Protein 5OC9 (pdb70)

Nearest PDB structures (foldseek):
  5oc9-assembly1_A  TM=1.002E+00  e=2.160E-90  Homo sapiens
  6r65-assembly2_B  TM=9.971E-01  e=6.115E-87  Homo sapiens
  5oc9-assembly1_B  TM=9.913E-01  e=8.018E-87  Homo sapiens
  6r65-assembly1_A  TM=9.848E-01  e=4.075E-86  Homo sapiens
  6r7x-assembly1_A  TM=9.225E-01  e=7.736E-73  Homo sapiens

Sequence (1223 aa):
SFTPLVVIELAQDVKEETKEWLKNRIIAKKKDGGAQLLFRPLLQNLYLVGASKIRMLLGAEAVGLVKECNDNTMRAFTYRTRQNFKGFDDNNDDFLTMAECQFIIKHELENLRAKDEKMIPGYPQAKLYPGKSLLRRLLTSGIVIQVFPLHDSEALKKLEDTWYLKYQPIDSIRGYFGETIALYFGFLEYFTFALIPMAVIGLPYYLFVWEDYDKYVIFASFNLIWSTVILELWKRGCANMTYRWGTLLMKRKFEEPRPGFHGVLGINSITGKEEPLYPSYKRQLRIYLVSLPFVCLCLYFSLYVMMIYFDMEVWALGLHENSEWTSVLLYVPSIIYAIVIEIMNRLYRYAAEFLTSWENHRLESAYQNHLILKVLVFNFLNCFASLFYIAFVLKDMKLLRQSLATLLITSQILNQIMESFLPYWLQRKHGVRVKRKVQALKDATLYEQVILEKEMGTYLGTFDDYLELFLQFGYVSLFSCVYPLAAAFAVLNNFTEVNSDALKMCRVFKRPFSEPSANIGVWQLAFETMSVISVVTNCALIGMSPQVNAVFPESKADLILIVVAVEHALLALKFILAFAIPDKPRHIQMKLARLEFESLEALKQQQSFTPLVVIELAQDVKEETKEWLKNRIIAKKKDGGAQLLFRPLLNKYEQETLENQNLYLVGASKIRMLLGAEAVGLVKECNDNTMRAFTYRTRQNFKGFDDNNDDFLTMAECQFIIKHELENLRAKDEKMIPGYPQAKLYPGKSLLRRLLTSGIVIQVFPLHDSEALKKLEDTWYLKYQPIDSIRGYFGETIALYFGFLEYFTFALIPMAVIGLPYYLFVWEDYDKYVIFASFNLIWSTVILELWKRGCANMTYRWGTLLMKRKFEEPRPGFHGVLGINSITGKEEPLYPSYKRQLRIYLVSLPFVCLCLYFSLYVMMIYFDMEVWALGLHWTSVLLYVPSIIYAIVIEIMNRLYRYAAEFLTSWENHRLESAYQNHLILKVLVFNFLNCFASLFYIAFVLKDMKLLRQSLATLLITSQILNQIMESFLPYWLQRKHGVRVKRKVQALKADIDATLYEQVILEKEMGTYLGTFDDYLELFLQFGYVSLFSCVYPLAAAFAVLNNFTEVNSDALKMCRVFKRPFSEPSANIGVWQLAFETMSVISVVTNCALIGMSPQVNAVFPESKADLILIVVAVEHALLALKFILAFAIPDKPRHIQMKLARLEFESLEALKQQQ

Secondary structure (DSSP, 8-state):
-----EEEEE-TT--HHHHHHHHHHHHS-GGGSS---EEEE----EEEEE--HHHHHHHHHHHT-EEEBTTS-EEE--STTGGGBTT--TT-S-SS-HHHHHHHHHHHHHT-B-SS-SEETTEEEEE--TT-BHHHHHHHHTSEEEEEEPP-HHHHHHHHHHH------HHHHHHHH-HHHHHHHHHHHHHHHHHHHHHHHHHHHHHTT---HHHHHHHHHHHHHHHHHHHHHHHHHHHHHHHHHTTTS--GGGSPPPTT---EEEE-SSS--EEEE--HHHHHHIIIIIIHHHHHHHHHHHHHHHHHHHHHHHHHHHHHH--TTHHHHTTHHHHHHHHHHHHHHHHHHHHHHHHHHHTT-SSHHHHHHHHHHHHHHHHHHHHHHHHHIIIIIS--HHHHHHHHHIIIIIHHHHHHIIIIIHHHHHHHHHHHHHHHHHHTT---HHHHHHHHHHHSBP---SHHHHHHHHHHHHHHHHHTTT-TTHHHHHHHHHHHHHHHHHHIIIIIBPPPPP---SS-TTHHHHHHHHHHHHHHHHHHHHHHSHHHHTT-SS-HHHHHHHHHHHHHHHHHHHHHHHHHS-SS-HHHHHHHHHHHHHHHHHHHHH-/-----EEEEE-TT--HHHHHHHHHHHHS-GGGSS---EEEESS-TTGGGTS--TTEEEEE--HHHHHHHHHHHT-EEEBTTS-EEE--STTGGGBTT--TT---SS-HHHHHHHHHHHHHT-B-SS-SEETTEEEEE--TT-BHHHHHHHHTSEEEEEEPP-HHHHHHHHHHH------HHHHHHHH-HHHHHHHHHHHHHHHHHHHHHHHHHHHHHTT---HHHHHHHHHHHHHHHHHHHHHHHHHHHHHHHHHSTTS--GGGSPPPTT---EEEE-SSS--EEEE--HHHHHHIIIIIIHHHHHHHHHHHHHHHHHHHHHHHHHHHH--HHHHTTHHHHHHHHHHHHHHHHHHHHHHHHHHHTT-SSHHHHHHHHHHHHHHHHHHHHHHHHHIIIIIS--HHHHHHHHHHHHTHHHHHHHIIIIIHHHHHHHHHHHHHHHHHHHH--SS--HHHHHHHHHHHSBP---SHHHHHHHHHHHHHHHHHTTT-TTHHHHHHHHHHHHHHHHHHHHHHTBPPPPP---SS-TTHHHHHHHHHHHHHHHHHHHHHHSHHHHTT-SS-HHHHHHHHHHHHHHHHHHHHHHHHHS-SS-HHHHHHHHHHHHHHHHHHHHH-

Solvent-accessible surface area: 57458 Å² total; per-residue (Å²): 145,42,105,32,18,0,0,1,16,2,29,167,122,9,105,114,107,0,24,102,33,6,66,82,12,1,75,22,51,107,101,87,22,13,3,82,3,62,16,54,60,21,139,115,22,7,26,0,0,0,19,54,73,87,18,11,10,84,0,0,57,53,10,21,11,10,30,63,8,98,92,114,25,16,40,30,1,12,51,114,15,56,111,90,3,68,63,32,37,87,112,77,80,94,28,16,56,68,7,25,17,4,10,1,0,24,20,5,2,34,33,7,28,3,108,134,38,164,78,0,29,14,41,92,139,1,57,13,87,76,1,26,1,0,16,92,46,1,73,83,49,35,10,1,96,33,28,6,3,6,11,50,66,152,39,6,40,64,11,23,123,93,16,98,222,89,183,26,30,16,78,57,0,55,28,16,1,3,20,32,8,0,1,2,2,7,2,1,30,54,2,9,84,9,0,65,55,1,13,94,71,0,77,32,13,121,105,137,108,82,91,54,106,78,68,27,49,111,0,5,43,68,1,12,99,12,0,8,43,13,4,3,89,12,46,58,37,6,5,57,21,0,20,115,6,1,5,35,24,21,90,48,120,27,32,51,3,36,23,14,5,63,10,123,55,18,108,17,71,38,17,43,100,118,6,2,73,38,52,57,135,84,38,81,90,58,23,97,119,71,3,94,54,67,18,71,121,23,37,154,99,2,76,128,16,6,81,74,31,15,92,67,52,107,70,9,56,33,38,77,89,164,118,89,81,32,49,101,83,62,154,58,3,48,94,78,24,62,96,47,28,116,79,16,29,146,97,9,76,76,29,1,56,135,15,0,39,81,2,1,7,48,36,58,52,32,19,72,50,64,30,22,75,17,7,7,50,4,12,43,30,11,25,1,15,15,6,56,40,8,0,42,93,85,124,59,49,74,66,0,84,56,24,0,26,79,43,4,64,71,48,25,102,101,55,9,72,126,27,0,96,60,36,55,148,75,17,158,103,55,22,106,130,1,116,169,98,12,114,89,78,130,178,31,98,50,29,40,44,0,4,47,5,35,66,20,34,92,31,159,26,22,23,52,2,8,21,30,0,9,29,2,0,0,12,0,0,0,0,1,9,8,23,15,22,0,0,13,50,0,8,102,17,2,94,68,0,27,66,2,0,0,26,11,2,2,100,8,36,7,5,22,46,11,42,6,25,25,90,10,34,25,2,26,65,9,0,51,67,1,6,70,43,0,0,62,3,2,14,32,15,26,10,61,28,114,80,16,35,74,110,46,108,96,45,72,21,72,9,26,92,99,32,23,60,74,7,49,53,50,45,52,110,19,125,99,58,31,153,39,36,64,63,74,11,69,85,4,74,72,64,51,19,79,20,55,30,56,13,42,74,6,24,48,153,92,66,140,42,98,30,16,0,0,2,16,2,28,167,123,11,104,114,107,0,26,102,35,5,67,54,24,0,72,36,75,109,126,97,22,12,2,82,3,64,17,61,32,11,3,76,169,146,38,55,158,50,24,139,17,82,16,0,19,0,0,0,16,47,76,94,16,13,14,84,0,0,44,54,10,19,11,8,30,55,8,98,91,109,26,16,41,31,0,13,59,91,14,62,114,87,3,131,67,33,46,86,115,37,79,98,29,16,56,67,6,20,17,3,11,1,0,22,20,6,2,34,34,6,28,3,77,138,37,88,78,0,30,14,57,77,160,3,147,10,88,76,0,28,1,1,17,93,47,1,72,84,50,36,9,2,95,32,28,6,4,6,12,50,66,74,40,5,39,114,12,22,122,75,1,97,219,109,180,17,27,17,80,55,0,52,27,12,0,2,16,32,8,0,1,3,2,7,1,1,29,55,2,10,86,10,0,65,55,1,13,96,71,0,78,32,13,122,106,138,106,82,92,55,106,77,66,28,50,112,1,5,43,68,0,11,99,12,0,8,45,14,5,2,87,13,47,58,37,6,5,57,19,0,20,115,9,1,4,35,21,21,91,47,120,26,32,52,3,36,24,14,5,62,9,124,56,17,108,17,74,40,17,43,100,115,6,2,74,37,52,55,138,83,33,81,91,58,21,96,122,70,4,94,53,69,18,71,121,24,36,152,102,2,76,124,18,9,78,76,32,15,93,68,54,107,70,13,71,68,72,120,123,61,59,108,42,64,151,65,5,48,95,78,23,62,99,47,31,116,80,16,30,120,93,9,74,137,28,2,100,134,14,0,40,82,2,1,7,48,38,56,55,30,19,72,49,65,27,21,76,18,7,6,51,5,16,44,30,8,25,0,14,16,8,55,38,10,0,40,89,86,123,58,49,73,72,0,86,56,24,0,27,79,44,4,65,71,49,25,102,101,55,10,73,126,27,0,94,75,34,54,166,106,24,147,110,56,18,65,119,13,40,176,128,25,95,75,101,176,35,109,19,114,14,98,51,25,51,44,0,27,42,6,21,112,24,32,94,30,158,27,19,26,51,2,7,22,30,0,8,30,2,0,0,13,0,0,0,0,0,9,8,22,18,22,0,0,13,50,0,9,103,16,1,99,70,0,26,63,2,1,0,27,11,3,4,95,9,33,7,7,22,44,9,41,5,25,26,88,10,33,25,3,27,70,9,0,50,68,1,6,71,43,0,0,61,3,1,14,31,15,27,8,62,28,114,80,20,34,73,109,46,107,159,45,70,18,72,11,27,91,100,33,25,60,75,7,47,53,50,46,50,110,19,124,99,57,30,151,38,35,62,63,74,10,66,92,5,73,85,74,51,19,75,22,54,32,58,12,38,63,4,24,62,139,64,67

Organism: Homo sapiens (NCBI:txid9606)

Radius of gyration: 35.74 Å; Cα contacts (8 Å, |Δi|>4): 1551; chains: 2; bounding box: 67×87×114 Å

Structure (mmCIF, N/CA/C/O backbone):
data_5OC9
#
_entry.id   5OC9
#
_cell.length_a   59.150
_cell.length_b   153.590
_cell.length_c   218.780
_cell.angle_alpha   90.00
_cell.angle_beta   90.00
_cell.angle_gamma   90.00
#
_symmetry.space_group_name_H-M   'P 21 21 21'
#
loop_
_entity.id
_entity.type
_entity.pdbx_description
1 polymer Anoctamin-10
2 non-polymer 'CALCIUM ION'
3 non-polymer '(2R)-2,3-dihydroxypropyl (7Z)-hexadec-7-enoate'
4 water water
#
loop_
_atom_site.group_PDB
_atom_site.id
_atom_site.type_symbol
_atom_site.label_atom_id
_atom_site.label_alt_id
_atom_site.label_comp_id
_atom_site.label_asym_id
_atom_site.label_entity_id
_atom_site.label_seq_id
_atom_site.pdbx_PDB_ins_code
_atom_site.Cartn_x
_atom_site.Cartn_y
_atom_site.Cartn_z
_atom_site.occupancy
_atom_site.B_iso_or_equiv
_atom_site.auth_seq_id
_atom_site.auth_comp_id
_atom_site.auth_asym_id
_atom_site.auth_atom_id
_atom_site.pdbx_PDB_model_num
ATOM 1 N N . SER A 1 14 ? 35.968 49.611 42.203 1.00 73.85 14 SER A N 1
ATOM 2 C CA . SER A 1 14 ? 35.993 51.068 42.294 1.00 72.10 14 SER A CA 1
ATOM 3 C C . SER A 1 14 ? 35.535 51.552 43.678 1.00 74.03 14 SER A C 1
ATOM 4 O O . SER A 1 14 ? 34.874 50.811 44.411 1.00 74.72 14 SER A O 1
ATOM 7 N N . PHE A 1 15 ? 35.895 52.803 44.021 1.00 67.85 15 PHE A N 1
ATOM 8 C CA . PHE A 1 15 ? 35.585 53.473 45.291 1.00 65.95 15 PHE A CA 1
ATOM 9 C C . PHE A 1 15 ? 34.713 54.724 45.071 1.00 67.83 15 PHE A C 1
ATOM 10 O O . PHE A 1 15 ? 34.297 55.003 43.940 1.00 67.54 15 PHE A O 1
ATOM 18 N N . THR A 1 16 ? 34.450 55.476 46.157 1.00 62.69 16 THR A N 1
ATOM 19 C CA . THR A 1 16 ? 33.708 56.732 46.103 1.00 61.49 16 THR A CA 1
ATOM 20 C C . THR A 1 16 ? 34.738 57.850 45.857 1.00 62.79 16 THR A C 1
ATOM 21 O O . THR A 1 16 ? 35.629 58.043 46.696 1.00 61.96 16 THR A O 1
ATOM 25 N N . PRO A 1 17 ? 34.678 58.551 44.693 1.00 57.63 17 PRO A N 1
ATOM 26 C CA . PRO A 1 17 ? 35.684 59.591 44.405 1.00 56.12 17 PRO A CA 1
ATOM 27 C C . PRO A 1 17 ? 35.463 60.844 45.239 1.00 58.51 17 PRO A C 1
ATOM 28 O O . PRO A 1 17 ? 34.347 61.368 45.261 1.00 58.38 17 PRO A O 1
ATOM 32 N N . LEU A 1 18 ? 36.517 61.315 45.936 1.00 53.76 18 LEU A N 1
ATOM 33 C CA . LEU A 1 18 ? 36.410 62.487 46.801 1.00 52.72 18 LEU A CA 1
ATOM 34 C C . LEU A 1 18 ? 37.289 63.645 46.329 1.00 55.58 18 LEU A C 1
ATOM 35 O O . LEU A 1 18 ? 36.809 64.780 46.294 1.00 55.75 18 LEU A O 1
ATOM 40 N N . VAL A 1 19 ? 38.569 63.374 45.989 1.00 50.10 19 VAL A N 1
ATOM 41 C CA . VAL A 1 19 ? 39.545 64.388 45.554 1.00 48.01 19 VAL A CA 1
ATOM 42 C C . VAL A 1 19 ? 40.052 64.046 44.135 1.00 50.16 19 VAL A C 1
ATOM 43 O O . VAL A 1 19 ? 40.298 62.878 43.831 1.00 49.81 19 VAL A O 1
ATOM 47 N N . VAL A 1 20 ? 40.200 65.074 43.279 1.00 45.56 20 VAL A N 1
ATOM 48 C CA . VAL A 1 20 ? 40.680 64.933 41.903 1.00 45.54 20 VAL A CA 1
ATOM 49 C C . VAL A 1 20 ? 42.069 65.578 41.774 1.00 49.28 20 VAL A C 1
ATOM 50 O O . VAL A 1 20 ? 42.306 66.647 42.340 1.00 47.94 20 VAL A O 1
ATOM 54 N N . ILE A 1 21 ? 42.981 64.908 41.037 1.00 46.78 21 ILE A N 1
ATOM 55 C CA . ILE A 1 21 ? 44.330 65.385 40.713 1.00 46.50 21 ILE A CA 1
ATOM 56 C C . ILE A 1 21 ? 44.423 65.491 39.196 1.00 51.96 21 ILE A C 1
ATOM 57 O O . ILE A 1 21 ? 44.174 64.505 38.498 1.00 52.66 21 ILE A O 1
ATOM 62 N N . GLU A 1 22 ? 44.763 66.677 38.687 1.00 49.14 22 GLU A N 1
ATOM 63 C CA . GLU A 1 22 ? 44.925 66.899 37.255 1.00 50.23 22 GLU A CA 1
ATOM 64 C C . GLU A 1 22 ? 46.402 67.071 36.934 1.00 56.43 22 GLU A C 1
ATOM 65 O O . GLU A 1 22 ? 47.068 67.927 37.515 1.00 55.81 22 GLU A O 1
ATOM 71 N N . LEU A 1 23 ? 46.910 66.251 36.015 1.00 55.06 23 LEU A N 1
ATOM 72 C CA . LEU A 1 23 ? 48.302 66.302 35.584 1.00 55.90 23 LEU A CA 1
ATOM 73 C C . LEU A 1 23 ? 48.402 67.043 34.252 1.00 61.04 23 LEU A C 1
ATOM 74 O O . LEU A 1 23 ? 47.396 67.171 33.548 1.00 60.57 23 LEU A O 1
ATOM 79 N N . ALA A 1 24 ? 49.608 67.538 33.912 1.00 59.21 24 ALA A N 1
ATOM 80 C CA . ALA A 1 24 ? 49.882 68.263 32.667 1.00 60.73 24 ALA A CA 1
ATOM 81 C C . ALA A 1 24 ? 49.611 67.377 31.427 1.00 67.75 24 ALA A C 1
ATOM 82 O O . ALA A 1 24 ? 49.656 66.149 31.529 1.00 68.21 24 ALA A O 1
ATOM 84 N N . GLN A 1 25 ? 49.295 68.014 30.278 1.00 65.58 25 GLN A N 1
ATOM 85 C CA . GLN A 1 25 ? 48.885 67.399 29.006 1.00 66.81 25 GLN A CA 1
ATOM 86 C C . GLN A 1 25 ? 49.597 66.080 28.641 1.00 71.16 25 GLN A C 1
ATOM 87 O O . GLN A 1 25 ? 48.903 65.115 28.314 1.00 71.21 25 GLN A O 1
ATOM 93 N N . ASP A 1 26 ? 50.946 66.030 28.684 1.00 67.71 26 ASP A N 1
ATOM 94 C CA . ASP A 1 26 ? 51.677 64.815 28.299 1.00 68.04 26 ASP A CA 1
ATOM 95 C C . ASP A 1 26 ? 52.716 64.390 29.359 1.00 69.99 26 ASP A C 1
ATOM 96 O O . ASP A 1 26 ? 53.917 64.330 29.069 1.00 70.36 26 ASP A O 1
ATOM 101 N N . VAL A 1 27 ? 52.240 64.061 30.577 1.00 64.04 27 VAL A N 1
ATOM 102 C CA . VAL A 1 27 ? 53.102 63.601 31.673 1.00 62.76 27 VAL A CA 1
ATOM 103 C C . VAL A 1 27 ? 53.501 62.143 31.393 1.00 65.71 27 VAL A C 1
ATOM 104 O O . VAL A 1 27 ? 52.647 61.343 31.004 1.00 65.77 27 VAL A O 1
ATOM 108 N N . LYS A 1 28 ? 54.801 61.818 31.573 1.00 60.97 28 LYS A N 1
ATOM 109 C CA . LYS A 1 28 ? 55.378 60.484 31.364 1.00 60.92 28 LYS A CA 1
ATOM 110 C C . LYS A 1 28 ? 54.716 59.444 32.267 1.00 63.64 28 LYS A C 1
ATOM 111 O O . LYS A 1 28 ? 54.344 59.770 33.397 1.00 61.93 28 LYS A O 1
ATOM 117 N N . GLU A 1 29 ? 54.569 58.195 31.766 1.00 60.72 29 GLU A N 1
ATOM 118 C CA . GLU A 1 29 ? 53.962 57.075 32.503 1.00 60.25 29 GLU A CA 1
ATOM 119 C C . GLU A 1 29 ? 54.781 56.735 33.748 1.00 63.10 29 GLU A C 1
ATOM 120 O O . GLU A 1 29 ? 54.211 56.347 34.768 1.00 61.90 29 GLU A O 1
ATOM 126 N N . GLU A 1 30 ? 56.117 56.916 33.657 1.00 59.93 30 GLU A N 1
ATOM 127 C CA . GLU A 1 30 ? 57.115 56.723 34.713 1.00 59.38 30 GLU A CA 1
ATOM 128 C C . GLU A 1 30 ? 56.773 57.599 35.925 1.00 61.05 30 GLU A C 1
ATOM 129 O O . GLU A 1 30 ? 56.862 57.132 37.061 1.00 60.93 30 GLU A O 1
ATOM 135 N N . THR A 1 31 ? 56.360 58.857 35.667 1.00 55.53 31 THR A N 1
ATOM 136 C CA . THR A 1 31 ? 55.964 59.845 36.675 1.00 53.45 31 THR A CA 1
ATOM 137 C C . THR A 1 31 ? 54.602 59.461 37.286 1.00 55.09 31 THR A C 1
ATOM 138 O O . THR A 1 31 ? 54.474 59.441 38.511 1.00 53.77 31 THR A O 1
ATOM 142 N N . LYS A 1 32 ? 53.593 59.175 36.423 1.00 50.86 32 LYS A N 1
ATOM 143 C CA . LYS A 1 32 ? 52.215 58.812 36.783 1.00 49.53 32 LYS A CA 1
ATOM 144 C C . LYS A 1 32 ? 52.155 57.591 37.689 1.00 53.11 32 LYS A C 1
ATOM 145 O O . LYS A 1 32 ? 51.384 57.596 38.649 1.00 52.42 32 LYS A O 1
ATOM 151 N N . GLU A 1 33 ? 52.953 56.547 37.386 1.00 49.97 33 GLU A N 1
ATOM 152 C CA . GLU A 1 33 ? 52.983 55.317 38.179 1.00 49.81 33 GLU A CA 1
ATOM 153 C C . GLU A 1 33 ? 53.652 55.557 39.531 1.00 53.15 33 GLU A C 1
ATOM 154 O O . GLU A 1 33 ? 53.195 55.011 40.538 1.00 52.91 33 GLU A O 1
ATOM 160 N N . TRP A 1 34 ? 54.726 56.375 39.550 1.00 48.71 34 TRP A N 1
ATOM 161 C CA . TRP A 1 34 ? 55.471 56.734 40.758 1.00 47.55 34 TRP A CA 1
ATOM 162 C C . TRP A 1 34 ? 54.568 57.509 41.725 1.00 49.55 34 TRP A C 1
ATOM 163 O O . TRP A 1 34 ? 54.600 57.242 42.928 1.00 49.19 34 TRP A O 1
ATOM 174 N N . LEU A 1 35 ? 53.760 58.452 41.190 1.00 44.58 35 LEU A N 1
ATOM 175 C CA . LEU A 1 35 ? 52.802 59.253 41.953 1.00 42.81 35 LEU A CA 1
ATOM 176 C C . LEU A 1 35 ? 51.703 58.342 42.514 1.00 46.88 35 LEU A C 1
ATOM 177 O O . LEU A 1 35 ? 51.313 58.509 43.668 1.00 45.56 35 LEU A O 1
ATOM 182 N N . LYS A 1 36 ? 51.247 57.355 41.705 1.00 44.82 36 LYS A N 1
ATOM 183 C CA . LYS A 1 36 ? 50.231 56.357 42.067 1.00 45.01 36 LYS A CA 1
ATOM 184 C C . LYS A 1 36 ? 50.716 55.507 43.246 1.00 49.63 36 LYS A C 1
ATOM 185 O O . LYS A 1 36 ? 49.937 55.252 44.164 1.00 49.13 36 LYS A O 1
ATOM 191 N N . ASN A 1 37 ? 52.003 55.092 43.222 1.00 46.95 37 ASN A N 1
ATOM 192 C CA . ASN A 1 37 ? 52.625 54.268 44.257 1.00 47.25 37 ASN A CA 1
ATOM 193 C C . ASN A 1 37 ? 52.674 54.988 45.612 1.00 50.48 37 ASN A C 1
ATOM 194 O O . ASN A 1 37 ? 52.321 54.378 46.618 1.00 50.98 37 ASN A O 1
ATOM 199 N N . ARG A 1 38 ? 53.085 56.269 45.641 1.00 45.19 38 ARG A N 1
ATOM 200 C CA . ARG A 1 38 ? 53.181 57.036 46.885 1.00 44.11 38 ARG A CA 1
ATOM 201 C C . ARG A 1 38 ? 51.791 57.309 47.499 1.00 48.54 38 ARG A C 1
ATOM 202 O O . ARG A 1 38 ? 51.684 57.406 48.720 1.00 48.46 38 ARG A O 1
ATOM 210 N N . ILE A 1 39 ? 50.735 57.403 46.667 1.00 45.44 39 ILE A N 1
ATOM 211 C CA . ILE A 1 39 ? 49.353 57.634 47.110 1.00 44.85 39 ILE A CA 1
ATOM 212 C C . ILE A 1 39 ? 48.690 56.298 47.546 1.00 50.95 39 ILE A C 1
ATOM 213 O O . ILE A 1 39 ? 47.754 56.336 48.345 1.00 50.49 39 ILE A O 1
ATOM 218 N N . ILE A 1 40 ? 49.175 55.138 47.046 1.00 49.57 40 ILE A N 1
ATOM 219 C CA . ILE A 1 40 ? 48.594 53.825 47.361 1.00 50.91 40 ILE A CA 1
ATOM 220 C C . ILE A 1 40 ? 49.340 53.109 48.520 1.00 57.52 40 ILE A C 1
ATOM 221 O O . ILE A 1 40 ? 48.671 52.644 49.450 1.00 57.44 40 ILE A O 1
ATOM 226 N N . ALA A 1 41 ? 50.696 53.023 48.462 1.00 55.91 41 ALA A N 1
ATOM 227 C CA . ALA A 1 41 ? 51.565 52.334 49.435 1.00 57.14 41 ALA A CA 1
ATOM 228 C C . ALA A 1 41 ? 51.259 52.701 50.891 1.00 61.63 41 ALA A C 1
ATOM 229 O O . ALA A 1 41 ? 50.966 53.859 51.186 1.00 59.79 41 ALA A O 1
ATOM 231 N N . LYS A 1 42 ? 51.329 51.698 51.793 1.00 60.16 42 LYS A N 1
ATOM 232 C CA . LYS A 1 42 ? 51.053 51.845 53.228 1.00 60.28 42 LYS A CA 1
ATOM 233 C C . LYS A 1 42 ? 52.018 52.838 53.894 1.00 64.64 42 LYS A C 1
ATOM 234 O O . LYS A 1 42 ? 53.166 52.970 53.457 1.00 64.63 42 LYS A O 1
ATOM 237 N N . LYS A 1 43 ? 51.531 53.545 54.941 1.00 60.74 43 LYS A N 1
ATOM 238 C CA . LYS A 1 43 ? 52.284 54.565 55.679 1.00 60.32 43 LYS A CA 1
ATOM 239 C C . LYS A 1 43 ? 53.582 54.016 56.286 1.00 66.44 43 LYS A C 1
ATOM 240 O O . LYS A 1 43 ? 54.540 54.776 56.426 1.00 65.56 43 LYS A O 1
ATOM 246 N N . LYS A 1 44 ? 53.627 52.701 56.592 1.00 65.95 44 LYS A N 1
ATOM 247 C CA . LYS A 1 44 ? 54.805 52.003 57.124 1.00 67.87 44 LYS A CA 1
ATOM 248 C C . LYS A 1 44 ? 55.988 52.094 56.143 1.00 74.25 44 LYS A C 1
ATOM 249 O O . LYS A 1 44 ? 57.125 52.305 56.572 1.00 74.82 44 LYS A O 1
ATOM 251 N N . ASP A 1 45 ? 55.703 51.970 54.828 1.00 71.38 45 ASP A N 1
ATOM 252 C CA . ASP A 1 45 ? 56.686 52.035 53.742 1.00 71.79 45 ASP A CA 1
ATOM 253 C C . ASP A 1 45 ? 56.884 53.474 53.222 1.00 74.04 45 ASP A C 1
ATOM 254 O O . ASP A 1 45 ? 57.666 53.688 52.289 1.00 74.24 45 ASP A O 1
ATOM 259 N N . GLY A 1 46 ? 56.180 54.431 53.825 1.00 68.24 46 GLY A N 1
ATOM 260 C CA . GLY A 1 46 ? 56.242 55.833 53.432 1.00 66.39 46 GLY A CA 1
ATOM 261 C C . GLY A 1 46 ? 55.281 56.124 52.301 1.00 67.62 46 GLY A C 1
ATOM 262 O O . GLY A 1 46 ? 55.377 55.522 51.228 1.00 67.71 46 GLY A O 1
ATOM 263 N N . GLY A 1 47 ? 54.351 57.034 52.558 1.00 61.56 47 GLY A N 1
ATOM 264 C CA . GLY A 1 47 ? 53.317 57.423 51.611 1.00 60.14 47 GLY A CA 1
ATOM 265 C C . GLY A 1 47 ? 51.933 57.106 52.137 1.00 62.52 47 GLY A C 1
ATOM 266 O O . GLY A 1 47 ? 51.758 56.112 52.844 1.00 62.46 47 GLY A O 1
ATOM 267 N N . ALA A 1 48 ? 50.945 57.962 51.801 1.00 57.59 48 ALA A N 1
ATOM 268 C CA . ALA A 1 48 ? 49.540 57.860 52.212 1.00 56.75 48 ALA A CA 1
ATOM 269 C C . ALA A 1 48 ? 48.929 56.545 51.771 1.00 60.96 48 ALA A C 1
ATOM 270 O O . ALA A 1 48 ? 49.203 56.084 50.666 1.00 61.84 48 ALA A O 1
ATOM 272 N N . GLN A 1 49 ? 48.118 55.932 52.645 1.00 56.29 49 GLN A N 1
ATOM 273 C CA . GLN A 1 49 ? 47.470 54.638 52.404 1.00 55.98 49 GLN A CA 1
ATOM 274 C C . GLN A 1 49 ? 46.080 54.862 51.774 1.00 56.84 49 GLN A C 1
ATOM 275 O O . GLN A 1 49 ? 45.081 54.276 52.208 1.00 57.22 49 GLN A O 1
ATOM 281 N N . LEU A 1 50 ? 46.032 55.724 50.738 1.00 49.68 50 LEU A N 1
ATOM 282 C CA . LEU A 1 50 ? 44.809 56.083 50.019 1.00 47.74 50 LEU A CA 1
ATOM 283 C C . LEU A 1 50 ? 44.589 55.161 48.812 1.00 49.60 50 LEU A C 1
ATOM 284 O O . LEU A 1 50 ? 45.350 54.215 48.603 1.00 49.37 50 LEU A O 1
ATOM 289 N N . LEU A 1 51 ? 43.531 55.437 48.039 1.00 44.98 51 LEU A N 1
ATOM 290 C CA . LEU A 1 51 ? 43.162 54.705 46.835 1.00 45.14 51 LEU A CA 1
ATOM 291 C C . LEU A 1 51 ? 43.305 55.629 45.627 1.00 49.96 51 LEU A C 1
ATOM 292 O O . LEU A 1 51 ? 42.948 56.804 45.700 1.00 48.58 51 LEU A O 1
ATOM 297 N N . PHE A 1 52 ? 43.871 55.110 44.533 1.00 48.61 52 PHE A N 1
ATOM 298 C CA . PHE A 1 52 ? 44.118 55.870 43.310 1.00 48.87 52 PHE A CA 1
ATOM 299 C C . PHE A 1 52 ? 43.587 55.117 42.101 1.00 54.15 52 PHE A C 1
ATOM 300 O O . PHE A 1 52 ? 43.836 53.916 41.966 1.00 55.27 52 PHE A O 1
ATOM 308 N N . ARG A 1 53 ? 42.861 55.827 41.219 1.00 50.39 53 ARG A N 1
ATOM 309 C CA . ARG A 1 53 ? 42.266 55.274 39.997 1.00 50.89 53 ARG A CA 1
ATOM 310 C C . ARG A 1 53 ? 42.041 56.399 38.963 1.00 55.42 53 ARG A C 1
ATOM 311 O O . ARG A 1 53 ? 41.667 57.503 39.362 1.00 54.01 53 ARG A O 1
ATOM 319 N N . PRO A 1 54 ? 42.268 56.155 37.644 1.00 54.35 54 PRO A N 1
ATOM 320 C CA . PRO A 1 54 ? 42.020 57.215 36.647 1.00 54.76 54 PRO A CA 1
ATOM 321 C C . PRO A 1 54 ? 40.528 57.473 36.458 1.00 61.08 54 PRO A C 1
ATOM 322 O O . PRO A 1 54 ? 39.721 56.572 36.722 1.00 61.50 54 PRO A O 1
ATOM 326 N N . LEU A 1 55 ? 40.160 58.691 35.984 1.00 58.36 55 LEU A N 1
ATOM 327 C CA . LEU A 1 55 ? 38.762 59.087 35.753 1.00 58.87 55 LEU A CA 1
ATOM 328 C C . LEU A 1 55 ? 38.036 58.062 34.863 1.00 65.70 55 LEU A C 1
ATOM 329 O O . LEU A 1 55 ? 36.886 57.707 35.152 1.00 66.13 55 LEU A O 1
ATOM 334 N N . LEU A 1 56 ? 38.729 57.560 33.825 1.00 63.49 56 LEU A N 1
ATOM 335 C CA . LEU A 1 56 ? 38.214 56.531 32.920 1.00 99.77 56 LEU A CA 1
ATOM 336 C C . LEU A 1 56 ? 39.103 55.292 32.986 1.00 132.66 56 LEU A C 1
ATOM 337 O O . LEU A 1 56 ? 40.327 55.410 33.006 1.00 94.11 56 LEU A O 1
ATOM 342 N N . GLN A 1 67 ? 42.820 62.793 29.522 1.00 77.62 67 GLN A N 1
ATOM 343 C CA . GLN A 1 67 ? 42.983 64.175 29.983 1.00 76.43 67 GLN A CA 1
ATOM 344 C C . GLN A 1 67 ? 43.827 64.259 31.276 1.00 78.12 67 GLN A C 1
ATOM 345 O O . GLN A 1 67 ? 43.965 65.346 31.843 1.00 77.05 67 GLN A O 1
ATOM 348 N N . ASN A 1 68 ? 44.416 63.116 31.709 1.00 72.93 68 ASN A N 1
ATOM 349 C CA . ASN A 1 68 ? 45.273 62.961 32.892 1.00 70.63 68 ASN A CA 1
ATOM 350 C C . ASN A 1 68 ? 44.582 63.475 34.175 1.00 69.98 68 ASN A C 1
ATOM 351 O O . ASN A 1 68 ? 45.168 64.229 34.959 1.00 68.68 68 ASN A O 1
ATOM 356 N N . LEU A 1 69 ? 43.322 63.040 34.371 1.00 63.77 69 LEU A N 1
ATOM 357 C CA . LEU A 1 69 ? 42.494 63.331 35.543 1.00 61.10 69 LEU A CA 1
ATOM 358 C C . LEU A 1 69 ? 42.394 62.066 36.374 1.00 62.00 69 LEU A C 1
ATOM 359 O O . LEU A 1 69 ? 42.044 61.009 35.840 1.00 62.56 69 LEU A O 1
ATOM 364 N N . TYR A 1 70 ? 42.747 62.152 37.661 1.00 55.36 70 TYR A N 1
ATOM 365 C CA . TYR A 1 70 ? 42.761 60.979 38.531 1.00 54.34 70 TYR A CA 1
ATOM 366 C C . TYR A 1 70 ? 41.937 61.192 39.796 1.00 54.49 70 TYR A C 1
ATOM 367 O O . TYR A 1 70 ? 41.944 62.283 40.362 1.00 53.10 70 TYR A O 1
ATOM 376 N N . LEU A 1 71 ? 41.224 60.136 40.225 1.00 49.47 71 LEU A N 1
ATOM 377 C CA . LEU A 1 71 ? 40.336 60.135 41.392 1.00 48.13 71 LEU A CA 1
ATOM 378 C C . LEU A 1 71 ? 41.008 59.486 42.602 1.00 50.07 71 LEU A C 1
ATOM 379 O O . LEU A 1 71 ? 41.656 58.446 42.466 1.00 50.26 71 LEU A O 1
ATOM 384 N N . VAL A 1 72 ? 40.863 60.120 43.785 1.00 44.56 72 VAL A N 1
ATOM 385 C CA . VAL A 1 72 ? 41.459 59.666 45.045 1.00 43.60 72 VAL A CA 1
ATOM 386 C C . VAL A 1 72 ? 40.361 59.498 46.113 1.00 48.26 72 VAL A C 1
ATOM 387 O O . VAL A 1 72 ? 39.498 60.361 46.271 1.00 47.67 72 VAL A O 1
ATOM 391 N N . GLY A 1 73 ? 40.405 58.362 46.799 1.00 46.09 73 GLY A N 1
ATOM 392 C CA . GLY A 1 73 ? 39.509 57.987 47.886 1.00 46.57 73 GLY A CA 1
ATOM 393 C C . GLY A 1 73 ? 40.267 57.208 48.944 1.00 52.60 73 GLY A C 1
ATOM 394 O O . GLY A 1 73 ? 41.497 57.135 48.885 1.00 52.15 73 GLY A O 1
ATOM 395 N N . ALA A 1 74 ? 39.552 56.627 49.926 1.00 51.19 74 ALA A N 1
ATOM 396 C CA . ALA A 1 74 ? 40.148 55.830 51.007 1.00 52.31 74 ALA A CA 1
ATOM 397 C C . ALA A 1 74 ? 39.125 54.883 51.638 1.00 59.60 74 ALA A C 1
ATOM 398 O O . ALA A 1 74 ? 37.924 55.012 51.389 1.00 60.31 74 ALA A O 1
ATOM 400 N N . SER A 1 75 ? 39.608 53.935 52.463 1.00 57.20 75 SER A N 1
ATOM 401 C CA . SER A 1 75 ? 38.770 52.985 53.196 1.00 57.94 75 SER A CA 1
ATOM 402 C C . SER A 1 75 ? 38.086 53.702 54.362 1.00 61.85 75 SER A C 1
ATOM 403 O O . SER A 1 75 ? 38.588 54.738 54.813 1.00 60.49 75 SER A O 1
ATOM 406 N N . LYS A 1 76 ? 36.955 53.155 54.859 1.00 59.40 76 LYS A N 1
ATOM 407 C CA . LYS A 1 76 ? 36.218 53.716 55.999 1.00 58.96 76 LYS A CA 1
ATOM 408 C C . LYS A 1 76 ? 37.119 53.732 57.239 1.00 61.94 76 LYS A C 1
ATOM 409 O O . LYS A 1 76 ? 37.154 54.736 57.948 1.00 60.76 76 LYS A O 1
ATOM 413 N N . ILE A 1 77 ? 37.878 52.630 57.460 1.00 58.74 77 ILE A N 1
ATOM 414 C CA . ILE A 1 77 ? 38.820 52.459 58.571 1.00 58.54 77 ILE A CA 1
ATOM 415 C C . ILE A 1 77 ? 40.011 53.415 58.393 1.00 61.01 77 ILE A C 1
ATOM 416 O O . ILE A 1 77 ? 40.429 54.045 59.370 1.00 60.87 77 ILE A O 1
ATOM 421 N N . ARG A 1 78 ? 40.530 53.549 57.146 1.00 56.04 78 ARG A N 1
ATOM 422 C CA . ARG A 1 78 ? 41.640 54.450 56.803 1.00 54.45 78 ARG A CA 1
ATOM 423 C C . ARG A 1 78 ? 41.263 55.909 57.095 1.00 57.21 78 ARG A C 1
ATOM 424 O O . ARG A 1 78 ? 42.086 56.653 57.641 1.00 56.01 78 ARG A O 1
ATOM 432 N N . MET A 1 79 ? 40.020 56.300 56.747 1.00 53.84 79 MET A N 1
ATOM 433 C CA . MET A 1 79 ? 39.494 57.646 56.971 1.00 52.81 79 MET A CA 1
ATOM 434 C C . MET A 1 79 ? 39.435 57.987 58.460 1.00 56.63 79 MET A C 1
ATOM 435 O O . MET A 1 79 ? 39.778 59.110 58.838 1.00 55.49 79 MET A O 1
ATOM 440 N N . LEU A 1 80 ? 39.017 57.013 59.298 1.00 53.57 80 LEU A N 1
ATOM 441 C CA . LEU A 1 80 ? 38.922 57.179 60.747 1.00 53.57 80 LEU A CA 1
ATOM 442 C C . LEU A 1 80 ? 40.313 57.335 61.362 1.00 57.88 80 LEU A C 1
ATOM 443 O O . LEU A 1 80 ? 40.488 58.150 62.273 1.00 57.37 80 LEU A O 1
ATOM 448 N N . LEU A 1 81 ? 41.308 56.590 60.833 1.00 54.63 81 LEU A N 1
ATOM 449 C CA . LEU A 1 81 ? 42.702 56.667 61.282 1.00 54.53 81 LEU A CA 1
ATOM 450 C C . LEU A 1 81 ? 43.322 58.002 60.866 1.00 58.59 81 LEU A C 1
ATOM 451 O O . LEU A 1 81 ? 44.170 58.539 61.582 1.00 57.90 81 LEU A O 1
ATOM 456 N N . GLY A 1 82 ? 42.868 58.523 59.726 1.00 55.52 82 GLY A N 1
ATOM 457 C CA . GLY A 1 82 ? 43.281 59.815 59.198 1.00 54.84 82 GLY A CA 1
ATOM 458 C C . GLY A 1 82 ? 42.669 60.961 59.986 1.00 59.06 82 GLY A C 1
ATOM 459 O O . GLY A 1 82 ? 43.291 62.019 60.118 1.00 58.90 82 GLY A O 1
ATOM 460 N N . ALA A 1 83 ? 41.443 60.750 60.526 1.00 55.16 83 ALA A N 1
ATOM 461 C CA . ALA A 1 83 ? 40.706 61.719 61.354 1.00 54.23 83 ALA A CA 1
ATOM 462 C C . ALA A 1 83 ? 41.384 61.903 62.712 1.00 56.85 83 ALA A C 1
ATOM 463 O O . ALA A 1 83 ? 41.346 62.998 63.278 1.00 55.11 83 ALA A O 1
ATOM 465 N N . GLU A 1 84 ? 41.999 60.819 63.229 1.00 54.18 84 GLU A N 1
ATOM 466 C CA . GLU A 1 84 ? 42.757 60.782 64.478 1.00 54.18 84 GLU A CA 1
ATOM 467 C C . GLU A 1 84 ? 44.070 61.554 64.286 1.00 58.91 84 GLU A C 1
ATOM 468 O O . GLU A 1 84 ? 44.473 62.307 65.179 1.00 58.23 84 GLU A O 1
ATOM 474 N N . ALA A 1 85 ? 44.713 61.365 63.100 1.00 56.09 85 ALA A N 1
ATOM 475 C CA . ALA A 1 85 ? 45.980 61.977 62.678 1.00 55.81 85 ALA A CA 1
ATOM 476 C C . ALA A 1 85 ? 45.898 63.505 62.647 1.00 59.47 85 ALA A C 1
ATOM 477 O O . ALA A 1 85 ? 46.808 64.165 63.153 1.00 59.07 85 ALA A O 1
ATOM 479 N N . VAL A 1 86 ? 44.805 64.060 62.075 1.00 55.67 86 VAL A N 1
ATOM 480 C CA . VAL A 1 86 ? 44.571 65.509 61.986 1.00 54.60 86 VAL A CA 1
ATOM 481 C C . VAL A 1 86 ? 44.070 66.062 63.345 1.00 60.08 86 VAL A C 1
ATOM 482 O O . VAL A 1 86 ? 44.177 67.266 63.596 1.00 59.13 86 VAL A O 1
ATOM 486 N N . GLY A 1 87 ? 43.542 65.171 64.188 1.00 58.23 87 GLY A N 1
ATOM 487 C CA . GLY A 1 87 ? 43.038 65.494 65.517 1.00 58.59 87 GLY A CA 1
ATOM 488 C C . GLY A 1 87 ? 41.688 66.177 65.519 1.00 62.54 87 GLY A C 1
ATOM 489 O O . GLY A 1 87 ? 41.537 67.247 66.121 1.00 61.30 87 GLY A O 1
ATOM 490 N N . LEU A 1 88 ? 40.692 65.556 64.850 1.00 60.09 88 LEU A N 1
ATOM 491 C CA . LEU A 1 88 ? 39.326 66.085 64.781 1.00 59.73 88 LEU A CA 1
ATOM 492 C C . LEU A 1 88 ? 38.624 65.887 66.116 1.00 64.24 88 LEU A C 1
ATOM 493 O O . LEU A 1 88 ? 38.594 64.773 66.638 1.00 64.43 88 LEU A O 1
ATOM 498 N N . VAL A 1 89 ? 38.084 66.976 66.674 1.00 60.52 89 VAL A N 1
ATOM 499 C CA . VAL A 1 89 ? 37.396 66.967 67.960 1.00 60.63 89 VAL A CA 1
ATOM 500 C C . VAL A 1 89 ? 35.891 66.777 67.715 1.00 65.30 89 VAL A C 1
ATOM 501 O O . VAL A 1 89 ? 35.265 67.578 67.015 1.00 64.04 89 VAL A O 1
ATOM 505 N N . LYS A 1 90 ? 35.334 65.693 68.280 1.00 63.79 90 LYS A N 1
ATOM 506 C CA . LYS A 1 90 ? 33.917 65.326 68.180 1.00 64.69 90 LYS A CA 1
ATOM 507 C C . LYS A 1 90 ? 33.303 65.187 69.581 1.00 70.85 90 LYS A C 1
ATOM 508 O O . LYS A 1 90 ? 34.030 64.936 70.546 1.00 70.70 90 LYS A O 1
ATOM 514 N N . GLU A 1 91 ? 31.967 65.345 69.690 1.00 69.00 91 GLU A N 1
ATOM 515 C CA . GLU A 1 91 ? 31.253 65.228 70.965 1.00 70.32 91 GLU A CA 1
ATOM 516 C C . GLU A 1 91 ? 31.122 63.766 71.380 1.00 76.58 91 GLU A C 1
ATOM 517 O O . GLU A 1 91 ? 30.775 62.914 70.558 1.00 76.04 91 GLU A O 1
ATOM 523 N N . CYS A 1 92 ? 31.397 63.489 72.662 1.00 75.66 92 CYS A N 1
ATOM 524 C CA . CYS A 1 92 ? 31.295 62.154 73.251 1.00 77.53 92 CYS A CA 1
ATOM 525 C C . CYS A 1 92 ? 29.891 61.948 73.834 1.00 83.58 92 CYS A C 1
ATOM 526 O O . CYS A 1 92 ? 29.073 62.874 73.819 1.00 83.16 92 CYS A O 1
ATOM 529 N N . ASN A 1 93 ? 29.617 60.737 74.354 1.00 81.89 93 ASN A N 1
ATOM 530 C CA . ASN A 1 93 ? 28.329 60.383 74.954 1.00 83.09 93 ASN A CA 1
ATOM 531 C C . ASN A 1 93 ? 28.099 61.116 76.293 1.00 87.54 93 ASN A C 1
ATOM 532 O O . ASN A 1 93 ? 26.946 61.289 76.695 1.00 87.75 93 ASN A O 1
ATOM 537 N N . ASP A 1 94 ? 29.187 61.578 76.953 1.00 83.90 94 ASP A N 1
ATOM 538 C CA . ASP A 1 94 ? 29.118 62.324 78.214 1.00 84.19 94 ASP A CA 1
ATOM 539 C C . ASP A 1 94 ? 29.077 63.847 77.942 1.00 87.11 94 ASP A C 1
ATOM 540 O O . ASP A 1 94 ? 29.339 64.647 78.845 1.00 86.77 94 ASP A O 1
ATOM 545 N N . ASN A 1 95 ? 28.727 64.229 76.686 1.00 82.99 95 ASN A N 1
ATOM 546 C CA . ASN A 1 95 ? 28.567 65.594 76.153 1.00 81.62 95 ASN A CA 1
ATOM 547 C C . ASN A 1 95 ? 29.882 66.428 76.165 1.00 83.70 95 ASN A C 1
ATOM 548 O O . ASN A 1 95 ? 29.839 67.637 75.909 1.00 82.37 95 ASN A O 1
ATOM 553 N N . THR A 1 96 ? 31.044 65.774 76.399 1.00 79.45 96 THR A N 1
ATOM 554 C CA . THR A 1 96 ? 32.355 66.432 76.388 1.00 77.70 96 THR A CA 1
ATOM 555 C C . THR A 1 96 ? 32.954 66.331 74.991 1.00 79.16 96 THR A C 1
ATOM 556 O O . THR A 1 96 ? 32.768 65.318 74.314 1.00 79.23 96 THR A O 1
ATOM 560 N N . MET A 1 97 ? 33.666 67.382 74.562 1.00 73.14 97 MET A N 1
ATOM 561 C CA . MET A 1 97 ? 34.306 67.441 73.247 1.00 70.95 97 MET A CA 1
ATOM 562 C C . MET A 1 97 ? 35.749 66.945 73.359 1.00 72.83 97 MET A C 1
ATOM 563 O O . MET A 1 97 ? 36.564 67.572 74.036 1.00 72.53 97 MET A O 1
ATOM 568 N N . ARG A 1 98 ? 36.051 65.798 72.738 1.00 68.01 98 ARG A N 1
ATOM 569 C CA . ARG A 1 98 ? 37.388 65.200 72.786 1.00 67.55 98 ARG A CA 1
ATOM 570 C C . ARG A 1 98 ? 37.896 64.874 71.380 1.00 68.77 98 ARG A C 1
ATOM 571 O O . ARG A 1 98 ? 37.094 64.664 70.467 1.00 67.89 98 ARG A O 1
ATOM 579 N N . ALA A 1 99 ? 39.231 64.827 71.213 1.00 63.79 99 ALA A N 1
ATOM 580 C CA . ALA A 1 99 ? 39.873 64.490 69.944 1.00 62.59 99 ALA A CA 1
ATOM 581 C C . ALA A 1 99 ? 39.642 63.010 69.632 1.00 66.17 99 ALA A C 1
ATOM 582 O O . ALA A 1 99 ? 39.763 62.169 70.527 1.00 66.98 99 ALA A O 1
ATOM 584 N N . PHE A 1 100 ? 39.266 62.705 68.380 1.00 61.36 100 PHE A N 1
ATOM 585 C CA . PHE A 1 100 ? 38.943 61.353 67.929 1.00 61.62 100 PHE A CA 1
ATOM 586 C C . PHE A 1 100 ? 40.158 60.420 67.922 1.00 66.32 100 PHE A C 1
ATOM 587 O O . PHE A 1 100 ? 41.264 60.832 67.573 1.00 65.86 100 PHE A O 1
ATOM 595 N N . THR A 1 101 ? 39.921 59.161 68.331 1.00 63.77 101 THR A N 1
ATOM 596 C CA . THR A 1 101 ? 40.865 58.044 68.394 1.00 64.43 101 THR A CA 1
ATOM 597 C C . THR A 1 101 ? 40.099 56.795 67.943 1.00 69.95 101 THR A C 1
ATOM 598 O O . THR A 1 101 ? 38.962 56.598 68.381 1.00 70.41 101 THR A O 1
ATOM 602 N N . TYR A 1 102 ? 40.703 55.968 67.056 1.00 66.76 102 TYR A N 1
ATOM 603 C CA . TYR A 1 102 ? 40.072 54.748 66.540 1.00 67.30 102 TYR A CA 1
ATOM 604 C C . TYR A 1 102 ? 39.807 53.732 67.666 1.00 71.32 102 TYR A C 1
ATOM 605 O O . TYR A 1 102 ? 38.820 53.003 67.594 1.00 71.37 102 TYR A O 1
ATOM 614 N N . ARG A 1 103 ? 40.666 53.702 68.702 1.00 67.67 103 ARG A N 1
ATOM 615 C CA . ARG A 1 103 ? 40.505 52.805 69.850 1.00 68.90 103 ARG A CA 1
ATOM 616 C C . ARG A 1 103 ? 39.309 53.215 70.727 1.00 72.69 103 ARG A C 1
ATOM 617 O O . ARG A 1 103 ? 38.671 52.350 71.329 1.00 73.59 103 ARG A O 1
ATOM 620 N N . THR A 1 104 ? 39.015 54.529 70.796 1.00 67.68 104 THR A N 1
ATOM 621 C CA . THR A 1 104 ? 37.936 55.100 71.608 1.00 67.33 104 THR A CA 1
ATOM 622 C C . THR A 1 104 ? 36.756 55.576 70.725 1.00 69.89 104 THR A C 1
ATOM 623 O O . THR A 1 104 ? 36.019 56.477 71.128 1.00 68.80 104 THR A O 1
ATOM 627 N N . ARG A 1 105 ? 36.570 54.954 69.543 1.00 66.45 105 ARG A N 1
ATOM 628 C CA . ARG A 1 105 ? 35.535 55.311 68.560 1.00 65.64 105 ARG A CA 1
ATOM 629 C C . ARG A 1 105 ? 34.088 55.132 69.084 1.00 71.34 105 ARG A C 1
ATOM 630 O O . ARG A 1 105 ? 33.205 55.883 68.666 1.00 70.61 105 ARG A O 1
ATOM 638 N N . GLN A 1 106 ? 33.855 54.153 69.980 1.00 69.56 106 GLN A N 1
ATOM 639 C CA . GLN A 1 106 ? 32.533 53.823 70.518 1.00 70.43 106 GLN A CA 1
ATOM 640 C C . GLN A 1 106 ? 31.999 54.876 71.500 1.00 74.82 106 GLN A C 1
ATOM 641 O O . GLN A 1 106 ? 30.782 54.992 71.655 1.00 74.90 106 GLN A O 1
ATOM 647 N N . ASN A 1 107 ? 32.897 55.638 72.149 1.00 71.32 107 ASN A N 1
ATOM 648 C CA . ASN A 1 107 ? 32.543 56.669 73.130 1.00 71.15 107 ASN A CA 1
ATOM 649 C C . ASN A 1 107 ? 32.031 57.968 72.485 1.00 74.22 107 ASN A C 1
ATOM 650 O O . ASN A 1 107 ? 31.453 58.798 73.189 1.00 73.99 107 ASN A O 1
ATOM 655 N N . PHE A 1 108 ? 32.218 58.132 71.161 1.00 69.99 108 PHE A N 1
ATOM 656 C CA . PHE A 1 108 ? 31.789 59.324 70.430 1.00 68.50 108 PHE A CA 1
ATOM 657 C C . PHE A 1 108 ? 30.325 59.228 70.016 1.00 74.10 108 PHE A C 1
ATOM 658 O O . PHE A 1 108 ? 29.892 58.199 69.488 1.00 74.04 108 PHE A O 1
ATOM 666 N N . LYS A 1 109 ? 29.563 60.313 70.286 1.00 71.66 109 LYS A N 1
ATOM 667 C CA . LYS A 1 109 ? 28.137 60.434 69.980 1.00 72.42 109 LYS A CA 1
ATOM 668 C C . LYS A 1 109 ? 27.907 60.426 68.467 1.00 77.43 109 LYS A C 1
ATOM 669 O O . LYS A 1 109 ? 28.578 61.154 67.729 1.00 75.64 109 LYS A O 1
ATOM 672 N N . GLY A 1 110 ? 26.966 59.588 68.038 1.00 76.45 110 GLY A N 1
ATOM 673 C CA . GLY A 1 110 ? 26.590 59.434 66.637 1.00 76.64 110 GLY A CA 1
ATOM 674 C C . GLY A 1 110 ? 27.418 58.425 65.871 1.00 82.23 110 GLY A C 1
ATOM 675 O O . GLY A 1 110 ? 27.269 58.308 64.650 1.00 81.78 110 GLY A O 1
ATOM 676 N N . PHE A 1 111 ? 28.301 57.692 66.574 1.00 80.20 111 PHE A N 1
ATOM 677 C CA . PHE A 1 111 ? 29.137 56.687 65.930 1.00 80.81 111 PHE A CA 1
ATOM 678 C C . PHE A 1 111 ? 28.446 55.331 65.920 1.00 88.20 111 PHE A C 1
ATOM 679 O O . PHE A 1 111 ? 27.775 54.951 66.886 1.00 89.04 111 PHE A O 1
ATOM 687 N N . ASP A 1 112 ? 28.627 54.610 64.804 1.00 86.13 112 ASP A N 1
ATOM 688 C CA . ASP A 1 112 ? 28.136 53.259 64.555 1.00 87.91 112 ASP A CA 1
ATOM 689 C C . ASP A 1 112 ? 29.012 52.604 63.490 1.00 92.85 112 ASP A C 1
ATOM 690 O O . ASP A 1 112 ? 29.325 53.239 62.478 1.00 91.12 112 ASP A O 1
ATOM 692 N N . ASP A 1 113 ? 29.421 51.341 63.722 1.00 91.69 113 ASP A N 1
ATOM 693 C CA . ASP A 1 113 ? 30.249 50.582 62.780 1.00 91.93 113 ASP A CA 1
ATOM 694 C C . ASP A 1 113 ? 29.437 50.192 61.537 1.00 96.77 113 ASP A C 1
ATOM 695 O O . ASP A 1 113 ? 30.016 50.031 60.461 1.00 96.20 113 ASP A O 1
ATOM 700 N N . ASN A 1 114 ? 28.095 50.099 61.677 1.00 94.30 114 ASN A N 1
ATOM 701 C CA . ASN A 1 114 ? 27.154 49.815 60.590 1.00 94.66 114 ASN A CA 1
ATOM 702 C C . ASN A 1 114 ? 26.990 51.051 59.685 1.00 97.11 114 ASN A C 1
ATOM 703 O O . ASN A 1 114 ? 26.575 50.917 58.530 1.00 96.79 114 ASN A O 1
ATOM 705 N N . ASN A 1 115 ? 27.327 52.247 60.221 1.00 92.28 115 ASN A N 1
ATOM 706 C CA . ASN A 1 115 ? 27.262 53.540 59.537 1.00 90.50 115 ASN A CA 1
ATOM 707 C C . ASN A 1 115 ? 28.600 53.905 58.855 1.00 91.96 115 ASN A C 1
ATOM 708 O O . ASN A 1 115 ? 29.624 53.240 59.054 1.00 91.32 115 ASN A O 1
ATOM 713 N N . ASP A 1 116 ? 28.561 54.975 58.046 1.00 86.55 116 ASP A N 1
ATOM 714 C CA . ASP A 1 116 ? 29.683 55.558 57.314 1.00 84.61 116 ASP A CA 1
ATOM 715 C C . ASP A 1 116 ? 29.515 57.084 57.270 1.00 86.09 116 ASP A C 1
ATOM 716 O O . ASP A 1 116 ? 30.391 57.791 56.765 1.00 85.08 116 ASP A O 1
ATOM 718 N N . ASP A 1 117 ? 28.393 57.582 57.842 1.00 81.15 117 ASP A N 1
ATOM 719 C CA . ASP A 1 117 ? 28.016 58.996 57.904 1.00 79.22 117 ASP A CA 1
ATOM 720 C C . ASP A 1 117 ? 28.555 59.698 59.180 1.00 79.89 117 ASP A C 1
ATOM 721 O O . ASP A 1 117 ? 28.018 60.739 59.579 1.00 79.29 117 ASP A O 1
ATOM 723 N N . PHE A 1 118 ? 29.629 59.143 59.798 1.00 73.88 118 PHE A N 1
ATOM 724 C CA . PHE A 1 118 ? 30.250 59.715 61.001 1.00 71.90 118 PHE A CA 1
ATOM 725 C C . PHE A 1 118 ? 31.060 60.965 60.632 1.00 71.83 118 PHE A C 1
ATOM 726 O O . PHE A 1 118 ? 30.863 62.022 61.236 1.00 70.69 118 PHE A O 1
ATOM 734 N N . LEU A 1 119 ? 31.958 60.836 59.637 1.00 66.00 119 LEU A N 1
ATOM 735 C CA . LEU A 1 119 ? 32.767 61.935 59.113 1.00 63.56 119 LEU A CA 1
ATOM 736 C C . LEU A 1 119 ? 32.075 62.511 57.885 1.00 65.25 119 LEU A C 1
ATOM 737 O O . LEU A 1 119 ? 31.603 61.741 57.043 1.00 65.73 119 LEU A O 1
ATOM 742 N N . THR A 1 120 ? 32.000 63.852 57.775 1.00 58.88 120 THR A N 1
ATOM 743 C CA . THR A 1 120 ? 31.369 64.501 56.618 1.00 57.45 120 THR A CA 1
ATOM 744 C C . THR A 1 120 ? 32.288 64.390 55.398 1.00 58.73 120 THR A C 1
ATOM 745 O O . THR A 1 120 ? 33.467 64.055 55.552 1.00 57.85 120 THR A O 1
ATOM 749 N N . MET A 1 121 ? 31.752 64.666 54.191 1.00 54.12 121 MET A N 1
ATOM 750 C CA . MET A 1 121 ? 32.533 64.627 52.951 1.00 53.34 121 MET A CA 1
ATOM 751 C C . MET A 1 121 ? 33.645 65.688 52.992 1.00 54.67 121 MET A C 1
ATOM 752 O O . MET A 1 121 ? 34.761 65.410 52.550 1.00 53.93 121 MET A O 1
ATOM 757 N N . ALA A 1 122 ? 33.339 66.877 53.563 1.00 49.39 122 ALA A N 1
ATOM 758 C CA . ALA A 1 122 ? 34.266 67.997 53.729 1.00 47.72 122 ALA A CA 1
ATOM 759 C C . ALA A 1 122 ? 35.445 67.601 54.621 1.00 50.49 122 ALA A C 1
ATOM 760 O O . ALA A 1 122 ? 36.587 67.942 54.302 1.00 49.50 122 ALA A O 1
ATOM 762 N N . GLU A 1 123 ? 35.166 66.857 55.720 1.00 47.35 123 GLU A N 1
ATOM 763 C CA . GLU A 1 123 ? 36.171 66.344 56.660 1.00 46.81 123 GLU A CA 1
ATOM 764 C C . GLU A 1 123 ? 37.053 65.318 55.946 1.00 50.69 123 GLU A C 1
ATOM 765 O O . GLU A 1 123 ? 38.280 65.411 56.017 1.00 50.50 123 GLU A O 1
ATOM 771 N N . CYS A 1 124 ? 36.414 64.382 55.207 1.00 46.52 124 CYS A N 1
ATOM 772 C CA . CYS A 1 124 ? 37.061 63.322 54.440 1.00 46.58 124 CYS A CA 1
ATOM 773 C C . CYS A 1 124 ? 38.052 63.888 53.419 1.00 49.54 124 CYS A C 1
ATOM 774 O O . CYS A 1 124 ? 39.198 63.437 53.364 1.00 49.80 124 CYS A O 1
ATOM 777 N N . GLN A 1 125 ? 37.615 64.887 52.634 1.00 44.07 125 GLN A N 1
ATOM 778 C CA . GLN A 1 125 ? 38.425 65.538 51.609 1.00 42.49 125 GLN A CA 1
ATOM 779 C C . GLN A 1 125 ? 39.591 66.313 52.233 1.00 46.07 125 GLN A C 1
ATOM 780 O O . GLN A 1 125 ? 40.664 66.345 51.632 1.00 45.90 125 GLN A O 1
ATOM 786 N N . PHE A 1 126 ? 39.404 66.891 53.448 1.00 42.34 126 PHE A N 1
ATOM 787 C CA . PHE A 1 126 ? 40.456 67.615 54.174 1.00 41.59 126 PHE A CA 1
ATOM 788 C C . PHE A 1 126 ? 41.570 66.656 54.600 1.00 44.52 126 PHE A C 1
ATOM 789 O O . PHE A 1 126 ? 42.748 67.007 54.488 1.00 43.80 126 PHE A O 1
ATOM 797 N N . ILE A 1 127 ? 41.187 65.460 55.102 1.00 40.77 127 ILE A N 1
ATOM 798 C CA . ILE A 1 127 ? 42.102 64.410 55.557 1.00 40.97 127 ILE A CA 1
ATOM 799 C C . ILE A 1 127 ? 42.938 63.913 54.359 1.00 46.11 127 ILE A C 1
ATOM 800 O O . ILE A 1 127 ? 44.155 63.781 54.496 1.00 46.23 127 ILE A O 1
ATOM 805 N N . ILE A 1 128 ? 42.296 63.685 53.188 1.00 43.07 128 ILE A N 1
ATOM 806 C CA . ILE A 1 128 ? 42.976 63.240 51.963 1.00 43.28 128 ILE A CA 1
ATOM 807 C C . ILE A 1 128 ? 43.993 64.320 51.537 1.00 47.92 128 ILE A C 1
ATOM 808 O O . ILE A 1 128 ? 45.149 63.978 51.284 1.00 48.25 128 ILE A O 1
ATOM 813 N N . LYS A 1 129 ? 43.587 65.613 51.547 1.00 44.19 129 LYS A N 1
ATOM 814 C CA . LYS A 1 129 ? 44.457 66.754 51.232 1.00 43.63 129 LYS A CA 1
ATOM 815 C C . LYS A 1 129 ? 45.663 66.776 52.169 1.00 48.03 129 LYS A C 1
ATOM 816 O O . LYS A 1 129 ? 46.786 66.927 51.695 1.00 48.60 129 LYS A O 1
ATOM 822 N N . HIS A 1 130 ? 45.427 66.593 53.483 1.00 44.31 130 HIS A N 1
ATOM 823 C CA . HIS A 1 130 ? 46.451 66.566 54.529 1.00 44.54 130 HIS A CA 1
ATOM 824 C C . HIS A 1 130 ? 47.483 65.456 54.277 1.00 47.98 130 HIS A C 1
ATOM 825 O O . HIS A 1 130 ? 48.678 65.691 54.462 1.00 47.56 130 HIS A O 1
ATOM 832 N N . GLU A 1 131 ? 47.020 64.260 53.859 1.00 44.59 131 GLU A N 1
ATOM 833 C CA . GLU A 1 131 ? 47.885 63.106 53.593 1.00 45.16 131 GLU A CA 1
ATOM 834 C C . GLU A 1 131 ? 48.724 63.322 52.327 1.00 49.05 131 GLU A C 1
ATOM 835 O O . GLU A 1 131 ? 49.901 62.957 52.321 1.00 49.28 131 GLU A O 1
ATOM 841 N N . LEU A 1 132 ? 48.132 63.938 51.278 1.00 44.81 132 LEU A N 1
ATOM 842 C CA . LEU A 1 132 ? 48.812 64.255 50.015 1.00 44.70 132 LEU A CA 1
ATOM 843 C C . LEU A 1 132 ? 49.866 65.352 50.217 1.00 48.17 132 LEU A C 1
ATOM 844 O O . LEU A 1 132 ? 50.904 65.331 49.556 1.00 48.41 132 LEU A O 1
ATOM 849 N N . GLU A 1 133 ? 49.591 66.311 51.123 1.00 43.91 133 GLU A N 1
ATOM 850 C CA . GLU A 1 133 ? 50.486 67.421 51.465 1.00 43.40 133 GLU A CA 1
ATOM 851 C C . GLU A 1 133 ? 51.693 66.941 52.265 1.00 47.22 133 GLU A C 1
ATOM 852 O O . GLU A 1 133 ? 52.761 67.554 52.193 1.00 47.41 133 GLU A O 1
ATOM 858 N N . ASN A 1 134 ? 51.517 65.862 53.048 1.00 42.79 134 ASN A N 1
ATOM 859 C CA . ASN A 1 134 ? 52.576 65.309 53.886 1.00 42.35 134 ASN A CA 1
ATOM 860 C C . ASN A 1 134 ? 53.324 64.152 53.195 1.00 44.25 134 ASN A C 1
ATOM 861 O O . ASN A 1 134 ? 54.083 63.430 53.849 1.00 43.88 134 ASN A O 1
ATOM 866 N N . LEU A 1 135 ? 53.158 64.027 51.864 1.00 39.68 135 LEU A N 1
ATOM 867 C CA . LEU A 1 135 ? 53.858 63.051 51.029 1.00 39.87 135 LEU A CA 1
ATOM 868 C C . LEU A 1 135 ? 55.252 63.616 50.781 1.00 44.68 135 LEU A C 1
ATOM 869 O O . LEU A 1 135 ? 55.384 64.636 50.102 1.00 44.57 135 LEU A O 1
ATOM 874 N N . ARG A 1 136 ? 56.279 63.033 51.417 1.00 41.61 136 ARG A N 1
ATOM 875 C CA . ARG A 1 136 ? 57.638 63.569 51.318 1.00 41.78 136 ARG A CA 1
ATOM 876 C C . ARG A 1 136 ? 58.595 62.595 50.629 1.00 48.49 136 ARG A C 1
ATOM 877 O O . ARG A 1 136 ? 58.465 61.378 50.780 1.00 49.41 136 ARG A O 1
ATOM 885 N N . ALA A 1 137 ? 59.555 63.155 49.861 1.00 45.42 137 ALA A N 1
ATOM 886 C CA . ALA A 1 137 ? 60.589 62.426 49.126 1.00 46.14 137 ALA A CA 1
ATOM 887 C C . ALA A 1 137 ? 61.510 61.660 50.080 1.00 51.07 137 ALA A C 1
ATOM 888 O O . ALA A 1 137 ? 61.911 62.196 51.119 1.00 50.33 137 ALA A O 1
ATOM 890 N N . LYS A 1 138 ? 61.820 60.398 49.737 1.00 48.96 138 LYS A N 1
ATOM 891 C CA . LYS A 1 138 ? 62.689 59.555 50.555 1.00 49.97 138 LYS A CA 1
ATOM 892 C C . LYS A 1 138 ? 64.118 59.574 49.994 1.00 56.39 138 LYS A C 1
ATOM 893 O O . LYS A 1 138 ? 64.915 60.424 50.400 1.00 56.36 138 LYS A O 1
ATOM 899 N N . ASP A 1 139 ? 64.429 58.667 49.048 1.00 54.62 139 ASP A N 1
ATOM 900 C CA . ASP A 1 139 ? 65.753 58.543 48.437 1.00 56.20 139 ASP A CA 1
ATOM 901 C C . ASP A 1 139 ? 65.811 59.174 47.036 1.00 59.26 139 ASP A C 1
ATOM 902 O O . ASP A 1 139 ? 66.910 59.316 46.488 1.00 59.77 139 ASP A O 1
ATOM 907 N N . GLU A 1 140 ? 64.640 59.559 46.466 1.00 54.05 140 GLU A N 1
ATOM 908 C CA . GLU A 1 140 ? 64.533 60.165 45.130 1.00 53.18 140 GLU A CA 1
ATOM 909 C C . GLU A 1 140 ? 65.213 61.540 45.090 1.00 56.66 140 GLU A C 1
ATOM 910 O O . GLU A 1 140 ? 64.934 62.411 45.926 1.00 55.18 140 GLU A O 1
ATOM 916 N N . LYS A 1 141 ? 66.142 61.698 44.131 1.00 53.76 141 LYS A N 1
ATOM 917 C CA . LYS A 1 141 ? 66.945 62.905 43.928 1.00 53.85 141 LYS A CA 1
ATOM 918 C C . LYS A 1 141 ? 66.293 63.865 42.911 1.00 58.67 141 LYS A C 1
ATOM 919 O O . LYS A 1 141 ? 66.797 64.973 42.704 1.00 58.54 141 LYS A O 1
ATOM 925 N N . MET A 1 142 ? 65.159 63.445 42.307 1.00 55.53 142 MET A N 1
ATOM 926 C CA . MET A 1 142 ? 64.361 64.191 41.321 1.00 55.00 142 MET A CA 1
ATOM 927 C C . MET A 1 142 ? 62.993 63.517 41.130 1.00 58.12 142 MET A C 1
ATOM 928 O O . MET A 1 142 ? 62.812 62.377 41.568 1.00 58.18 142 MET A O 1
ATOM 933 N N . ILE A 1 143 ? 62.046 64.203 40.456 1.00 53.59 143 ILE A N 1
ATOM 934 C CA . ILE A 1 143 ? 60.749 63.608 40.124 1.00 52.76 143 ILE A CA 1
ATOM 935 C C . ILE A 1 143 ? 61.018 62.657 38.934 1.00 58.49 143 ILE A C 1
ATOM 936 O O . ILE A 1 143 ? 61.520 63.129 37.910 1.00 59.25 143 ILE A O 1
ATOM 941 N N . PRO A 1 144 ? 60.769 61.326 39.069 1.00 55.26 144 PRO A N 1
ATOM 942 C CA . PRO A 1 144 ? 61.071 60.391 37.967 1.00 56.15 144 PRO A CA 1
ATOM 943 C C . PRO A 1 144 ? 60.532 60.840 36.607 1.00 60.61 144 PRO A C 1
ATOM 944 O O . PRO A 1 144 ? 59.351 61.170 36.482 1.00 59.26 144 PRO A O 1
ATOM 948 N N . GLY A 1 145 ? 61.434 60.899 35.627 1.00 58.66 145 GLY A N 1
ATOM 949 C CA . GLY A 1 145 ? 61.133 61.328 34.265 1.00 59.16 145 GLY A CA 1
ATOM 950 C C . GLY A 1 145 ? 61.407 62.795 33.996 1.00 63.68 145 GLY A C 1
ATOM 951 O O . GLY A 1 145 ? 61.516 63.197 32.835 1.00 64.12 145 GLY A O 1
ATOM 952 N N . TYR A 1 146 ? 61.518 63.611 35.064 1.00 59.93 146 TYR A N 1
ATOM 953 C CA . TYR A 1 146 ? 61.769 65.049 34.957 1.00 59.67 146 TYR A CA 1
ATOM 954 C C . TYR A 1 146 ? 62.998 65.423 35.816 1.00 63.01 146 TYR A C 1
ATOM 955 O O . TYR A 1 146 ? 62.856 65.742 37.003 1.00 61.54 146 TYR A O 1
ATOM 964 N N . PRO A 1 147 ? 64.219 65.346 35.220 1.00 60.26 147 PRO A N 1
ATOM 965 C CA . PRO A 1 147 ? 65.446 65.649 35.979 1.00 60.43 147 PRO A CA 1
ATOM 966 C C . PRO A 1 147 ? 65.540 67.087 36.481 1.00 64.34 147 PRO A C 1
ATOM 967 O O . PRO A 1 147 ? 66.195 67.313 37.497 1.00 64.31 147 PRO A O 1
ATOM 971 N N . GLN A 1 148 ? 64.897 68.046 35.788 1.00 60.58 148 GLN A N 1
ATOM 972 C CA . GLN A 1 148 ? 64.874 69.468 36.158 1.00 59.81 148 GLN A CA 1
ATOM 973 C C . GLN A 1 148 ? 64.160 69.679 37.514 1.00 61.04 148 GLN A C 1
ATOM 974 O O . GLN A 1 148 ? 64.593 70.516 38.305 1.00 60.73 148 GLN A O 1
ATOM 980 N N . ALA A 1 149 ? 63.082 68.903 37.770 1.00 55.03 149 ALA A N 1
ATOM 981 C CA . ALA A 1 149 ? 62.305 68.948 39.007 1.00 52.53 149 ALA A CA 1
ATOM 982 C C . ALA A 1 149 ? 62.998 68.101 40.079 1.00 53.80 149 ALA A C 1
ATOM 983 O O . ALA A 1 149 ? 62.558 66.994 40.407 1.00 52.90 149 ALA A O 1
ATOM 985 N N . LYS A 1 150 ? 64.114 68.642 40.599 1.00 49.03 150 LYS A N 1
ATOM 986 C CA . LYS A 1 150 ? 64.973 68.027 41.607 1.00 48.46 150 LYS A CA 1
ATOM 987 C C . LYS A 1 150 ? 64.250 67.850 42.940 1.00 50.49 150 LYS A C 1
ATOM 988 O O . LYS A 1 150 ? 63.310 68.585 43.238 1.00 48.34 150 LYS A O 1
ATOM 990 N N . LEU A 1 151 ? 64.691 66.862 43.733 1.00 47.95 151 LEU A N 1
ATOM 991 C CA . LEU A 1 151 ? 64.131 66.539 45.047 1.00 47.24 151 LEU A CA 1
ATOM 992 C C . LEU A 1 151 ? 65.237 66.263 46.069 1.00 51.96 151 LEU A C 1
ATOM 993 O O . LEU A 1 151 ? 66.392 66.048 45.690 1.00 52.70 151 LEU A O 1
ATOM 998 N N . TYR A 1 152 ? 64.878 66.272 47.364 1.00 48.12 152 TYR A N 1
ATOM 999 C CA . TYR A 1 152 ? 65.790 65.993 48.476 1.00 49.00 152 TYR A CA 1
ATOM 1000 C C . TYR A 1 152 ? 64.998 65.329 49.625 1.00 53.11 152 TYR A C 1
ATOM 1001 O O . TYR A 1 152 ? 63.773 65.499 49.668 1.00 51.43 152 TYR A O 1
ATOM 1010 N N . PRO A 1 153 ? 65.640 64.563 50.551 1.00 51.04 153 PRO A N 1
ATOM 1011 C CA . PRO A 1 153 ? 64.865 63.917 51.625 1.00 50.60 153 PRO A CA 1
ATOM 1012 C C . PRO A 1 153 ? 64.135 64.929 52.511 1.00 54.15 153 PRO A C 1
ATOM 1013 O O . PRO A 1 153 ? 64.741 65.870 53.039 1.00 54.21 153 PRO A O 1
ATOM 1017 N N . GLY A 1 154 ? 62.821 64.746 52.602 1.00 49.88 154 GLY A N 1
ATOM 1018 C CA . GLY A 1 154 ? 61.935 65.598 53.384 1.00 48.78 154 GLY A CA 1
ATOM 1019 C C . GLY A 1 154 ? 61.074 66.547 52.576 1.00 51.90 154 GLY A C 1
ATOM 1020 O O . GLY A 1 154 ? 60.093 67.072 53.107 1.00 51.18 154 GLY A O 1
ATOM 1021 N N . LYS A 1 155 ? 61.431 66.789 51.296 1.00 48.12 155 LYS A N 1
ATOM 1022 C CA . LYS A 1 155 ? 60.702 67.710 50.417 1.00 46.93 155 LYS A CA 1
ATOM 1023 C C . LYS A 1 155 ? 59.312 67.172 50.065 1.00 50.20 155 LYS A C 1
ATOM 1024 O O . LYS A 1 155 ? 59.181 66.015 49.658 1.00 50.31 155 LYS A O 1
ATOM 1030 N N . SER A 1 156 ? 58.284 68.038 50.221 1.00 45.52 156 SER A N 1
ATOM 1031 C CA . SER A 1 156 ? 56.881 67.761 49.896 1.00 44.22 156 SER A CA 1
ATOM 1032 C C . SER A 1 156 ? 56.748 67.492 48.393 1.00 47.51 156 SER A C 1
ATOM 1033 O O . SER A 1 156 ? 57.140 68.336 47.580 1.00 48.12 156 SER A O 1
ATOM 1036 N N . LEU A 1 157 ? 56.243 66.301 48.034 1.00 41.97 157 LEU A N 1
ATOM 1037 C CA . LEU A 1 157 ? 56.077 65.873 46.649 1.00 41.26 157 LEU A CA 1
ATOM 1038 C C . LEU A 1 157 ? 55.031 66.729 45.929 1.00 43.20 157 LEU A C 1
ATOM 1039 O O . LEU A 1 157 ? 55.313 67.233 44.841 1.00 42.00 157 LEU A O 1
ATOM 1044 N N . LEU A 1 158 ? 53.856 66.944 46.568 1.00 39.35 158 LEU A N 1
ATOM 1045 C CA . LEU A 1 158 ? 52.748 67.748 46.040 1.00 38.73 158 LEU A CA 1
ATOM 1046 C C . LEU A 1 158 ? 53.200 69.167 45.692 1.00 41.62 158 LEU A C 1
ATOM 1047 O O . LEU A 1 158 ? 52.780 69.693 44.668 1.00 41.33 158 LEU A O 1
ATOM 1052 N N . ARG A 1 159 ? 54.066 69.769 46.531 1.00 37.53 159 ARG A N 1
ATOM 1053 C CA . ARG A 1 159 ? 54.608 71.112 46.312 1.00 37.05 159 ARG A CA 1
ATOM 1054 C C . ARG A 1 159 ? 55.510 71.130 45.071 1.00 41.13 159 ARG A C 1
ATOM 1055 O O . ARG A 1 159 ? 55.292 71.959 44.187 1.00 40.85 159 ARG A O 1
ATOM 1063 N N . ARG A 1 160 ? 56.485 70.196 44.989 1.00 37.90 160 ARG A N 1
ATOM 1064 C CA . ARG A 1 160 ? 57.415 70.083 43.863 1.00 38.26 160 ARG A CA 1
ATOM 1065 C C . ARG A 1 160 ? 56.667 69.787 42.556 1.00 42.63 160 ARG A C 1
ATOM 1066 O O . ARG A 1 160 ? 57.037 70.334 41.517 1.00 43.04 160 ARG A O 1
ATOM 1074 N N . LEU A 1 161 ? 55.604 68.959 42.616 1.00 38.40 161 LEU A N 1
ATOM 1075 C CA . LEU A 1 161 ? 54.776 68.625 41.456 1.00 38.05 161 LEU A CA 1
ATOM 1076 C C . LEU A 1 161 ? 54.026 69.866 40.952 1.00 41.88 161 LEU A C 1
ATOM 1077 O O . LEU A 1 161 ? 53.949 70.078 39.742 1.00 41.71 161 LEU A O 1
ATOM 1082 N N . LEU A 1 162 ? 53.513 70.700 41.881 1.00 38.42 162 LEU A N 1
ATOM 1083 C CA . LEU A 1 162 ? 52.780 71.927 41.558 1.00 38.45 162 LEU A CA 1
ATOM 1084 C C . LEU A 1 162 ? 53.712 73.033 41.063 1.00 44.22 162 LEU A C 1
ATOM 1085 O O . LEU A 1 162 ? 53.330 73.766 40.150 1.00 44.48 162 LEU A O 1
ATOM 1090 N N . THR A 1 163 ? 54.923 73.153 41.660 1.00 41.28 163 THR A N 1
ATOM 1091 C CA . THR A 1 163 ? 55.937 74.157 41.300 1.00 41.56 163 THR A CA 1
ATOM 1092 C C . THR A 1 163 ? 56.448 73.920 39.868 1.00 45.53 163 THR A C 1
ATOM 1093 O O . THR A 1 163 ? 56.456 74.854 39.066 1.00 45.08 163 THR A O 1
ATOM 1097 N N . SER A 1 164 ? 56.857 72.673 39.560 1.00 42.66 164 SER A N 1
ATOM 1098 C CA . SER A 1 164 ? 57.365 72.246 38.254 1.00 43.67 164 SER A CA 1
ATOM 1099 C C . SER A 1 164 ? 56.297 72.346 37.162 1.00 47.66 164 SER A C 1
ATOM 1100 O O . SER A 1 164 ? 56.629 72.620 36.007 1.00 48.34 164 SER A O 1
ATOM 1103 N N . GLY A 1 165 ? 55.042 72.107 37.541 1.00 43.22 165 GLY A N 1
ATOM 1104 C CA . GLY A 1 165 ? 53.899 72.152 36.638 1.00 43.01 165 GLY A CA 1
ATOM 1105 C C . GLY A 1 165 ? 53.432 70.793 36.160 1.00 47.63 165 GLY A C 1
ATOM 1106 O O . GLY A 1 165 ? 52.609 70.726 35.243 1.00 48.19 165 GLY A O 1
ATOM 1107 N N . ILE A 1 166 ? 53.958 69.698 36.770 1.00 43.80 166 ILE A N 1
ATOM 1108 C CA . ILE A 1 166 ? 53.597 68.308 36.444 1.00 43.74 166 ILE A CA 1
ATOM 1109 C C . ILE A 1 166 ? 52.138 68.088 36.886 1.00 47.48 166 ILE A C 1
ATOM 1110 O O . ILE A 1 166 ? 51.347 67.537 36.122 1.00 48.03 166 ILE A O 1
ATOM 1115 N N . VAL A 1 167 ? 51.782 68.577 38.087 1.00 42.67 167 VAL A N 1
ATOM 1116 C CA . VAL A 1 167 ? 50.419 68.539 38.612 1.00 41.80 167 VAL A CA 1
ATOM 1117 C C . VAL A 1 167 ? 49.863 69.956 38.439 1.00 45.71 167 VAL A C 1
ATOM 1118 O O . VAL A 1 167 ? 50.433 70.903 38.990 1.00 45.52 167 VAL A O 1
ATOM 1122 N N . ILE A 1 168 ? 48.797 70.108 37.629 1.00 41.88 168 ILE A N 1
ATOM 1123 C CA . ILE A 1 168 ? 48.163 71.406 37.377 1.00 41.26 168 ILE A CA 1
ATOM 1124 C C . ILE A 1 168 ? 47.388 71.844 38.627 1.00 44.13 168 ILE A C 1
ATOM 1125 O O . ILE A 1 168 ? 47.578 72.971 39.088 1.00 43.32 168 ILE A O 1
ATOM 1130 N N . GLN A 1 169 ? 46.522 70.959 39.170 1.00 40.51 169 GLN A N 1
ATOM 1131 C CA . GLN A 1 169 ? 45.692 71.262 40.342 1.00 39.42 169 GLN A CA 1
ATOM 1132 C C . GLN A 1 169 ? 45.203 70.012 41.092 1.00 42.64 169 GLN A C 1
ATOM 1133 O O . GLN A 1 169 ? 45.116 68.924 40.519 1.00 43.23 169 GLN A O 1
ATOM 1139 N N . VAL A 1 170 ? 44.849 70.205 42.373 1.00 37.38 170 VAL A N 1
ATOM 1140 C CA . VAL A 1 170 ? 44.275 69.201 43.274 1.00 36.48 170 VAL A CA 1
ATOM 1141 C C . VAL A 1 170 ? 43.042 69.869 43.916 1.00 39.93 170 VAL A C 1
ATOM 1142 O O . VAL A 1 170 ? 43.166 70.968 44.471 1.00 39.17 170 VAL A O 1
ATOM 1146 N N . PHE A 1 171 ? 41.850 69.250 43.781 1.00 36.23 171 PHE A N 1
ATOM 1147 C CA . PHE A 1 171 ? 40.621 69.855 44.299 1.00 35.67 171 PHE A CA 1
ATOM 1148 C C . PHE A 1 171 ? 39.583 68.824 44.787 1.00 39.84 171 PHE A C 1
ATOM 1149 O O . PHE A 1 171 ? 39.482 67.744 44.201 1.00 40.19 171 PHE A O 1
ATOM 1157 N N . PRO A 1 172 ? 38.757 69.165 45.810 1.00 35.92 172 PRO A N 1
ATOM 1158 C CA . PRO A 1 172 ? 37.718 68.223 46.255 1.00 36.22 172 PRO A CA 1
ATOM 1159 C C . PRO A 1 172 ? 36.467 68.286 45.376 1.00 41.58 172 PRO A C 1
ATOM 1160 O O . PRO A 1 172 ? 36.146 69.345 44.836 1.00 41.11 172 PRO A O 1
ATOM 1164 N N . LEU A 1 173 ? 35.758 67.153 45.245 1.00 39.55 173 LEU A N 1
ATOM 1165 C CA . LEU A 1 173 ? 34.544 67.037 44.433 1.00 40.46 173 LEU A CA 1
ATOM 1166 C C . LEU A 1 173 ? 33.285 67.475 45.182 1.00 46.35 173 LEU A C 1
ATOM 1167 O O . LEU A 1 173 ? 33.126 67.171 46.365 1.00 46.45 173 LEU A O 1
ATOM 1172 N N . HIS A 1 174 ? 32.376 68.160 44.467 1.00 43.88 174 HIS A N 1
ATOM 1173 C CA . HIS A 1 174 ? 31.088 68.630 44.983 1.00 43.96 174 HIS A CA 1
ATOM 1174 C C . HIS A 1 174 ? 30.094 67.477 45.114 1.00 50.14 174 HIS A C 1
ATOM 1175 O O . HIS A 1 174 ? 30.090 66.573 44.272 1.00 50.70 174 HIS A O 1
ATOM 1182 N N . ASP A 1 175 ? 29.229 67.528 46.141 1.00 47.57 175 ASP A N 1
ATOM 1183 C CA . ASP A 1 175 ? 28.139 66.571 46.317 1.00 48.93 175 ASP A CA 1
ATOM 1184 C C . ASP A 1 175 ? 26.862 67.305 45.912 1.00 55.69 175 ASP A C 1
ATOM 1185 O O . ASP A 1 175 ? 26.230 67.972 46.735 1.00 55.46 175 ASP A O 1
ATOM 1190 N N . SER A 1 176 ? 26.542 67.225 44.604 1.00 54.39 176 SER A N 1
ATOM 1191 C CA . SER A 1 176 ? 25.424 67.873 43.911 1.00 55.63 176 SER A CA 1
ATOM 1192 C C . SER A 1 176 ? 24.121 67.862 44.718 1.00 61.30 176 SER A C 1
ATOM 1193 O O . SER A 1 176 ? 23.543 68.930 44.937 1.00 60.94 176 SER A O 1
ATOM 1196 N N . GLU A 1 177 ? 23.683 66.666 45.181 1.00 59.05 177 GLU A N 1
ATOM 1197 C CA . GLU A 1 177 ? 22.454 66.475 45.961 1.00 59.63 177 GLU A CA 1
ATOM 1198 C C . GLU A 1 177 ? 22.500 67.215 47.306 1.00 61.76 177 GLU A C 1
ATOM 1199 O O . GLU A 1 177 ? 21.514 67.860 47.673 1.00 61.46 177 GLU A O 1
ATOM 1205 N N . ALA A 1 178 ? 23.645 67.140 48.022 1.00 56.71 178 ALA A N 1
ATOM 1206 C CA . ALA A 1 178 ? 23.848 67.806 49.311 1.00 55.46 178 ALA A CA 1
ATOM 1207 C C . ALA A 1 178 ? 23.899 69.327 49.151 1.00 57.16 178 ALA A C 1
ATOM 1208 O O . ALA A 1 178 ? 23.327 70.043 49.976 1.00 56.28 178 ALA A O 1
ATOM 1210 N N . LEU A 1 179 ? 24.571 69.811 48.081 1.00 52.66 179 LEU A N 1
ATOM 1211 C CA . LEU A 1 179 ? 24.721 71.231 47.756 1.00 51.56 179 LEU A CA 1
ATOM 1212 C C . LEU A 1 179 ? 23.365 71.862 47.436 1.00 56.65 179 LEU A C 1
ATOM 1213 O O . LEU A 1 179 ? 23.118 72.988 47.865 1.00 55.97 179 LEU A O 1
ATOM 1218 N N . LYS A 1 180 ? 22.492 71.133 46.703 1.00 54.64 180 LYS A N 1
ATOM 1219 C CA . LYS A 1 180 ? 21.147 71.585 46.327 1.00 55.56 180 LYS A CA 1
ATOM 1220 C C . LYS A 1 180 ? 20.240 71.710 47.560 1.00 60.34 180 LYS A C 1
ATOM 1221 O O . LYS A 1 180 ? 19.427 72.635 47.619 1.00 60.30 180 LYS A O 1
ATOM 1223 N N . LYS A 1 181 ? 20.395 70.792 48.546 1.00 56.91 181 LYS A N 1
ATOM 1224 C CA . LYS A 1 181 ? 19.626 70.787 49.793 1.00 56.78 181 LYS A CA 1
ATOM 1225 C C . LYS A 1 181 ? 19.998 71.997 50.656 1.00 59.89 181 LYS A C 1
ATOM 1226 O O . LYS A 1 181 ? 19.109 72.623 51.235 1.00 60.37 181 LYS A O 1
ATOM 1228 N N . LEU A 1 182 ? 21.307 72.336 50.715 1.00 54.58 182 LEU A N 1
ATOM 1229 C CA . LEU A 1 182 ? 21.838 73.484 51.456 1.00 53.12 182 LEU A CA 1
ATOM 1230 C C . LEU A 1 182 ? 21.374 74.795 50.798 1.00 57.70 182 LEU A C 1
ATOM 1231 O O . LEU A 1 182 ? 20.952 75.706 51.508 1.00 57.66 182 LEU A O 1
ATOM 1236 N N . GLU A 1 183 ? 21.435 74.865 49.450 1.00 54.39 183 GLU A N 1
ATOM 1237 C CA . GLU A 1 183 ? 21.042 76.003 48.610 1.00 54.45 183 GLU A CA 1
ATOM 1238 C C . GLU A 1 183 ? 19.653 76.536 48.933 1.00 59.24 183 GLU A C 1
ATOM 1239 O O . GLU A 1 183 ? 19.467 77.750 48.997 1.00 58.51 183 GLU A O 1
ATOM 1245 N N . ASP A 1 184 ? 18.677 75.627 49.103 1.00 57.18 184 ASP A N 1
ATOM 1246 C CA . ASP A 1 184 ? 17.285 75.976 49.375 1.00 58.27 184 ASP A CA 1
ATOM 1247 C C . ASP A 1 184 ? 17.095 76.515 50.799 1.00 62.22 184 ASP A C 1
ATOM 1248 O O . ASP A 1 184 ? 16.172 77.301 51.021 1.00 62.52 184 ASP A O 1
ATOM 1253 N N . THR A 1 185 ? 17.976 76.120 51.746 1.00 58.05 185 THR A N 1
ATOM 1254 C CA . THR A 1 185 ? 17.935 76.583 53.142 1.00 57.42 185 THR A CA 1
ATOM 1255 C C . THR A 1 185 ? 18.806 77.847 53.325 1.00 60.28 185 THR A C 1
ATOM 1256 O O . THR A 1 185 ? 18.665 78.543 54.332 1.00 60.52 185 THR A O 1
ATOM 1260 N N . TRP A 1 186 ? 19.679 78.147 52.341 1.00 55.25 186 TRP A N 1
ATOM 1261 C CA . TRP A 1 186 ? 20.603 79.286 52.333 1.00 53.85 186 TRP A CA 1
ATOM 1262 C C . TRP A 1 186 ? 20.021 80.497 51.576 1.00 57.91 186 TRP A C 1
ATOM 1263 O O . TRP A 1 186 ? 20.110 81.624 52.064 1.00 57.08 186 TRP A O 1
ATOM 1274 N N . TYR A 1 187 ? 19.456 80.255 50.373 1.00 55.30 187 TYR A N 1
ATOM 1275 C CA . TYR A 1 187 ? 18.831 81.242 49.483 1.00 79.24 187 TYR A CA 1
ATOM 1276 C C . TYR A 1 187 ? 17.918 80.499 48.489 1.00 117.36 187 TYR A C 1
ATOM 1277 O O . TYR A 1 187 ? 17.362 81.088 47.563 1.00 83.40 187 TYR A O 1
ATOM 1286 N N . LEU A 1 192 ? 13.118 86.338 55.164 1.00 69.23 192 LEU A N 1
ATOM 1287 C CA . LEU A 1 192 ? 13.933 86.710 56.317 1.00 68.01 192 LEU A CA 1
ATOM 1288 C C . LEU A 1 192 ? 14.012 85.545 57.317 1.00 71.93 192 LEU A C 1
ATOM 1289 O O . LEU A 1 192 ? 12.979 84.994 57.710 1.00 72.54 192 LEU A O 1
ATOM 1294 N N . LYS A 1 193 ? 15.254 85.167 57.704 1.00 67.05 193 LYS A N 1
ATOM 1295 C CA . LYS A 1 193 ? 15.568 84.062 58.623 1.00 66.45 193 LYS A CA 1
ATOM 1296 C C . LYS A 1 193 ? 17.036 84.095 59.083 1.00 68.29 193 LYS A C 1
ATOM 1297 O O . LYS A 1 193 ? 17.838 84.868 58.553 1.00 66.63 193 LYS A O 1
ATOM 1299 N N . TYR A 1 194 ? 17.383 83.240 60.066 1.00 64.50 194 TYR A N 1
ATOM 1300 C CA . TYR A 1 194 ? 18.753 83.094 60.556 1.00 62.93 194 TYR A CA 1
ATOM 1301 C C . TYR A 1 194 ? 19.492 82.133 59.628 1.00 63.87 194 TYR A C 1
ATOM 1302 O O . TYR A 1 194 ? 18.956 81.070 59.304 1.00 64.18 194 TYR A O 1
ATOM 1311 N N . GLN A 1 195 ? 20.698 82.523 59.172 1.00 57.32 195 GLN A N 1
ATOM 1312 C CA . GLN A 1 195 ? 21.536 81.744 58.254 1.00 55.51 195 GLN A CA 1
ATOM 1313 C C . GLN A 1 195 ? 21.894 80.350 58.815 1.00 57.23 195 GLN A C 1
ATOM 1314 O O . GLN A 1 195 ? 22.155 80.241 60.017 1.00 56.88 195 GLN A O 1
ATOM 1320 N N . PRO A 1 196 ? 21.912 79.277 57.977 1.00 51.87 196 PRO A N 1
ATOM 1321 C CA . PRO A 1 196 ? 22.250 77.941 58.500 1.00 51.14 196 PRO A CA 1
ATOM 1322 C C . PRO A 1 196 ? 23.765 77.699 58.523 1.00 52.10 196 PRO A C 1
ATOM 1323 O O . PRO A 1 196 ? 24.288 76.917 57.723 1.00 51.35 196 PRO A O 1
ATOM 1327 N N . ILE A 1 197 ? 24.462 78.363 59.473 1.00 46.76 197 ILE A N 1
ATOM 1328 C CA . ILE A 1 197 ? 25.920 78.331 59.670 1.00 45.05 197 ILE A CA 1
ATOM 1329 C C . ILE A 1 197 ? 26.421 76.897 59.944 1.00 49.95 197 ILE A C 1
ATOM 1330 O O . ILE A 1 197 ? 27.476 76.528 59.424 1.00 49.25 197 ILE A O 1
ATOM 1335 N N . ASP A 1 198 ? 25.660 76.088 60.708 1.00 47.81 198 ASP A N 1
ATOM 1336 C CA . ASP A 1 198 ? 26.023 74.698 60.999 1.00 48.17 198 ASP A CA 1
ATOM 1337 C C . ASP A 1 198 ? 25.951 73.825 59.732 1.00 51.05 198 ASP A C 1
ATOM 1338 O O . ASP A 1 198 ? 26.748 72.893 59.594 1.00 50.37 198 ASP A O 1
ATOM 1343 N N . SER A 1 199 ? 25.029 74.152 58.801 1.00 47.31 199 SER A N 1
ATOM 1344 C CA . SER A 1 199 ? 24.875 73.452 57.523 1.00 47.34 199 SER A CA 1
ATOM 1345 C C . SER A 1 199 ? 26.005 73.844 56.561 1.00 49.90 199 SER A C 1
ATOM 1346 O O . SER A 1 199 ? 26.519 72.975 55.852 1.00 50.27 199 SER A O 1
ATOM 1349 N N . ILE A 1 200 ? 26.406 75.145 56.555 1.00 44.06 200 ILE A N 1
ATOM 1350 C CA . ILE A 1 200 ? 27.506 75.678 55.731 1.00 42.27 200 ILE A CA 1
ATOM 1351 C C . ILE A 1 200 ? 28.823 75.022 56.185 1.00 45.99 200 ILE A C 1
ATOM 1352 O O . ILE A 1 200 ? 29.648 74.666 55.341 1.00 45.43 200 ILE A O 1
ATOM 1357 N N . ARG A 1 201 ? 28.986 74.841 57.517 1.00 42.51 201 ARG A N 1
ATOM 1358 C CA . ARG A 1 201 ? 30.128 74.200 58.181 1.00 41.65 201 ARG A CA 1
ATOM 1359 C C . ARG A 1 201 ? 30.296 72.756 57.692 1.00 45.56 201 ARG A C 1
ATOM 1360 O O . ARG A 1 201 ? 31.395 72.375 57.291 1.00 45.10 201 ARG A O 1
ATOM 1368 N N . GLY A 1 202 ? 29.196 72.000 57.692 1.00 41.99 202 GLY A N 1
ATOM 1369 C CA . GLY A 1 202 ? 29.156 70.604 57.269 1.00 41.92 202 GLY A CA 1
ATOM 1370 C C . GLY A 1 202 ? 29.542 70.357 55.824 1.00 44.79 202 GLY A C 1
ATOM 1371 O O . GLY A 1 202 ? 30.084 69.295 55.509 1.00 44.31 202 GLY A O 1
ATOM 1372 N N . TYR A 1 203 ? 29.285 71.340 54.938 1.00 40.95 203 TYR A N 1
ATOM 1373 C CA . TYR A 1 203 ? 29.580 71.215 53.510 1.00 40.59 203 TYR A CA 1
ATOM 1374 C C . TYR A 1 203 ? 30.897 71.897 53.089 1.00 43.81 203 TYR A C 1
ATOM 1375 O O . TYR A 1 203 ? 31.657 71.295 52.327 1.00 43.12 203 TYR A O 1
ATOM 1384 N N . PHE A 1 204 ? 31.143 73.150 53.535 1.00 39.93 204 PHE A N 1
ATOM 1385 C CA . PHE A 1 204 ? 32.311 73.927 53.123 1.00 39.27 204 PHE A CA 1
ATOM 1386 C C . PHE A 1 204 ? 33.452 73.969 54.143 1.00 45.38 204 PHE A C 1
ATOM 1387 O O . PHE A 1 204 ? 34.601 74.172 53.742 1.00 45.37 204 PHE A O 1
ATOM 1395 N N . GLY A 1 205 ? 33.146 73.800 55.425 1.00 43.10 205 GLY A N 1
ATOM 1396 C CA . GLY A 1 205 ? 34.166 73.827 56.468 1.00 43.32 205 GLY A CA 1
ATOM 1397 C C . GLY A 1 205 ? 34.047 74.969 57.455 1.00 48.58 205 GLY A C 1
ATOM 1398 O O . GLY A 1 205 ? 33.183 75.838 57.314 1.00 48.55 205 GLY A O 1
ATOM 1399 N N . GLU A 1 206 ? 34.936 74.973 58.457 1.00 45.52 206 GLU A N 1
ATOM 1400 C CA . GLU A 1 206 ? 34.958 75.960 59.534 1.00 45.49 206 GLU A CA 1
ATOM 1401 C C . GLU A 1 206 ? 35.298 77.371 59.059 1.00 48.90 206 GLU A C 1
ATOM 1402 O O . GLU A 1 206 ? 34.703 78.311 59.573 1.00 48.44 206 GLU A O 1
ATOM 1408 N N . THR A 1 207 ? 36.242 77.526 58.104 1.00 45.35 207 THR A N 1
ATOM 1409 C CA . THR A 1 207 ? 36.690 78.830 57.595 1.00 44.82 207 THR A CA 1
ATOM 1410 C C . THR A 1 207 ? 35.577 79.556 56.811 1.00 50.67 207 THR A C 1
ATOM 1411 O O . THR A 1 207 ? 35.351 80.743 57.063 1.00 50.73 207 THR A O 1
ATOM 1415 N N . ILE A 1 208 ? 34.893 78.860 55.874 1.00 48.31 208 ILE A N 1
ATOM 1416 C CA . ILE A 1 208 ? 33.822 79.461 55.064 1.00 48.53 208 ILE A CA 1
ATOM 1417 C C . ILE A 1 208 ? 32.604 79.759 55.956 1.00 53.31 208 ILE A C 1
ATOM 1418 O O . ILE A 1 208 ? 32.060 80.864 55.873 1.00 53.97 208 ILE A O 1
ATOM 1423 N N . ALA A 1 209 ? 32.211 78.807 56.833 1.00 49.07 209 ALA A N 1
ATOM 1424 C CA . ALA A 1 209 ? 31.082 78.986 57.751 1.00 48.44 209 ALA A CA 1
ATOM 1425 C C . ALA A 1 209 ? 31.327 80.140 58.718 1.00 50.09 209 ALA A C 1
ATOM 1426 O O . ALA A 1 209 ? 30.383 80.857 59.048 1.00 49.61 209 ALA A O 1
ATOM 1428 N N . LEU A 1 210 ? 32.597 80.342 59.139 1.00 45.29 210 LEU A N 1
ATOM 1429 C CA . LEU A 1 210 ? 32.978 81.441 60.025 1.00 44.38 210 LEU A CA 1
ATOM 1430 C C . LEU A 1 210 ? 32.806 82.771 59.317 1.00 46.83 210 LEU A C 1
ATOM 1431 O O . LEU A 1 210 ? 32.403 83.740 59.963 1.00 46.54 210 LEU A O 1
ATOM 1436 N N . TYR A 1 211 ? 33.078 82.817 57.991 1.00 42.13 211 TYR A N 1
ATOM 1437 C CA . TYR A 1 211 ? 32.885 84.042 57.222 1.00 41.73 211 TYR A CA 1
ATOM 1438 C C . TYR A 1 211 ? 31.396 84.399 57.163 1.00 46.05 211 TYR A C 1
ATOM 1439 O O . TYR A 1 211 ? 31.043 85.554 57.413 1.00 46.00 211 TYR A O 1
ATOM 1448 N N . PHE A 1 212 ? 30.534 83.417 56.829 1.00 42.27 212 PHE A N 1
ATOM 1449 C CA . PHE A 1 212 ? 29.091 83.630 56.734 1.00 42.26 212 PHE A CA 1
ATOM 1450 C C . PHE A 1 212 ? 28.482 83.849 58.126 1.00 45.98 212 PHE A C 1
ATOM 1451 O O . PHE A 1 212 ? 27.423 84.469 58.236 1.00 46.43 212 PHE A O 1
ATOM 1459 N N . GLY A 1 213 ? 29.183 83.384 59.161 1.00 41.35 213 GLY A N 1
ATOM 1460 C CA . GLY A 1 213 ? 28.817 83.588 60.558 1.00 41.17 213 GLY A CA 1
ATOM 1461 C C . GLY A 1 213 ? 29.115 85.013 60.993 1.00 44.02 213 GLY A C 1
ATOM 1462 O O . GLY A 1 213 ? 28.314 85.632 61.704 1.00 43.83 213 GLY A O 1
ATOM 1463 N N . PHE A 1 214 ? 30.275 85.547 60.542 1.00 38.95 214 PHE A N 1
ATOM 1464 C CA . PHE A 1 214 ? 30.705 86.917 60.815 1.00 37.54 214 PHE A CA 1
ATOM 1465 C C . PHE A 1 214 ? 29.886 87.899 59.990 1.00 40.80 214 PHE A C 1
ATOM 1466 O O . PHE A 1 214 ? 29.559 88.967 60.501 1.00 41.31 214 PHE A O 1
ATOM 1474 N N . LEU A 1 215 ? 29.567 87.547 58.723 1.00 35.92 215 LEU A N 1
ATOM 1475 C CA . LEU A 1 215 ? 28.766 88.376 57.820 1.00 35.65 215 LEU A CA 1
ATOM 1476 C C . LEU A 1 215 ? 27.382 88.615 58.430 1.00 39.60 215 LEU A C 1
ATOM 1477 O O . LEU A 1 215 ? 26.970 89.770 58.544 1.00 39.16 215 LEU A O 1
ATOM 1482 N N . GLU A 1 216 ? 26.706 87.527 58.874 1.00 36.05 216 GLU A N 1
ATOM 1483 C CA . GLU A 1 216 ? 25.385 87.563 59.509 1.00 36.06 216 GLU A CA 1
ATOM 1484 C C . GLU A 1 216 ? 25.419 88.421 60.781 1.00 39.95 216 GLU A C 1
ATOM 1485 O O . GLU A 1 216 ? 24.504 89.219 60.995 1.00 39.78 216 GLU A O 1
ATOM 1491 N N . TYR A 1 217 ? 26.487 88.269 61.600 1.00 36.46 217 TYR A N 1
ATOM 1492 C CA . TYR A 1 217 ? 26.683 89.008 62.847 1.00 36.20 217 TYR A CA 1
ATOM 1493 C C . TYR A 1 217 ? 26.896 90.502 62.588 1.00 41.63 217 TYR A C 1
ATOM 1494 O O . TYR A 1 217 ? 26.218 91.323 63.202 1.00 41.98 217 TYR A O 1
ATOM 1503 N N . PHE A 1 218 ? 27.853 90.843 61.705 1.00 38.70 218 PHE A N 1
ATOM 1504 C CA . PHE A 1 218 ? 28.213 92.214 61.344 1.00 38.85 218 PHE A CA 1
ATOM 1505 C C . PHE A 1 218 ? 27.017 92.978 60.763 1.00 43.55 218 PHE A C 1
ATOM 1506 O O . PHE A 1 218 ? 26.862 94.159 61.077 1.00 44.03 218 PHE A O 1
ATOM 1514 N N . THR A 1 219 ? 26.158 92.303 59.956 1.00 39.45 219 THR A N 1
ATOM 1515 C CA . THR A 1 219 ? 24.952 92.902 59.371 1.00 39.69 219 THR A CA 1
ATOM 1516 C C . THR A 1 219 ? 23.998 93.317 60.499 1.00 44.69 219 THR A C 1
ATOM 1517 O O . THR A 1 219 ? 23.496 94.443 60.479 1.00 44.59 219 THR A O 1
ATOM 1521 N N . PHE A 1 220 ? 23.785 92.423 61.496 1.00 42.04 220 PHE A N 1
ATOM 1522 C CA . PHE A 1 220 ? 22.935 92.695 62.660 1.00 42.47 220 PHE A CA 1
ATOM 1523 C C . PHE A 1 220 ? 23.554 93.782 63.535 1.00 45.29 220 PHE A C 1
ATOM 1524 O O . PHE A 1 220 ? 22.834 94.661 64.009 1.00 45.79 220 PHE A O 1
ATOM 1532 N N . ALA A 1 221 ? 24.891 93.738 63.709 1.00 39.88 221 ALA A N 1
ATOM 1533 C CA . ALA A 1 221 ? 25.665 94.702 64.490 1.00 39.08 221 ALA A CA 1
ATOM 1534 C C . ALA A 1 221 ? 25.544 96.116 63.920 1.00 41.44 221 ALA A C 1
ATOM 1535 O O . ALA A 1 221 ? 25.455 97.062 64.691 1.00 41.60 221 ALA A O 1
ATOM 1537 N N . LEU A 1 222 ? 25.517 96.254 62.584 1.00 36.36 222 LEU A N 1
ATOM 1538 C CA . LEU A 1 222 ? 25.404 97.541 61.902 1.00 36.22 222 LEU A CA 1
ATOM 1539 C C . LEU A 1 222 ? 23.998 98.166 62.010 1.00 42.21 222 LEU A C 1
ATOM 1540 O O . LEU A 1 222 ? 23.880 99.389 61.864 1.00 42.10 222 LEU A O 1
ATOM 1545 N N . ILE A 1 223 ? 22.940 97.336 62.240 1.00 39.34 223 ILE A N 1
ATOM 1546 C CA . ILE A 1 223 ? 21.531 97.763 62.317 1.00 39.51 223 ILE A CA 1
ATOM 1547 C C . ILE A 1 223 ? 21.342 98.923 63.337 1.00 43.58 223 ILE A C 1
ATOM 1548 O O . ILE A 1 223 ? 20.773 99.925 62.907 1.00 43.68 223 ILE A O 1
ATOM 1553 N N . PRO A 1 224 ? 21.828 98.888 64.614 1.00 40.30 224 PRO A N 1
ATOM 1554 C CA . PRO A 1 224 ? 21.633 100.058 65.497 1.00 40.51 224 PRO A CA 1
ATOM 1555 C C . PRO A 1 224 ? 22.181 101.348 64.887 1.00 45.09 224 PRO A C 1
ATOM 1556 O O . PRO A 1 224 ? 21.453 102.338 64.855 1.00 45.80 224 PRO A O 1
ATOM 1560 N N . MET A 1 225 ? 23.421 101.304 64.329 1.00 41.10 225 MET A N 1
ATOM 1561 C CA . MET A 1 225 ? 24.107 102.433 63.674 1.00 40.77 225 MET A CA 1
ATOM 1562 C C . MET A 1 225 ? 23.346 102.946 62.436 1.00 45.84 225 MET A C 1
ATOM 1563 O O . MET A 1 225 ? 23.426 104.136 62.120 1.00 45.71 225 MET A O 1
ATOM 1568 N N . ALA A 1 226 ? 22.622 102.049 61.743 1.00 42.59 226 ALA A N 1
ATOM 1569 C CA . ALA A 1 226 ? 21.810 102.400 60.582 1.00 42.99 226 ALA A CA 1
ATOM 1570 C C . ALA A 1 226 ? 20.544 103.148 61.017 1.00 47.08 226 ALA A C 1
ATOM 1571 O O . ALA A 1 226 ? 20.160 104.118 60.362 1.00 47.90 226 ALA A O 1
ATOM 1573 N N . VAL A 1 227 ? 19.916 102.712 62.134 1.00 42.52 227 VAL A N 1
ATOM 1574 C CA . VAL A 1 227 ? 18.693 103.311 62.678 1.00 42.89 227 VAL A CA 1
ATOM 1575 C C . VAL A 1 227 ? 19.017 104.652 63.365 1.00 47.80 227 VAL A C 1
ATOM 1576 O O . VAL A 1 227 ? 18.262 105.605 63.170 1.00 48.64 227 VAL A O 1
ATOM 1580 N N . ILE A 1 228 ? 20.119 104.729 64.158 1.00 43.67 228 ILE A N 1
ATOM 1581 C CA . ILE A 1 228 ? 20.534 105.960 64.858 1.00 43.82 228 ILE A CA 1
ATOM 1582 C C . ILE A 1 228 ? 20.922 107.044 63.825 1.00 48.52 228 ILE A C 1
ATOM 1583 O O . ILE A 1 228 ? 20.517 108.196 63.975 1.00 48.77 228 ILE A O 1
ATOM 1588 N N . GLY A 1 229 ? 21.674 106.652 62.796 1.00 44.89 229 GLY A N 1
ATOM 1589 C CA . GLY A 1 229 ? 22.145 107.543 61.739 1.00 45.04 229 GLY A CA 1
ATOM 1590 C C . GLY A 1 229 ? 21.099 108.036 60.756 1.00 49.87 229 GLY A C 1
ATOM 1591 O O . GLY A 1 229 ? 21.304 109.071 60.118 1.00 50.17 229 GLY A O 1
ATOM 1592 N N . LEU A 1 230 ? 19.977 107.303 60.612 1.00 46.39 230 LEU A N 1
ATOM 1593 C CA . LEU A 1 230 ? 18.894 107.635 59.682 1.00 46.92 230 LEU A CA 1
ATOM 1594 C C . LEU A 1 230 ? 18.277 109.043 59.941 1.00 51.85 230 LEU A C 1
ATOM 1595 O O . LEU A 1 230 ? 18.273 109.818 58.982 1.00 51.98 230 LEU A O 1
ATOM 1600 N N . PRO A 1 231 ? 17.822 109.445 61.175 1.00 48.68 231 PRO A N 1
ATOM 1601 C CA . PRO A 1 231 ? 17.257 110.802 61.343 1.00 49.47 231 PRO A CA 1
ATOM 1602 C C . PRO A 1 231 ? 18.283 111.945 61.236 1.00 53.43 231 PRO A C 1
ATOM 1603 O O . PRO A 1 231 ? 17.879 113.099 61.086 1.00 54.18 231 PRO A O 1
ATOM 1607 N N . TYR A 1 232 ? 19.596 111.634 61.307 1.00 48.69 232 TYR A N 1
ATOM 1608 C CA . TYR A 1 232 ? 20.676 112.622 61.186 1.00 48.26 232 TYR A CA 1
ATOM 1609 C C . TYR A 1 232 ? 20.759 113.159 59.750 1.00 53.49 232 TYR A C 1
ATOM 1610 O O . TYR A 1 232 ? 21.136 114.315 59.545 1.00 53.73 232 TYR A O 1
ATOM 1619 N N . TYR A 1 233 ? 20.392 112.320 58.769 1.00 50.12 233 TYR A N 1
ATOM 1620 C CA . TYR A 1 233 ? 20.364 112.666 57.354 1.00 50.43 233 TYR A CA 1
ATOM 1621 C C . TYR A 1 233 ? 19.015 113.305 56.999 1.00 55.09 233 TYR A C 1
ATOM 1622 O O . TYR A 1 233 ? 18.989 114.379 56.394 1.00 56.12 233 TYR A O 1
ATOM 1631 N N . LEU A 1 234 ? 17.904 112.629 57.369 1.00 50.64 234 LEU A N 1
ATOM 1632 C CA . LEU A 1 234 ? 16.522 113.015 57.077 1.00 51.29 234 LEU A CA 1
ATOM 1633 C C . LEU A 1 234 ? 16.153 114.410 57.577 1.00 56.68 234 LEU A C 1
ATOM 1634 O O . LEU A 1 234 ? 15.549 115.170 56.823 1.00 56.99 234 LEU A O 1
ATOM 1639 N N . PHE A 1 235 ? 16.504 114.745 58.832 1.00 54.16 235 PHE A N 1
ATOM 1640 C CA . PHE A 1 235 ? 16.160 116.035 59.434 1.00 55.47 235 PHE A CA 1
ATOM 1641 C C . PHE A 1 235 ? 17.339 117.022 59.434 1.00 61.50 235 PHE A C 1
ATOM 1642 O O . PHE A 1 235 ? 17.177 118.160 59.886 1.00 61.56 235 PHE A O 1
ATOM 1650 N N . VAL A 1 236 ? 18.501 116.599 58.878 1.00 59.42 236 VAL A N 1
ATOM 1651 C CA . VAL A 1 236 ? 19.756 117.362 58.759 1.00 60.06 236 VAL A CA 1
ATOM 1652 C C . VAL A 1 236 ? 20.142 117.907 60.160 1.00 66.24 236 VAL A C 1
ATOM 1653 O O . VAL A 1 236 ? 20.002 119.103 60.450 1.00 66.84 236 VAL A O 1
ATOM 1657 N N . TRP A 1 237 ? 20.568 116.983 61.036 1.00 63.14 237 TRP A N 1
ATOM 1658 C CA . TRP A 1 237 ? 20.978 117.277 62.404 1.00 63.30 237 TRP A CA 1
ATOM 1659 C C . TRP A 1 237 ? 22.464 117.642 62.416 1.00 68.66 237 TRP A C 1
ATOM 1660 O O . TRP A 1 237 ? 23.324 116.760 62.318 1.00 67.57 237 TRP A O 1
ATOM 1671 N N . GLU A 1 238 ? 22.758 118.952 62.492 1.00 67.16 238 GLU A N 1
ATOM 1672 C CA . GLU A 1 238 ? 24.129 119.469 62.474 1.00 67.16 238 GLU A CA 1
ATOM 1673 C C . GLU A 1 238 ? 24.437 120.274 63.759 1.00 71.66 238 GLU A C 1
ATOM 1674 O O . GLU A 1 238 ? 24.913 121.412 63.688 1.00 72.68 238 GLU A O 1
ATOM 1680 N N . ASP A 1 239 ? 24.182 119.659 64.933 1.00 66.54 239 ASP A N 1
ATOM 1681 C CA . ASP A 1 239 ? 24.437 120.262 66.244 1.00 65.72 239 ASP A CA 1
ATOM 1682 C C . ASP A 1 239 ? 25.628 119.599 66.927 1.00 66.57 239 ASP A C 1
ATOM 1683 O O . ASP A 1 239 ? 25.929 118.436 66.638 1.00 65.08 239 ASP A O 1
ATOM 1688 N N . TYR A 1 240 ? 26.302 120.338 67.837 1.00 61.77 240 TYR A N 1
ATOM 1689 C CA . TYR A 1 240 ? 27.448 119.836 68.597 1.00 59.99 240 TYR A CA 1
ATOM 1690 C C . TYR A 1 240 ? 27.009 118.659 69.472 1.00 62.03 240 TYR A C 1
ATOM 1691 O O . TYR A 1 240 ? 27.567 117.570 69.339 1.00 60.65 240 TYR A O 1
ATOM 1700 N N . ASP A 1 241 ? 25.987 118.876 70.329 1.00 58.20 241 ASP A N 1
ATOM 1701 C CA . ASP A 1 241 ? 25.426 117.871 71.236 1.00 57.21 241 ASP A CA 1
ATOM 1702 C C . ASP A 1 241 ? 24.977 116.621 70.469 1.00 58.37 241 ASP A C 1
ATOM 1703 O O . ASP A 1 241 ? 25.345 115.515 70.866 1.00 57.08 241 ASP A O 1
ATOM 1708 N N . LYS A 1 242 ? 24.251 116.803 69.342 1.00 53.70 242 LYS A N 1
ATOM 1709 C CA . LYS A 1 242 ? 23.756 115.713 68.497 1.00 52.27 242 LYS A CA 1
ATOM 1710 C C . LYS A 1 242 ? 24.899 114.915 67.857 1.00 56.39 242 LYS A C 1
ATOM 1711 O O . LYS A 1 242 ? 24.800 113.692 67.778 1.00 55.33 242 LYS A O 1
ATOM 1717 N N . TYR A 1 243 ? 25.993 115.584 67.447 1.00 53.77 243 TYR A N 1
ATOM 1718 C CA . TYR A 1 243 ? 27.131 114.880 66.854 1.00 53.06 243 TYR A CA 1
ATOM 1719 C C . TYR A 1 243 ? 27.956 114.141 67.911 1.00 55.30 243 TYR A C 1
ATOM 1720 O O . TYR A 1 243 ? 28.432 113.041 67.629 1.00 53.94 243 TYR A O 1
ATOM 1729 N N . VAL A 1 244 ? 28.092 114.721 69.127 1.00 51.59 244 VAL A N 1
ATOM 1730 C CA . VAL A 1 244 ? 28.823 114.119 70.249 1.00 50.47 244 VAL A CA 1
ATOM 1731 C C . VAL A 1 244 ? 28.094 112.841 70.691 1.00 53.64 244 VAL A C 1
ATOM 1732 O O . VAL A 1 244 ? 28.758 111.830 70.888 1.00 53.00 244 VAL A O 1
ATOM 1736 N N . ILE A 1 245 ? 26.743 112.873 70.794 1.00 50.33 245 ILE A N 1
ATOM 1737 C CA . ILE A 1 245 ? 25.916 111.718 71.186 1.00 49.69 245 ILE A CA 1
ATOM 1738 C C . ILE A 1 245 ? 26.137 110.551 70.196 1.00 53.38 245 ILE A C 1
ATOM 1739 O O . ILE A 1 245 ? 26.416 109.431 70.634 1.00 52.57 245 ILE A O 1
ATOM 1744 N N . PHE A 1 246 ? 26.056 110.834 68.877 1.00 50.02 246 PHE A N 1
ATOM 1745 C CA . PHE A 1 246 ? 26.239 109.851 67.806 1.00 48.95 246 PHE A CA 1
ATOM 1746 C C . PHE A 1 246 ? 27.654 109.260 67.818 1.00 51.14 246 PHE A C 1
ATOM 1747 O O . PHE A 1 246 ? 27.791 108.036 67.761 1.00 50.36 246 PHE A O 1
ATOM 1755 N N . ALA A 1 247 ? 28.692 110.120 67.918 1.00 46.48 247 ALA A N 1
ATOM 1756 C CA . ALA A 1 247 ? 30.096 109.706 67.954 1.00 44.81 247 ALA A CA 1
ATOM 1757 C C . ALA A 1 247 ? 30.421 108.915 69.224 1.00 46.21 247 ALA A C 1
ATOM 1758 O O . ALA A 1 247 ? 31.208 107.976 69.151 1.00 45.15 247 ALA A O 1
ATOM 1760 N N . SER A 1 248 ? 29.815 109.281 70.377 1.00 41.94 248 SER A N 1
ATOM 1761 C CA . SER A 1 248 ? 30.004 108.577 71.652 1.00 40.92 248 SER A CA 1
ATOM 1762 C C . SER A 1 248 ? 29.427 107.172 71.544 1.00 44.91 248 SER A C 1
ATOM 1763 O O . SER A 1 248 ? 30.078 106.210 71.954 1.00 43.30 248 SER A O 1
ATOM 1766 N N . PHE A 1 249 ? 28.223 107.057 70.938 1.00 42.80 249 PHE A N 1
ATOM 1767 C CA . PHE A 1 249 ? 27.548 105.785 70.704 1.00 42.62 249 PHE A CA 1
ATOM 1768 C C . PHE A 1 249 ? 28.369 104.938 69.736 1.00 46.01 249 PHE A C 1
ATOM 1769 O O . PHE A 1 249 ? 28.512 103.742 69.967 1.00 45.76 249 PHE A O 1
ATOM 1777 N N . ASN A 1 250 ? 28.930 105.575 68.680 1.00 42.29 250 ASN A N 1
ATOM 1778 C CA . ASN A 1 250 ? 29.776 104.969 67.646 1.00 41.42 250 ASN A CA 1
ATOM 1779 C C . ASN A 1 250 ? 31.008 104.288 68.266 1.00 45.25 250 ASN A C 1
ATOM 1780 O O . ASN A 1 250 ? 31.280 103.126 67.952 1.00 44.62 250 ASN A O 1
ATOM 1785 N N . LEU A 1 251 ? 31.724 105.003 69.159 1.00 42.00 251 LEU A N 1
ATOM 1786 C CA . LEU A 1 251 ? 32.935 104.517 69.823 1.00 41.50 251 LEU A CA 1
ATOM 1787 C C . LEU A 1 251 ? 32.643 103.381 70.808 1.00 46.37 251 LEU A C 1
ATOM 1788 O O . LEU A 1 251 ? 33.481 102.487 70.946 1.00 45.97 251 LEU A O 1
ATOM 1793 N N . ILE A 1 252 ? 31.470 103.406 71.484 1.00 43.61 252 ILE A N 1
ATOM 1794 C CA . ILE A 1 252 ? 31.050 102.346 72.414 1.00 43.49 252 ILE A CA 1
ATOM 1795 C C . ILE A 1 252 ? 30.670 101.109 71.579 1.00 47.05 252 ILE A C 1
ATOM 1796 O O . ILE A 1 252 ? 31.117 100.002 71.888 1.00 47.00 252 ILE A O 1
ATOM 1801 N N . TRP A 1 253 ? 29.876 101.322 70.504 1.00 42.79 253 TRP A N 1
ATOM 1802 C CA . TRP A 1 253 ? 29.403 100.303 69.563 1.00 42.33 253 TRP A CA 1
ATOM 1803 C C . TRP A 1 253 ? 30.577 99.506 68.973 1.00 45.23 253 TRP A C 1
ATOM 1804 O O . TRP A 1 253 ? 30.555 98.275 69.021 1.00 44.54 253 TRP A O 1
ATOM 1815 N N . SER A 1 254 ? 31.605 100.214 68.460 1.00 41.10 254 SER A N 1
ATOM 1816 C CA . SER A 1 254 ? 32.817 99.649 67.865 1.00 40.10 254 SER A CA 1
ATOM 1817 C C . SER A 1 254 ? 33.488 98.613 68.769 1.00 43.31 254 SER A C 1
ATOM 1818 O O . SER A 1 254 ? 33.829 97.530 68.292 1.00 42.94 254 SER A O 1
ATOM 1821 N N . THR A 1 255 ? 33.655 98.937 70.070 1.00 39.07 255 THR A N 1
ATOM 1822 C CA . THR A 1 255 ? 34.301 98.069 71.057 1.00 38.40 255 THR A CA 1
ATOM 1823 C C . THR A 1 255 ? 33.415 96.867 71.404 1.00 41.59 255 THR A C 1
ATOM 1824 O O . THR A 1 255 ? 33.874 95.725 71.299 1.00 40.61 255 THR A O 1
ATOM 1828 N N . VAL A 1 256 ? 32.160 97.133 71.814 1.00 38.02 256 VAL A N 1
ATOM 1829 C CA . VAL A 1 256 ? 31.178 96.139 72.253 1.00 37.73 256 VAL A CA 1
ATOM 1830 C C . VAL A 1 256 ? 30.886 95.098 71.143 1.00 41.52 256 VAL A C 1
ATOM 1831 O O . VAL A 1 256 ? 30.862 93.911 71.461 1.00 41.39 256 VAL A O 1
ATOM 1835 N N . ILE A 1 257 ? 30.727 95.510 69.866 1.00 38.03 257 ILE A N 1
ATOM 1836 C CA . ILE A 1 257 ? 30.440 94.542 68.792 1.00 37.86 257 ILE A CA 1
ATOM 1837 C C . ILE A 1 257 ? 31.649 93.622 68.508 1.00 42.21 257 ILE A C 1
ATOM 1838 O O . ILE A 1 257 ? 31.447 92.432 68.265 1.00 41.52 257 ILE A O 1
ATOM 1843 N N . LEU A 1 258 ? 32.885 94.152 68.563 1.00 39.41 258 LEU A N 1
ATOM 1844 C CA . LEU A 1 258 ? 34.086 93.349 68.308 1.00 39.11 258 LEU A CA 1
ATOM 1845 C C . LEU A 1 258 ? 34.387 92.419 69.484 1.00 43.25 258 LEU A C 1
ATOM 1846 O O . LEU A 1 258 ? 34.964 91.348 69.280 1.00 42.85 258 LEU A O 1
ATOM 1851 N N . GLU A 1 259 ? 33.968 92.815 70.703 1.00 39.84 259 GLU A N 1
ATOM 1852 C CA . GLU A 1 259 ? 34.127 92.017 71.916 1.00 39.39 259 GLU A CA 1
ATOM 1853 C C . GLU A 1 259 ? 33.058 90.923 71.964 1.00 42.25 259 GLU A C 1
ATOM 1854 O O . GLU A 1 259 ? 33.391 89.780 72.280 1.00 42.23 259 GLU A O 1
ATOM 1860 N N . LEU A 1 260 ? 31.785 91.264 71.620 1.00 37.65 260 LEU A N 1
ATOM 1861 C CA . LEU A 1 260 ? 30.668 90.312 71.587 1.00 37.47 260 LEU A CA 1
ATOM 1862 C C . LEU A 1 260 ? 30.860 89.258 70.492 1.00 42.25 260 LEU A C 1
ATOM 1863 O O . LEU A 1 260 ? 30.352 88.141 70.635 1.00 41.86 260 LEU A O 1
ATOM 1868 N N . TRP A 1 261 ? 31.585 89.614 69.400 1.00 39.18 261 TRP A N 1
ATOM 1869 C CA . TRP A 1 261 ? 31.886 88.679 68.317 1.00 38.83 261 TRP A CA 1
ATOM 1870 C C . TRP A 1 261 ? 32.799 87.571 68.838 1.00 42.98 261 TRP A C 1
ATOM 1871 O O . TRP A 1 261 ? 32.549 86.404 68.539 1.00 43.52 261 TRP A O 1
ATOM 1882 N N . LYS A 1 262 ? 33.851 87.942 69.609 1.00 38.53 262 LYS A N 1
ATOM 1883 C CA . LYS A 1 262 ? 34.814 87.017 70.223 1.00 37.95 262 LYS A CA 1
ATOM 1884 C C . LYS A 1 262 ? 34.089 85.951 71.054 1.00 42.94 262 LYS A C 1
ATOM 1885 O O . LYS A 1 262 ? 34.380 84.763 70.907 1.00 42.47 262 LYS A O 1
ATOM 1891 N N . ARG A 1 263 ? 33.121 86.386 71.896 1.00 40.44 263 ARG A N 1
ATOM 1892 C CA . ARG A 1 263 ? 32.316 85.537 72.787 1.00 40.94 263 ARG A CA 1
ATOM 1893 C C . ARG A 1 263 ? 31.404 84.600 71.993 1.00 45.68 263 ARG A C 1
ATOM 1894 O O . ARG A 1 263 ? 31.286 83.427 72.354 1.00 45.75 263 ARG A O 1
ATOM 1902 N N . GLY A 1 264 ? 30.769 85.133 70.941 1.00 42.52 264 GLY A N 1
ATOM 1903 C CA . GLY A 1 264 ? 29.870 84.391 70.060 1.00 42.56 264 GLY A CA 1
ATOM 1904 C C . GLY A 1 264 ? 30.591 83.342 69.239 1.00 46.36 264 GLY A C 1
ATOM 1905 O O . GLY A 1 264 ? 30.097 82.221 69.087 1.00 45.95 264 GLY A O 1
ATOM 1906 N N . CYS A 1 265 ? 31.781 83.707 68.719 1.00 43.24 265 CYS A N 1
ATOM 1907 C CA . CYS A 1 265 ? 32.666 82.845 67.938 1.00 43.18 265 CYS A CA 1
ATOM 1908 C C . CYS A 1 265 ? 33.174 81.693 68.812 1.00 49.03 265 CYS A C 1
ATOM 1909 O O . CYS A 1 265 ? 33.233 80.560 68.338 1.00 48.83 265 CYS A O 1
ATOM 1912 N N . ALA A 1 266 ? 33.510 81.982 70.088 1.00 47.26 266 ALA A N 1
ATOM 1913 C CA . ALA A 1 266 ? 33.985 81.004 71.073 1.00 48.23 266 ALA A CA 1
ATOM 1914 C C . ALA A 1 266 ? 32.924 79.933 71.350 1.00 54.93 266 ALA A C 1
ATOM 1915 O O . ALA A 1 266 ? 33.283 78.767 71.514 1.00 55.74 266 ALA A O 1
ATOM 1917 N N . ASN A 1 267 ? 31.626 80.329 71.391 1.00 52.12 267 ASN A N 1
ATOM 1918 C CA . ASN A 1 267 ? 30.466 79.449 71.595 1.00 52.66 267 ASN A CA 1
ATOM 1919 C C . ASN A 1 267 ? 30.308 78.472 70.429 1.00 56.17 267 ASN A C 1
ATOM 1920 O O . ASN A 1 267 ? 30.147 77.267 70.634 1.00 56.28 267 ASN A O 1
ATOM 1925 N N . MET A 1 268 ? 30.344 79.020 69.208 1.00 52.18 268 MET A N 1
ATOM 1926 C CA . MET A 1 268 ? 30.179 78.330 67.937 1.00 51.97 268 MET A CA 1
ATOM 1927 C C . MET A 1 268 ? 31.303 77.314 67.689 1.00 56.54 268 MET A C 1
ATOM 1928 O O . MET A 1 268 ? 31.009 76.153 67.400 1.00 57.23 268 MET A O 1
ATOM 1933 N N . THR A 1 269 ? 32.577 77.748 67.809 1.00 52.17 269 THR A N 1
ATOM 1934 C CA . THR A 1 269 ? 33.764 76.916 67.583 1.00 51.44 269 THR A CA 1
ATOM 1935 C C . THR A 1 269 ? 33.889 75.818 68.645 1.00 55.04 269 THR A C 1
ATOM 1936 O O . THR A 1 269 ? 34.423 74.752 68.331 1.00 54.75 269 THR A O 1
ATOM 1940 N N . TYR A 1 270 ? 33.386 76.056 69.881 1.00 51.44 270 TYR A N 1
ATOM 1941 C CA . TYR A 1 270 ? 33.390 75.028 70.923 1.00 51.85 270 TYR A CA 1
ATOM 1942 C C . TYR A 1 270 ? 32.414 73.924 70.510 1.00 56.66 270 TYR A C 1
ATOM 1943 O O . TYR A 1 270 ? 32.768 72.746 70.560 1.00 57.40 270 TYR A O 1
ATOM 1952 N N . ARG A 1 271 ? 31.197 74.323 70.076 1.00 52.55 271 ARG A N 1
ATOM 1953 C CA . ARG A 1 271 ? 30.121 73.448 69.602 1.00 52.61 271 ARG A CA 1
ATOM 1954 C C . ARG A 1 271 ? 30.615 72.610 68.406 1.00 55.70 271 ARG A C 1
ATOM 1955 O O . ARG A 1 271 ? 30.296 71.425 68.311 1.00 55.69 271 ARG A O 1
ATOM 1963 N N . TRP A 1 272 ? 31.429 73.226 67.529 1.00 51.27 272 TRP A N 1
ATOM 1964 C CA . TRP A 1 272 ? 32.026 72.583 66.363 1.00 50.90 272 TRP A CA 1
ATOM 1965 C C . TRP A 1 272 ? 33.159 71.639 66.778 1.00 55.43 272 TRP A C 1
ATOM 1966 O O . TRP A 1 272 ? 33.331 70.581 66.166 1.00 55.83 272 TRP A O 1
ATOM 1977 N N . GLY A 1 273 ? 33.913 72.038 67.804 1.00 51.27 273 GLY A N 1
ATOM 1978 C CA . GLY A 1 273 ? 35.041 71.278 68.333 1.00 51.01 273 GLY A CA 1
ATOM 1979 C C . GLY A 1 273 ? 36.397 71.811 67.916 1.00 53.26 273 GLY A C 1
ATOM 1980 O O . GLY A 1 273 ? 37.415 71.414 68.483 1.00 53.36 273 GLY A O 1
ATOM 1981 N N . THR A 1 274 ? 36.420 72.733 66.937 1.00 48.30 274 THR A N 1
ATOM 1982 C CA . THR A 1 274 ? 37.633 73.348 66.384 1.00 47.56 274 THR A CA 1
ATOM 1983 C C . THR A 1 274 ? 38.350 74.269 67.411 1.00 51.15 274 THR A C 1
ATOM 1984 O O . THR A 1 274 ? 39.542 74.545 67.239 1.00 50.53 274 THR A O 1
ATOM 1988 N N . LEU A 1 275 ? 37.639 74.722 68.471 1.00 47.66 275 LEU A N 1
ATOM 1989 C CA . LEU A 1 275 ? 38.199 75.564 69.538 1.00 47.01 275 LEU A CA 1
ATOM 1990 C C . LEU A 1 275 ? 39.110 74.733 70.450 1.00 52.47 275 LEU A C 1
ATOM 1991 O O . LEU A 1 275 ? 40.099 75.254 70.968 1.00 53.09 275 LEU A O 1
ATOM 1996 N N . LEU A 1 276 ? 38.774 73.439 70.625 1.00 49.06 276 LEU A N 1
ATOM 1997 C CA . LEU A 1 276 ? 39.494 72.473 71.462 1.00 49.67 276 LEU A CA 1
ATOM 1998 C C . LEU A 1 276 ? 40.686 71.841 70.718 1.00 54.98 276 LEU A C 1
ATOM 1999 O O . LEU A 1 276 ? 41.431 71.051 71.306 1.00 55.05 276 LEU A O 1
ATOM 2004 N N . MET A 1 277 ? 40.866 72.197 69.436 1.00 52.44 277 MET A N 1
ATOM 2005 C CA . MET A 1 277 ? 41.952 71.706 68.597 1.00 52.89 277 MET A CA 1
ATOM 2006 C C . MET A 1 277 ? 43.233 72.481 68.854 1.00 58.21 277 MET A C 1
ATOM 2007 O O . MET A 1 277 ? 43.235 73.715 68.823 1.00 57.48 277 MET A O 1
ATOM 2012 N N . LYS A 1 278 ? 44.325 71.750 69.100 1.00 56.25 278 LYS A N 1
ATOM 2013 C CA . LYS A 1 278 ? 45.647 72.324 69.330 1.00 56.37 278 LYS A CA 1
ATOM 2014 C C . LYS A 1 278 ? 46.372 72.289 67.981 1.00 60.28 278 LYS A C 1
ATOM 2015 O O . LYS A 1 278 ? 47.090 71.335 67.664 1.00 60.04 278 LYS A O 1
ATOM 2021 N N . ARG A 1 279 ? 46.094 73.319 67.156 1.00 56.50 279 ARG A N 1
ATOM 2022 C CA . ARG A 1 279 ? 46.585 73.492 65.783 1.00 55.92 279 ARG A CA 1
ATOM 2023 C C . ARG A 1 279 ? 48.100 73.750 65.702 1.00 58.76 279 ARG A C 1
ATOM 2024 O O . ARG A 1 279 ? 48.683 73.561 64.635 1.00 57.85 279 ARG A O 1
ATOM 2032 N N . LYS A 1 280 ? 48.729 74.184 66.812 1.00 55.23 280 LYS A N 1
ATOM 2033 C CA . LYS A 1 280 ? 50.165 74.484 66.876 1.00 55.20 280 LYS A CA 1
ATOM 2034 C C . LYS A 1 280 ? 51.047 73.224 66.683 1.00 60.10 280 LYS A C 1
ATOM 2035 O O . LYS A 1 280 ? 52.169 73.343 66.183 1.00 60.34 280 LYS A O 1
ATOM 2041 N N . PHE A 1 281 ? 50.537 72.033 67.059 1.00 56.58 281 PHE A N 1
ATOM 2042 C CA . PHE A 1 281 ? 51.268 70.766 66.943 1.00 56.81 281 PHE A CA 1
ATOM 2043 C C . PHE A 1 281 ? 51.002 70.061 65.593 1.00 61.84 281 PHE A C 1
ATOM 2044 O O . PHE A 1 281 ? 51.535 68.970 65.365 1.00 62.16 281 PHE A O 1
ATOM 2052 N N . GLU A 1 282 ? 50.208 70.694 64.694 1.00 58.26 282 GLU A N 1
ATOM 2053 C CA . GLU A 1 282 ? 49.877 70.151 63.369 1.00 57.99 282 GLU A CA 1
ATOM 2054 C C . GLU A 1 282 ? 51.099 70.090 62.459 1.00 61.27 282 GLU A C 1
ATOM 2055 O O . GLU A 1 282 ? 52.050 70.855 62.640 1.00 60.91 282 GLU A O 1
ATOM 2061 N N . GLU A 1 283 ? 51.059 69.181 61.472 1.00 57.40 283 GLU A N 1
ATOM 2062 C CA . GLU A 1 283 ? 52.126 68.971 60.495 1.00 57.23 283 GLU A CA 1
ATOM 2063 C C . GLU A 1 283 ? 52.302 70.215 59.581 1.00 60.21 283 GLU A C 1
ATOM 2064 O O . GLU A 1 283 ? 51.326 70.952 59.381 1.00 59.72 283 GLU A O 1
ATOM 2070 N N . PRO A 1 284 ? 53.535 70.505 59.070 1.00 55.65 284 PRO A N 1
ATOM 2071 C CA . PRO A 1 284 ? 53.730 71.729 58.270 1.00 54.25 284 PRO A CA 1
ATOM 2072 C C . PRO A 1 284 ? 53.056 71.730 56.899 1.00 56.49 284 PRO A C 1
ATOM 2073 O O . PRO A 1 284 ? 52.754 70.671 56.345 1.00 56.21 284 PRO A O 1
ATOM 2077 N N . ARG A 1 285 ? 52.849 72.948 56.352 1.00 52.06 285 ARG A N 1
ATOM 2078 C CA . ARG A 1 285 ? 52.262 73.210 55.031 1.00 51.48 285 ARG A CA 1
ATOM 2079 C C . ARG A 1 285 ? 53.192 72.681 53.917 1.00 57.26 285 ARG A C 1
ATOM 2080 O O . ARG A 1 285 ? 54.402 72.621 54.148 1.00 58.12 285 ARG A O 1
ATOM 2088 N N . PRO A 1 286 ? 52.681 72.289 52.718 1.00 53.93 286 PRO A N 1
ATOM 2089 C CA . PRO A 1 286 ? 53.582 71.755 51.672 1.00 54.15 286 PRO A CA 1
ATOM 2090 C C . PRO A 1 286 ? 54.667 72.734 51.204 1.00 56.74 286 PRO A C 1
ATOM 2091 O O . PRO A 1 286 ? 55.729 72.294 50.763 1.00 57.07 286 PRO A O 1
ATOM 2095 N N . GLY A 1 287 ? 54.408 74.034 51.343 1.00 51.41 287 GLY A N 1
ATOM 2096 C CA . GLY A 1 287 ? 55.342 75.091 50.966 1.00 50.95 287 GLY A CA 1
ATOM 2097 C C . GLY A 1 287 ? 56.500 75.304 51.923 1.00 53.51 287 GLY A C 1
ATOM 2098 O O . GLY A 1 287 ? 57.395 76.102 51.635 1.00 53.09 287 GLY A O 1
ATOM 2099 N N . PHE A 1 288 ? 56.495 74.600 53.067 1.00 49.47 288 PHE A N 1
ATOM 2100 C CA . PHE A 1 288 ? 57.544 74.714 54.071 1.00 49.53 288 PHE A CA 1
ATOM 2101 C C . PHE A 1 288 ? 58.711 73.783 53.750 1.00 54.57 288 PHE A C 1
ATOM 2102 O O . PHE A 1 288 ? 58.537 72.566 53.647 1.00 54.31 288 PHE A O 1
ATOM 2110 N N . HIS A 1 289 ? 59.904 74.380 53.602 1.00 52.30 289 HIS A N 1
ATOM 2111 C CA . HIS A 1 289 ? 61.157 73.690 53.306 1.00 53.33 289 HIS A CA 1
ATOM 2112 C C . HIS A 1 289 ? 62.108 73.757 54.507 1.00 55.56 289 HIS A C 1
ATOM 2113 O O . HIS A 1 289 ? 61.995 74.648 55.350 1.00 54.99 289 HIS A O 1
ATOM 2120 N N . GLY A 1 290 ? 63.029 72.805 54.563 1.00 51.57 290 GLY A N 1
ATOM 2121 C CA . GLY A 1 290 ? 64.024 72.691 55.620 1.00 51.64 290 GLY A CA 1
ATOM 2122 C C . GLY A 1 290 ? 64.716 71.346 55.614 1.00 55.10 290 GLY A C 1
ATOM 2123 O O . GLY A 1 290 ? 64.308 70.437 54.881 1.00 54.64 290 GLY A O 1
ATOM 2124 N N . VAL A 1 291 ? 65.773 71.215 56.431 1.00 51.65 291 VAL A N 1
ATOM 2125 C CA . VAL A 1 291 ? 66.545 69.977 56.555 1.00 52.29 291 VAL A CA 1
ATOM 2126 C C . VAL A 1 291 ? 65.695 68.957 57.319 1.00 56.05 291 VAL A C 1
ATOM 2127 O O . VAL A 1 291 ? 65.195 69.275 58.402 1.00 54.99 291 VAL A O 1
ATOM 2131 N N . LEU A 1 292 ? 65.506 67.750 56.737 1.00 53.19 292 LEU A N 1
ATOM 2132 C CA . LEU A 1 292 ? 64.719 66.681 57.355 1.00 52.70 292 LEU A CA 1
ATOM 2133 C C . LEU A 1 292 ? 65.377 66.234 58.661 1.00 58.91 292 LEU A C 1
ATOM 2134 O O . LEU A 1 292 ? 66.564 65.900 58.683 1.00 59.82 292 LEU A O 1
ATOM 2139 N N . GLY A 1 293 ? 64.595 66.281 59.732 1.00 55.75 293 GLY A N 1
ATOM 2140 C CA . GLY A 1 293 ? 65.025 65.897 61.069 1.00 56.97 293 GLY A CA 1
ATOM 2141 C C . GLY A 1 293 ? 63.863 65.563 61.979 1.00 61.26 293 GLY A C 1
ATOM 2142 O O . GLY A 1 293 ? 62.710 65.537 61.538 1.00 59.50 293 GLY A O 1
ATOM 2143 N N . ILE A 1 294 ? 64.164 65.302 63.259 1.00 59.57 294 ILE A N 1
ATOM 2144 C CA . ILE A 1 294 ? 63.147 64.959 64.250 1.00 59.34 294 ILE A CA 1
ATOM 2145 C C . ILE A 1 294 ? 62.726 66.222 64.996 1.00 63.22 294 ILE A C 1
ATOM 2146 O O . ILE A 1 294 ? 63.573 66.946 65.527 1.00 63.42 294 ILE A O 1
ATOM 2151 N N . ASN A 1 295 ? 61.407 66.474 65.022 1.00 59.05 295 ASN A N 1
ATOM 2152 C CA . ASN A 1 295 ? 60.795 67.593 65.729 1.00 58.32 295 ASN A CA 1
ATOM 2153 C C . ASN A 1 295 ? 61.021 67.403 67.235 1.00 64.63 295 ASN A C 1
ATOM 2154 O O . ASN A 1 295 ? 60.910 66.283 67.737 1.00 64.68 295 ASN A O 1
ATOM 2159 N N . SER A 1 296 ? 61.394 68.483 67.937 1.00 62.41 296 SER A N 1
ATOM 2160 C CA . SER A 1 296 ? 61.675 68.453 69.373 1.00 63.49 296 SER A CA 1
ATOM 2161 C C . SER A 1 296 ? 60.402 68.277 70.208 1.00 66.49 296 SER A C 1
ATOM 2162 O O . SER A 1 296 ? 60.456 67.657 71.271 1.00 67.57 296 SER A O 1
ATOM 2165 N N . ILE A 1 297 ? 59.267 68.822 69.726 1.00 60.34 297 ILE A N 1
ATOM 2166 C CA . ILE A 1 297 ? 57.979 68.814 70.423 1.00 58.81 297 ILE A CA 1
ATOM 2167 C C . ILE A 1 297 ? 57.158 67.549 70.098 1.00 61.07 297 ILE A C 1
ATOM 2168 O O . ILE A 1 297 ? 56.832 66.802 71.020 1.00 61.53 297 ILE A O 1
ATOM 2173 N N . THR A 1 298 ? 56.796 67.339 68.812 1.00 55.65 298 THR A N 1
ATOM 2174 C CA . THR A 1 298 ? 55.945 66.228 68.358 1.00 54.71 298 THR A CA 1
ATOM 2175 C C . THR A 1 298 ? 56.712 64.914 68.108 1.00 58.33 298 THR A C 1
ATOM 2176 O O . THR A 1 298 ? 56.109 63.841 68.181 1.00 58.01 298 THR A O 1
ATOM 2180 N N . GLY A 1 299 ? 58.005 65.007 67.806 1.00 54.92 299 GLY A N 1
ATOM 2181 C CA . GLY A 1 299 ? 58.847 63.842 67.542 1.00 55.65 299 GLY A CA 1
ATOM 2182 C C . GLY A 1 299 ? 58.702 63.262 66.149 1.00 58.22 299 GLY A C 1
ATOM 2183 O O . GLY A 1 299 ? 59.217 62.173 65.877 1.00 58.19 299 GLY A O 1
ATOM 2184 N N . LYS A 1 300 ? 58.009 63.994 65.253 1.00 53.24 300 LYS A N 1
ATOM 2185 C CA . LYS A 1 300 ? 57.759 63.592 63.866 1.00 52.48 300 LYS A CA 1
ATOM 2186 C C . LYS A 1 300 ? 58.955 63.917 62.967 1.00 55.68 300 LYS A C 1
ATOM 2187 O O . LYS A 1 300 ? 59.602 64.952 63.155 1.00 55.06 300 LYS A O 1
ATOM 2193 N N . GLU A 1 301 ? 59.234 63.043 61.978 1.00 51.81 301 GLU A N 1
ATOM 2194 C CA . GLU A 1 301 ? 60.308 63.259 61.011 1.00 51.55 301 GLU A CA 1
ATOM 2195 C C . GLU A 1 301 ? 59.771 64.184 59.923 1.00 53.66 301 GLU A C 1
ATOM 2196 O O . GLU A 1 301 ? 59.031 63.750 59.037 1.00 53.07 301 GLU A O 1
ATOM 2202 N N . GLU A 1 302 ? 60.102 65.476 60.037 1.00 49.36 302 GLU A N 1
ATOM 2203 C CA . GLU A 1 302 ? 59.629 66.535 59.143 1.00 47.72 302 GLU A CA 1
ATOM 2204 C C . GLU A 1 302 ? 60.737 67.584 58.878 1.00 50.79 302 GLU A C 1
ATOM 2205 O O . GLU A 1 302 ? 61.740 67.580 59.600 1.00 50.97 302 GLU A O 1
ATOM 2211 N N . PRO A 1 303 ? 60.585 68.501 57.882 1.00 46.32 303 PRO A N 1
ATOM 2212 C CA . PRO A 1 303 ? 61.634 69.517 57.664 1.00 46.36 303 PRO A CA 1
ATOM 2213 C C . PRO A 1 303 ? 61.800 70.452 58.864 1.00 49.49 303 PRO A C 1
ATOM 2214 O O . PRO A 1 303 ? 60.830 70.750 59.565 1.00 48.08 303 PRO A O 1
ATOM 2218 N N . LEU A 1 304 ? 63.041 70.888 59.111 1.00 46.66 304 LEU A N 1
ATOM 2219 C CA . LEU A 1 304 ? 63.379 71.794 60.209 1.00 46.30 304 LEU A CA 1
ATOM 2220 C C . LEU A 1 304 ? 64.021 73.066 59.658 1.00 49.71 304 LEU A C 1
ATOM 2221 O O . LEU A 1 304 ? 64.969 72.987 58.872 1.00 49.98 304 LEU A O 1
ATOM 2226 N N . TYR A 1 305 ? 63.494 74.232 60.053 1.00 45.08 305 TYR A N 1
ATOM 2227 C CA . TYR A 1 305 ? 64.013 75.522 59.603 1.00 44.86 305 TYR A CA 1
ATOM 2228 C C . TYR A 1 305 ? 64.220 76.468 60.794 1.00 48.94 305 TYR A C 1
ATOM 2229 O O . TYR A 1 305 ? 63.317 76.600 61.632 1.00 47.69 305 TYR A O 1
ATOM 2238 N N . PRO A 1 306 ? 65.411 77.116 60.897 1.00 46.49 306 PRO A N 1
ATOM 2239 C CA . PRO A 1 306 ? 65.664 78.018 62.034 1.00 46.69 306 PRO A CA 1
ATOM 2240 C C . PRO A 1 306 ? 64.814 79.280 61.969 1.00 50.50 306 PRO A C 1
ATOM 2241 O O . PRO A 1 306 ? 64.775 79.948 60.931 1.00 49.90 306 PRO A O 1
ATOM 2245 N N . SER A 1 307 ? 64.127 79.596 63.087 1.00 46.91 307 SER A N 1
ATOM 2246 C CA . SER A 1 307 ? 63.243 80.756 63.228 1.00 45.72 307 SER A CA 1
ATOM 2247 C C . SER A 1 307 ? 63.955 82.082 62.931 1.00 50.32 307 SER A C 1
ATOM 2248 O O . SER A 1 307 ? 63.343 82.954 62.316 1.00 49.47 307 SER A O 1
ATOM 2250 N N . TYR A 1 308 ? 65.245 82.218 63.325 1.00 48.23 308 TYR A N 1
ATOM 2251 C CA . TYR A 1 308 ? 66.037 83.433 63.111 1.00 49.02 308 TYR A CA 1
ATOM 2252 C C . TYR A 1 308 ? 66.141 83.801 61.614 1.00 52.48 308 TYR A C 1
ATOM 2253 O O . TYR A 1 308 ? 66.076 84.987 61.291 1.00 51.94 308 TYR A O 1
ATOM 2262 N N . LYS A 1 309 ? 66.280 82.797 60.715 1.00 48.83 309 LYS A N 1
ATOM 2263 C CA . LYS A 1 309 ? 66.368 83.004 59.261 1.00 48.17 309 LYS A CA 1
ATOM 2264 C C . LYS A 1 309 ? 65.059 83.609 58.727 1.00 49.60 309 LYS A C 1
ATOM 2265 O O . LYS A 1 309 ? 65.101 84.522 57.904 1.00 48.98 309 LYS A O 1
ATOM 2271 N N . ARG A 1 310 ? 63.908 83.115 59.232 1.00 44.16 310 ARG A N 1
ATOM 2272 C CA . ARG A 1 310 ? 62.562 83.578 58.892 1.00 42.16 310 ARG A CA 1
ATOM 2273 C C . ARG A 1 310 ? 62.356 85.013 59.410 1.00 45.53 310 ARG A C 1
ATOM 2274 O O . ARG A 1 310 ? 61.826 85.846 58.676 1.00 44.64 310 ARG A O 1
ATOM 2282 N N . GLN A 1 311 ? 62.806 85.299 60.653 1.00 42.36 311 GLN A N 1
ATOM 2283 C CA . GLN A 1 311 ? 62.683 86.610 61.302 1.00 42.27 311 GLN A CA 1
ATOM 2284 C C . GLN A 1 311 ? 63.484 87.694 60.569 1.00 47.42 311 GLN A C 1
ATOM 2285 O O . GLN A 1 311 ? 62.979 88.808 60.410 1.00 47.21 311 GLN A O 1
ATOM 2291 N N . LEU A 1 312 ? 64.713 87.369 60.112 1.00 44.71 312 LEU A N 1
ATOM 2292 C CA . LEU A 1 312 ? 65.565 88.306 59.370 1.00 45.22 312 LEU A CA 1
ATOM 2293 C C . LEU A 1 312 ? 64.904 88.691 58.038 1.00 48.90 312 LEU A C 1
ATOM 2294 O O . LEU A 1 312 ? 64.881 89.872 57.694 1.00 49.01 312 LEU A O 1
ATOM 2299 N N . ARG A 1 313 ? 64.310 87.701 57.328 1.00 44.34 313 ARG A N 1
ATOM 2300 C CA . ARG A 1 313 ? 63.595 87.900 56.061 1.00 43.08 313 ARG A CA 1
ATOM 2301 C C . ARG A 1 313 ? 62.354 88.795 56.262 1.00 46.35 313 ARG A C 1
ATOM 2302 O O . ARG A 1 313 ? 62.016 89.580 55.372 1.00 45.93 313 ARG A O 1
ATOM 2310 N N . ILE A 1 314 ? 61.711 88.696 57.446 1.00 42.22 314 ILE A N 1
ATOM 2311 C CA . ILE A 1 314 ? 60.521 89.468 57.816 1.00 41.12 314 ILE A CA 1
ATOM 2312 C C . ILE A 1 314 ? 60.882 90.946 58.062 1.00 44.79 314 ILE A C 1
ATOM 2313 O O . ILE A 1 314 ? 60.311 91.817 57.408 1.00 44.41 314 ILE A O 1
ATOM 2318 N N . TYR A 1 315 ? 61.813 91.219 58.993 1.00 41.87 315 TYR A N 1
ATOM 2319 C CA . TYR A 1 315 ? 62.164 92.574 59.418 1.00 42.51 315 TYR A CA 1
ATOM 2320 C C . TYR A 1 315 ? 63.185 93.304 58.535 1.00 47.59 315 TYR A C 1
ATOM 2321 O O . TYR A 1 315 ? 63.188 94.533 58.551 1.00 47.42 315 TYR A O 1
ATOM 2330 N N . LEU A 1 316 ? 64.037 92.590 57.781 1.00 45.57 316 LEU A N 1
ATOM 2331 C CA . LEU A 1 316 ? 65.055 93.255 56.957 1.00 46.88 316 LEU A CA 1
ATOM 2332 C C . LEU A 1 316 ? 64.698 93.344 55.468 1.00 50.84 316 LEU A C 1
ATOM 2333 O O . LEU A 1 316 ? 65.218 94.232 54.791 1.00 50.80 316 LEU A O 1
ATOM 2338 N N . VAL A 1 317 ? 63.847 92.438 54.949 1.00 47.12 317 VAL A N 1
ATOM 2339 C CA . VAL A 1 317 ? 63.506 92.448 53.521 1.00 47.02 317 VAL A CA 1
ATOM 2340 C C . VAL A 1 317 ? 62.026 92.793 53.300 1.00 50.60 317 VAL A C 1
ATOM 2341 O O . VAL A 1 317 ? 61.727 93.735 52.561 1.00 50.31 317 VAL A O 1
ATOM 2345 N N . SER A 1 318 ? 61.115 92.029 53.922 1.00 46.70 318 SER A N 1
ATOM 2346 C CA . SER A 1 318 ? 59.673 92.189 53.760 1.00 45.73 318 SER A CA 1
ATOM 2347 C C . SER A 1 318 ? 59.130 93.499 54.343 1.00 49.38 318 SER A C 1
ATOM 2348 O O . SER A 1 318 ? 58.437 94.220 53.626 1.00 49.09 318 SER A O 1
ATOM 2351 N N . LEU A 1 319 ? 59.437 93.803 55.621 1.00 45.51 319 LEU A N 1
ATOM 2352 C CA . LEU A 1 319 ? 58.975 95.017 56.297 1.00 45.32 319 LEU A CA 1
ATOM 2353 C C . LEU A 1 319 ? 59.411 96.300 55.541 1.00 49.87 319 LEU A C 1
ATOM 2354 O O . LEU A 1 319 ? 58.522 97.118 55.279 1.00 49.17 319 LEU A O 1
ATOM 2359 N N . PRO A 1 320 ? 60.698 96.499 55.122 1.00 47.04 320 PRO A N 1
ATOM 2360 C CA . PRO A 1 320 ? 61.038 97.731 54.382 1.00 47.54 320 PRO A CA 1
ATOM 2361 C C . PRO A 1 320 ? 60.331 97.828 53.027 1.00 51.73 320 PRO A C 1
ATOM 2362 O O . PRO A 1 320 ? 59.998 98.937 52.609 1.00 51.57 320 PRO A O 1
ATOM 2366 N N . PHE A 1 321 ? 60.073 96.677 52.362 1.00 48.43 321 PHE A N 1
ATOM 2367 C CA . PHE A 1 321 ? 59.375 96.626 51.075 1.00 48.40 321 PHE A CA 1
ATOM 2368 C C . PHE A 1 321 ? 57.923 97.112 51.215 1.00 50.99 321 PHE A C 1
ATOM 2369 O O . PHE A 1 321 ? 57.463 97.890 50.376 1.00 50.71 321 PHE A O 1
ATOM 2377 N N . VAL A 1 322 ? 57.209 96.640 52.261 1.00 46.28 322 VAL A N 1
ATOM 2378 C CA . VAL A 1 322 ? 55.819 97.012 52.547 1.00 45.22 322 VAL A CA 1
ATOM 2379 C C . VAL A 1 322 ? 55.758 98.535 52.796 1.00 49.81 322 VAL A C 1
ATOM 2380 O O . VAL A 1 322 ? 54.862 99.200 52.271 1.00 48.95 322 VAL A O 1
ATOM 2384 N N . CYS A 1 323 ? 56.755 99.082 53.525 1.00 47.58 323 CYS A N 1
ATOM 2385 C CA . CYS A 1 323 ? 56.871 100.509 53.834 1.00 48.27 323 CYS A CA 1
ATOM 2386 C C . CYS A 1 323 ? 57.154 101.333 52.577 1.00 54.01 323 CYS A C 1
ATOM 2387 O O . CYS A 1 323 ? 56.695 102.475 52.495 1.00 54.25 323 CYS A O 1
ATOM 2390 N N . LEU A 1 324 ? 57.898 100.766 51.608 1.00 51.39 324 LEU A N 1
ATOM 2391 C CA . LEU A 1 324 ? 58.202 101.449 50.349 1.00 52.70 324 LEU A CA 1
ATOM 2392 C C . LEU A 1 324 ? 56.947 101.554 49.479 1.00 57.21 324 LEU A C 1
ATOM 2393 O O . LEU A 1 324 ? 56.704 102.612 48.894 1.00 57.47 324 LEU A O 1
ATOM 2398 N N . CYS A 1 325 ? 56.141 100.468 49.421 1.00 53.53 325 CYS A N 1
ATOM 2399 C CA . CYS A 1 325 ? 54.889 100.397 48.660 1.00 53.20 325 CYS A CA 1
ATOM 2400 C C . CYS A 1 325 ? 53.838 101.312 49.274 1.00 57.50 325 CYS A C 1
ATOM 2401 O O . CYS A 1 325 ? 53.033 101.888 48.543 1.00 57.76 325 CYS A O 1
ATOM 2404 N N . LEU A 1 326 ? 53.848 101.440 50.615 1.00 53.64 326 LEU A N 1
ATOM 2405 C CA . LEU A 1 326 ? 52.946 102.305 51.375 1.00 53.04 326 LEU A CA 1
ATOM 2406 C C . LEU A 1 326 ? 53.291 103.776 51.113 1.00 57.82 326 LEU A C 1
ATOM 2407 O O . LEU A 1 326 ? 52.379 104.595 50.987 1.00 57.68 326 LEU A O 1
ATOM 2412 N N . TYR A 1 327 ? 54.601 104.098 50.983 1.00 54.92 327 TYR A N 1
ATOM 2413 C CA . TYR A 1 327 ? 55.081 105.447 50.665 1.00 55.79 327 TYR A CA 1
ATOM 2414 C C . TYR A 1 327 ? 54.747 105.789 49.209 1.00 59.21 327 TYR A C 1
ATOM 2415 O O . TYR A 1 327 ? 54.352 106.922 48.924 1.00 59.21 327 TYR A O 1
ATOM 2424 N N . PHE A 1 328 ? 54.911 104.811 48.295 1.00 55.10 328 PHE A N 1
ATOM 2425 C CA . PHE A 1 328 ? 54.614 104.968 46.872 1.00 55.40 328 PHE A CA 1
ATOM 2426 C C . PHE A 1 328 ? 53.114 105.191 46.657 1.00 58.29 328 PHE A C 1
ATOM 2427 O O . PHE A 1 328 ? 52.744 105.957 45.767 1.00 59.24 328 PHE A O 1
ATOM 2435 N N . SER A 1 329 ? 52.262 104.548 47.490 1.00 52.56 329 SER A N 1
ATOM 2436 C CA . SER A 1 329 ? 50.802 104.689 47.459 1.00 51.10 329 SER A CA 1
ATOM 2437 C C . SER A 1 329 ? 50.408 106.132 47.739 1.00 54.55 329 SER A C 1
ATOM 2438 O O . SER A 1 329 ? 49.550 106.678 47.042 1.00 53.96 329 SER A O 1
ATOM 2441 N N . LEU A 1 330 ? 51.070 106.753 48.740 1.00 51.06 330 LEU A N 1
ATOM 2442 C CA . LEU A 1 330 ? 50.864 108.145 49.134 1.00 51.33 330 LEU A CA 1
ATOM 2443 C C . LEU A 1 330 ? 51.401 109.088 48.060 1.00 57.72 330 LEU A C 1
ATOM 2444 O O . LEU A 1 330 ? 50.803 110.136 47.822 1.00 58.28 330 LEU A O 1
ATOM 2449 N N . TYR A 1 331 ? 52.514 108.703 47.402 1.00 55.21 331 TYR A N 1
ATOM 2450 C CA . TYR A 1 331 ? 53.146 109.479 46.334 1.00 56.75 331 TYR A CA 1
ATOM 2451 C C . TYR A 1 331 ? 52.232 109.550 45.105 1.00 60.69 331 TYR A C 1
ATOM 2452 O O . TYR A 1 331 ? 52.067 110.632 44.543 1.00 61.99 331 TYR A O 1
ATOM 2461 N N . VAL A 1 332 ? 51.630 108.406 44.710 1.00 55.42 332 VAL A N 1
ATOM 2462 C CA . VAL A 1 332 ? 50.705 108.273 43.576 1.00 55.13 332 VAL A CA 1
ATOM 2463 C C . VAL A 1 332 ? 49.412 109.057 43.874 1.00 58.76 332 VAL A C 1
ATOM 2464 O O . VAL A 1 332 ? 48.901 109.748 42.990 1.00 58.89 332 VAL A O 1
ATOM 2468 N N . MET A 1 333 ? 48.901 108.955 45.122 1.00 54.98 333 MET A N 1
ATOM 2469 C CA . MET A 1 333 ? 47.695 109.650 45.590 1.00 54.83 333 MET A CA 1
ATOM 2470 C C . MET A 1 333 ? 47.864 111.164 45.440 1.00 61.13 333 MET A C 1
ATOM 2471 O O . MET A 1 333 ? 46.949 111.832 44.954 1.00 61.61 333 MET A O 1
ATOM 2476 N N . MET A 1 334 ? 49.049 111.687 45.829 1.00 58.61 334 MET A N 1
ATOM 2477 C CA . MET A 1 334 ? 49.406 113.100 45.725 1.00 60.13 334 MET A CA 1
ATOM 2478 C C . MET A 1 334 ? 49.401 113.564 44.265 1.00 65.66 334 MET A C 1
ATOM 2479 O O . MET A 1 334 ? 49.044 114.712 44.009 1.00 66.38 334 MET A O 1
ATOM 2484 N N . ILE A 1 335 ? 49.765 112.670 43.317 1.00 62.57 335 ILE A N 1
ATOM 2485 C CA . ILE A 1 335 ? 49.772 112.952 41.877 1.00 64.05 335 ILE A CA 1
ATOM 2486 C C . ILE A 1 335 ? 48.320 113.156 41.403 1.00 69.86 335 ILE A C 1
ATOM 2487 O O . ILE A 1 335 ? 48.072 114.085 40.633 1.00 71.14 335 ILE A O 1
ATOM 2492 N N . TYR A 1 336 ? 47.369 112.322 41.893 1.00 65.96 336 TYR A N 1
ATOM 2493 C CA . TYR A 1 336 ? 45.943 112.423 41.551 1.00 66.22 336 TYR A CA 1
ATOM 2494 C C . TYR A 1 336 ? 45.357 113.747 42.049 1.00 71.14 336 TYR A C 1
ATOM 2495 O O . TYR A 1 336 ? 44.622 114.401 41.307 1.00 71.82 336 TYR A O 1
ATOM 2504 N N . PHE A 1 337 ? 45.676 114.135 43.302 1.00 67.31 337 PHE A N 1
ATOM 2505 C CA . PHE A 1 337 ? 45.184 115.379 43.893 1.00 67.72 337 PHE A CA 1
ATOM 2506 C C . PHE A 1 337 ? 45.851 116.604 43.237 1.00 76.26 337 PHE A C 1
ATOM 2507 O O . PHE A 1 337 ? 45.322 117.712 43.347 1.00 76.94 337 PHE A O 1
ATOM 2515 N N . ASP A 1 338 ? 46.982 116.389 42.526 1.00 75.19 338 ASP A N 1
ATOM 2516 C CA . ASP A 1 338 ? 47.686 117.412 41.752 1.00 77.60 338 ASP A CA 1
ATOM 2517 C C . ASP A 1 338 ? 47.090 117.462 40.347 1.00 84.25 338 ASP A C 1
ATOM 2518 O O . ASP A 1 338 ? 47.105 118.516 39.711 1.00 85.74 338 ASP A O 1
ATOM 2523 N N . MET A 1 339 ? 46.560 116.314 39.874 1.00 81.08 339 MET A N 1
ATOM 2524 C CA . MET A 1 339 ? 45.918 116.146 38.569 1.00 82.21 339 MET A CA 1
ATOM 2525 C C . MET A 1 339 ? 44.516 116.765 38.583 1.00 86.67 339 MET A C 1
ATOM 2526 O O . MET A 1 339 ? 44.079 117.305 37.566 1.00 87.78 339 MET A O 1
ATOM 2531 N N . GLU A 1 340 ? 43.824 116.696 39.744 1.00 81.90 340 GLU A N 1
ATOM 2532 C CA . GLU A 1 340 ? 42.489 117.270 39.950 1.00 81.85 340 GLU A CA 1
ATOM 2533 C C . GLU A 1 340 ? 42.561 118.800 39.936 1.00 87.87 340 GLU A C 1
ATOM 2534 O O . GLU A 1 340 ? 41.581 119.454 39.576 1.00 88.07 340 GLU A O 1
ATOM 2540 N N . VAL A 1 341 ? 43.732 119.357 40.316 1.00 85.77 341 VAL A N 1
ATOM 2541 C CA . VAL A 1 341 ? 44.033 120.792 40.338 1.00 87.58 341 VAL A CA 1
ATOM 2542 C C . VAL A 1 341 ? 44.213 121.272 38.883 1.00 95.31 341 VAL A C 1
ATOM 2543 O O . VAL A 1 341 ? 43.635 122.295 38.508 1.00 96.42 341 VAL A O 1
ATOM 2547 N N . TRP A 1 342 ? 44.987 120.516 38.069 1.00 93.53 342 TRP A N 1
ATOM 2548 C CA . TRP A 1 342 ? 45.243 120.810 36.654 1.00 96.03 342 TRP A CA 1
ATOM 2549 C C . TRP A 1 342 ? 43.965 120.677 35.818 1.00 103.15 342 TRP A C 1
ATOM 2550 O O . TRP A 1 342 ? 43.783 121.443 34.870 1.00 104.69 342 TRP A O 1
ATOM 2552 N N . ALA A 1 343 ? 43.078 119.722 36.178 1.00 100.23 343 ALA A N 1
ATOM 2553 C CA . ALA A 1 343 ? 41.795 119.493 35.503 1.00 101.36 343 ALA A CA 1
ATOM 2554 C C . ALA A 1 343 ? 40.782 120.604 35.832 1.00 108.40 343 ALA A C 1
ATOM 2555 O O . ALA A 1 343 ? 39.919 120.904 35.002 1.00 109.21 343 ALA A O 1
ATOM 2557 N N . LEU A 1 344 ? 40.888 121.206 37.040 1.00 106.01 344 LEU A N 1
ATOM 2558 C CA . LEU A 1 344 ? 40.025 122.300 37.499 1.00 107.23 344 LEU A CA 1
ATOM 2559 C C . LEU A 1 344 ? 40.370 123.600 36.768 1.00 115.33 344 LEU A C 1
ATOM 2560 O O . LEU A 1 344 ? 39.462 124.324 36.354 1.00 116.29 344 LEU A O 1
ATOM 2562 N N . GLY A 1 345 ? 41.672 123.866 36.612 1.00 113.85 345 GLY A N 1
ATOM 2563 C CA . GLY A 1 345 ? 42.202 125.040 35.925 1.00 116.56 345 GLY A CA 1
ATOM 2564 C C . GLY A 1 345 ? 41.872 125.072 34.445 1.00 123.60 345 GLY A C 1
ATOM 2565 O O . GLY A 1 345 ? 41.620 126.147 33.892 1.00 125.14 345 GLY A O 1
ATOM 2566 N N . LEU A 1 346 ? 41.864 123.887 33.797 1.00 120.64 346 LEU A N 1
ATOM 2567 C CA . LEU A 1 346 ? 41.542 123.714 32.377 1.00 122.42 346 LEU A CA 1
ATOM 2568 C C . LEU A 1 346 ? 40.052 123.973 32.109 1.00 128.15 346 LEU A C 1
ATOM 2569 O O . LEU A 1 346 ? 39.714 124.515 31.054 1.00 129.71 346 LEU A O 1
ATOM 2571 N N . HIS A 1 347 ? 39.171 123.589 33.062 1.00 123.95 347 HIS A N 1
ATOM 2572 C CA . HIS A 1 347 ? 37.722 123.803 32.978 1.00 124.47 347 HIS A CA 1
ATOM 2573 C C . HIS A 1 347 ? 37.397 125.287 33.184 1.00 130.68 347 HIS A C 1
ATOM 2574 O O . HIS A 1 347 ? 36.472 125.804 32.555 1.00 131.91 347 HIS A O 1
ATOM 2581 N N . GLU A 1 348 ? 38.175 125.965 34.055 1.00 127.32 348 GLU A N 1
ATOM 2582 C CA . GLU A 1 348 ? 38.050 127.395 34.345 1.00 128.64 348 GLU A CA 1
ATOM 2583 C C . GLU A 1 348 ? 38.456 128.226 33.114 1.00 134.90 348 GLU A C 1
ATOM 2584 O O . GLU A 1 348 ? 37.920 129.316 32.913 1.00 136.32 348 GLU A O 1
ATOM 2586 N N . ASN A 1 349 ? 39.383 127.691 32.286 1.00 131.46 349 ASN A N 1
ATOM 2587 C CA . ASN A 1 349 ? 39.860 128.314 31.050 1.00 160.62 349 ASN A CA 1
ATOM 2588 C C . ASN A 1 349 ? 39.005 127.863 29.870 1.00 187.87 349 ASN A C 1
ATOM 2589 O O . ASN A 1 349 ? 38.381 128.686 29.206 1.00 150.55 349 ASN A O 1
ATOM 2594 N N . SER A 1 352 ? 33.126 124.189 26.659 1.00 136.86 352 SER A N 1
ATOM 2595 C CA . SER A 1 352 ? 32.605 123.662 27.918 1.00 134.46 352 SER A CA 1
ATOM 2596 C C . SER A 1 352 ? 32.148 122.197 27.780 1.00 137.50 352 SER A C 1
ATOM 2597 O O . SER A 1 352 ? 31.896 121.540 28.794 1.00 134.96 352 SER A O 1
ATOM 2600 N N . GLU A 1 353 ? 32.051 121.691 26.533 1.00 135.75 353 GLU A N 1
ATOM 2601 C CA . GLU A 1 353 ? 31.635 120.319 26.238 1.00 134.72 353 GLU A CA 1
ATOM 2602 C C . GLU A 1 353 ? 32.786 119.333 26.454 1.00 137.19 353 GLU A C 1
ATOM 2603 O O . GLU A 1 353 ? 32.585 118.299 27.095 1.00 134.92 353 GLU A O 1
ATOM 2605 N N . TRP A 1 354 ? 33.986 119.658 25.922 1.00 134.64 354 TRP A N 1
ATOM 2606 C CA . TRP A 1 354 ? 35.192 118.830 26.013 1.00 133.14 354 TRP A CA 1
ATOM 2607 C C . TRP A 1 354 ? 35.806 118.843 27.420 1.00 134.60 354 TRP A C 1
ATOM 2608 O O . TRP A 1 354 ? 36.370 117.831 27.842 1.00 132.51 354 TRP A O 1
ATOM 2610 N N . THR A 1 355 ? 35.697 119.983 28.135 1.00 130.89 355 THR A N 1
ATOM 2611 C CA . THR A 1 355 ? 36.245 120.177 29.485 1.00 128.67 355 THR A CA 1
ATOM 2612 C C . THR A 1 355 ? 35.484 119.363 30.549 1.00 129.21 355 THR A C 1
ATOM 2613 O O . THR A 1 355 ? 36.110 118.899 31.504 1.00 127.20 355 THR A O 1
ATOM 2617 N N . SER A 1 356 ? 34.150 119.193 30.387 1.00 124.69 356 SER A N 1
ATOM 2618 C CA . SER A 1 356 ? 33.292 118.433 31.309 1.00 121.98 356 SER A CA 1
ATOM 2619 C C . SER A 1 356 ? 33.660 116.940 31.338 1.00 122.22 356 SER A C 1
ATOM 2620 O O . SER A 1 356 ? 33.425 116.271 32.347 1.00 119.89 356 SER A O 1
ATOM 2623 N N . VAL A 1 357 ? 34.242 116.432 30.233 1.00 117.95 357 VAL A N 1
ATOM 2624 C CA . VAL A 1 357 ? 34.705 115.048 30.086 1.00 115.67 357 VAL A CA 1
ATOM 2625 C C . VAL A 1 357 ? 36.082 114.920 30.767 1.00 116.22 357 VAL A C 1
ATOM 2626 O O . VAL A 1 357 ? 36.325 113.944 31.480 1.00 114.03 357 VAL A O 1
ATOM 2630 N N . LEU A 1 358 ? 36.959 115.932 30.564 1.00 112.09 358 LEU A N 1
ATOM 2631 C CA . LEU A 1 358 ? 38.323 116.024 31.100 1.00 110.37 358 LEU A CA 1
ATOM 2632 C C . LEU A 1 358 ? 38.363 116.061 32.643 1.00 110.85 358 LEU A C 1
ATOM 2633 O O . LEU A 1 358 ? 39.399 115.730 33.223 1.00 109.49 358 LEU A O 1
ATOM 2638 N N . LEU A 1 359 ? 37.252 116.456 33.299 1.00 105.71 359 LEU A N 1
ATOM 2639 C CA . LEU A 1 359 ? 37.147 116.526 34.762 1.00 103.21 359 LEU A CA 1
ATOM 2640 C C . LEU A 1 359 ? 37.079 115.133 35.399 1.00 103.75 359 LEU A C 1
ATOM 2641 O O . LEU A 1 359 ? 37.561 114.954 36.519 1.00 101.82 359 LEU A O 1
ATOM 2646 N N . TYR A 1 360 ? 36.467 114.160 34.696 1.00 99.36 360 TYR A N 1
ATOM 2647 C CA . TYR A 1 360 ? 36.322 112.777 35.159 1.00 97.03 360 TYR A CA 1
ATOM 2648 C C . TYR A 1 360 ? 37.601 111.959 34.941 1.00 98.73 360 TYR A C 1
ATOM 2649 O O . TYR A 1 360 ? 37.857 111.022 35.699 1.00 96.95 360 TYR A O 1
ATOM 2658 N N . VAL A 1 361 ? 38.392 112.323 33.909 1.00 95.05 361 VAL A N 1
ATOM 2659 C CA . VAL A 1 361 ? 39.643 111.692 33.464 1.00 94.00 361 VAL A CA 1
ATOM 2660 C C . VAL A 1 361 ? 40.648 111.418 34.647 1.00 95.34 361 VAL A C 1
ATOM 2661 O O . VAL A 1 361 ? 41.082 110.266 34.721 1.00 93.74 361 VAL A O 1
ATOM 2665 N N . PRO A 1 362 ? 41.014 112.354 35.582 1.00 91.08 362 PRO A N 1
ATOM 2666 C CA . PRO A 1 362 ? 41.974 111.977 36.647 1.00 89.07 362 PRO A CA 1
ATOM 2667 C C . PRO A 1 362 ? 41.433 110.926 37.624 1.00 89.55 362 PRO A C 1
ATOM 2668 O O . PRO A 1 362 ? 42.205 110.089 38.095 1.00 87.96 362 PRO A O 1
ATOM 2672 N N . SER A 1 363 ? 40.114 110.955 37.907 1.00 84.63 363 SER A N 1
ATOM 2673 C CA . SER A 1 363 ? 39.443 110.002 38.795 1.00 82.22 363 SER A CA 1
ATOM 2674 C C . SER A 1 363 ? 39.427 108.603 38.173 1.00 84.82 363 SER A C 1
ATOM 2675 O O . SER A 1 363 ? 39.528 107.614 38.899 1.00 83.07 363 SER A O 1
ATOM 2678 N N . ILE A 1 364 ? 39.326 108.531 36.829 1.00 81.79 364 ILE A N 1
ATOM 2679 C CA . ILE A 1 364 ? 39.321 107.288 36.052 1.00 80.94 364 ILE A CA 1
ATOM 2680 C C . ILE A 1 364 ? 40.749 106.702 36.024 1.00 82.26 364 ILE A C 1
ATOM 2681 O O . ILE A 1 364 ? 40.911 105.507 36.282 1.00 80.61 364 ILE A O 1
ATOM 2686 N N . ILE A 1 365 ? 41.772 107.550 35.743 1.00 78.07 365 ILE A N 1
ATOM 2687 C CA . ILE A 1 365 ? 43.188 107.165 35.673 1.00 77.04 365 ILE A CA 1
ATOM 2688 C C . ILE A 1 365 ? 43.664 106.600 37.027 1.00 77.97 365 ILE A C 1
ATOM 2689 O O . ILE A 1 365 ? 44.205 105.494 37.049 1.00 76.80 365 ILE A O 1
ATOM 2694 N N . TYR A 1 366 ? 43.449 107.345 38.136 1.00 72.72 366 TYR A N 1
ATOM 2695 C CA . TYR A 1 366 ? 43.874 106.959 39.486 1.00 70.53 366 TYR A CA 1
ATOM 2696 C C . TYR A 1 366 ? 43.266 105.619 39.919 1.00 72.48 366 TYR A C 1
ATOM 2697 O O . TYR A 1 366 ? 44.004 104.773 40.424 1.00 70.95 366 TYR A O 1
ATOM 2706 N N . ALA A 1 367 ? 41.950 105.413 39.685 1.00 68.87 367 ALA A N 1
ATOM 2707 C CA . ALA A 1 367 ? 41.237 104.176 40.031 1.00 67.42 367 ALA A CA 1
ATOM 2708 C C . ALA A 1 367 ? 41.788 102.964 39.261 1.00 70.43 367 ALA A C 1
ATOM 2709 O O . ALA A 1 367 ? 41.813 101.859 39.804 1.00 68.80 367 ALA A O 1
ATOM 2711 N N . ILE A 1 368 ? 42.243 103.183 38.009 1.00 67.75 368 ILE A N 1
ATOM 2712 C CA . ILE A 1 368 ? 42.836 102.158 37.147 1.00 67.38 368 ILE A CA 1
ATOM 2713 C C . ILE A 1 368 ? 44.248 101.820 37.679 1.00 69.80 368 ILE A C 1
ATOM 2714 O O . ILE A 1 368 ? 44.567 100.639 37.823 1.00 68.24 368 ILE A O 1
ATOM 2719 N N . VAL A 1 369 ? 45.060 102.853 38.011 1.00 66.46 369 VAL A N 1
ATOM 2720 C CA . VAL A 1 369 ? 46.417 102.721 38.563 1.00 65.72 369 VAL A CA 1
ATOM 2721 C C . VAL A 1 369 ? 46.359 101.921 39.887 1.00 68.29 369 VAL A C 1
ATOM 2722 O O . VAL A 1 369 ? 47.215 101.059 40.096 1.00 67.52 369 VAL A O 1
ATOM 2726 N N . ILE A 1 370 ? 45.331 102.168 40.740 1.00 64.02 370 ILE A N 1
ATOM 2727 C CA . ILE A 1 370 ? 45.110 101.461 42.014 1.00 62.13 370 ILE A CA 1
ATOM 2728 C C . ILE A 1 370 ? 44.918 99.953 41.745 1.00 65.26 370 ILE A C 1
ATOM 2729 O O . ILE A 1 370 ? 45.515 99.145 42.450 1.00 63.67 370 ILE A O 1
ATOM 2734 N N . GLU A 1 371 ? 44.130 99.589 40.707 1.00 62.99 371 GLU A N 1
ATOM 2735 C CA . GLU A 1 371 ? 43.886 98.197 40.312 1.00 62.64 371 GLU A CA 1
ATOM 2736 C C . GLU A 1 371 ? 45.183 97.529 39.818 1.00 66.33 371 GLU A C 1
ATOM 2737 O O . GLU A 1 371 ? 45.420 96.363 40.145 1.00 65.63 371 GLU A O 1
ATOM 2743 N N . ILE A 1 372 ? 46.022 98.272 39.057 1.00 62.96 372 ILE A N 1
ATOM 2744 C CA . ILE A 1 372 ? 47.324 97.808 38.554 1.00 62.75 372 ILE A CA 1
ATOM 2745 C C . ILE A 1 372 ? 48.260 97.589 39.758 1.00 65.56 372 ILE A C 1
ATOM 2746 O O . ILE A 1 372 ? 48.981 96.592 39.800 1.00 65.06 372 ILE A O 1
ATOM 2751 N N . MET A 1 373 ? 48.210 98.505 40.742 1.00 61.29 373 MET A N 1
ATOM 2752 C CA . MET A 1 373 ? 49.013 98.449 41.962 1.00 60.23 373 MET A CA 1
ATOM 2753 C C . MET A 1 373 ? 48.584 97.307 42.874 1.00 61.26 373 MET A C 1
ATOM 2754 O O . MET A 1 373 ? 49.451 96.643 43.434 1.00 60.56 373 MET A O 1
ATOM 2759 N N . ASN A 1 374 ? 47.262 97.081 43.034 1.00 56.34 374 ASN A N 1
ATOM 2760 C CA . ASN A 1 374 ? 46.717 96.027 43.894 1.00 54.75 374 ASN A CA 1
ATOM 2761 C C . ASN A 1 374 ? 47.055 94.637 43.361 1.00 58.12 374 ASN A C 1
ATOM 2762 O O . ASN A 1 374 ? 47.395 93.767 44.162 1.00 57.02 374 ASN A O 1
ATOM 2767 N N . ARG A 1 375 ? 47.001 94.430 42.022 1.00 54.91 375 ARG A N 1
ATOM 2768 C CA . ARG A 1 375 ? 47.317 93.122 41.439 1.00 54.29 375 ARG A CA 1
ATOM 2769 C C . ARG A 1 375 ? 48.838 92.850 41.479 1.00 57.05 375 ARG A C 1
ATOM 2770 O O . ARG A 1 375 ? 49.228 91.704 41.699 1.00 56.82 375 ARG A O 1
ATOM 2778 N N . LEU A 1 376 ? 49.682 93.895 41.311 1.00 52.39 376 LEU A N 1
ATOM 2779 C CA . LEU A 1 376 ? 51.143 93.772 41.340 1.00 51.78 376 LEU A CA 1
ATOM 2780 C C . LEU A 1 376 ? 51.667 93.546 42.759 1.00 53.48 376 LEU A C 1
ATOM 2781 O O . LEU A 1 376 ? 52.543 92.701 42.942 1.00 52.95 376 LEU A O 1
ATOM 2786 N N . TYR A 1 377 ? 51.139 94.299 43.755 1.00 48.43 377 TYR A N 1
ATOM 2787 C CA . TYR A 1 377 ? 51.533 94.183 45.163 1.00 47.01 377 TYR A CA 1
ATOM 2788 C C . TYR A 1 377 ? 51.140 92.822 45.728 1.00 49.74 377 TYR A C 1
ATOM 2789 O O . TYR A 1 377 ? 51.889 92.283 46.539 1.00 49.09 377 TYR A O 1
ATOM 2798 N N . ARG A 1 378 ? 49.975 92.274 45.317 1.00 45.69 378 ARG A N 1
ATOM 2799 C CA . ARG A 1 378 ? 49.501 90.970 45.784 1.00 44.76 378 ARG A CA 1
ATOM 2800 C C . ARG A 1 378 ? 50.428 89.843 45.308 1.00 49.83 378 ARG A C 1
ATOM 2801 O O . ARG A 1 378 ? 50.658 88.911 46.075 1.00 49.22 378 ARG A O 1
ATOM 2809 N N . TYR A 1 379 ? 51.001 89.951 44.081 1.00 47.25 379 TYR A N 1
ATOM 2810 C CA . TYR A 1 379 ? 51.962 88.969 43.551 1.00 47.54 379 TYR A CA 1
ATOM 2811 C C . TYR A 1 379 ? 53.261 89.017 44.361 1.00 50.63 379 TYR A C 1
ATOM 2812 O O . TYR A 1 379 ? 53.807 87.968 44.704 1.00 49.69 379 TYR A O 1
ATOM 2815 N N . ALA A 1 380 ? 53.741 90.243 44.666 1.00 47.35 380 ALA A N 1
ATOM 2816 C CA . ALA A 1 380 ? 54.955 90.505 45.441 1.00 47.38 380 ALA A CA 1
ATOM 2817 C C . ALA A 1 380 ? 54.786 90.065 46.899 1.00 51.02 380 ALA A C 1
ATOM 2818 O O . ALA A 1 380 ? 55.732 89.533 47.480 1.00 50.93 380 ALA A O 1
ATOM 2820 N N . ALA A 1 381 ? 53.579 90.272 47.479 1.00 46.87 381 ALA A N 1
ATOM 2821 C CA . ALA A 1 381 ? 53.238 89.887 48.850 1.00 45.85 381 ALA A CA 1
ATOM 2822 C C . ALA A 1 381 ? 53.161 88.367 48.976 1.00 50.42 381 ALA A C 1
ATOM 2823 O O . ALA A 1 381 ? 53.717 87.820 49.927 1.00 49.79 381 ALA A O 1
ATOM 2825 N N . GLU A 1 382 ? 52.500 87.686 48.001 1.00 47.41 382 GLU A N 1
ATOM 2826 C CA . GLU A 1 382 ? 52.357 86.225 47.945 1.00 47.16 382 GLU A CA 1
ATOM 2827 C C . GLU A 1 382 ? 53.726 85.563 47.817 1.00 51.30 382 GLU A C 1
ATOM 2828 O O . GLU A 1 382 ? 53.937 84.495 48.388 1.00 51.10 382 GLU A O 1
ATOM 2831 N N . PHE A 1 383 ? 54.652 86.206 47.084 1.00 48.01 383 PHE A N 1
ATOM 2832 C CA . PHE A 1 383 ? 56.014 85.727 46.882 1.00 48.49 383 PHE A CA 1
ATOM 2833 C C . PHE A 1 383 ? 56.821 85.825 48.181 1.00 50.45 383 PHE A C 1
ATOM 2834 O O . PHE A 1 383 ? 57.436 84.837 48.578 1.00 50.48 383 PHE A O 1
ATOM 2842 N N . LEU A 1 384 ? 56.828 87.013 48.821 1.00 45.08 384 LEU A N 1
ATOM 2843 C CA . LEU A 1 384 ? 57.582 87.283 50.046 1.00 43.86 384 LEU A CA 1
ATOM 2844 C C . LEU A 1 384 ? 57.101 86.453 51.231 1.00 45.33 384 LEU A C 1
ATOM 2845 O O . LEU A 1 384 ? 57.946 86.008 52.000 1.00 44.81 384 LEU A O 1
ATOM 2850 N N . THR A 1 385 ? 55.771 86.234 51.381 1.00 40.52 385 THR A N 1
ATOM 2851 C CA . THR A 1 385 ? 55.224 85.438 52.494 1.00 39.21 385 THR A CA 1
ATOM 2852 C C . THR A 1 385 ? 55.601 83.958 52.299 1.00 43.37 385 THR A C 1
ATOM 2853 O O . THR A 1 385 ? 55.852 83.257 53.284 1.00 42.86 385 THR A O 1
ATOM 2857 N N . SER A 1 386 ? 55.674 83.502 51.035 1.00 40.46 386 SER A N 1
ATOM 2858 C CA . SER A 1 386 ? 56.101 82.142 50.707 1.00 40.81 386 SER A CA 1
ATOM 2859 C C . SER A 1 386 ? 57.607 82.010 50.948 1.00 46.09 386 SER A C 1
ATOM 2860 O O . SER A 1 386 ? 58.054 81.004 51.497 1.00 46.35 386 SER A O 1
ATOM 2863 N N . TRP A 1 387 ? 58.377 83.051 50.568 1.00 42.97 387 TRP A N 1
ATOM 2864 C CA . TRP A 1 387 ? 59.830 83.109 50.712 1.00 43.86 387 TRP A CA 1
ATOM 2865 C C . TRP A 1 387 ? 60.239 83.184 52.190 1.00 50.04 387 TRP A C 1
ATOM 2866 O O . TRP A 1 387 ? 61.252 82.581 52.551 1.00 51.28 387 TRP A O 1
ATOM 2877 N N . GLU A 1 388 ? 59.434 83.874 53.045 1.00 46.25 388 GLU A N 1
ATOM 2878 C CA . GLU A 1 388 ? 59.638 83.991 54.502 1.00 45.88 388 GLU A CA 1
ATOM 2879 C C . GLU A 1 388 ? 59.756 82.602 55.146 1.00 49.39 388 GLU A C 1
ATOM 2880 O O . GLU A 1 388 ? 60.428 82.449 56.166 1.00 48.83 388 GLU A O 1
ATOM 2886 N N . ASN A 1 389 ? 59.091 81.602 54.520 1.00 45.75 389 ASN A N 1
ATOM 2887 C CA . ASN A 1 389 ? 59.053 80.179 54.847 1.00 45.58 389 ASN A CA 1
ATOM 2888 C C . ASN A 1 389 ? 58.381 79.930 56.204 1.00 49.09 389 ASN A C 1
ATOM 2889 O O . ASN A 1 389 ? 59.042 79.570 57.179 1.00 49.02 389 ASN A O 1
ATOM 2894 N N . HIS A 1 390 ? 57.048 80.100 56.246 1.00 45.01 390 HIS A N 1
ATOM 2895 C CA . HIS A 1 390 ? 56.235 79.856 57.440 1.00 44.30 390 HIS A CA 1
ATOM 2896 C C . HIS A 1 390 ? 55.939 78.361 57.555 1.00 46.66 390 HIS A C 1
ATOM 2897 O O . HIS A 1 390 ? 55.708 77.707 56.536 1.00 46.39 390 HIS A O 1
ATOM 2904 N N . ARG A 1 391 ? 55.977 77.815 58.782 1.00 42.23 391 ARG A N 1
ATOM 2905 C CA . ARG A 1 391 ? 55.759 76.387 59.010 1.00 41.95 391 ARG A CA 1
ATOM 2906 C C . ARG A 1 391 ? 54.285 75.997 58.903 1.00 46.60 391 ARG A C 1
ATOM 2907 O O . ARG A 1 391 ? 53.988 74.985 58.272 1.00 47.26 391 ARG A O 1
ATOM 2915 N N . LEU A 1 392 ? 53.372 76.762 59.521 1.00 42.80 392 LEU A N 1
ATOM 2916 C CA . LEU A 1 392 ? 51.944 76.446 59.483 1.00 42.12 392 LEU A CA 1
ATOM 2917 C C . LEU A 1 392 ? 51.199 77.329 58.488 1.00 45.94 392 LEU A C 1
ATOM 2918 O O . LEU A 1 392 ? 51.591 78.478 58.281 1.00 46.44 392 LEU A O 1
ATOM 2923 N N . GLU A 1 393 ? 50.126 76.785 57.869 1.00 41.54 393 GLU A N 1
ATOM 2924 C CA . GLU A 1 393 ? 49.287 77.486 56.887 1.00 40.82 393 GLU A CA 1
ATOM 2925 C C . GLU A 1 393 ? 48.647 78.743 57.510 1.00 44.39 393 GLU A C 1
ATOM 2926 O O . GLU A 1 393 ? 48.577 79.778 56.841 1.00 43.84 393 GLU A O 1
ATOM 2932 N N . SER A 1 394 ? 48.222 78.651 58.794 1.00 40.45 394 SER A N 1
ATOM 2933 C CA . SER A 1 394 ? 47.620 79.745 59.560 1.00 39.53 394 SER A CA 1
ATOM 2934 C C . SER A 1 394 ? 48.575 80.941 59.654 1.00 43.71 394 SER A C 1
ATOM 2935 O O . SER A 1 394 ? 48.139 82.073 59.448 1.00 43.91 394 SER A O 1
ATOM 2938 N N . ALA A 1 395 ? 49.877 80.681 59.916 1.00 39.73 395 ALA A N 1
ATOM 2939 C CA . ALA A 1 395 ? 50.928 81.698 59.993 1.00 39.33 395 ALA A CA 1
ATOM 2940 C C . ALA A 1 395 ? 51.110 82.387 58.636 1.00 41.81 395 ALA A C 1
ATOM 2941 O O . ALA A 1 395 ? 51.102 83.614 58.579 1.00 40.69 395 ALA A O 1
ATOM 2943 N N . TYR A 1 396 ? 51.212 81.594 57.542 1.00 38.51 396 TYR A N 1
ATOM 2944 C CA . TYR A 1 396 ? 51.342 82.092 56.168 1.00 38.22 396 TYR A CA 1
ATOM 2945 C C . TYR A 1 396 ? 50.176 83.032 55.841 1.00 41.90 396 TYR A C 1
ATOM 2946 O O . TYR A 1 396 ? 50.400 84.108 55.291 1.00 41.35 396 TYR A O 1
ATOM 2955 N N . GLN A 1 397 ? 48.942 82.622 56.194 1.00 38.43 397 GLN A N 1
ATOM 2956 C CA . GLN A 1 397 ? 47.724 83.382 55.940 1.00 38.03 397 GLN A CA 1
ATOM 2957 C C . GLN A 1 397 ? 47.720 84.705 56.702 1.00 43.34 397 GLN A C 1
ATOM 2958 O O . GLN A 1 397 ? 47.537 85.743 56.072 1.00 43.26 397 GLN A O 1
ATOM 2964 N N . ASN A 1 398 ? 47.974 84.678 58.029 1.00 40.79 398 ASN A N 1
ATOM 2965 C CA . ASN A 1 398 ? 47.992 85.871 58.890 1.00 40.71 398 ASN A CA 1
ATOM 2966 C C . ASN A 1 398 ? 48.999 86.928 58.414 1.00 45.42 398 ASN A C 1
ATOM 2967 O O . ASN A 1 398 ? 48.667 88.115 58.415 1.00 45.42 398 ASN A O 1
ATOM 2972 N N . HIS A 1 399 ? 50.207 86.498 57.994 1.00 41.98 399 HIS A N 1
ATOM 2973 C CA . HIS A 1 399 ? 51.253 87.397 57.503 1.00 42.13 399 HIS A CA 1
ATOM 2974 C C . HIS A 1 399 ? 50.889 87.963 56.129 1.00 45.80 399 HIS A C 1
ATOM 2975 O O . HIS A 1 399 ? 51.084 89.158 55.907 1.00 45.44 399 HIS A O 1
ATOM 2982 N N . LEU A 1 400 ? 50.331 87.122 55.227 1.00 42.38 400 LEU A N 1
ATOM 2983 C CA . LEU A 1 400 ? 49.913 87.535 53.883 1.00 42.29 400 LEU A CA 1
ATOM 2984 C C . LEU A 1 400 ? 48.742 88.520 53.958 1.00 45.12 400 LEU A C 1
ATOM 2985 O O . LEU A 1 400 ? 48.777 89.534 53.258 1.00 44.78 400 LEU A O 1
ATOM 2990 N N . ILE A 1 401 ? 47.727 88.234 54.815 1.00 40.61 401 ILE A N 1
ATOM 2991 C CA . ILE A 1 401 ? 46.559 89.103 55.010 1.00 39.82 401 ILE A CA 1
ATOM 2992 C C . ILE A 1 401 ? 47.049 90.481 55.478 1.00 44.23 401 ILE A C 1
ATOM 2993 O O . ILE A 1 401 ? 46.708 91.478 54.848 1.00 44.65 401 ILE A O 1
ATOM 2998 N N . LEU A 1 402 ? 47.909 90.516 56.513 1.00 40.09 402 LEU A N 1
ATOM 2999 C CA . LEU A 1 402 ? 48.467 91.736 57.096 1.00 39.88 402 LEU A CA 1
ATOM 3000 C C . LEU A 1 402 ? 49.189 92.621 56.064 1.00 43.82 402 LEU A C 1
ATOM 3001 O O . LEU A 1 402 ? 49.016 93.838 56.112 1.00 43.99 402 LEU A O 1
ATOM 3006 N N . LYS A 1 403 ? 49.968 92.024 55.137 1.00 40.20 403 LYS A N 1
ATOM 3007 C CA . LYS A 1 403 ? 50.706 92.763 54.102 1.00 40.56 403 LYS A CA 1
ATOM 3008 C C . LYS A 1 403 ? 49.760 93.422 53.095 1.00 44.62 403 LYS A C 1
ATOM 3009 O O . LYS A 1 403 ? 49.837 94.634 52.885 1.00 44.74 403 LYS A O 1
ATOM 3015 N N . VAL A 1 404 ? 48.869 92.618 52.483 1.00 40.67 404 VAL A N 1
ATOM 3016 C CA . VAL A 1 404 ? 47.905 93.043 51.465 1.00 40.55 404 VAL A CA 1
ATOM 3017 C C . VAL A 1 404 ? 46.882 94.038 52.061 1.00 44.38 404 VAL A C 1
ATOM 3018 O O . VAL A 1 404 ? 46.511 95.006 51.388 1.00 45.19 404 VAL A O 1
ATOM 3022 N N . LEU A 1 405 ? 46.461 93.812 53.320 1.00 39.01 405 LEU A N 1
ATOM 3023 C CA . LEU A 1 405 ? 45.470 94.632 54.015 1.00 38.18 405 LEU A CA 1
ATOM 3024 C C . LEU A 1 405 ? 45.927 96.075 54.243 1.00 42.65 405 LEU A C 1
ATOM 3025 O O . LEU A 1 405 ? 45.156 96.981 53.924 1.00 42.14 405 LEU A O 1
ATOM 3030 N N . VAL A 1 406 ? 47.147 96.296 54.802 1.00 39.65 406 VAL A N 1
ATOM 3031 C CA . VAL A 1 406 ? 47.673 97.648 55.081 1.00 39.91 406 VAL A CA 1
ATOM 3032 C C . VAL A 1 406 ? 47.774 98.462 53.770 1.00 46.09 406 VAL A C 1
ATOM 3033 O O . VAL A 1 406 ? 47.533 99.670 53.785 1.00 46.63 406 VAL A O 1
ATOM 3037 N N . PHE A 1 407 ? 48.051 97.778 52.642 1.00 42.78 407 PHE A N 1
ATOM 3038 C CA . PHE A 1 407 ? 48.139 98.365 51.310 1.00 43.30 407 PHE A CA 1
ATOM 3039 C C . PHE A 1 407 ? 46.749 98.743 50.801 1.00 48.84 407 PHE A C 1
ATOM 3040 O O . PHE A 1 407 ? 46.553 99.884 50.376 1.00 49.66 407 PHE A O 1
ATOM 3048 N N . ASN A 1 408 ? 45.784 97.788 50.856 1.00 44.86 408 ASN A N 1
ATOM 3049 C CA . ASN A 1 408 ? 44.399 97.986 50.415 1.00 44.14 408 ASN A CA 1
ATOM 3050 C C . ASN A 1 408 ? 43.704 99.068 51.244 1.00 47.30 408 ASN A C 1
ATOM 3051 O O . ASN A 1 408 ? 42.969 99.881 50.683 1.00 46.91 408 ASN A O 1
ATOM 3056 N N . PHE A 1 409 ? 43.984 99.110 52.561 1.00 43.59 409 PHE A N 1
ATOM 3057 C CA . PHE A 1 409 ? 43.415 100.097 53.473 1.00 43.45 409 PHE A CA 1
ATOM 3058 C C . PHE A 1 409 ? 43.921 101.498 53.122 1.00 47.51 409 PHE A C 1
ATOM 3059 O O . PHE A 1 409 ? 43.111 102.420 53.011 1.00 47.79 409 PHE A O 1
ATOM 3067 N N . LEU A 1 410 ? 45.246 101.646 52.918 1.00 43.56 410 LEU A N 1
ATOM 3068 C CA . LEU A 1 410 ? 45.872 102.926 52.594 1.00 43.74 410 LEU A CA 1
ATOM 3069 C C . LEU A 1 410 ? 45.375 103.482 51.257 1.00 48.11 410 LEU A C 1
ATOM 3070 O O . LEU A 1 410 ? 44.983 104.640 51.219 1.00 48.23 410 LEU A O 1
ATOM 3075 N N . ASN A 1 411 ? 45.351 102.667 50.183 1.00 44.64 411 ASN A N 1
ATOM 3076 C CA . ASN A 1 411 ? 44.887 103.105 48.858 1.00 45.08 411 ASN A CA 1
ATOM 3077 C C . ASN A 1 411 ? 43.413 103.523 48.855 1.00 49.65 411 ASN A C 1
ATOM 3078 O O . ASN A 1 411 ? 43.017 104.357 48.036 1.00 50.40 411 ASN A O 1
ATOM 3083 N N . CYS A 1 412 ? 42.614 102.954 49.773 1.00 45.37 412 CYS A N 1
ATOM 3084 C CA . CYS A 1 412 ? 41.191 103.237 49.892 1.00 45.32 412 CYS A CA 1
ATOM 3085 C C . CYS A 1 412 ? 40.914 104.443 50.804 1.00 48.02 412 CYS A C 1
ATOM 3086 O O . CYS A 1 412 ? 40.053 105.256 50.464 1.00 48.42 412 CYS A O 1
ATOM 3089 N N . PHE A 1 413 ? 41.614 104.552 51.955 1.00 42.75 413 PHE A N 1
ATOM 3090 C CA . PHE A 1 413 ? 41.342 105.594 52.940 1.00 42.18 413 PHE A CA 1
ATOM 3091 C C . PHE A 1 413 ? 42.271 106.816 52.888 1.00 46.09 413 PHE A C 1
ATOM 3092 O O . PHE A 1 413 ? 41.834 107.871 53.334 1.00 45.97 413 PHE A O 1
ATOM 3100 N N . ALA A 1 414 ? 43.502 106.713 52.344 1.00 42.75 414 ALA A N 1
ATOM 3101 C CA . ALA A 1 414 ? 44.428 107.861 52.263 1.00 43.31 414 ALA A CA 1
ATOM 3102 C C . ALA A 1 414 ? 43.802 109.054 51.539 1.00 48.43 414 ALA A C 1
ATOM 3103 O O . ALA A 1 414 ? 43.953 110.180 52.012 1.00 49.30 414 ALA A O 1
ATOM 3105 N N . SER A 1 415 ? 43.083 108.811 50.417 1.00 44.47 415 SER A N 1
ATOM 3106 C CA . SER A 1 415 ? 42.402 109.871 49.663 1.00 44.89 415 SER A CA 1
ATOM 3107 C C . SER A 1 415 ? 41.252 110.446 50.495 1.00 48.40 415 SER A C 1
ATOM 3108 O O . SER A 1 415 ? 41.085 111.667 50.540 1.00 49.07 415 SER A O 1
ATOM 3111 N N . LEU A 1 416 ? 40.502 109.561 51.198 1.00 43.00 416 LEU A N 1
ATOM 3112 C CA . LEU A 1 416 ? 39.372 109.901 52.069 1.00 41.97 416 LEU A CA 1
ATOM 3113 C C . LEU A 1 416 ? 39.827 110.767 53.247 1.00 45.05 416 LEU A C 1
ATOM 3114 O O . LEU A 1 416 ? 39.145 111.730 53.586 1.00 45.52 416 LEU A O 1
ATOM 3119 N N . PHE A 1 417 ? 40.993 110.452 53.835 1.00 40.16 417 PHE A N 1
ATOM 3120 C CA . PHE A 1 417 ? 41.595 111.223 54.921 1.00 39.83 417 PHE A CA 1
ATOM 3121 C C . PHE A 1 417 ? 42.094 112.583 54.400 1.00 44.16 417 PHE A C 1
ATOM 3122 O O . PHE A 1 417 ? 41.981 113.581 55.113 1.00 43.83 417 PHE A O 1
ATOM 3130 N N . TYR A 1 418 ? 42.632 112.617 53.151 1.00 40.93 418 TYR A N 1
ATOM 3131 C CA . TYR A 1 418 ? 43.165 113.820 52.499 1.00 41.87 418 TYR A CA 1
ATOM 3132 C C . TYR A 1 418 ? 42.064 114.845 52.231 1.00 46.49 418 TYR A C 1
ATOM 3133 O O . TYR A 1 418 ? 42.284 116.040 52.421 1.00 46.78 418 TYR A O 1
ATOM 3142 N N . ILE A 1 419 ? 40.901 114.383 51.755 1.00 42.96 419 ILE A N 1
ATOM 3143 C CA . ILE A 1 419 ? 39.746 115.234 51.461 1.00 43.34 419 ILE A CA 1
ATOM 3144 C C . ILE A 1 419 ? 39.180 115.790 52.780 1.00 47.40 419 ILE A C 1
ATOM 3145 O O . ILE A 1 419 ? 38.879 116.982 52.864 1.00 47.68 419 ILE A O 1
ATOM 3150 N N . ALA A 1 420 ? 39.074 114.919 53.806 1.00 43.09 420 ALA A N 1
ATOM 3151 C CA . ALA A 1 420 ? 38.512 115.227 55.119 1.00 42.62 420 ALA A CA 1
ATOM 3152 C C . ALA A 1 420 ? 39.377 116.145 55.986 1.00 47.22 420 ALA A C 1
ATOM 3153 O O . ALA A 1 420 ? 38.826 117.055 56.607 1.00 47.90 420 ALA A O 1
ATOM 3155 N N . PHE A 1 421 ? 40.701 115.893 56.082 1.00 42.80 421 PHE A N 1
ATOM 3156 C CA . PHE A 1 421 ? 41.540 116.653 57.010 1.00 42.45 421 PHE A CA 1
ATOM 3157 C C . PHE A 1 421 ? 42.558 117.605 56.348 1.00 47.20 421 PHE A C 1
ATOM 3158 O O . PHE A 1 421 ? 42.982 118.554 57.013 1.00 47.59 421 PHE A O 1
ATOM 3166 N N . VAL A 1 422 ? 42.937 117.390 55.075 1.00 43.78 422 VAL A N 1
ATOM 3167 C CA . VAL A 1 422 ? 43.867 118.304 54.400 1.00 44.82 422 VAL A CA 1
ATOM 3168 C C . VAL A 1 422 ? 43.036 119.320 53.607 1.00 50.64 422 VAL A C 1
ATOM 3169 O O . VAL A 1 422 ? 43.162 120.523 53.847 1.00 51.52 422 VAL A O 1
ATOM 3173 N N . LEU A 1 423 ? 42.172 118.836 52.690 1.00 47.44 423 LEU A N 1
ATOM 3174 C CA . LEU A 1 423 ? 41.300 119.685 51.874 1.00 48.54 423 LEU A CA 1
ATOM 3175 C C . LEU A 1 423 ? 40.137 120.254 52.697 1.00 53.47 423 LEU A C 1
ATOM 3176 O O . LEU A 1 423 ? 39.629 121.329 52.362 1.00 53.99 423 LEU A O 1
ATOM 3181 N N . LYS A 1 424 ? 39.708 119.514 53.758 1.00 49.43 424 LYS A N 1
ATOM 3182 C CA . LYS A 1 424 ? 38.609 119.844 54.687 1.00 49.12 424 LYS A CA 1
ATOM 3183 C C . LYS A 1 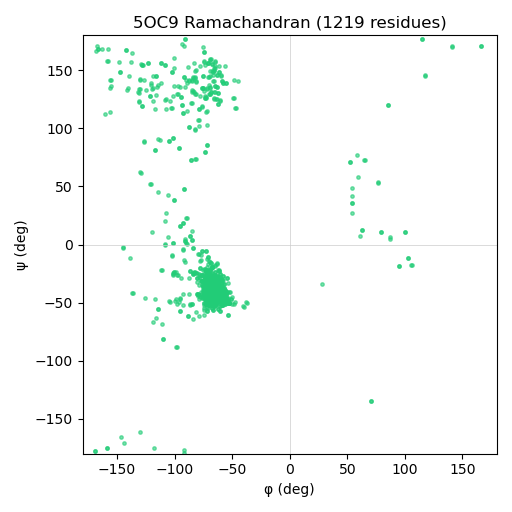424 ? 37.292 120.137 53.917 1.00 53.37 424 LYS A C 1
ATOM 3184 O O . LYS A 1 424 ? 36.497 120.989 54.321 1.00 53.78 424 LYS A O 1
ATOM 3190 N N . ASP A 1 425 ? 37.077 119.398 52.811 1.00 49.31 425 ASP A N 1
ATOM 3191 C CA . ASP A 1 425 ? 35.920 119.503 51.924 1.00 49.49 425 ASP A CA 1
ATOM 3192 C C . ASP A 1 425 ? 34.937 118.357 52.226 1.00 52.77 425 ASP A C 1
ATOM 3193 O O . ASP A 1 425 ? 35.058 117.268 51.661 1.00 51.47 425 ASP A O 1
ATOM 3198 N N . MET A 1 426 ? 33.966 118.611 53.126 1.00 49.91 426 MET A N 1
ATOM 3199 C CA . MET A 1 426 ? 32.973 117.616 53.557 1.00 48.94 426 MET A CA 1
ATOM 3200 C C . MET A 1 426 ? 31.975 117.269 52.447 1.00 52.49 426 MET A C 1
ATOM 3201 O O . MET A 1 426 ? 31.440 116.159 52.452 1.00 51.14 426 MET A O 1
ATOM 3206 N N . LYS A 1 427 ? 31.746 118.197 51.492 1.00 49.79 427 LYS A N 1
ATOM 3207 C CA . LYS A 1 427 ? 30.867 117.982 50.340 1.00 49.87 427 LYS A CA 1
ATOM 3208 C C . LYS A 1 427 ? 31.480 116.920 49.421 1.00 52.67 427 LYS A C 1
ATOM 3209 O O . LYS A 1 427 ? 30.775 116.004 48.990 1.00 51.98 427 LYS A O 1
ATOM 3211 N N . LEU A 1 428 ? 32.807 117.022 49.171 1.00 48.55 428 LEU A N 1
ATOM 3212 C CA . LEU A 1 428 ? 33.571 116.084 48.347 1.00 47.61 428 LEU A CA 1
ATOM 3213 C C . LEU A 1 428 ? 33.709 114.739 49.061 1.00 50.50 428 LEU A C 1
ATOM 3214 O O . LEU A 1 428 ? 33.631 113.703 48.399 1.00 50.19 428 LEU A O 1
ATOM 3219 N N . LEU A 1 429 ? 33.893 114.752 50.401 1.00 46.19 429 LEU A N 1
ATOM 3220 C CA . LEU A 1 429 ? 34.014 113.537 51.210 1.00 44.76 429 LEU A CA 1
ATOM 3221 C C . LEU A 1 429 ? 32.710 112.740 51.163 1.00 49.54 429 LEU A C 1
ATOM 3222 O O . LEU A 1 429 ? 32.763 111.525 50.967 1.00 48.71 429 LEU A O 1
ATOM 3227 N N . ARG A 1 430 ? 31.549 113.425 51.301 1.00 47.33 430 ARG A N 1
ATOM 3228 C CA . ARG A 1 430 ? 30.221 112.806 51.232 1.00 47.12 430 ARG A CA 1
ATOM 3229 C C . ARG A 1 430 ? 30.022 112.138 49.869 1.00 51.74 430 ARG A C 1
ATOM 3230 O O . ARG A 1 430 ? 29.651 110.966 49.828 1.00 50.59 430 ARG A O 1
ATOM 3238 N N . GLN A 1 431 ? 30.338 112.862 48.767 1.00 49.67 431 GLN A N 1
ATOM 3239 C CA . GLN A 1 431 ? 30.243 112.369 47.389 1.00 50.09 431 GLN A CA 1
ATOM 3240 C C . GLN A 1 431 ? 31.201 111.190 47.158 1.00 52.72 431 GLN A C 1
ATOM 3241 O O . GLN A 1 431 ? 30.848 110.269 46.417 1.00 52.53 431 GLN A O 1
ATOM 3243 N N . SER A 1 432 ? 32.392 111.207 47.810 1.00 47.56 432 SER A N 1
ATOM 3244 C CA . SER A 1 432 ? 33.388 110.133 47.716 1.00 45.93 432 SER A CA 1
ATOM 3245 C C . SER A 1 432 ? 32.860 108.865 48.375 1.00 48.25 432 SER A C 1
ATOM 3246 O O . SER A 1 432 ? 32.947 107.792 47.778 1.00 47.53 432 SER A O 1
ATOM 3249 N N . LEU A 1 433 ? 32.278 108.999 49.586 1.00 43.95 433 LEU A N 1
ATOM 3250 C CA . LEU A 1 433 ? 31.702 107.893 50.356 1.00 42.59 433 LEU A CA 1
ATOM 3251 C C . LEU A 1 433 ? 30.441 107.343 49.676 1.00 47.04 433 LEU A C 1
ATOM 3252 O O . LEU A 1 433 ? 30.230 106.128 49.695 1.00 46.03 433 LEU A O 1
ATOM 3257 N N . ALA A 1 434 ? 29.627 108.231 49.055 1.00 44.52 434 ALA A N 1
ATOM 3258 C CA . ALA A 1 434 ? 28.400 107.866 48.339 1.00 44.84 434 ALA A CA 1
ATOM 3259 C C . ALA A 1 434 ? 28.707 106.956 47.146 1.00 49.25 434 ALA A C 1
ATOM 3260 O O . ALA A 1 434 ? 27.969 105.998 46.913 1.00 48.76 434 ALA A O 1
ATOM 3262 N N . THR A 1 435 ? 29.812 107.232 46.417 1.00 46.04 435 THR A N 1
ATOM 3263 C CA . THR A 1 435 ? 30.244 106.424 45.274 1.00 45.78 435 THR A CA 1
ATOM 3264 C C . THR A 1 435 ? 30.703 105.052 45.788 1.00 48.43 435 THR A C 1
ATOM 3265 O O . THR A 1 435 ? 30.291 104.038 45.229 1.00 48.13 435 THR A O 1
ATOM 3269 N N . LEU A 1 436 ? 31.510 105.033 46.874 1.00 43.59 436 LEU A N 1
ATOM 3270 C CA . LEU A 1 436 ? 32.046 103.823 47.503 1.00 41.95 436 LEU A CA 1
ATOM 3271 C C . LEU A 1 436 ? 30.953 102.914 48.061 1.00 46.30 436 LEU A C 1
ATOM 3272 O O . LEU A 1 436 ? 31.049 101.695 47.909 1.00 45.56 436 LEU A O 1
ATOM 3277 N N . LEU A 1 437 ? 29.932 103.501 48.719 1.00 43.36 437 LEU A N 1
ATOM 3278 C CA . LEU A 1 437 ? 28.856 102.759 49.378 1.00 42.95 437 LEU A CA 1
ATOM 3279 C C . LEU A 1 437 ? 27.680 102.398 48.455 1.00 47.54 437 LEU A C 1
ATOM 3280 O O . LEU A 1 437 ? 26.956 101.451 48.773 1.00 47.26 437 LEU A O 1
ATOM 3285 N N . ILE A 1 438 ? 27.473 103.125 47.338 1.00 44.50 438 ILE A N 1
ATOM 3286 C CA . ILE A 1 438 ? 26.346 102.812 46.453 1.00 44.93 438 ILE A CA 1
ATOM 3287 C C . ILE A 1 438 ? 26.863 102.206 45.124 1.00 50.37 438 ILE A C 1
ATOM 3288 O O . ILE A 1 438 ? 26.862 100.979 44.994 1.00 49.45 438 ILE A O 1
ATOM 3293 N N . THR A 1 439 ? 27.312 103.051 44.166 1.00 48.43 439 THR A N 1
ATOM 3294 C CA . THR A 1 439 ? 27.773 102.664 42.824 1.00 49.00 439 THR A CA 1
ATOM 3295 C C . THR A 1 439 ? 28.877 101.583 42.853 1.00 53.04 439 THR A C 1
ATOM 3296 O O . THR A 1 439 ? 28.763 100.599 42.118 1.00 52.76 439 THR A O 1
ATOM 3300 N N . SER A 1 440 ? 29.922 101.758 43.685 1.00 49.34 440 SER A N 1
ATOM 3301 C CA . SER A 1 440 ? 31.037 100.811 43.781 1.00 48.42 440 SER A CA 1
ATOM 3302 C C . SER A 1 440 ? 30.587 99.437 44.294 1.00 50.58 440 SER A C 1
ATOM 3303 O O . SER A 1 440 ? 31.071 98.428 43.780 1.00 50.15 440 SER A O 1
ATOM 3306 N N . GLN A 1 441 ? 29.649 99.395 45.271 1.00 45.51 441 GLN A N 1
ATOM 3307 C CA . GLN A 1 441 ? 29.133 98.144 45.840 1.00 44.01 441 GLN A CA 1
ATOM 3308 C C . GLN A 1 441 ? 28.206 97.404 44.858 1.00 47.90 441 GLN A C 1
ATOM 3309 O O . GLN A 1 441 ? 28.194 96.170 44.875 1.00 47.22 441 GLN A O 1
ATOM 3315 N N . ILE A 1 442 ? 27.449 98.144 44.000 1.00 44.18 442 ILE A N 1
ATOM 3316 C CA . ILE A 1 442 ? 26.564 97.561 42.975 1.00 43.70 442 ILE A CA 1
ATOM 3317 C C . ILE A 1 442 ? 27.442 96.890 41.913 1.00 49.27 442 ILE A C 1
ATOM 3318 O O . ILE A 1 442 ? 27.203 95.730 41.576 1.00 48.99 442 ILE A O 1
ATOM 3323 N N . LEU A 1 443 ? 28.477 97.611 41.424 1.00 47.34 443 LEU A N 1
ATOM 3324 C CA . LEU A 1 443 ? 29.439 97.125 40.430 1.00 47.87 443 LEU A CA 1
ATOM 3325 C C . LEU A 1 443 ? 30.243 95.951 40.972 1.00 51.15 443 LEU A C 1
ATOM 3326 O O . LEU A 1 443 ? 30.515 95.019 40.218 1.00 51.33 443 LEU A O 1
ATOM 3331 N N . ASN A 1 444 ? 30.597 95.983 42.279 1.00 46.52 444 ASN A N 1
ATOM 3332 C CA . ASN A 1 444 ? 31.337 94.913 42.948 1.00 45.21 444 ASN A CA 1
ATOM 3333 C C . ASN A 1 444 ? 30.555 93.604 42.899 1.00 49.90 444 ASN A C 1
ATOM 3334 O O . ASN A 1 444 ? 31.153 92.585 42.581 1.00 49.91 444 ASN A O 1
ATOM 3339 N N . GLN A 1 445 ? 29.233 93.632 43.194 1.00 46.63 445 GLN A N 1
ATOM 3340 C CA . GLN A 1 445 ? 28.348 92.454 43.188 1.00 46.11 445 GLN A CA 1
ATOM 3341 C C . GLN A 1 445 ? 28.241 91.825 41.790 1.00 49.39 445 GLN A C 1
ATOM 3342 O O . GLN A 1 445 ? 28.177 90.598 41.677 1.00 47.91 445 GLN A O 1
ATOM 3348 N N . ILE A 1 446 ? 28.239 92.666 40.736 1.00 46.80 446 ILE A N 1
ATOM 3349 C CA . ILE A 1 446 ? 28.178 92.222 39.342 1.00 47.68 446 ILE A CA 1
ATOM 3350 C C . ILE A 1 446 ? 29.483 91.477 39.004 1.00 52.09 446 ILE A C 1
ATOM 3351 O O . ILE A 1 446 ? 29.422 90.357 38.513 1.00 51.75 446 ILE A O 1
ATOM 3356 N N . MET A 1 447 ? 30.645 92.071 39.327 1.00 48.99 447 MET A N 1
ATOM 3357 C CA . MET A 1 447 ? 31.964 91.480 39.074 1.00 48.82 447 MET A CA 1
ATOM 3358 C C . MET A 1 447 ? 32.255 90.251 39.950 1.00 51.93 447 MET A C 1
ATOM 3359 O O . MET A 1 447 ? 32.924 89.326 39.485 1.00 51.59 447 MET A O 1
ATOM 3364 N N . GLU A 1 448 ? 31.780 90.262 41.214 1.00 47.64 448 GLU A N 1
ATOM 3365 C CA . GLU A 1 448 ? 32.010 89.226 42.223 1.00 46.46 448 GLU A CA 1
ATOM 3366 C C . GLU A 1 448 ? 31.252 87.923 41.950 1.00 50.43 448 GLU A C 1
ATOM 3367 O O . GLU A 1 448 ? 31.868 86.861 42.043 1.00 49.90 448 GLU A O 1
ATOM 3373 N N . SER A 1 449 ? 29.933 87.981 41.669 1.00 47.34 449 SER A N 1
ATOM 3374 C CA . SER A 1 449 ? 29.170 86.748 41.495 1.00 47.58 449 SER A CA 1
ATOM 3375 C C . SER A 1 449 ? 28.189 86.734 40.317 1.00 52.23 449 SER A C 1
ATOM 3376 O O . SER A 1 449 ? 28.101 85.703 39.656 1.00 52.58 449 SER A O 1
ATOM 3379 N N . PHE A 1 450 ? 27.449 87.829 40.063 1.00 48.60 450 PHE A N 1
ATOM 3380 C CA . PHE A 1 450 ? 26.426 87.876 39.012 1.00 49.56 450 PHE A CA 1
ATOM 3381 C C . PHE A 1 450 ? 26.986 87.637 37.605 1.00 53.27 450 PHE A C 1
ATOM 3382 O O . PHE A 1 450 ? 26.417 86.816 36.879 1.00 54.19 450 PHE A O 1
ATOM 3390 N N . LEU A 1 451 ? 28.093 88.307 37.229 1.00 48.32 451 LEU A N 1
ATOM 3391 C CA . LEU A 1 451 ? 28.731 88.102 35.924 1.00 48.39 451 LEU A CA 1
ATOM 3392 C C . LEU A 1 451 ? 29.429 86.720 35.897 1.00 50.84 451 LEU A C 1
ATOM 3393 O O . LEU A 1 451 ? 29.119 85.959 34.978 1.00 51.05 451 LEU A O 1
ATOM 3398 N N . PRO A 1 452 ? 30.277 86.320 36.893 1.00 45.97 452 PRO A N 1
ATOM 3399 C CA . PRO A 1 452 ? 30.885 84.977 36.843 1.00 45.37 452 PRO A CA 1
ATOM 3400 C C . PRO A 1 452 ? 29.869 83.831 36.841 1.00 49.97 452 PRO A C 1
ATOM 3401 O O . PRO A 1 452 ? 30.163 82.803 36.239 1.00 50.17 452 PRO A O 1
ATOM 3405 N N . TYR A 1 453 ? 28.685 84.003 37.485 1.00 46.52 453 TYR A N 1
ATOM 3406 C CA . TYR A 1 453 ? 27.628 82.982 37.493 1.00 46.98 453 TYR A CA 1
ATOM 3407 C C . TYR A 1 453 ? 27.037 82.820 36.091 1.00 53.57 453 TYR A C 1
ATOM 3408 O O . TYR A 1 453 ? 26.846 81.688 35.641 1.00 53.72 453 TYR A O 1
ATOM 3417 N N . TRP A 1 454 ? 26.762 83.954 35.404 1.00 51.50 454 TRP A N 1
ATOM 3418 C CA . TRP A 1 454 ? 26.222 83.979 34.045 1.00 52.99 454 TRP A CA 1
ATOM 3419 C C . TRP A 1 454 ? 27.170 83.261 33.092 1.00 55.75 454 TRP A C 1
ATOM 3420 O O . TRP A 1 454 ? 26.717 82.458 32.278 1.00 56.62 454 TRP A O 1
ATOM 3431 N N . LEU A 1 455 ? 28.483 83.518 33.232 1.00 50.18 455 LEU A N 1
ATOM 3432 C CA . LEU A 1 455 ? 29.524 82.907 32.411 1.00 49.86 455 LEU A CA 1
ATOM 3433 C C . LEU A 1 455 ? 29.718 81.426 32.751 1.00 52.95 455 LEU A C 1
ATOM 3434 O O . LEU A 1 455 ? 30.020 80.648 31.842 1.00 53.63 455 LEU A O 1
ATOM 3439 N N . GLN A 1 456 ? 29.540 81.030 34.037 1.00 47.28 456 GLN A N 1
ATOM 3440 C CA . GLN A 1 456 ? 29.681 79.630 34.462 1.00 46.30 456 GLN A CA 1
ATOM 3441 C C . GLN A 1 456 ? 28.491 78.792 33.959 1.00 51.74 456 GLN A C 1
ATOM 3442 O O . GLN A 1 456 ? 28.684 77.619 33.625 1.00 51.78 456 GLN A O 1
ATOM 3448 N N . ARG A 1 457 ? 27.287 79.403 33.839 1.00 48.76 457 ARG A N 1
ATOM 3449 C CA . ARG A 1 457 ? 26.101 78.736 33.289 1.00 49.50 457 ARG A CA 1
ATOM 3450 C C . ARG A 1 457 ? 26.367 78.357 31.834 1.00 54.54 457 ARG A C 1
ATOM 3451 O O . ARG A 1 457 ? 25.990 77.265 31.398 1.00 55.20 457 ARG A O 1
ATOM 3459 N N . LYS A 1 458 ? 27.053 79.265 31.101 1.00 50.73 458 LYS A N 1
ATOM 3460 C CA . LYS A 1 458 ? 27.460 79.114 29.701 1.00 51.19 458 LYS A CA 1
ATOM 3461 C C . LYS A 1 458 ? 28.474 77.976 29.562 1.00 53.09 458 LYS A C 1
ATOM 3462 O O . LYS A 1 458 ? 28.366 77.177 28.629 1.00 53.68 458 LYS A O 1
ATOM 3468 N N . HIS A 1 459 ? 29.435 77.887 30.510 1.00 46.91 459 HIS A N 1
ATOM 3469 C CA . HIS A 1 459 ? 30.457 76.840 30.546 1.00 46.03 459 HIS A CA 1
ATOM 3470 C C . HIS A 1 459 ? 29.832 75.476 30.847 1.00 50.61 459 HIS A C 1
ATOM 3471 O O . HIS A 1 459 ? 30.391 74.451 30.457 1.00 50.70 459 HIS A O 1
ATOM 3478 N N . GLY A 1 460 ? 28.669 75.487 31.505 1.00 47.20 460 GLY A N 1
ATOM 3479 C CA . GLY A 1 460 ? 27.894 74.293 31.827 1.00 47.23 460 GLY A CA 1
ATOM 3480 C C . GLY A 1 460 ? 27.404 73.574 30.587 1.00 52.13 460 GLY A C 1
ATOM 3481 O O . GLY A 1 460 ? 27.341 72.342 30.565 1.00 52.24 460 GLY A O 1
ATOM 3482 N N . VAL A 1 461 ? 27.072 74.354 29.541 1.00 49.09 461 VAL A N 1
ATOM 3483 C CA . VAL A 1 461 ? 26.627 73.882 28.227 1.00 50.26 461 VAL A CA 1
ATOM 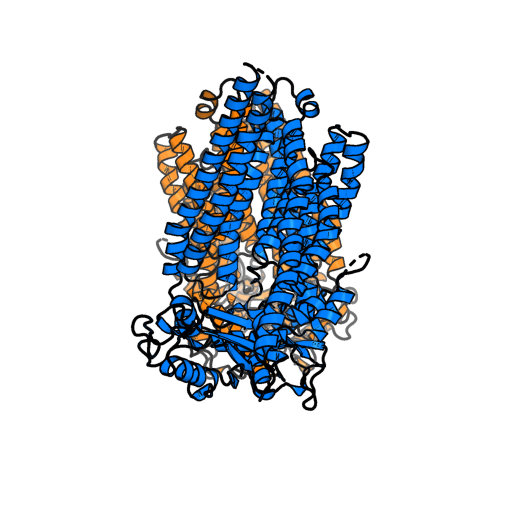3484 C C . VAL A 1 461 ? 27.854 73.346 27.468 1.00 54.29 461 VAL A C 1
ATOM 3485 O O . VAL A 1 461 ? 27.792 72.264 26.877 1.00 54.35 461 VAL A O 1
ATOM 3489 N N . ARG A 1 462 ? 28.969 74.114 27.505 1.00 50.37 462 ARG A N 1
ATOM 3490 C CA . ARG A 1 462 ? 30.249 73.826 26.849 1.00 50.31 462 ARG A CA 1
ATOM 3491 C C . ARG A 1 462 ? 30.784 72.448 27.259 1.00 53.92 462 ARG A C 1
ATOM 3492 O O . ARG A 1 462 ? 31.134 71.647 26.388 1.00 54.89 462 ARG A O 1
ATOM 3500 N N . VAL A 1 463 ? 30.800 72.173 28.578 1.00 48.28 463 VAL A N 1
ATOM 3501 C CA . VAL A 1 463 ? 31.216 70.917 29.198 1.00 47.12 463 VAL A CA 1
ATOM 3502 C C . VAL A 1 463 ? 30.237 69.806 28.796 1.00 51.10 463 VAL A C 1
ATOM 3503 O O . VAL A 1 463 ? 30.688 68.727 28.421 1.00 51.25 463 VAL A O 1
ATOM 3507 N N . LYS A 1 464 ? 28.910 70.079 28.840 1.00 47.65 464 LYS A N 1
ATOM 3508 C CA . LYS A 1 464 ? 27.859 69.122 28.468 1.00 48.39 464 LYS A CA 1
ATOM 3509 C C . LYS A 1 464 ? 28.049 68.624 27.015 1.00 53.59 464 LYS A C 1
ATOM 3510 O O . LYS A 1 464 ? 27.858 67.432 26.762 1.00 53.61 464 LYS A O 1
ATOM 3516 N N . ARG A 1 465 ? 28.477 69.519 26.093 1.00 50.94 465 ARG A N 1
ATOM 3517 C CA . ARG A 1 465 ? 28.748 69.203 24.686 1.00 52.42 465 ARG A CA 1
ATOM 3518 C C . ARG A 1 465 ? 30.007 68.318 24.541 1.00 57.20 465 ARG A C 1
ATOM 3519 O O . ARG A 1 465 ? 29.970 67.372 23.755 1.00 58.65 465 ARG A O 1
ATOM 3527 N N . LYS A 1 466 ? 31.103 68.624 25.285 1.00 52.74 466 LYS A N 1
ATOM 3528 C CA . LYS A 1 466 ? 32.357 67.853 25.305 1.00 52.52 466 LYS A CA 1
ATOM 3529 C C . LYS A 1 466 ? 32.098 66.384 25.668 1.00 58.51 466 LYS A C 1
ATOM 3530 O O . LYS A 1 466 ? 32.684 65.484 25.066 1.00 59.05 466 LYS A O 1
ATOM 3536 N N . VAL A 1 467 ? 31.206 66.156 26.648 1.00 55.47 467 VAL A N 1
ATOM 3537 C CA . VAL A 1 467 ? 30.826 64.841 27.166 1.00 55.66 467 VAL A CA 1
ATOM 3538 C C . VAL A 1 467 ? 29.949 64.103 26.143 1.00 62.18 467 VAL A C 1
ATOM 3539 O O . VAL A 1 467 ? 30.132 62.899 25.958 1.00 62.51 467 VAL A O 1
ATOM 3543 N N . GLN A 1 468 ? 29.035 64.819 25.458 1.00 59.98 468 GLN A N 1
ATOM 3544 C CA . GLN A 1 468 ? 28.168 64.236 24.419 1.00 61.87 468 GLN A CA 1
ATOM 3545 C C . GLN A 1 468 ? 28.991 63.608 23.301 1.00 69.05 468 GLN A C 1
ATOM 3546 O O . GLN A 1 468 ? 28.563 62.623 22.703 1.00 69.75 468 GLN A O 1
ATOM 3552 N N . ALA A 1 469 ? 30.185 64.171 23.043 1.00 67.42 469 ALA A N 1
ATOM 3553 C CA . ALA A 1 469 ? 31.133 63.713 22.033 1.00 69.27 469 ALA A CA 1
ATOM 3554 C C . ALA A 1 469 ? 31.802 62.380 22.434 1.00 75.21 469 ALA A C 1
ATOM 3555 O O . ALA A 1 469 ? 32.236 61.632 21.554 1.00 76.06 469 ALA A O 1
ATOM 3557 N N . LEU A 1 470 ? 31.871 62.085 23.749 1.00 72.01 470 LEU A N 1
ATOM 3558 C CA . LEU A 1 470 ? 32.486 60.869 24.298 1.00 72.26 470 LEU A CA 1
ATOM 3559 C C . LEU A 1 470 ? 31.656 59.610 23.979 1.00 78.95 470 LEU A C 1
ATOM 3560 O O . LEU A 1 470 ? 32.243 58.580 23.631 1.00 79.67 470 LEU A O 1
ATOM 3565 N N . LYS A 1 471 ? 30.304 59.702 24.102 1.00 76.23 471 LYS A N 1
ATOM 3566 C CA . LYS A 1 471 ? 29.314 58.635 23.856 1.00 107.69 471 LYS A CA 1
ATOM 3567 C C . LYS A 1 471 ? 29.570 57.392 24.743 1.00 135.65 471 LYS A C 1
ATOM 3568 O O . LYS A 1 471 ? 30.189 56.409 24.327 1.00 95.52 471 LYS A O 1
ATOM 3570 N N . ASP A 1 475 ? 28.775 55.050 31.099 1.00 86.45 475 ASP A N 1
ATOM 3571 C CA . ASP A 1 475 ? 28.144 56.055 31.950 1.00 85.23 475 ASP A CA 1
ATOM 3572 C C . ASP A 1 475 ? 29.146 57.186 32.249 1.00 85.88 475 ASP A C 1
ATOM 3573 O O . ASP A 1 475 ? 30.065 57.019 33.058 1.00 84.37 475 ASP A O 1
ATOM 3578 N N . ALA A 1 476 ? 28.973 58.327 31.562 1.00 81.00 476 ALA A N 1
ATOM 3579 C CA . ALA A 1 476 ? 29.843 59.495 31.689 1.00 78.81 476 ALA A CA 1
ATOM 3580 C C . ALA A 1 476 ? 29.223 60.579 32.602 1.00 79.51 476 ALA A C 1
ATOM 3581 O O . ALA A 1 476 ? 29.377 61.780 32.347 1.00 78.79 476 ALA A O 1
ATOM 3583 N N . THR A 1 477 ? 28.550 60.145 33.687 1.00 73.82 477 THR A N 1
ATOM 3584 C CA . THR A 1 477 ? 27.923 61.044 34.660 1.00 71.90 477 THR A CA 1
ATOM 3585 C C . THR A 1 477 ? 29.020 61.704 35.502 1.00 72.25 477 THR A C 1
ATOM 3586 O O . THR A 1 477 ? 29.047 62.931 35.603 1.00 70.53 477 THR A O 1
ATOM 3590 N N . LEU A 1 478 ? 29.937 60.886 36.070 1.00 67.69 478 LEU A N 1
ATOM 3591 C CA . LEU A 1 478 ? 31.082 61.334 36.871 1.00 65.63 478 LEU A CA 1
ATOM 3592 C C . LEU A 1 478 ? 32.086 62.084 35.990 1.00 68.46 478 LEU A C 1
ATOM 3593 O O . LEU A 1 478 ? 32.691 63.051 36.454 1.00 66.71 478 LEU A O 1
ATOM 3598 N N . TYR A 1 479 ? 32.242 61.642 34.719 1.00 65.81 479 TYR A N 1
ATOM 3599 C CA . TYR A 1 479 ? 33.122 62.264 33.732 1.00 65.52 479 TYR A CA 1
ATOM 3600 C C . TYR A 1 479 ? 32.715 63.726 33.539 1.00 65.26 479 TYR A C 1
ATOM 3601 O O . TYR A 1 479 ? 33.562 64.605 33.680 1.00 63.51 479 TYR A O 1
ATOM 3610 N N . GLU A 1 480 ? 31.414 63.980 33.299 1.00 60.24 480 GLU A N 1
ATOM 3611 C CA . GLU A 1 480 ? 30.845 65.319 33.124 1.00 59.01 480 GLU A CA 1
ATOM 3612 C C . GLU A 1 480 ? 31.012 66.171 34.391 1.00 60.51 480 GLU A C 1
ATOM 3613 O O . GLU A 1 480 ? 31.335 67.352 34.280 1.00 59.78 480 GLU A O 1
ATOM 3619 N N . GLN A 1 481 ? 30.817 65.567 35.586 1.00 55.32 481 GLN A N 1
ATOM 3620 C CA . GLN A 1 481 ? 30.960 66.231 36.888 1.00 53.17 481 GLN A CA 1
ATOM 3621 C C . GLN A 1 481 ? 32.406 66.688 37.133 1.00 54.40 481 GLN A C 1
ATOM 3622 O O . GLN A 1 481 ? 32.613 67.772 37.681 1.00 53.05 481 GLN A O 1
ATOM 3628 N N . VAL A 1 482 ? 33.398 65.867 36.724 1.00 49.80 482 VAL A N 1
ATOM 3629 C CA . VAL A 1 482 ? 34.821 66.178 36.890 1.00 47.93 482 VAL A CA 1
ATOM 3630 C C . VAL A 1 482 ? 35.239 67.255 35.863 1.00 50.52 482 VAL A C 1
ATOM 3631 O O . VAL A 1 482 ? 35.802 68.261 36.279 1.00 48.69 482 VAL A O 1
ATOM 3635 N N . ILE A 1 483 ? 34.916 67.079 34.557 1.00 48.30 483 ILE A N 1
ATOM 3636 C CA . ILE A 1 483 ? 35.233 68.038 33.475 1.00 48.58 483 ILE A CA 1
ATOM 3637 C C . ILE A 1 483 ? 34.680 69.445 33.821 1.00 52.54 483 ILE A C 1
ATOM 3638 O O . ILE A 1 483 ? 35.374 70.440 33.600 1.00 51.95 483 ILE A O 1
ATOM 3643 N N . LEU A 1 484 ? 33.452 69.515 34.386 1.00 49.45 484 LEU A N 1
ATOM 3644 C CA . LEU A 1 484 ? 32.784 70.760 34.778 1.00 48.92 484 LEU A CA 1
ATOM 3645 C C . LEU A 1 484 ? 33.531 71.442 35.929 1.00 51.63 484 LEU A C 1
ATOM 3646 O O . LEU A 1 484 ? 33.944 72.590 35.776 1.00 50.76 484 LEU A O 1
ATOM 3651 N N . GLU A 1 485 ? 33.723 70.729 37.057 1.00 47.92 485 GLU A N 1
ATOM 3652 C CA . GLU A 1 485 ? 34.376 71.234 38.270 1.00 46.92 485 GLU A CA 1
ATOM 3653 C C . GLU A 1 485 ? 35.869 71.529 38.069 1.00 51.44 485 GLU A C 1
ATOM 3654 O O . GLU A 1 485 ? 36.401 72.404 38.753 1.00 50.47 485 GLU A O 1
ATOM 3660 N N . LYS A 1 486 ? 36.537 70.812 37.145 1.00 48.74 486 LYS A N 1
ATOM 3661 C CA . LYS A 1 486 ? 37.951 71.002 36.811 1.00 48.43 486 LYS A CA 1
ATOM 3662 C C . LYS A 1 486 ? 38.150 72.392 36.201 1.00 53.26 486 LYS A C 1
ATOM 3663 O O . LYS A 1 486 ? 39.013 73.139 36.670 1.00 52.58 486 LYS A O 1
ATOM 3669 N N . GLU A 1 487 ? 37.321 72.744 35.188 1.00 50.63 487 GLU A N 1
ATOM 3670 C CA . GLU A 1 487 ? 37.379 74.027 34.482 1.00 50.66 487 GLU A CA 1
ATOM 3671 C C . GLU A 1 487 ? 36.721 75.178 35.260 1.00 53.33 487 GLU A C 1
ATOM 3672 O O . GLU A 1 487 ? 36.862 76.334 34.849 1.00 53.35 487 GLU A O 1
ATOM 3678 N N . MET A 1 488 ? 36.036 74.877 36.386 1.00 48.49 488 MET A N 1
ATOM 3679 C CA . MET A 1 488 ? 35.406 75.879 37.254 1.00 47.31 488 MET A CA 1
ATOM 3680 C C . MET A 1 488 ? 36.462 76.775 37.899 1.00 50.39 488 MET A C 1
ATOM 3681 O O . MET A 1 488 ? 37.624 76.374 38.017 1.00 49.41 488 MET A O 1
ATOM 3686 N N . GLY A 1 489 ? 36.051 77.969 38.314 1.00 47.32 489 GLY A N 1
ATOM 3687 C CA . GLY A 1 489 ? 36.933 78.918 38.982 1.00 46.74 489 GLY A CA 1
ATOM 3688 C C . GLY A 1 489 ? 37.383 78.420 40.341 1.00 49.62 489 GLY A C 1
ATOM 3689 O O . GLY A 1 489 ? 36.648 77.681 41.001 1.00 49.09 489 GLY A O 1
ATOM 3690 N N . THR A 1 490 ? 38.602 78.790 40.756 1.00 45.83 490 THR A N 1
ATOM 3691 C CA . THR A 1 490 ? 39.140 78.378 42.054 1.00 44.99 490 THR A CA 1
ATOM 3692 C C . THR A 1 490 ? 38.911 79.498 43.051 1.00 48.01 490 THR A C 1
ATOM 3693 O O . THR A 1 490 ? 39.237 80.653 42.759 1.00 47.40 490 THR A O 1
ATOM 3697 N N . TYR A 1 491 ? 38.334 79.163 44.219 1.00 44.51 491 TYR A N 1
ATOM 3698 C CA . TYR A 1 491 ? 38.086 80.139 45.275 1.00 44.21 491 TYR A CA 1
ATOM 3699 C C . TYR A 1 491 ? 39.423 80.500 45.906 1.00 48.50 491 TYR A C 1
ATOM 3700 O O . TYR A 1 491 ? 40.096 79.632 46.473 1.00 48.48 491 TYR A O 1
ATOM 3709 N N . LEU A 1 492 ? 39.834 81.767 45.738 1.00 44.72 492 LEU A N 1
ATOM 3710 C CA . LEU A 1 492 ? 41.121 82.296 46.196 1.00 44.38 492 LEU A CA 1
ATOM 3711 C C . LEU A 1 492 ? 41.276 82.338 47.725 1.00 46.04 492 LEU A C 1
ATOM 3712 O O . LEU A 1 492 ? 42.399 82.215 48.222 1.00 44.66 492 LEU A O 1
ATOM 3717 N N . GLY A 1 493 ? 40.170 82.520 48.440 1.00 42.34 493 GLY A N 1
ATOM 3718 C CA . GLY A 1 493 ? 40.161 82.597 49.897 1.00 42.07 493 GLY A CA 1
ATOM 3719 C C . GLY A 1 493 ? 39.199 83.639 50.426 1.00 47.07 493 GLY A C 1
ATOM 3720 O O . GLY A 1 493 ? 38.680 84.454 49.657 1.00 47.45 493 GLY A O 1
ATOM 3721 N N . THR A 1 494 ? 38.982 83.645 51.753 1.00 43.09 494 THR A N 1
ATOM 3722 C CA . THR A 1 494 ? 38.049 84.562 52.410 1.00 42.88 494 THR A CA 1
ATOM 3723 C C . THR A 1 494 ? 38.548 86.031 52.492 1.00 47.86 494 THR A C 1
ATOM 3724 O O . THR A 1 494 ? 37.764 86.883 52.912 1.00 48.03 494 THR A O 1
ATOM 3728 N N . PHE A 1 495 ? 39.804 86.338 52.073 1.00 44.71 495 PHE A N 1
ATOM 3729 C CA . PHE A 1 495 ? 40.373 87.694 52.148 1.00 44.77 495 PHE A CA 1
ATOM 3730 C C . PHE A 1 495 ? 39.488 88.770 51.484 1.00 49.62 495 PHE A C 1
ATOM 3731 O O . PHE A 1 495 ? 39.093 89.710 52.175 1.00 50.33 495 PHE A O 1
ATOM 3739 N N . ASP A 1 496 ? 39.213 88.660 50.166 1.00 45.19 496 ASP A N 1
ATOM 3740 C CA . ASP A 1 496 ? 38.422 89.644 49.414 1.00 45.00 496 ASP A CA 1
ATOM 3741 C C . ASP A 1 496 ? 37.027 89.851 50.023 1.00 46.98 496 ASP A C 1
ATOM 3742 O O . ASP A 1 496 ? 36.506 90.969 49.990 1.00 47.17 496 ASP A O 1
ATOM 3747 N N . ASP A 1 497 ? 36.443 88.774 50.588 1.00 41.36 497 ASP A N 1
ATOM 3748 C CA . ASP A 1 497 ? 35.121 88.755 51.214 1.00 40.22 497 ASP A CA 1
ATOM 3749 C C . ASP A 1 497 ? 35.118 89.529 52.532 1.00 41.35 497 ASP A C 1
ATOM 3750 O O . ASP A 1 497 ? 34.227 90.355 52.736 1.00 40.90 497 ASP A O 1
ATOM 3755 N N . TYR A 1 498 ? 36.112 89.269 53.415 1.00 36.03 498 TYR A N 1
ATOM 3756 C CA . TYR A 1 498 ? 36.270 89.944 54.709 1.00 35.02 498 TYR A CA 1
ATOM 3757 C C . TYR A 1 498 ? 36.653 91.413 54.524 1.00 39.17 498 TYR A C 1
ATOM 3758 O O . TYR A 1 498 ? 36.161 92.256 55.275 1.00 38.88 498 TYR A O 1
ATOM 3767 N N . LEU A 1 499 ? 37.537 91.714 53.531 1.00 35.51 499 LEU A N 1
ATOM 3768 C CA . LEU A 1 499 ? 38.013 93.064 53.201 1.00 35.49 499 LEU A CA 1
ATOM 3769 C C . LEU A 1 499 ? 36.831 93.996 52.898 1.00 40.54 499 LEU A C 1
ATOM 3770 O O . LEU A 1 499 ? 36.847 95.144 53.340 1.00 40.73 499 LEU A O 1
ATOM 3775 N N . GLU A 1 500 ? 35.797 93.486 52.193 1.00 37.32 500 GLU A N 1
ATOM 3776 C CA . GLU A 1 500 ? 34.566 94.218 51.877 1.00 37.81 500 GLU A CA 1
ATOM 3777 C C . GLU A 1 500 ? 33.913 94.741 53.162 1.00 41.70 500 GLU A C 1
ATOM 3778 O O . GLU A 1 500 ? 33.560 95.919 53.236 1.00 41.86 500 GLU A O 1
ATOM 3784 N N . LEU A 1 501 ? 33.794 93.859 54.177 1.00 37.28 501 LEU A N 1
ATOM 3785 C CA . LEU A 1 501 ? 33.204 94.154 55.482 1.00 36.89 501 LEU A CA 1
ATOM 3786 C C . LEU A 1 501 ? 34.136 95.027 56.324 1.00 40.07 501 LEU A C 1
ATOM 3787 O O . LEU A 1 501 ? 33.647 95.835 57.117 1.00 40.36 501 LEU A O 1
ATOM 3792 N N . PHE A 1 502 ? 35.468 94.871 56.152 1.00 35.06 502 PHE A N 1
ATOM 3793 C CA . PHE A 1 502 ? 36.476 95.667 56.859 1.00 34.01 502 PHE A CA 1
ATOM 3794 C C . PHE A 1 502 ? 36.396 97.117 56.405 1.00 38.55 502 PHE A C 1
ATOM 3795 O O . PHE A 1 502 ? 36.393 98.013 57.251 1.00 38.63 502 PHE A O 1
ATOM 3803 N N . LEU A 1 503 ? 36.329 97.340 55.069 1.00 34.85 503 LEU A N 1
ATOM 3804 C CA . LEU A 1 503 ? 36.217 98.667 54.459 1.00 34.67 503 LEU A CA 1
ATOM 3805 C C . LEU A 1 503 ? 34.869 99.284 54.820 1.00 37.09 503 LEU A C 1
ATOM 3806 O O . LEU A 1 503 ? 34.814 100.484 55.073 1.00 37.08 503 LEU A O 1
ATOM 3811 N N . GLN A 1 504 ? 33.800 98.452 54.898 1.00 32.51 504 GLN A N 1
ATOM 3812 C CA . GLN A 1 504 ? 32.456 98.858 55.319 1.00 32.12 504 GLN A CA 1
ATOM 3813 C C . GLN A 1 504 ? 32.532 99.423 56.731 1.00 37.03 504 GLN A C 1
ATOM 3814 O O . GLN A 1 504 ? 32.114 100.561 56.950 1.00 37.07 504 GLN A O 1
ATOM 3820 N N . PHE A 1 505 ? 33.150 98.651 57.667 1.00 33.42 505 PHE A N 1
ATOM 3821 C CA . PHE A 1 505 ? 33.381 99.030 59.065 1.00 33.07 505 PHE A CA 1
ATOM 3822 C C . PHE A 1 505 ? 34.218 100.304 59.143 1.00 38.79 505 PHE A C 1
ATOM 3823 O O . PHE A 1 505 ? 34.048 101.086 60.077 1.00 39.33 505 PHE A O 1
ATOM 3831 N N . GLY A 1 506 ? 35.091 100.496 58.151 1.00 35.29 506 GLY A N 1
ATOM 3832 C CA . GLY A 1 506 ? 35.947 101.665 58.020 1.00 35.01 506 GLY A CA 1
ATOM 3833 C C . GLY A 1 506 ? 35.163 102.934 57.768 1.00 38.66 506 GLY A C 1
ATOM 3834 O O . GLY A 1 506 ? 35.324 103.899 58.513 1.00 38.70 506 GLY A O 1
ATOM 3835 N N . TYR A 1 507 ? 34.274 102.927 56.744 1.00 34.68 507 TYR A N 1
ATOM 3836 C CA . TYR A 1 507 ? 33.426 104.077 56.388 1.00 34.97 507 TYR A CA 1
ATOM 3837 C C . TYR A 1 507 ? 32.419 104.421 57.491 1.00 39.49 507 TYR A C 1
ATOM 3838 O O . TYR A 1 507 ? 32.113 105.598 57.688 1.00 39.16 507 TYR A O 1
ATOM 3847 N N . VAL A 1 508 ? 31.889 103.390 58.185 1.00 36.73 508 VAL A N 1
ATOM 3848 C CA . VAL A 1 508 ? 30.876 103.521 59.238 1.00 37.05 508 VAL A CA 1
ATOM 3849 C C . VAL A 1 508 ? 31.500 104.077 60.529 1.00 41.34 508 VAL A C 1
ATOM 3850 O O . VAL A 1 508 ? 31.033 105.106 61.005 1.00 41.91 508 VAL A O 1
ATOM 3854 N N . SER A 1 509 ? 32.542 103.429 61.081 1.00 37.31 509 SER A N 1
ATOM 3855 C CA . SER A 1 509 ? 33.161 103.885 62.331 1.00 37.31 509 SER A CA 1
ATOM 3856 C C . SER A 1 509 ? 33.915 105.229 62.191 1.00 42.23 509 SER A C 1
ATOM 3857 O O . SER A 1 509 ? 33.910 106.022 63.136 1.00 41.93 509 SER A O 1
ATOM 3860 N N . LEU A 1 510 ? 34.535 105.489 61.025 1.00 39.09 510 LEU A N 1
ATOM 3861 C CA . LEU A 1 510 ? 35.332 106.698 60.811 1.00 39.43 510 LEU A CA 1
ATOM 3862 C C . LEU A 1 510 ? 34.501 107.935 60.463 1.00 45.01 510 LEU A C 1
ATOM 3863 O O . LEU A 1 510 ? 34.604 108.935 61.173 1.00 44.84 510 LEU A O 1
ATOM 3868 N N . PHE A 1 511 ? 33.705 107.888 59.377 1.00 43.06 511 PHE A N 1
ATOM 3869 C CA . PHE A 1 511 ? 32.972 109.063 58.898 1.00 44.25 511 PHE A CA 1
ATOM 3870 C C . PHE A 1 511 ? 31.431 108.946 58.990 1.00 50.66 511 PHE A C 1
ATOM 3871 O O . PHE A 1 511 ? 30.739 109.363 58.059 1.00 50.82 511 PHE A O 1
ATOM 3879 N N . SER A 1 512 ? 30.889 108.460 60.124 1.00 48.88 512 SER A N 1
ATOM 3880 C CA . SER A 1 512 ? 29.430 108.404 60.292 1.00 49.92 512 SER A CA 1
ATOM 3881 C C . SER A 1 512 ? 28.861 109.794 60.594 1.00 57.57 512 SER A C 1
ATOM 3882 O O . SER A 1 512 ? 27.702 110.058 60.279 1.00 58.10 512 SER A O 1
ATOM 3885 N N . CYS A 1 513 ? 29.679 110.688 61.179 1.00 56.05 513 CYS A N 1
ATOM 3886 C CA . CYS A 1 513 ? 29.268 112.059 61.476 1.00 57.65 513 CYS A CA 1
ATOM 3887 C C . CYS A 1 513 ? 29.156 112.886 60.184 1.00 60.60 513 CYS A C 1
ATOM 3888 O O . CYS A 1 513 ? 28.328 113.795 60.118 1.00 61.15 513 CYS A O 1
ATOM 3891 N N . VAL A 1 514 ? 29.963 112.552 59.156 1.00 55.04 514 VAL A N 1
ATOM 3892 C CA . VAL A 1 514 ? 29.941 113.234 57.859 1.00 54.84 514 VAL A CA 1
ATOM 3893 C C . VAL A 1 514 ? 28.840 112.606 56.976 1.00 58.13 514 VAL A C 1
ATOM 3894 O O . VAL A 1 514 ? 28.007 113.334 56.434 1.00 59.46 514 VAL A O 1
ATOM 3898 N N . TYR A 1 515 ? 28.844 111.266 56.838 1.00 52.06 515 TYR A N 1
ATOM 3899 C CA . TYR A 1 515 ? 27.880 110.503 56.044 1.00 51.03 515 TYR A CA 1
ATOM 3900 C C . TYR A 1 515 ? 27.043 109.626 56.999 1.00 52.63 515 TYR A C 1
ATOM 3901 O O . TYR A 1 515 ? 27.457 108.515 57.333 1.00 51.26 515 TYR A O 1
ATOM 3910 N N . PRO A 1 516 ? 25.886 110.131 57.497 1.00 48.81 516 PRO A N 1
ATOM 3911 C CA . PRO A 1 516 ? 25.091 109.358 58.471 1.00 47.81 516 PRO A CA 1
ATOM 3912 C C . PRO A 1 516 ? 24.440 108.088 57.917 1.00 51.44 516 PRO A C 1
ATOM 3913 O O . PRO A 1 516 ? 24.097 107.207 58.704 1.00 50.52 516 PRO A O 1
ATOM 3917 N N . LEU A 1 517 ? 24.276 107.985 56.585 1.00 48.46 517 LEU A N 1
ATOM 3918 C CA . LEU A 1 517 ? 23.666 106.824 55.931 1.00 48.05 517 LEU A CA 1
ATOM 3919 C C . LEU A 1 517 ? 24.690 105.712 55.621 1.00 50.77 517 LEU A C 1
ATOM 3920 O O . LEU A 1 517 ? 24.340 104.734 54.950 1.00 50.17 517 LEU A O 1
ATOM 3925 N N . ALA A 1 518 ? 25.947 105.863 56.103 1.00 46.46 518 ALA A N 1
ATOM 3926 C CA . ALA A 1 518 ? 27.040 104.910 55.895 1.00 45.12 518 ALA A CA 1
ATOM 3927 C C . ALA A 1 518 ? 26.636 103.499 56.310 1.00 47.45 518 ALA A C 1
ATOM 3928 O O . ALA A 1 518 ? 26.776 102.578 55.508 1.00 46.67 518 ALA A O 1
ATOM 3930 N N . ALA A 1 519 ? 26.086 103.343 57.532 1.00 43.78 519 ALA A N 1
ATOM 3931 C CA . ALA A 1 519 ? 25.631 102.057 58.062 1.00 43.06 519 ALA A CA 1
ATOM 3932 C C . ALA A 1 519 ? 24.351 101.574 57.371 1.00 47.26 519 ALA A C 1
ATOM 3933 O O . ALA A 1 519 ? 24.176 100.367 57.229 1.00 46.43 519 ALA A O 1
ATOM 3935 N N . ALA A 1 520 ? 23.478 102.504 56.920 1.00 44.58 520 ALA A N 1
ATOM 3936 C CA . ALA A 1 520 ? 22.233 102.173 56.221 1.00 44.78 520 ALA A CA 1
ATOM 3937 C C . ALA A 1 520 ? 22.520 101.468 54.895 1.00 47.69 520 ALA A C 1
ATOM 3938 O O . ALA A 1 520 ? 21.908 100.434 54.628 1.00 47.94 520 ALA A O 1
ATOM 3940 N N . PHE A 1 521 ? 23.478 101.985 54.094 1.00 42.81 521 PHE A N 1
ATOM 3941 C CA . PHE A 1 521 ? 23.851 101.379 52.813 1.00 42.09 521 PHE A CA 1
ATOM 3942 C C . PHE A 1 521 ? 24.710 100.132 53.011 1.00 44.05 521 PHE A C 1
ATOM 3943 O O . PHE A 1 521 ? 24.690 99.246 52.156 1.00 43.72 521 PHE A O 1
ATOM 3951 N N . ALA A 1 522 ? 25.440 100.052 54.140 1.00 39.52 522 ALA A N 1
ATOM 3952 C CA . ALA A 1 522 ? 26.259 98.890 54.484 1.00 38.28 522 ALA A CA 1
ATOM 3953 C C . ALA A 1 522 ? 25.358 97.675 54.744 1.00 42.41 522 ALA A C 1
ATOM 3954 O O . ALA A 1 522 ? 25.617 96.609 54.186 1.00 41.80 522 ALA A O 1
ATOM 3956 N N . VAL A 1 523 ? 24.262 97.861 55.523 1.00 39.19 523 VAL A N 1
ATOM 3957 C CA . VAL A 1 523 ? 23.275 96.821 55.849 1.00 39.03 523 VAL A CA 1
ATOM 3958 C C . VAL A 1 523 ? 22.530 96.393 54.570 1.00 44.07 523 VAL A C 1
ATOM 3959 O O . VAL A 1 523 ? 22.308 95.196 54.375 1.00 43.81 523 VAL A O 1
ATOM 3963 N N . LEU A 1 524 ? 22.165 97.362 53.702 1.00 41.38 524 LEU A N 1
ATOM 3964 C CA . LEU A 1 524 ? 21.451 97.089 52.451 1.00 42.09 524 LEU A CA 1
ATOM 3965 C C . LEU A 1 524 ? 22.285 96.220 51.509 1.00 45.53 524 LEU A C 1
ATOM 3966 O O . LEU A 1 524 ? 21.739 95.282 50.929 1.00 45.38 524 LEU A O 1
ATOM 3971 N N . ASN A 1 525 ? 23.602 96.498 51.391 1.00 41.59 525 ASN A N 1
ATOM 3972 C CA . ASN A 1 525 ? 24.506 95.703 50.552 1.00 41.04 525 ASN A CA 1
ATOM 3973 C C . ASN A 1 525 ? 24.676 94.309 51.135 1.00 43.05 525 ASN A C 1
ATOM 3974 O O . ASN A 1 525 ? 24.651 93.336 50.387 1.00 42.58 525 ASN A O 1
ATOM 3979 N N . ASN A 1 526 ? 24.843 94.224 52.471 1.00 38.25 526 ASN A N 1
ATOM 3980 C CA . ASN A 1 526 ? 25.023 92.978 53.213 1.00 36.82 526 ASN A CA 1
ATOM 3981 C C . ASN A 1 526 ? 23.773 92.084 53.153 1.00 41.16 526 ASN A C 1
ATOM 3982 O O . ASN A 1 526 ? 23.898 90.867 53.295 1.00 40.34 526 ASN A O 1
ATOM 3987 N N . PHE A 1 527 ? 22.584 92.679 52.902 1.00 38.61 527 PHE A N 1
ATOM 3988 C CA . PHE A 1 527 ? 21.322 91.948 52.759 1.00 39.24 527 PHE A CA 1
ATOM 3989 C C . PHE A 1 527 ? 21.316 91.105 51.482 1.00 43.37 527 PHE A C 1
ATOM 3990 O O . PHE A 1 527 ? 20.651 90.066 51.435 1.00 43.43 527 PHE A O 1
ATOM 3998 N N . THR A 1 528 ? 22.049 91.565 50.449 1.00 39.30 528 THR A N 1
ATOM 3999 C CA . THR A 1 528 ? 22.199 90.873 49.170 1.00 39.26 528 THR A CA 1
ATOM 4000 C C . THR A 1 528 ? 23.551 90.137 49.118 1.00 41.79 528 THR A C 1
ATOM 4001 O O . THR A 1 528 ? 23.670 89.165 48.377 1.00 42.48 528 THR A O 1
ATOM 4005 N N . GLU A 1 529 ? 24.555 90.588 49.915 1.00 35.85 529 GLU A N 1
ATOM 4006 C CA . GLU A 1 529 ? 25.902 90.007 49.980 1.00 34.23 529 GLU A CA 1
ATOM 4007 C C . GLU A 1 529 ? 25.836 88.545 50.399 1.00 39.11 529 GLU A C 1
ATOM 4008 O O . GLU A 1 529 ? 26.568 87.730 49.847 1.00 38.76 529 GLU A O 1
ATOM 4014 N N . VAL A 1 530 ? 24.926 88.214 51.333 1.00 36.88 530 VAL A N 1
ATOM 4015 C CA . VAL A 1 530 ? 24.688 86.857 51.831 1.00 37.04 530 VAL A CA 1
ATOM 4016 C C . VAL A 1 530 ? 24.188 85.966 50.674 1.00 41.95 530 VAL A C 1
ATOM 4017 O O . VAL A 1 530 ? 24.709 84.866 50.494 1.00 41.70 530 VAL A O 1
ATOM 4021 N N . ASN A 1 531 ? 23.228 86.467 49.874 1.00 38.99 531 ASN A N 1
ATOM 4022 C CA . ASN A 1 531 ? 22.657 85.753 48.732 1.00 39.47 531 ASN A CA 1
ATOM 4023 C C . ASN A 1 531 ? 23.682 85.609 47.592 1.00 42.85 531 ASN A C 1
ATOM 4024 O O . ASN A 1 531 ? 23.830 84.511 47.048 1.00 43.10 531 ASN A O 1
ATOM 4029 N N . SER A 1 532 ? 24.392 86.713 47.252 1.00 38.06 532 SER A N 1
ATOM 4030 C CA . SER A 1 532 ? 25.387 86.787 46.181 1.00 37.36 532 SER A CA 1
ATOM 4031 C C . SER A 1 532 ? 26.607 85.905 46.468 1.00 40.74 532 SER A C 1
ATOM 4032 O O . SER A 1 532 ? 27.013 85.158 45.575 1.00 41.04 532 SER A O 1
ATOM 4035 N N . ASP A 1 533 ? 27.189 85.994 47.692 1.00 36.02 533 ASP A N 1
ATOM 4036 C CA . ASP A 1 533 ? 28.361 85.201 48.098 1.00 35.03 533 ASP A CA 1
ATOM 4037 C C . ASP A 1 533 ? 28.043 83.708 48.181 1.00 39.64 533 ASP A C 1
ATOM 4038 O O . ASP A 1 533 ? 28.923 82.896 47.890 1.00 38.61 533 ASP A O 1
ATOM 4043 N N . ALA A 1 534 ? 26.792 83.353 48.559 1.00 37.16 534 ALA A N 1
ATOM 4044 C CA . ALA A 1 534 ? 26.309 81.972 48.626 1.00 37.62 534 ALA A CA 1
ATOM 4045 C C . ALA A 1 534 ? 26.237 81.375 47.218 1.00 43.00 534 ALA A C 1
ATOM 4046 O O . ALA A 1 534 ? 26.685 80.248 47.010 1.00 42.21 534 ALA A O 1
ATOM 4048 N N . LEU A 1 535 ? 25.715 82.166 46.246 1.00 41.36 535 LEU A N 1
ATOM 4049 C CA . LEU A 1 535 ? 25.614 81.834 44.818 1.00 42.28 535 LEU A CA 1
ATOM 4050 C C . LEU A 1 535 ? 27.016 81.607 44.243 1.00 46.39 535 LEU A C 1
ATOM 4051 O O . LEU A 1 535 ? 27.233 80.674 43.466 1.00 46.33 535 LEU A O 1
ATOM 4056 N N . LYS A 1 536 ? 27.962 82.467 44.659 1.00 42.47 536 LYS A N 1
ATOM 4057 C CA . LYS A 1 536 ? 29.370 82.451 44.288 1.00 41.64 536 LYS A CA 1
ATOM 4058 C C . LYS A 1 536 ? 30.035 81.154 44.810 1.00 46.21 536 LYS A C 1
ATOM 4059 O O . LYS A 1 536 ? 30.840 80.562 44.091 1.00 45.84 536 LYS A O 1
ATOM 4065 N N . MET A 1 537 ? 29.643 80.684 46.015 1.00 43.00 537 MET A N 1
ATOM 4066 C CA . MET A 1 537 ? 30.189 79.461 46.616 1.00 42.50 537 MET A CA 1
ATOM 4067 C C . MET A 1 537 ? 29.604 78.190 45.991 1.00 45.80 537 MET A C 1
ATOM 4068 O O . MET A 1 537 ? 30.334 77.217 45.776 1.00 45.06 537 MET A O 1
ATOM 4073 N N . CYS A 1 538 ? 28.288 78.200 45.721 1.00 42.49 538 CYS A N 1
ATOM 4074 C CA . CYS A 1 538 ? 27.538 77.055 45.211 1.00 43.01 538 CYS A CA 1
ATOM 4075 C C . CYS A 1 538 ? 27.706 76.823 43.697 1.00 47.24 538 CYS A C 1
ATOM 4076 O O . CYS A 1 538 ? 28.163 75.751 43.295 1.00 46.63 538 CYS A O 1
ATOM 4079 N N . ARG A 1 539 ? 27.296 77.802 42.869 1.00 44.15 539 ARG A N 1
ATOM 4080 C CA . ARG A 1 539 ? 27.236 77.669 41.416 1.00 44.54 539 ARG A CA 1
ATOM 4081 C C . ARG A 1 539 ? 28.339 78.413 40.606 1.00 48.15 539 ARG A C 1
ATOM 4082 O O . ARG A 1 539 ? 28.273 78.390 39.373 1.00 48.19 539 ARG A O 1
ATOM 4090 N N . VAL A 1 540 ? 29.353 79.022 41.258 1.00 44.02 540 VAL A N 1
ATOM 4091 C CA . VAL A 1 540 ? 30.421 79.708 40.510 1.00 43.52 540 VAL A CA 1
ATOM 4092 C C . VAL A 1 540 ? 31.739 78.930 40.656 1.00 46.95 540 VAL A C 1
ATOM 4093 O O . VAL A 1 540 ? 32.220 78.366 39.672 1.00 47.23 540 VAL A O 1
ATOM 4097 N N . PHE A 1 541 ? 32.315 78.913 41.871 1.00 42.61 541 PHE A N 1
ATOM 4098 C CA . PHE A 1 541 ? 33.581 78.249 42.167 1.00 42.00 541 PHE A CA 1
ATOM 4099 C C . PHE A 1 541 ? 33.427 76.761 42.435 1.00 46.54 541 PHE A C 1
ATOM 4100 O O . PHE A 1 541 ? 32.363 76.303 42.858 1.00 46.85 541 PHE A O 1
ATOM 4108 N N . LYS A 1 542 ? 34.521 76.014 42.227 1.00 43.00 542 LYS A N 1
ATOM 4109 C CA . LYS A 1 542 ? 34.581 74.589 42.542 1.00 43.12 542 LYS A CA 1
ATOM 4110 C C . LYS A 1 542 ? 34.776 74.455 44.050 1.00 48.16 542 LYS A C 1
ATOM 4111 O O . LYS A 1 542 ? 35.302 75.387 44.669 1.00 47.69 542 LYS A O 1
ATOM 4117 N N . ARG A 1 543 ? 34.335 73.325 44.641 1.00 45.51 543 ARG A N 1
ATOM 4118 C CA . ARG A 1 543 ? 34.389 73.066 46.085 1.00 45.18 543 ARG A CA 1
ATOM 4119 C C . ARG A 1 543 ? 35.766 73.409 46.697 1.00 49.93 543 ARG A C 1
ATOM 4120 O O . ARG A 1 543 ? 36.771 72.832 46.285 1.00 49.97 543 ARG A O 1
ATOM 4128 N N . PRO A 1 544 ? 35.839 74.385 47.633 1.00 46.34 544 PRO A N 1
ATOM 4129 C CA . PRO A 1 544 ? 37.142 74.708 48.240 1.00 45.89 544 PRO A CA 1
ATOM 4130 C C . PRO A 1 544 ? 37.470 73.775 49.412 1.00 51.12 544 PRO A C 1
ATOM 4131 O O . PRO A 1 544 ? 36.561 73.383 50.156 1.00 51.61 544 PRO A O 1
ATOM 4135 N N . PHE A 1 545 ? 38.764 73.411 49.576 1.00 47.34 545 PHE A N 1
ATOM 4136 C CA . PHE A 1 545 ? 39.207 72.536 50.671 1.00 46.74 545 PHE A CA 1
ATOM 4137 C C . PHE A 1 545 ? 38.938 73.200 52.025 1.00 50.88 545 PHE A C 1
ATOM 4138 O O . PHE A 1 545 ? 39.257 74.379 52.212 1.00 49.91 545 PHE A O 1
ATOM 4146 N N . SER A 1 546 ? 38.303 72.455 52.943 1.00 48.21 546 SER A N 1
ATOM 4147 C CA . SER A 1 546 ? 37.949 72.954 54.271 1.00 48.08 546 SER A CA 1
ATOM 4148 C C . SER A 1 546 ? 39.180 73.140 55.149 1.00 51.17 546 SER A C 1
ATOM 4149 O O . SER A 1 546 ? 40.132 72.368 55.055 1.00 50.63 546 SER A O 1
ATOM 4152 N N . GLU A 1 547 ? 39.158 74.179 55.990 1.00 47.47 547 GLU A N 1
ATOM 4153 C CA . GLU A 1 547 ? 40.237 74.476 56.923 1.00 46.97 547 GLU A CA 1
ATOM 4154 C C . GLU A 1 547 ? 39.630 74.642 58.322 1.00 50.19 547 GLU A C 1
ATOM 4155 O O . GLU A 1 547 ? 38.758 75.494 58.497 1.00 49.64 547 GLU A O 1
ATOM 4161 N N . PRO A 1 548 ? 40.016 73.800 59.311 1.00 46.83 548 PRO A N 1
ATOM 4162 C CA . PRO A 1 548 ? 39.410 73.909 60.650 1.00 46.83 548 PRO A CA 1
ATOM 4163 C C . PRO A 1 548 ? 39.879 75.159 61.409 1.00 50.69 548 PRO A C 1
ATOM 4164 O O . PRO A 1 548 ? 40.834 75.108 62.187 1.00 50.84 548 PRO A O 1
ATOM 4168 N N . SER A 1 549 ? 39.197 76.292 61.162 1.00 46.65 549 SER A N 1
ATOM 4169 C CA . SER A 1 549 ? 39.473 77.578 61.799 1.00 46.24 549 SER A CA 1
ATOM 4170 C C . SER A 1 549 ? 38.704 77.699 63.103 1.00 48.95 549 SER A C 1
ATOM 4171 O O . SER A 1 549 ? 37.550 77.270 63.180 1.00 48.38 549 SER A O 1
ATOM 4174 N N . ALA A 1 550 ? 39.344 78.296 64.123 1.00 44.90 550 ALA A N 1
ATOM 4175 C CA . ALA A 1 550 ? 38.772 78.498 65.455 1.00 44.45 550 ALA A CA 1
ATOM 4176 C C . ALA A 1 550 ? 38.425 79.984 65.724 1.00 46.89 550 ALA A C 1
ATOM 4177 O O . ALA A 1 550 ? 37.913 80.301 66.801 1.00 46.85 550 ALA A O 1
ATOM 4179 N N . ASN A 1 551 ? 38.687 80.880 64.735 1.00 42.03 551 ASN A N 1
ATOM 4180 C CA . ASN A 1 551 ? 38.450 82.335 64.783 1.00 40.87 551 ASN A CA 1
ATOM 4181 C C . ASN A 1 551 ? 38.607 82.992 63.391 1.00 43.15 551 ASN A C 1
ATOM 4182 O O . ASN A 1 551 ? 38.888 82.299 62.409 1.00 42.58 551 ASN A O 1
ATOM 4187 N N . ILE A 1 552 ? 38.453 84.337 63.323 1.00 38.87 552 ILE A N 1
ATOM 4188 C CA . ILE A 1 552 ? 38.597 85.130 62.091 1.00 38.08 552 ILE A CA 1
ATOM 4189 C C . ILE A 1 552 ? 40.086 85.493 61.847 1.00 42.03 552 ILE A C 1
ATOM 4190 O O . ILE A 1 552 ? 40.395 86.195 60.879 1.00 42.43 552 ILE A O 1
ATOM 4195 N N . GLY A 1 553 ? 40.977 84.988 62.701 1.00 37.54 553 GLY A N 1
ATOM 4196 C CA . GLY A 1 553 ? 42.416 85.186 62.579 1.00 37.49 553 GLY A CA 1
ATOM 4197 C C . GLY A 1 553 ? 42.891 86.591 62.863 1.00 42.55 553 GLY A C 1
ATOM 4198 O O . GLY A 1 553 ? 42.465 87.212 63.844 1.00 43.13 553 GLY A O 1
ATOM 4199 N N . VAL A 1 554 ? 43.777 87.103 61.985 1.00 38.71 554 VAL A N 1
ATOM 4200 C CA . VAL A 1 554 ? 44.391 88.427 62.110 1.00 38.76 554 VAL A CA 1
ATOM 4201 C C . VAL A 1 554 ? 43.360 89.559 61.839 1.00 42.20 554 VAL A C 1
ATOM 4202 O O . VAL A 1 554 ? 43.645 90.721 62.140 1.00 42.12 554 VAL A O 1
ATOM 4206 N N . TRP A 1 555 ? 42.160 89.212 61.323 1.00 37.99 555 TRP A N 1
ATOM 4207 C CA . TRP A 1 555 ? 41.087 90.170 61.045 1.00 37.70 555 TRP A CA 1
ATOM 4208 C C . TRP A 1 555 ? 40.582 90.848 62.316 1.00 42.80 555 TRP A C 1
ATOM 4209 O O . TRP A 1 555 ? 40.135 91.993 62.242 1.00 43.06 555 TRP A O 1
ATOM 4220 N N . GLN A 1 556 ? 40.681 90.160 63.478 1.00 39.28 556 GLN A N 1
ATOM 4221 C CA . GLN A 1 556 ? 40.282 90.691 64.784 1.00 38.94 556 GLN A CA 1
ATOM 4222 C C . GLN A 1 556 ? 41.131 91.922 65.127 1.00 43.31 556 GLN A C 1
ATOM 4223 O O . GLN A 1 556 ? 40.576 92.939 65.537 1.00 43.44 556 GLN A O 1
ATOM 4229 N N . LEU A 1 557 ? 42.462 91.837 64.911 1.00 39.65 557 LEU A N 1
ATOM 4230 C CA . LEU A 1 557 ? 43.418 92.923 65.143 1.00 39.63 557 LEU A CA 1
ATOM 4231 C C . LEU A 1 557 ? 43.146 94.079 64.177 1.00 44.39 557 LEU A C 1
ATOM 4232 O O . LEU A 1 557 ? 43.175 95.240 64.589 1.00 45.25 557 LEU A O 1
ATOM 4237 N N . ALA A 1 558 ? 42.876 93.749 62.902 1.00 39.96 558 ALA A N 1
ATOM 4238 C CA . ALA A 1 558 ? 42.585 94.697 61.832 1.00 39.62 558 ALA A CA 1
ATOM 4239 C C . ALA A 1 558 ? 41.358 95.543 62.160 1.00 42.96 558 ALA A C 1
ATOM 4240 O O . ALA A 1 558 ? 41.432 96.771 62.088 1.00 43.70 558 ALA A O 1
ATOM 4242 N N . PHE A 1 559 ? 40.244 94.885 62.545 1.00 38.01 559 PHE A N 1
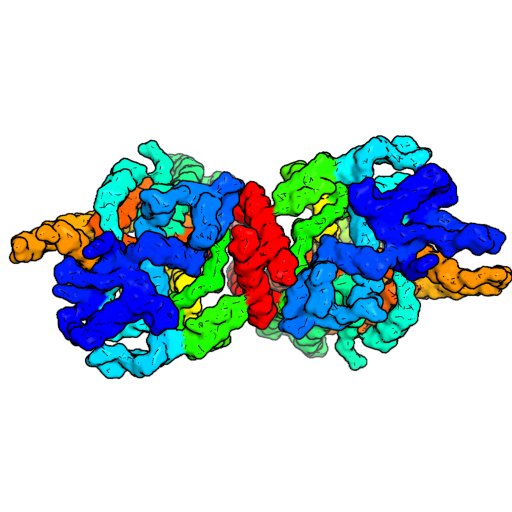ATOM 4243 C CA . PHE A 1 559 ? 38.977 95.521 62.910 1.00 37.47 559 PHE A CA 1
ATOM 4244 C C . PHE A 1 559 ? 39.115 96.347 64.196 1.00 41.17 559 PHE A C 1
ATOM 4245 O O . PHE A 1 559 ? 38.513 97.418 64.288 1.00 41.29 559 PHE A O 1
ATOM 4253 N N . GLU A 1 560 ? 39.919 95.864 65.173 1.00 37.07 560 GLU A N 1
ATOM 4254 C CA . GLU A 1 560 ? 40.160 96.560 66.441 1.00 36.85 560 GLU A CA 1
ATOM 4255 C C . GLU A 1 560 ? 41.024 97.810 66.228 1.00 40.71 560 GLU A C 1
ATOM 4256 O O . GLU A 1 560 ? 40.815 98.805 66.918 1.00 40.65 560 GLU A O 1
ATOM 4262 N N . THR A 1 561 ? 41.964 97.772 65.263 1.00 37.33 561 THR A N 1
ATOM 4263 C CA . THR A 1 561 ? 42.824 98.909 64.921 1.00 38.11 561 THR A CA 1
ATOM 4264 C C . THR A 1 561 ? 41.956 99.999 64.262 1.00 43.18 561 THR A C 1
ATOM 4265 O O . THR A 1 561 ? 42.149 101.185 64.544 1.00 43.31 561 THR A O 1
ATOM 4269 N N . MET A 1 562 ? 40.973 99.582 63.428 1.00 39.85 562 MET A N 1
ATOM 4270 C CA . MET A 1 562 ? 40.015 100.463 62.757 1.00 39.88 562 MET A CA 1
ATOM 4271 C C . MET A 1 562 ? 39.155 101.198 63.798 1.00 44.52 562 MET A C 1
ATOM 4272 O O . MET A 1 562 ? 38.892 102.389 63.631 1.00 45.47 562 MET A O 1
ATOM 4277 N N . SER A 1 563 ? 38.758 100.499 64.885 1.00 40.33 563 SER A N 1
ATOM 4278 C CA . SER A 1 563 ? 37.968 101.080 65.974 1.00 40.16 563 SER A CA 1
ATOM 4279 C C . SER A 1 563 ? 38.826 102.038 66.835 1.00 42.98 563 SER A C 1
ATOM 4280 O O . SER A 1 563 ? 38.275 102.917 67.499 1.00 43.07 563 SER A O 1
ATOM 4283 N N . VAL A 1 564 ? 40.166 101.871 66.814 1.00 38.00 564 VAL A N 1
ATOM 4284 C CA . VAL A 1 564 ? 41.101 102.735 67.543 1.00 37.28 564 VAL A CA 1
ATOM 4285 C C . VAL A 1 564 ? 41.288 104.024 66.717 1.00 40.22 564 VAL A C 1
ATOM 4286 O O . VAL A 1 564 ? 41.253 105.121 67.285 1.00 40.30 564 VAL A O 1
ATOM 4290 N N . ILE A 1 565 ? 41.426 103.885 65.377 1.00 35.51 565 ILE A N 1
ATOM 4291 C CA . ILE A 1 565 ? 41.573 105.003 64.433 1.00 35.41 565 ILE A CA 1
ATOM 4292 C C . ILE A 1 565 ? 40.293 105.864 64.457 1.00 40.49 565 ILE A C 1
ATOM 4293 O O . ILE A 1 565 ? 40.398 107.089 64.378 1.00 41.16 565 ILE A O 1
ATOM 4298 N N . SER A 1 566 ? 39.106 105.232 64.634 1.00 37.10 566 SER A N 1
ATOM 4299 C CA . SER A 1 566 ? 37.807 105.918 64.673 1.00 37.41 566 SER A CA 1
ATOM 4300 C C . SER A 1 566 ? 37.692 106.945 65.835 1.00 42.24 566 SER A C 1
ATOM 4301 O O . SER A 1 566 ? 36.907 107.885 65.720 1.00 41.84 566 SER A O 1
ATOM 4304 N N . VAL A 1 567 ? 38.493 106.790 66.917 1.00 39.39 567 VAL A N 1
ATOM 4305 C CA . VAL A 1 567 ? 38.525 107.728 68.054 1.00 39.63 567 VAL A CA 1
ATOM 4306 C C . VAL A 1 567 ? 39.180 109.029 67.582 1.00 43.85 567 VAL A C 1
ATOM 4307 O O . VAL A 1 567 ? 38.658 110.112 67.842 1.00 43.78 567 VAL A O 1
ATOM 4311 N N . VAL A 1 568 ? 40.312 108.901 66.868 1.00 40.13 568 VAL A N 1
ATOM 4312 C CA . VAL A 1 568 ? 41.093 110.006 66.315 1.00 40.48 568 VAL A CA 1
ATOM 4313 C C . VAL A 1 568 ? 40.235 110.770 65.290 1.00 44.48 568 VAL A C 1
ATOM 4314 O O . VAL A 1 568 ? 40.136 111.996 65.373 1.00 44.52 568 VAL A O 1
ATOM 4318 N N . THR A 1 569 ? 39.584 110.027 64.365 1.00 40.28 569 THR A N 1
ATOM 4319 C CA . THR A 1 569 ? 38.743 110.544 63.280 1.00 40.25 569 THR A CA 1
ATOM 4320 C C . THR A 1 569 ? 37.552 111.348 63.821 1.00 44.63 569 THR A C 1
ATOM 4321 O O . THR A 1 569 ? 37.416 112.518 63.463 1.00 45.05 569 THR A O 1
ATOM 4325 N N . ASN A 1 570 ? 36.704 110.730 64.675 1.00 40.64 570 ASN A N 1
ATOM 4326 C CA . ASN A 1 570 ? 35.507 111.357 65.244 1.00 40.70 570 ASN A CA 1
ATOM 4327 C C . ASN A 1 570 ? 35.836 112.595 66.087 1.00 46.92 570 ASN A C 1
ATOM 4328 O O . ASN A 1 570 ? 35.088 113.575 66.024 1.00 47.37 570 ASN A O 1
ATOM 4333 N N . CYS A 1 571 ? 36.952 112.562 66.852 1.00 44.42 571 CYS A N 1
ATOM 4334 C CA . CYS A 1 571 ? 37.381 113.692 67.689 1.00 45.09 571 CYS A CA 1
ATOM 4335 C C . CYS A 1 571 ? 37.855 114.858 66.820 1.00 49.63 571 CYS A C 1
ATOM 4336 O O . CYS A 1 571 ? 37.577 116.013 67.150 1.00 50.00 571 CYS A O 1
ATOM 4339 N N . ALA A 1 572 ? 38.548 114.552 65.706 1.00 45.84 572 ALA A N 1
ATOM 4340 C CA . ALA A 1 572 ? 39.060 115.553 64.774 1.00 46.44 572 ALA A CA 1
ATOM 4341 C C . ALA A 1 572 ? 37.920 116.239 64.017 1.00 50.49 572 ALA A C 1
ATOM 4342 O O . ALA A 1 572 ? 37.876 117.465 64.002 1.00 51.36 572 ALA A O 1
ATOM 4344 N N . LEU A 1 573 ? 36.981 115.458 63.442 1.00 45.81 573 LEU A N 1
ATOM 4345 C CA . LEU A 1 573 ? 35.830 115.964 62.685 1.00 45.56 573 LEU A CA 1
ATOM 4346 C C . LEU A 1 573 ? 34.916 116.853 63.538 1.00 49.57 573 LEU A C 1
ATOM 4347 O O . LEU A 1 573 ? 34.380 117.832 63.013 1.00 50.14 573 LEU A O 1
ATOM 4352 N N . ILE A 1 574 ? 34.747 116.530 64.839 1.00 45.45 574 ILE A N 1
ATOM 4353 C CA . ILE A 1 574 ? 33.925 117.336 65.747 1.00 46.05 574 ILE A CA 1
ATOM 4354 C C . ILE A 1 574 ? 34.699 118.628 66.082 1.00 51.56 574 ILE A C 1
ATOM 4355 O O . ILE A 1 574 ? 34.128 119.711 65.978 1.00 52.16 574 ILE A O 1
ATOM 4360 N N . GLY A 1 575 ? 35.989 118.500 66.404 1.00 48.35 575 GLY A N 1
ATOM 4361 C CA . GLY A 1 575 ? 36.866 119.629 66.704 1.00 49.45 575 GLY A CA 1
ATOM 4362 C C . GLY A 1 575 ? 37.005 120.610 65.553 1.00 55.47 575 GLY A C 1
ATOM 4363 O O . GLY A 1 575 ? 37.198 121.810 65.771 1.00 55.89 575 GLY A O 1
ATOM 4364 N N . MET A 1 576 ? 36.872 120.098 64.318 1.00 53.26 576 MET A N 1
ATOM 4365 C CA . MET A 1 576 ? 36.944 120.853 63.069 1.00 54.74 576 MET A CA 1
ATOM 4366 C C . MET A 1 576 ? 35.669 121.630 62.769 1.00 60.18 576 MET A C 1
ATOM 4367 O O . MET A 1 576 ? 35.744 122.639 62.064 1.00 61.13 576 MET A O 1
ATOM 4372 N N . SER A 1 577 ? 34.499 121.136 63.246 1.00 56.54 577 SER A N 1
ATOM 4373 C CA . SER A 1 577 ? 33.185 121.733 62.983 1.00 57.32 577 SER A CA 1
ATOM 4374 C C . SER A 1 577 ? 33.130 123.220 63.389 1.00 63.47 577 SER A C 1
ATOM 4375 O O . SER A 1 577 ? 33.689 123.585 64.427 1.00 63.15 577 SER A O 1
ATOM 4378 N N . PRO A 1 578 ? 32.483 124.089 62.565 1.00 61.82 578 PRO A N 1
ATOM 4379 C CA . PRO A 1 578 ? 32.440 125.529 62.891 1.00 62.99 578 PRO A CA 1
ATOM 4380 C C . PRO A 1 578 ? 31.673 125.862 64.173 1.00 66.63 578 PRO A C 1
ATOM 4381 O O . PRO A 1 578 ? 31.871 126.952 64.709 1.00 67.41 578 PRO A O 1
ATOM 4385 N N . GLN A 1 579 ? 30.820 124.938 64.669 1.00 61.97 579 GLN A N 1
ATOM 4386 C CA . GLN A 1 579 ? 30.062 125.134 65.906 1.00 61.94 579 GLN A CA 1
ATOM 4387 C C . GLN A 1 579 ? 31.016 125.155 67.104 1.00 64.59 579 GLN A C 1
ATOM 4388 O O . GLN A 1 579 ? 30.856 125.993 67.994 1.00 64.98 579 GLN A O 1
ATOM 4394 N N . VAL A 1 580 ? 32.027 124.259 67.097 1.00 59.21 580 VAL A N 1
ATOM 4395 C CA . VAL A 1 580 ? 33.049 124.145 68.144 1.00 58.40 580 VAL A CA 1
ATOM 4396 C C . VAL A 1 580 ? 34.052 125.297 67.998 1.00 64.04 580 VAL A C 1
ATOM 4397 O O . VAL A 1 580 ? 34.450 125.891 69.002 1.00 64.22 580 VAL A O 1
ATOM 4401 N N . ASN A 1 581 ? 34.428 125.633 66.749 1.00 61.48 581 ASN A N 1
ATOM 4402 C CA . ASN A 1 581 ? 35.362 126.714 66.436 1.00 62.56 581 ASN A CA 1
ATOM 4403 C C . ASN A 1 581 ? 34.765 128.100 66.744 1.00 68.84 581 ASN A C 1
ATOM 4404 O O . ASN A 1 581 ? 35.515 129.070 66.844 1.00 69.70 581 ASN A O 1
ATOM 4409 N N . ALA A 1 582 ? 33.433 128.189 66.918 1.00 66.09 582 ALA A N 1
ATOM 4410 C CA . ALA A 1 582 ? 32.743 129.432 67.271 1.00 67.69 582 ALA A CA 1
ATOM 4411 C C . ALA A 1 582 ? 33.030 129.802 68.729 1.00 73.16 582 ALA A C 1
ATOM 4412 O O . ALA A 1 582 ? 33.074 130.986 69.068 1.00 74.06 582 ALA A O 1
ATOM 4414 N N . VAL A 1 583 ? 33.234 128.774 69.581 1.00 69.20 583 VAL A N 1
ATOM 4415 C CA . VAL A 1 583 ? 33.533 128.884 71.013 1.00 69.20 583 VAL A CA 1
ATOM 4416 C C . VAL A 1 583 ? 35.007 129.305 71.197 1.00 73.97 583 VAL A C 1
ATOM 4417 O O . VAL A 1 583 ? 35.328 130.016 72.155 1.00 74.29 583 VAL A O 1
ATOM 4421 N N . PHE A 1 584 ? 35.884 128.890 70.261 1.00 70.46 584 PHE A N 1
ATOM 4422 C CA . PHE A 1 584 ? 37.314 129.196 70.275 1.00 70.86 584 PHE A CA 1
ATOM 4423 C C . PHE A 1 584 ? 37.674 130.048 69.036 1.00 76.79 584 PHE A C 1
ATOM 4424 O O . PHE A 1 584 ? 38.148 129.505 68.034 1.00 75.76 584 PHE A O 1
ATOM 4432 N N . PRO A 1 585 ? 37.434 131.385 69.069 1.00 75.70 585 PRO A N 1
ATOM 4433 C CA . PRO A 1 585 ? 37.718 132.207 67.880 1.00 76.75 585 PRO A CA 1
ATOM 4434 C C . PRO A 1 585 ? 39.209 132.476 67.672 1.00 81.55 585 PRO A C 1
ATOM 4435 O O . PRO A 1 585 ? 39.682 132.371 66.537 1.00 81.33 585 PRO A O 1
ATOM 4439 N N . GLU A 1 586 ? 39.944 132.821 68.755 1.00 78.43 586 GLU A N 1
ATOM 4440 C CA . GLU A 1 586 ? 41.377 133.118 68.705 1.00 78.69 586 GLU A CA 1
ATOM 4441 C C . GLU A 1 586 ? 42.215 131.956 69.258 1.00 79.97 586 GLU A C 1
ATOM 4442 O O . GLU A 1 586 ? 43.168 131.530 68.599 1.00 79.46 586 GLU A O 1
ATOM 4444 N N . SER A 1 587 ? 41.859 131.447 70.459 1.00 74.20 587 SER A N 1
ATOM 4445 C CA . SER A 1 587 ? 42.574 130.357 71.124 1.00 72.00 587 SER A CA 1
ATOM 4446 C C . SER A 1 587 ? 42.290 129.007 70.444 1.00 71.32 587 SER A C 1
ATOM 4447 O O . SER A 1 587 ? 41.468 128.223 70.928 1.00 69.88 587 SER A O 1
ATOM 4449 N N . LYS A 1 588 ? 42.969 128.748 69.312 1.00 65.57 588 LYS A N 1
ATOM 4450 C CA . LYS A 1 588 ? 42.823 127.494 68.567 1.00 63.15 588 LYS A CA 1
ATOM 4451 C C . LYS A 1 588 ? 43.684 126.409 69.207 1.00 64.41 588 LYS A C 1
ATOM 4452 O O . LYS A 1 588 ? 43.389 125.220 69.065 1.00 62.62 588 LYS A O 1
ATOM 4458 N N . ALA A 1 589 ? 44.743 126.831 69.919 1.00 60.51 589 ALA A N 1
ATOM 4459 C CA . ALA A 1 589 ? 45.668 125.960 70.639 1.00 59.26 589 ALA A CA 1
ATOM 4460 C C . ALA A 1 589 ? 44.944 125.261 71.792 1.00 60.91 589 ALA A C 1
ATOM 4461 O O . ALA A 1 589 ? 45.120 124.055 71.980 1.00 59.36 589 ALA A O 1
ATOM 4463 N N . ASP A 1 590 ? 44.100 126.023 72.532 1.00 57.10 590 ASP A N 1
ATOM 4464 C CA . ASP A 1 590 ? 43.295 125.549 73.659 1.00 55.92 590 ASP A CA 1
ATOM 4465 C C . ASP A 1 590 ? 42.310 124.487 73.202 1.00 56.21 590 ASP A C 1
ATOM 4466 O O . ASP A 1 590 ? 42.249 123.420 73.809 1.00 54.82 590 ASP A O 1
ATOM 4471 N N . LEU A 1 591 ? 41.573 124.769 72.111 1.00 51.10 591 LEU A N 1
ATOM 4472 C CA . LEU A 1 591 ? 40.592 123.872 71.505 1.00 49.26 591 LEU A CA 1
ATOM 4473 C C . LEU A 1 591 ? 41.216 122.505 71.188 1.00 50.52 591 LEU A C 1
ATOM 4474 O O . LEU A 1 591 ? 40.633 121.492 71.567 1.00 49.40 591 LEU A O 1
ATOM 4479 N N . ILE A 1 592 ? 42.396 122.481 70.518 1.00 45.93 592 ILE A N 1
ATOM 4480 C CA . ILE A 1 592 ? 43.111 121.247 70.164 1.00 43.98 592 ILE A CA 1
ATOM 4481 C C . ILE A 1 592 ? 43.484 120.494 71.448 1.00 47.51 592 ILE A C 1
ATOM 4482 O O . ILE A 1 592 ? 43.229 119.294 71.522 1.00 46.20 592 ILE A O 1
ATOM 4487 N N . LEU A 1 593 ? 44.005 121.203 72.472 1.00 44.91 593 LEU A N 1
ATOM 4488 C CA . LEU A 1 593 ? 44.362 120.595 73.756 1.00 44.63 593 LEU A CA 1
ATOM 4489 C C . LEU A 1 593 ? 43.150 119.928 74.429 1.00 48.29 593 LEU A C 1
ATOM 4490 O O . LEU A 1 593 ? 43.316 118.849 74.998 1.00 47.56 593 LEU A O 1
ATOM 4495 N N . ILE A 1 594 ? 41.935 120.537 74.322 1.00 44.47 594 ILE A N 1
ATOM 4496 C CA . ILE A 1 594 ? 40.681 119.976 74.854 1.00 43.29 594 ILE A CA 1
ATOM 4497 C C . ILE A 1 594 ? 40.334 118.686 74.070 1.00 46.04 594 ILE A C 1
ATOM 4498 O O . ILE A 1 594 ? 40.083 117.648 74.686 1.00 44.97 594 ILE A O 1
ATOM 4503 N N . VAL A 1 595 ? 40.340 118.767 72.717 1.00 42.24 595 VAL A N 1
ATOM 4504 C CA . VAL A 1 595 ? 40.037 117.667 71.792 1.00 41.19 595 VAL A CA 1
ATOM 4505 C C . VAL A 1 595 ? 40.972 116.471 72.076 1.00 46.63 595 VAL A C 1
ATOM 4506 O O . VAL A 1 595 ? 40.482 115.354 72.270 1.00 45.62 595 VAL A O 1
ATOM 4510 N N . VAL A 1 596 ? 42.299 116.723 72.136 1.00 44.82 596 VAL A N 1
ATOM 4511 C CA . VAL A 1 596 ? 43.343 115.718 72.381 1.00 44.87 596 VAL A CA 1
ATOM 4512 C C . VAL A 1 596 ? 43.138 115.080 73.773 1.00 50.38 596 VAL A C 1
ATOM 4513 O O . VAL A 1 596 ? 43.264 113.858 73.894 1.00 49.76 596 VAL A O 1
ATOM 4517 N N . ALA A 1 597 ? 42.769 115.890 74.793 1.00 47.79 597 ALA A N 1
ATOM 4518 C CA . ALA A 1 597 ? 42.501 115.395 76.146 1.00 47.67 597 ALA A CA 1
ATOM 4519 C C . ALA A 1 597 ? 41.318 114.431 76.137 1.00 50.98 597 ALA A C 1
ATOM 4520 O O . ALA A 1 597 ? 41.425 113.341 76.702 1.00 50.92 597 ALA A O 1
ATOM 4522 N N . VAL A 1 598 ? 40.215 114.813 75.446 1.00 46.46 598 VAL A N 1
ATOM 4523 C CA . VAL A 1 598 ? 38.989 114.017 75.302 1.00 45.03 598 VAL A CA 1
ATOM 4524 C C . VAL A 1 598 ? 39.332 112.711 74.570 1.00 46.53 598 VAL A C 1
ATOM 4525 O O . VAL A 1 598 ? 38.929 111.642 75.026 1.00 45.81 598 VAL A O 1
ATOM 4529 N N . GLU A 1 599 ? 40.125 112.803 73.486 1.00 41.91 599 GLU A N 1
ATOM 4530 C CA . GLU A 1 599 ? 40.578 111.670 72.677 1.00 40.52 599 GLU A CA 1
ATOM 4531 C C . GLU A 1 599 ? 41.378 110.658 73.522 1.00 43.93 599 GLU A C 1
ATOM 4532 O O . GLU A 1 599 ? 41.176 109.452 73.376 1.00 42.95 599 GLU A O 1
ATOM 4538 N N . HIS A 1 600 ? 42.270 111.156 74.400 1.00 40.88 600 HIS A N 1
ATOM 4539 C CA . HIS A 1 600 ? 43.104 110.338 75.279 1.00 40.81 600 HIS A CA 1
ATOM 4540 C C . HIS A 1 600 ? 42.260 109.635 76.337 1.00 44.53 600 HIS A C 1
ATOM 4541 O O . HIS A 1 600 ? 42.503 108.459 76.620 1.00 43.46 600 HIS A O 1
ATOM 4548 N N . ALA A 1 601 ? 41.255 110.347 76.897 1.00 41.77 601 ALA A N 1
ATOM 4549 C CA . ALA A 1 601 ? 40.326 109.818 77.899 1.00 41.46 601 ALA A CA 1
ATOM 4550 C C . ALA A 1 601 ? 39.459 108.709 77.295 1.00 44.88 601 ALA A C 1
ATOM 4551 O O . ALA A 1 601 ? 39.266 107.673 77.932 1.00 44.30 601 ALA A O 1
ATOM 4553 N N . LEU A 1 602 ? 38.978 108.916 76.048 1.00 41.35 602 LEU A N 1
ATOM 4554 C CA . LEU A 1 602 ? 38.153 107.953 75.320 1.00 40.39 602 LEU A CA 1
ATOM 4555 C C . LEU A 1 602 ? 38.958 106.705 74.974 1.00 46.96 602 LEU A C 1
ATOM 4556 O O . LEU A 1 602 ? 38.435 105.604 75.143 1.00 46.98 602 LEU A O 1
ATOM 4561 N N . LEU A 1 603 ? 40.233 106.866 74.528 1.00 44.69 603 LEU A N 1
ATOM 4562 C CA . LEU A 1 603 ? 41.121 105.748 74.180 1.00 44.54 603 LEU A CA 1
ATOM 4563 C C . LEU A 1 603 ? 41.419 104.874 75.400 1.00 50.49 603 LEU A C 1
ATOM 4564 O O . LEU A 1 603 ? 41.548 103.656 75.257 1.00 50.28 603 LEU A O 1
ATOM 4569 N N . ALA A 1 604 ? 41.510 105.494 76.595 1.00 48.19 604 ALA A N 1
ATOM 4570 C CA . ALA A 1 604 ? 41.734 104.789 77.856 1.00 48.33 604 ALA A CA 1
ATOM 4571 C C . ALA A 1 604 ? 40.480 104.003 78.236 1.00 51.51 604 ALA A C 1
ATOM 4572 O O . ALA A 1 604 ? 40.585 102.825 78.573 1.00 51.29 604 ALA A O 1
ATOM 4574 N N . LEU A 1 605 ? 39.292 104.640 78.117 1.00 47.38 605 LEU A N 1
ATOM 4575 C CA . LEU A 1 605 ? 37.995 104.032 78.413 1.00 46.78 605 LEU A CA 1
ATOM 4576 C C . LEU A 1 605 ? 37.678 102.901 77.444 1.00 49.56 605 LEU A C 1
ATOM 4577 O O . LEU A 1 605 ? 37.078 101.910 77.852 1.00 48.62 605 LEU A O 1
ATOM 4582 N N . LYS A 1 606 ? 38.100 103.042 76.174 1.00 46.32 606 LYS A N 1
ATOM 4583 C CA . LYS A 1 606 ? 37.920 102.044 75.115 1.00 45.70 606 LYS A CA 1
ATOM 4584 C C . LYS A 1 606 ? 38.740 100.779 75.437 1.00 49.30 606 LYS A C 1
ATOM 4585 O O . LYS A 1 606 ? 38.251 99.667 75.223 1.00 47.76 606 LYS A O 1
ATOM 4591 N N . PHE A 1 607 ? 39.969 100.962 75.971 1.00 46.95 607 PHE A N 1
ATOM 4592 C CA . PHE A 1 607 ? 40.868 99.881 76.377 1.00 47.04 607 PHE A CA 1
ATOM 4593 C C . PHE A 1 607 ? 40.279 99.147 77.588 1.00 49.52 607 PHE A C 1
ATOM 4594 O O . PHE A 1 607 ? 40.251 97.914 77.592 1.00 48.92 607 PHE A O 1
ATOM 4602 N N . ILE A 1 608 ? 39.824 99.911 78.611 1.00 45.45 608 ILE A N 1
ATOM 4603 C CA . ILE A 1 608 ? 39.234 99.403 79.857 1.00 45.41 608 ILE A CA 1
ATOM 4604 C C . ILE A 1 608 ? 37.991 98.550 79.537 1.00 49.56 608 ILE A C 1
ATOM 4605 O O . ILE A 1 608 ? 37.886 97.442 80.058 1.00 49.21 608 ILE A O 1
ATOM 4610 N N . LEU A 1 609 ? 37.083 99.050 78.668 1.00 46.33 609 LEU A N 1
ATOM 4611 C CA . LEU A 1 609 ? 35.853 98.363 78.251 1.00 45.87 609 LEU A CA 1
ATOM 4612 C C . LEU A 1 609 ? 36.173 97.026 77.565 1.00 49.77 609 LEU A C 1
ATOM 4613 O O . LEU A 1 609 ? 35.516 96.029 77.862 1.00 49.65 609 LEU A O 1
ATOM 4618 N N . ALA A 1 610 ? 37.197 97.003 76.685 1.00 45.92 610 ALA A N 1
ATOM 4619 C CA . ALA A 1 610 ? 37.646 95.800 75.981 1.00 45.23 610 ALA A CA 1
ATOM 4620 C C . ALA A 1 610 ? 38.280 94.805 76.952 1.00 50.38 610 ALA A C 1
ATOM 4621 O O . ALA A 1 610 ? 38.116 93.598 76.782 1.00 50.13 610 ALA A O 1
ATOM 4623 N N . PHE A 1 611 ? 38.994 95.315 77.972 1.00 48.22 611 PHE A N 1
ATOM 4624 C CA . PHE A 1 611 ? 39.640 94.511 79.009 1.00 49.13 611 PHE A CA 1
ATOM 4625 C C . PHE A 1 611 ? 38.594 93.911 79.956 1.00 52.66 611 PHE A C 1
ATOM 4626 O O . PHE A 1 611 ? 38.756 92.771 80.390 1.00 52.79 611 PHE A O 1
ATOM 4634 N N . ALA A 1 612 ? 37.547 94.692 80.295 1.00 48.26 612 ALA A N 1
ATOM 4635 C CA . ALA A 1 612 ? 36.467 94.294 81.196 1.00 48.04 612 ALA A CA 1
ATOM 4636 C C . ALA A 1 612 ? 35.592 93.207 80.583 1.00 50.25 612 ALA A C 1
ATOM 4637 O O . ALA A 1 612 ? 35.166 92.311 81.313 1.00 51.22 612 ALA A O 1
ATOM 4639 N N . ILE A 1 613 ? 35.325 93.271 79.260 1.00 43.67 613 ILE A N 1
ATOM 4640 C CA . ILE A 1 613 ? 34.513 92.259 78.580 1.00 42.24 613 ILE A CA 1
ATOM 4641 C C . ILE A 1 613 ? 35.388 91.016 78.317 1.00 46.02 613 ILE A C 1
ATOM 4642 O O . ILE A 1 613 ? 36.367 91.122 77.572 1.00 44.71 613 ILE A O 1
ATOM 4647 N N . PRO A 1 614 ? 35.058 89.840 78.918 1.00 43.65 614 PRO A N 1
ATOM 4648 C CA . PRO A 1 614 ? 35.870 88.630 78.671 1.00 43.30 614 PRO A CA 1
ATOM 4649 C C . PRO A 1 614 ? 35.645 88.085 77.263 1.00 46.12 614 PRO A C 1
ATOM 4650 O O . PRO A 1 614 ? 34.502 87.980 76.819 1.00 45.62 614 PRO A O 1
ATOM 4654 N N . ASP A 1 615 ? 36.744 87.741 76.566 1.00 41.97 615 ASP A N 1
ATOM 4655 C CA . ASP A 1 615 ? 36.748 87.241 75.187 1.00 41.21 615 ASP A CA 1
ATOM 4656 C C . ASP A 1 615 ? 36.017 85.887 75.020 1.00 46.34 615 ASP A C 1
ATOM 4657 O O . ASP A 1 615 ? 35.667 85.525 73.895 1.00 45.86 615 ASP A O 1
ATOM 4662 N N . LYS A 1 616 ? 35.782 85.158 76.129 1.00 43.73 616 LYS A N 1
ATOM 4663 C CA . LYS A 1 616 ? 35.081 83.871 76.139 1.00 43.88 616 LYS A CA 1
ATOM 4664 C C . LYS A 1 616 ? 33.974 83.863 77.205 1.00 49.20 616 LYS A C 1
ATOM 4665 O O . LYS A 1 616 ? 34.196 84.408 78.291 1.00 49.92 616 LYS A O 1
ATOM 4671 N N . PRO A 1 617 ? 32.794 83.242 76.950 1.00 45.69 617 PRO A N 1
ATOM 4672 C CA . PRO A 1 617 ? 31.741 83.211 77.983 1.00 46.58 617 PRO A CA 1
ATOM 4673 C C . PRO A 1 617 ? 32.109 82.280 79.140 1.00 53.11 617 PRO A C 1
ATOM 4674 O O . PRO A 1 617 ? 32.920 81.367 78.953 1.00 53.19 617 PRO A O 1
ATOM 4678 N N . ARG A 1 618 ? 31.518 82.517 80.334 1.00 50.75 618 ARG A N 1
ATOM 4679 C CA . ARG A 1 618 ? 31.783 81.754 81.558 1.00 51.73 618 ARG A CA 1
ATOM 4680 C C . ARG A 1 618 ? 31.679 80.238 81.346 1.00 57.16 618 ARG A C 1
ATOM 4681 O O . ARG A 1 618 ? 32.627 79.537 81.695 1.00 56.85 618 ARG A O 1
ATOM 4684 N N . HIS A 1 619 ? 30.568 79.743 80.753 1.00 55.13 619 HIS A N 1
ATOM 4685 C CA . HIS A 1 619 ? 30.347 78.310 80.553 1.00 56.35 619 HIS A CA 1
ATOM 4686 C C . HIS A 1 619 ? 31.429 77.674 79.658 1.00 58.22 619 HIS A C 1
ATOM 4687 O O . HIS A 1 619 ? 31.833 76.548 79.940 1.00 58.32 619 HIS A O 1
ATOM 4694 N N . ILE A 1 620 ? 31.930 78.402 78.634 1.00 52.67 620 ILE A N 1
ATOM 4695 C CA . ILE A 1 620 ? 32.987 77.922 77.727 1.00 51.12 620 ILE A CA 1
ATOM 4696 C C . ILE A 1 620 ? 34.313 77.877 78.491 1.00 54.67 620 ILE A C 1
ATOM 4697 O O . ILE A 1 620 ? 35.060 76.907 78.357 1.00 53.91 620 ILE A O 1
ATOM 4702 N N . GLN A 1 621 ? 34.576 78.912 79.317 1.00 51.57 621 GLN A N 1
ATOM 4703 C CA . GLN A 1 621 ? 35.782 79.026 80.138 1.00 51.78 621 GLN A CA 1
ATOM 4704 C C . GLN A 1 621 ? 35.881 77.862 81.129 1.00 57.47 621 GLN A C 1
ATOM 4705 O O . GLN A 1 621 ? 36.971 77.316 81.293 1.00 56.95 621 GLN A O 1
ATOM 4711 N N . MET A 1 622 ? 34.741 77.456 81.743 1.00 55.66 622 MET A N 1
ATOM 4712 C CA . MET A 1 622 ? 34.661 76.340 82.695 1.00 57.35 622 MET A CA 1
ATOM 4713 C C . MET A 1 622 ? 34.864 74.998 81.982 1.00 60.60 622 MET A C 1
ATOM 4714 O O . MET A 1 622 ? 35.566 74.131 82.507 1.00 60.84 622 MET A O 1
ATOM 4719 N N . LYS A 1 623 ? 34.251 74.834 80.785 1.00 55.79 623 LYS A N 1
ATOM 4720 C CA . LYS A 1 623 ? 34.347 73.626 79.956 1.00 55.19 623 LYS A CA 1
ATOM 4721 C C . LYS A 1 623 ? 35.780 73.424 79.470 1.00 58.60 623 LYS A C 1
ATOM 4722 O O . LYS A 1 623 ? 36.255 72.288 79.434 1.00 58.94 623 LYS A O 1
ATOM 4728 N N . LEU A 1 624 ? 36.475 74.531 79.146 1.00 53.89 624 LEU A N 1
ATOM 4729 C CA . LEU A 1 624 ? 37.872 74.539 78.718 1.00 53.10 624 LEU A CA 1
ATOM 4730 C C . LEU A 1 624 ? 38.807 74.290 79.912 1.00 59.54 624 LEU A C 1
ATOM 4731 O O . LEU A 1 624 ? 39.876 73.708 79.733 1.00 58.81 624 LEU A O 1
ATOM 4736 N N . ALA A 1 625 ? 38.396 74.724 81.124 1.00 58.70 625 ALA A N 1
ATOM 4737 C CA . ALA A 1 625 ? 39.159 74.562 82.364 1.00 60.41 625 ALA A CA 1
ATOM 4738 C C . ALA A 1 625 ? 39.153 73.117 82.850 1.00 67.30 625 ALA A C 1
ATOM 4739 O O . ALA A 1 625 ? 40.223 72.605 83.178 1.00 67.89 625 ALA A O 1
ATOM 4741 N N . ARG A 1 626 ? 37.965 72.456 82.901 1.00 65.17 626 ARG A N 1
ATOM 4742 C CA . ARG A 1 626 ? 37.846 71.067 83.371 1.00 66.69 626 ARG A CA 1
ATOM 4743 C C . ARG A 1 626 ? 38.597 70.105 82.446 1.00 69.95 626 ARG A C 1
ATOM 4744 O O . ARG A 1 626 ? 39.119 69.097 82.920 1.00 70.21 626 ARG A O 1
ATOM 4752 N N . LEU A 1 627 ? 38.680 70.436 81.145 1.00 65.49 627 LEU A N 1
ATOM 4753 C CA . LEU A 1 627 ? 39.410 69.626 80.181 1.00 65.25 627 LEU A CA 1
ATOM 4754 C C . LEU A 1 627 ? 40.916 69.867 80.331 1.00 69.33 627 LEU A C 1
ATOM 4755 O O . LEU A 1 627 ? 41.693 68.928 80.136 1.00 69.88 627 LEU A O 1
ATOM 4760 N N . GLU A 1 628 ? 41.322 71.098 80.736 1.00 64.82 628 GLU A N 1
ATOM 4761 C CA . GLU A 1 628 ? 42.723 71.448 80.997 1.00 64.35 628 GLU A CA 1
ATOM 4762 C C . GLU A 1 628 ? 43.206 70.686 82.233 1.00 68.77 628 GLU A C 1
ATOM 4763 O O . GLU A 1 628 ? 44.318 70.160 82.229 1.00 68.36 628 GLU A O 1
ATOM 4769 N N . PHE A 1 629 ? 42.341 70.606 83.270 1.00 66.17 629 PHE A N 1
ATOM 4770 C CA . PHE A 1 629 ? 42.589 69.903 84.528 1.00 67.59 629 PHE A CA 1
ATOM 4771 C C . PHE A 1 629 ? 42.718 68.401 84.288 1.00 72.72 629 PHE A C 1
ATOM 4772 O O . PHE A 1 629 ? 43.591 67.771 84.885 1.00 73.51 629 PHE A O 1
ATOM 4780 N N . GLU A 1 630 ? 41.849 67.838 83.417 1.00 69.10 630 GLU A N 1
ATOM 4781 C CA . GLU A 1 630 ? 41.823 66.419 83.056 1.00 69.60 630 GLU A CA 1
ATOM 4782 C C . GLU A 1 630 ? 43.131 65.985 82.396 1.00 72.70 630 GLU A C 1
ATOM 4783 O O . GLU A 1 630 ? 43.620 64.897 82.697 1.00 73.10 630 GLU A O 1
ATOM 4789 N N . SER A 1 631 ? 43.702 66.845 81.522 1.00 67.94 631 SER A N 1
ATOM 4790 C CA . SER A 1 631 ? 44.961 66.605 80.811 1.00 67.68 631 SER A CA 1
ATOM 4791 C C . SER A 1 631 ? 46.144 66.505 81.779 1.00 73.55 631 SER A C 1
ATOM 4792 O O . SER A 1 631 ? 47.044 65.691 81.560 1.00 73.70 631 SER A O 1
ATOM 4795 N N . LEU A 1 632 ? 46.131 67.322 82.852 1.00 71.30 632 LEU A N 1
ATOM 4796 C CA . LEU A 1 632 ? 47.174 67.335 83.882 1.00 72.66 632 LEU A CA 1
ATOM 4797 C C . LEU A 1 632 ? 47.075 66.091 84.758 1.00 77.09 632 LEU A C 1
ATOM 4798 O O . LEU A 1 632 ? 48.106 65.510 85.103 1.00 77.83 632 LEU A O 1
ATOM 4803 N N . GLU A 1 633 ? 45.836 65.677 85.108 1.00 72.96 633 GLU A N 1
ATOM 4804 C CA . GLU A 1 633 ? 45.571 64.479 85.911 1.00 74.10 633 GLU A CA 1
ATOM 4805 C C . GLU A 1 633 ? 45.930 63.223 85.115 1.00 77.84 633 GLU A C 1
ATOM 4806 O O . GLU A 1 633 ? 46.358 62.234 85.706 1.00 78.69 633 GLU A O 1
ATOM 4812 N N . ALA A 1 634 ? 45.783 63.285 83.771 1.00 73.07 634 ALA A N 1
ATOM 4813 C CA . ALA A 1 634 ? 46.137 62.217 82.837 1.00 72.90 634 ALA A CA 1
ATOM 4814 C C . ALA A 1 634 ? 47.658 62.046 82.772 1.00 77.45 634 ALA A C 1
ATOM 4815 O O . ALA A 1 634 ? 48.138 60.911 82.772 1.00 78.27 634 ALA A O 1
ATOM 4817 N N . LEU A 1 635 ? 48.410 63.176 82.744 1.00 73.05 635 LEU A N 1
ATOM 4818 C CA . LEU A 1 635 ? 49.876 63.206 82.696 1.00 73.05 635 LEU A CA 1
ATOM 4819 C C . LEU A 1 635 ? 50.483 62.646 83.988 1.00 78.24 635 LEU A C 1
ATOM 4820 O O . LEU A 1 635 ? 51.528 62.001 83.927 1.00 78.88 635 LEU A O 1
ATOM 4825 N N . LYS A 1 636 ? 49.823 62.876 85.140 1.00 74.94 636 LYS A N 1
ATOM 4826 C CA . LYS A 1 636 ? 50.259 62.371 86.445 1.00 76.57 636 LYS A CA 1
ATOM 4827 C C . LYS A 1 636 ? 50.080 60.849 86.514 1.00 81.50 636 LYS A C 1
ATOM 4828 O O . LYS A 1 636 ? 50.947 60.158 87.051 1.00 82.14 636 LYS A O 1
ATOM 4834 N N . GLN A 1 637 ? 48.969 60.336 85.942 1.00 78.29 637 GLN A N 1
ATOM 4835 C CA . GLN A 1 637 ? 48.641 58.907 85.888 1.00 79.78 637 GLN A CA 1
ATOM 4836 C C . GLN A 1 637 ? 49.580 58.160 84.929 1.00 85.08 637 GLN A C 1
ATOM 4837 O O . GLN A 1 637 ? 50.016 57.050 85.247 1.00 86.72 637 GLN A O 1
ATOM 4843 N N . GLN A 1 638 ? 49.889 58.774 83.764 1.00 80.15 638 GLN A N 1
ATOM 4844 C CA . GLN A 1 638 ? 50.756 58.204 82.727 1.00 79.61 638 GLN A CA 1
ATOM 4845 C C . GLN A 1 638 ? 52.229 58.134 83.163 1.00 84.64 638 GLN A C 1
ATOM 4846 O O . GLN A 1 638 ? 52.893 57.141 82.853 1.00 85.30 638 GLN A O 1
ATOM 4852 N N . GLN A 1 639 ? 52.738 59.171 83.869 1.00 80.73 639 GLN A N 1
ATOM 4853 C CA . GLN A 1 639 ? 54.128 59.207 84.336 1.00 102.81 639 GLN A CA 1
ATOM 4854 C C . GLN A 1 639 ? 54.310 58.274 85.540 1.00 125.53 639 GLN A C 1
ATOM 4855 O O . GLN A 1 639 ? 54.471 57.067 85.374 1.00 82.73 639 GLN A O 1
ATOM 4861 N N . SER B 1 14 ? 58.899 64.938 119.493 1.00 63.95 14 SER B N 1
ATOM 4862 C CA . SER B 1 14 ? 58.909 63.675 118.753 1.00 64.58 14 SER B CA 1
ATOM 4863 C C . SER B 1 14 ? 59.334 63.863 117.282 1.00 68.21 14 SER B C 1
ATOM 4864 O O . SER B 1 14 ? 59.780 62.905 116.646 1.00 69.00 14 SER B O 1
ATOM 4866 N N . PHE B 1 15 ? 59.197 65.096 116.757 1.00 62.81 15 PHE B N 1
ATOM 4867 C CA . PHE B 1 15 ? 59.486 65.486 115.374 1.00 61.60 15 PHE B CA 1
ATOM 4868 C C . PHE B 1 15 ? 60.383 66.745 115.316 1.00 65.09 15 PHE B C 1
ATOM 4869 O O . PHE B 1 15 ? 61.038 67.082 116.309 1.00 65.50 15 PHE B O 1
ATOM 4877 N N . THR B 1 16 ? 60.411 67.426 114.145 1.00 59.86 16 THR B N 1
ATOM 4878 C CA . THR B 1 16 ? 61.146 68.673 113.903 1.00 58.40 16 THR B CA 1
ATOM 4879 C C . THR B 1 16 ? 60.122 69.814 113.811 1.00 59.61 16 THR B C 1
ATOM 4880 O O . THR B 1 16 ? 59.241 69.761 112.951 1.00 59.33 16 THR B O 1
ATOM 4884 N N . PRO B 1 17 ? 60.148 70.807 114.725 1.00 53.89 17 PRO B N 1
ATOM 4885 C CA . PRO B 1 17 ? 59.147 71.882 114.641 1.00 52.09 17 PRO B CA 1
ATOM 4886 C C . PRO B 1 17 ? 59.406 72.778 113.434 1.00 53.17 17 PRO B C 1
ATOM 4887 O O . PRO B 1 17 ? 60.564 73.080 113.134 1.00 53.26 17 PRO B O 1
ATOM 4891 N N . LEU B 1 18 ? 58.334 73.154 112.714 1.00 46.79 18 LEU B N 1
ATOM 4892 C CA . LEU B 1 18 ? 58.429 73.984 111.509 1.00 44.66 18 LEU B CA 1
ATOM 4893 C C . LEU B 1 18 ? 57.551 75.235 111.586 1.00 46.79 18 LEU B C 1
ATOM 4894 O O . LEU B 1 18 ? 58.016 76.320 111.234 1.00 46.11 18 LEU B O 1
ATOM 4899 N N . VAL B 1 19 ? 56.286 75.081 112.015 1.00 42.18 19 VAL B N 1
ATOM 4900 C CA . VAL B 1 19 ? 55.311 76.169 112.120 1.00 40.77 19 VAL B CA 1
ATOM 4901 C C . VAL B 1 19 ? 54.883 76.315 113.593 1.00 43.78 19 VAL B C 1
ATOM 4902 O O . VAL B 1 19 ? 54.831 75.321 114.323 1.00 43.42 19 VAL B O 1
ATOM 4906 N N . VAL B 1 20 ? 54.620 77.563 114.026 1.00 40.10 20 VAL B N 1
ATOM 4907 C CA . VAL B 1 20 ? 54.189 77.895 115.388 1.00 40.49 20 VAL B CA 1
ATOM 4908 C C . VAL B 1 20 ? 52.771 78.471 115.343 1.00 45.14 20 VAL B C 1
ATOM 4909 O O . VAL B 1 20 ? 52.477 79.312 114.492 1.00 44.32 20 VAL B O 1
ATOM 4913 N N . ILE B 1 21 ? 51.903 78.011 116.264 1.00 42.66 21 ILE B N 1
ATOM 4914 C CA . ILE B 1 21 ? 50.531 78.493 116.420 1.00 42.79 21 ILE B CA 1
ATOM 4915 C C . ILE B 1 21 ? 50.421 79.130 117.811 1.00 47.22 21 ILE B C 1
ATOM 4916 O O . ILE B 1 21 ? 50.606 78.440 118.816 1.00 47.59 21 ILE B O 1
ATOM 4921 N N . GLU B 1 22 ? 50.144 80.442 117.870 1.00 43.38 22 GLU B N 1
ATOM 4922 C CA . GLU B 1 22 ? 49.996 81.124 119.154 1.00 43.64 22 GLU B CA 1
ATOM 4923 C C . GLU B 1 22 ? 48.516 81.375 119.433 1.00 48.03 22 GLU B C 1
ATOM 4924 O O . GLU B 1 22 ? 47.831 81.995 118.617 1.00 47.34 22 GLU B O 1
ATOM 4930 N N . LEU B 1 23 ? 48.033 80.877 120.586 1.00 45.18 23 LEU B N 1
ATOM 4931 C CA . LEU B 1 23 ? 46.648 81.016 121.044 1.00 45.36 23 LEU B CA 1
ATOM 4932 C C . LEU B 1 23 ? 46.535 82.132 122.087 1.00 49.84 23 LEU B C 1
ATOM 4933 O O . LEU B 1 23 ? 47.509 82.393 122.796 1.00 49.09 23 LEU B O 1
ATOM 4938 N N . ALA B 1 24 ? 45.348 82.781 122.188 1.00 47.62 24 ALA B N 1
ATOM 4939 C CA . ALA B 1 24 ? 45.083 83.881 123.128 1.00 48.47 24 ALA B CA 1
ATOM 4940 C C . ALA B 1 24 ? 45.373 83.466 124.591 1.00 54.83 24 ALA B C 1
ATOM 4941 O O . ALA B 1 24 ? 45.333 82.276 124.911 1.00 54.65 24 ALA B O 1
ATOM 4943 N N . GLN B 1 25 ? 45.706 84.454 125.450 1.00 52.88 25 GLN B N 1
ATOM 4944 C CA . GLN B 1 25 ? 46.124 84.308 126.851 1.00 54.07 25 GLN B CA 1
ATOM 4945 C C . GLN B 1 25 ? 45.401 83.205 127.655 1.00 60.15 25 GLN B C 1
ATOM 4946 O O . GLN B 1 25 ? 46.091 82.410 128.302 1.00 60.86 25 GLN B O 1
ATOM 4952 N N . ASP B 1 26 ? 44.051 83.149 127.634 1.00 57.11 26 ASP B N 1
ATOM 4953 C CA . ASP B 1 26 ? 43.323 82.143 128.418 1.00 57.96 26 ASP B CA 1
ATOM 4954 C C . ASP B 1 26 ? 42.288 81.368 127.578 1.00 61.25 26 ASP B C 1
ATOM 4955 O O . ASP B 1 26 ? 41.092 81.393 127.890 1.00 61.35 26 ASP B O 1
ATOM 4960 N N . VAL B 1 27 ? 42.757 80.648 126.537 1.00 56.70 27 VAL B N 1
ATOM 4961 C CA . VAL B 1 27 ? 41.892 79.840 125.664 1.00 56.11 27 VAL B CA 1
ATOM 4962 C C . VAL B 1 27 ? 41.509 78.560 126.418 1.00 60.97 27 VAL B C 1
ATOM 4963 O O . VAL B 1 27 ? 42.371 77.938 127.045 1.00 61.02 27 VAL B O 1
ATOM 4967 N N . LYS B 1 28 ? 40.210 78.192 126.370 1.00 57.82 28 LYS B N 1
ATOM 4968 C CA . LYS B 1 28 ? 39.640 77.004 127.020 1.00 58.51 28 LYS B CA 1
ATOM 4969 C C . LYS B 1 28 ? 40.299 75.724 126.509 1.00 62.46 28 LYS B C 1
ATOM 4970 O O . LYS B 1 28 ? 40.660 75.654 125.332 1.00 61.14 28 LYS B O 1
ATOM 4976 N N . GLU B 1 29 ? 40.455 74.714 127.395 1.00 60.31 29 GLU B N 1
ATOM 4977 C CA . GLU B 1 29 ? 41.058 73.411 127.066 1.00 60.52 29 GLU B CA 1
ATOM 4978 C C . GLU B 1 29 ? 40.229 72.677 126.012 1.00 64.67 29 GLU B C 1
ATOM 4979 O O . GLU B 1 29 ? 40.793 71.974 125.173 1.00 63.73 29 GLU B O 1
ATOM 4985 N N . GLU B 1 30 ? 38.893 72.874 126.056 1.00 62.18 30 GLU B N 1
ATOM 4986 C CA . GLU B 1 30 ? 37.885 72.342 125.134 1.00 62.55 30 GLU B CA 1
ATOM 4987 C C . GLU B 1 30 ? 38.212 72.767 123.692 1.00 66.51 30 GLU B C 1
ATOM 4988 O O . GLU B 1 30 ? 38.114 71.950 122.776 1.00 66.78 30 GLU B O 1
ATOM 4994 N N . THR B 1 31 ? 38.621 74.041 123.512 1.00 61.87 31 THR B N 1
ATOM 4995 C CA . THR B 1 31 ? 38.999 74.639 122.231 1.00 60.34 31 THR B CA 1
ATOM 4996 C C . THR B 1 31 ? 40.348 74.071 121.774 1.00 63.86 31 THR B C 1
ATOM 4997 O O . THR B 1 31 ? 40.473 73.655 120.621 1.00 63.22 31 THR B O 1
ATOM 5001 N N . LYS B 1 32 ? 41.340 74.042 122.697 1.00 60.53 32 LYS B N 1
ATOM 5002 C CA . LYS B 1 32 ? 42.709 73.559 122.486 1.00 60.09 32 LYS B CA 1
ATOM 5003 C C . LYS B 1 32 ? 42.746 72.116 121.976 1.00 66.05 32 LYS B C 1
ATOM 5004 O O . LYS B 1 32 ? 43.423 71.846 120.983 1.00 65.27 32 LYS B O 1
ATOM 5010 N N . GLU B 1 33 ? 42.015 71.198 122.646 1.00 64.75 33 GLU B N 1
ATOM 5011 C CA . GLU B 1 33 ? 41.962 69.780 122.283 1.00 65.78 33 GLU B CA 1
ATOM 5012 C C . GLU B 1 33 ? 41.246 69.571 120.954 1.00 70.16 33 GLU B C 1
ATOM 5013 O O . GLU B 1 33 ? 41.617 68.667 120.203 1.00 70.36 33 GLU B O 1
ATOM 5019 N N . TRP B 1 34 ? 40.240 70.416 120.655 1.00 66.34 34 TRP B N 1
ATOM 5020 C CA . TRP B 1 34 ? 39.480 70.356 119.406 1.00 66.01 34 TRP B CA 1
ATOM 5021 C C . TRP B 1 34 ? 40.370 70.769 118.234 1.00 67.46 34 TRP B C 1
ATOM 5022 O O . TRP B 1 34 ? 40.330 70.115 117.190 1.00 67.38 34 TRP B O 1
ATOM 5033 N N . LEU B 1 35 ? 41.173 71.841 118.417 1.00 61.58 35 LEU B N 1
ATOM 5034 C CA . LEU B 1 35 ? 42.113 72.355 117.418 1.00 59.61 35 LEU B CA 1
ATOM 5035 C C . LEU B 1 35 ? 43.217 71.321 117.168 1.00 61.88 35 LEU B C 1
ATOM 5036 O O . LEU B 1 35 ? 43.585 71.098 116.012 1.00 60.19 35 LEU B O 1
ATOM 5041 N N . LYS B 1 36 ? 43.706 70.668 118.253 1.00 58.44 36 LYS B N 1
ATOM 5042 C CA . LYS B 1 36 ? 44.735 69.625 118.223 1.00 58.29 36 LYS B CA 1
ATOM 5043 C C . LYS B 1 36 ? 44.250 68.424 117.405 1.00 62.89 36 LYS B C 1
ATOM 5044 O O . LYS B 1 36 ? 45.019 67.886 116.605 1.00 62.38 36 LYS B O 1
ATOM 5050 N N . ASN B 1 37 ? 42.971 68.021 117.601 1.00 60.10 37 ASN B N 1
ATOM 5051 C CA . ASN B 1 37 ? 42.343 66.885 116.922 1.00 60.47 37 ASN B CA 1
ATOM 5052 C C . ASN B 1 37 ? 42.257 67.101 115.413 1.00 63.00 37 ASN B C 1
ATOM 5053 O O . ASN B 1 37 ? 42.624 66.199 114.667 1.00 63.06 37 ASN B O 1
ATOM 5055 N N . ARG B 1 38 ? 41.800 68.285 114.962 1.00 58.02 38 ARG B N 1
ATOM 5056 C CA . ARG B 1 38 ? 41.689 68.595 113.534 1.00 56.74 38 ARG B CA 1
ATOM 5057 C C . ARG B 1 38 ? 43.069 68.584 112.845 1.00 59.86 38 ARG B C 1
ATOM 5058 O O . ARG B 1 38 ? 43.178 68.076 111.727 1.00 59.82 38 ARG B O 1
ATOM 5066 N N . ILE B 1 39 ? 44.118 69.084 113.535 1.00 55.27 39 ILE B N 1
ATOM 5067 C CA . ILE B 1 39 ? 45.493 69.158 113.019 1.00 54.18 39 ILE B CA 1
ATOM 5068 C C . ILE B 1 39 ? 46.169 67.762 113.035 1.00 59.80 39 ILE B C 1
ATOM 5069 O O . ILE B 1 39 ? 47.099 67.550 112.255 1.00 59.18 39 ILE B O 1
ATOM 5074 N N . ILE B 1 40 ? 45.696 66.810 113.869 1.00 58.09 40 ILE B N 1
ATOM 5075 C CA . ILE B 1 40 ? 46.324 65.485 113.933 1.00 59.12 40 ILE B CA 1
ATOM 5076 C C . ILE B 1 40 ? 45.534 64.440 113.111 1.00 64.25 40 ILE B C 1
ATOM 5077 O O . ILE B 1 40 ? 46.161 63.726 112.323 1.00 63.86 40 ILE B O 1
ATOM 5082 N N . ALA B 1 41 ? 44.189 64.355 113.287 1.00 61.94 41 ALA B N 1
ATOM 5083 C CA . ALA B 1 41 ? 43.298 63.392 112.610 1.00 63.18 41 ALA B CA 1
ATOM 5084 C C . ALA B 1 41 ? 43.580 63.261 111.111 1.00 68.11 41 ALA B C 1
ATOM 5085 O O . ALA B 1 41 ? 43.864 64.258 110.447 1.00 66.52 41 ALA B O 1
ATOM 5087 N N . LYS B 1 42 ? 43.506 62.019 110.592 1.00 66.80 42 LYS B N 1
ATOM 5088 C CA . LYS B 1 42 ? 43.763 61.681 109.186 1.00 66.99 42 LYS B CA 1
ATOM 5089 C C . LYS B 1 42 ? 42.787 62.395 108.243 1.00 71.14 42 LYS B C 1
ATOM 5090 O O . LYS B 1 42 ? 41.642 62.662 108.624 1.00 71.09 42 LYS B O 1
ATOM 5094 N N . LYS B 1 43 ? 43.259 62.715 107.018 1.00 67.42 43 LYS B N 1
ATOM 5095 C CA . LYS B 1 43 ? 42.494 63.431 105.992 1.00 67.13 43 LYS B CA 1
ATOM 5096 C C . LYS B 1 43 ? 41.193 62.709 105.615 1.00 74.11 43 LYS B C 1
ATOM 5097 O O . LYS B 1 43 ? 40.229 63.378 105.238 1.00 73.59 43 LYS B O 1
ATOM 5103 N N . LYS B 1 44 ? 41.151 61.364 105.763 1.00 73.30 44 LYS B N 1
ATOM 5104 C CA . LYS B 1 44 ? 39.970 60.529 105.506 1.00 74.96 44 LYS B CA 1
ATOM 5105 C C . LYS B 1 44 ? 38.796 60.946 106.408 1.00 80.13 44 LYS B C 1
ATOM 5106 O O . LYS B 1 44 ? 37.655 61.003 105.941 1.00 80.58 44 LYS B O 1
ATOM 5109 N N . ASP B 1 45 ? 39.094 61.266 107.689 1.00 76.28 45 ASP B N 1
ATOM 5110 C CA . ASP B 1 45 ? 38.120 61.688 108.702 1.00 76.02 45 ASP B CA 1
ATOM 5111 C C . ASP B 1 45 ? 37.918 63.219 108.709 1.00 77.45 45 ASP B C 1
ATOM 5112 O O . ASP B 1 45 ? 37.139 63.733 109.517 1.00 76.97 45 ASP B O 1
ATOM 5117 N N . GLY B 1 46 ? 38.614 63.920 107.818 1.00 72.08 46 GLY B N 1
ATOM 5118 C CA . GLY B 1 46 ? 38.548 65.372 107.728 1.00 70.55 46 GLY B CA 1
ATOM 5119 C C . GLY B 1 46 ? 39.521 66.019 108.689 1.00 73.71 46 GLY B C 1
ATOM 5120 O O . GLY B 1 46 ? 39.442 65.803 109.903 1.00 74.17 46 GLY B O 1
ATOM 5121 N N . GLY B 1 47 ? 40.445 66.795 108.136 1.00 68.55 47 GLY B N 1
ATOM 5122 C CA . GLY B 1 47 ? 41.488 67.472 108.896 1.00 67.22 47 GLY B CA 1
ATOM 5123 C C . GLY B 1 47 ? 42.868 67.001 108.489 1.00 69.97 47 GLY B C 1
ATOM 5124 O O . GLY B 1 47 ? 43.041 65.829 108.148 1.00 70.60 47 GLY B O 1
ATOM 5125 N N . ALA B 1 48 ? 43.856 67.923 108.506 1.00 64.31 48 ALA B N 1
ATOM 5126 C CA . ALA B 1 48 ? 45.256 67.694 108.132 1.00 62.97 48 ALA B CA 1
ATOM 5127 C C . ALA B 1 48 ? 45.883 66.597 108.979 1.00 66.01 48 ALA B C 1
ATOM 5128 O O . ALA B 1 48 ? 45.624 66.527 110.178 1.00 66.31 48 ALA B O 1
ATOM 5130 N N . GLN B 1 49 ? 46.688 65.730 108.348 1.00 60.88 49 GLN B N 1
ATOM 5131 C CA . GLN B 1 49 ? 47.349 64.594 108.996 1.00 60.29 49 GLN B CA 1
ATOM 5132 C C . GLN B 1 49 ? 48.748 65.022 109.500 1.00 61.20 49 GLN B C 1
ATOM 5133 O O . GLN B 1 49 ? 49.746 64.330 109.274 1.00 60.68 49 GLN B O 1
ATOM 5139 N N . LEU B 1 50 ? 48.800 66.179 110.186 1.00 55.69 50 LEU B N 1
ATOM 5140 C CA . LEU B 1 50 ? 50.028 66.765 110.725 1.00 54.56 50 LEU B CA 1
ATOM 5141 C C . LEU B 1 50 ? 50.279 66.297 112.170 1.00 58.75 50 LEU B C 1
ATOM 5142 O O . LEU B 1 50 ? 49.509 65.490 112.701 1.00 59.94 50 LEU B O 1
ATOM 5147 N N . LEU B 1 51 ? 51.380 66.780 112.789 1.00 53.53 51 LEU B N 1
ATOM 5148 C CA . LEU B 1 51 ? 51.781 66.461 114.167 1.00 53.14 51 LEU B CA 1
ATOM 5149 C C . LEU B 1 51 ? 51.736 67.737 115.007 1.00 56.41 51 LEU B C 1
ATOM 5150 O O . LEU B 1 51 ? 52.303 68.754 114.606 1.00 55.19 51 LEU B O 1
ATOM 5155 N N . PHE B 1 52 ? 51.043 67.686 116.156 1.00 53.16 52 PHE B N 1
ATOM 5156 C CA . PHE B 1 52 ? 50.831 68.818 117.063 1.00 51.83 52 PHE B CA 1
ATOM 5157 C C . PHE B 1 52 ? 51.409 68.514 118.428 1.00 54.81 52 PHE B C 1
ATOM 5158 O O . PHE B 1 52 ? 51.187 67.423 118.963 1.00 55.30 52 PHE B O 1
ATOM 5166 N N . ARG B 1 53 ? 52.152 69.483 118.991 1.00 50.11 53 ARG B N 1
ATOM 5167 C CA . ARG B 1 53 ? 52.817 69.360 120.291 1.00 50.19 53 ARG B CA 1
ATOM 5168 C C . ARG B 1 53 ? 53.037 70.760 120.914 1.00 53.85 53 ARG B C 1
ATOM 5169 O O . ARG B 1 53 ? 53.350 71.694 120.177 1.00 53.26 53 ARG B O 1
ATOM 5177 N N . PRO B 1 54 ? 52.884 70.933 122.252 1.00 50.31 54 PRO B N 1
ATOM 5178 C CA . PRO B 1 54 ? 53.142 72.256 122.856 1.00 49.19 54 PRO B CA 1
ATOM 5179 C C . PRO B 1 54 ? 54.630 72.603 122.867 1.00 51.20 54 PRO B C 1
ATOM 5180 O O . PRO B 1 54 ? 55.458 71.690 122.850 1.00 51.48 54 PRO B O 1
ATOM 5184 N N . LEU B 1 55 ? 54.972 73.914 122.917 1.00 45.36 55 LEU B N 1
ATOM 5185 C CA . LEU B 1 55 ? 56.360 74.405 122.955 1.00 44.14 55 LEU B CA 1
ATOM 5186 C C . LEU B 1 55 ? 57.161 73.720 124.086 1.00 49.27 55 LEU B C 1
ATOM 5187 O O . LEU B 1 55 ? 58.311 73.333 123.871 1.00 49.42 55 LEU B O 1
ATOM 5192 N N . LEU B 1 56 ? 56.533 73.532 125.259 1.00 45.76 56 LEU B N 1
ATOM 5193 C CA . LEU B 1 56 ? 57.135 72.847 126.399 1.00 46.18 56 LEU B CA 1
ATOM 5194 C C . LEU B 1 56 ? 56.307 71.614 126.742 1.00 50.05 56 LEU B C 1
ATOM 5195 O O . LEU B 1 56 ? 55.074 71.697 126.769 1.00 49.58 56 LEU B O 1
ATOM 5200 N N . ASN B 1 57 ? 56.966 70.466 126.986 1.00 46.81 57 ASN B N 1
ATOM 5201 C CA . ASN B 1 57 ? 56.249 69.245 127.366 1.00 47.35 57 ASN B CA 1
ATOM 5202 C C . ASN B 1 57 ? 55.806 69.368 128.827 1.00 51.35 57 ASN B C 1
ATOM 5203 O O . ASN B 1 57 ? 56.237 70.302 129.502 1.00 50.81 57 ASN B O 1
ATOM 5208 N N . LYS B 1 58 ? 54.956 68.442 129.314 1.00 48.51 58 LYS B N 1
ATOM 5209 C CA . LYS B 1 58 ? 54.406 68.459 130.679 1.00 48.84 58 LYS B CA 1
ATOM 5210 C C . LYS B 1 58 ? 55.491 68.549 131.776 1.00 53.23 58 LYS B C 1
ATOM 5211 O O . LYS B 1 58 ? 55.252 69.207 132.793 1.00 53.26 5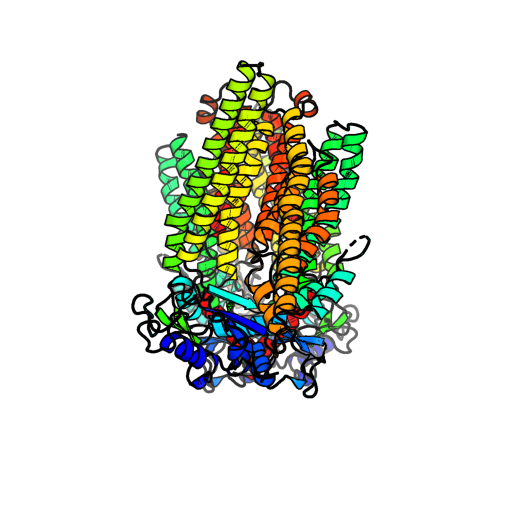8 LYS B O 1
ATOM 5217 N N . TYR B 1 59 ? 56.681 67.942 131.554 1.00 49.68 59 TYR B N 1
ATOM 5218 C CA . TYR B 1 59 ? 57.802 68.017 132.502 1.00 50.02 59 TYR B CA 1
ATOM 5219 C C . TYR B 1 59 ? 58.456 69.405 132.422 1.00 52.26 59 TYR B C 1
ATOM 5220 O O . TYR B 1 59 ? 58.776 69.991 133.460 1.00 51.99 59 TYR B O 1
ATOM 5229 N N . GLU B 1 60 ? 58.670 69.911 131.187 1.00 47.45 60 GLU B N 1
ATOM 5230 C CA . GLU B 1 60 ? 59.284 71.216 130.915 1.00 46.21 60 GLU B CA 1
ATOM 5231 C C . GLU B 1 60 ? 58.383 72.367 131.356 1.00 49.45 60 GLU B C 1
ATOM 5232 O O . GLU B 1 60 ? 58.890 73.453 131.641 1.00 49.31 60 GLU B O 1
ATOM 5238 N N . GLN B 1 61 ? 57.057 72.125 131.436 1.00 45.10 61 GLN B N 1
ATOM 5239 C CA . GLN B 1 61 ? 56.061 73.125 131.815 1.00 44.25 61 GLN B CA 1
ATOM 5240 C C . GLN B 1 61 ? 56.118 73.469 133.315 1.00 48.61 61 GLN B C 1
ATOM 5241 O O . GLN B 1 61 ? 55.537 74.480 133.721 1.00 47.40 61 GLN B O 1
ATOM 5247 N N . GLU B 1 62 ? 56.858 72.663 134.116 1.00 46.73 62 GLU B N 1
ATOM 5248 C CA . GLU B 1 62 ? 57.077 72.873 135.556 1.00 47.46 62 GLU B CA 1
ATOM 5249 C C . GLU B 1 62 ? 58.147 73.942 135.788 1.00 52.49 62 GLU B C 1
ATOM 5250 O O . GLU B 1 62 ? 58.150 74.576 136.841 1.00 52.50 62 GLU B O 1
ATOM 5256 N N . THR B 1 63 ? 59.054 74.130 134.802 1.00 49.76 63 THR B N 1
ATOM 5257 C CA . THR B 1 63 ? 60.150 75.106 134.838 1.00 49.91 63 THR B CA 1
ATOM 5258 C C . THR B 1 63 ? 59.725 76.433 134.185 1.00 53.37 63 THR B C 1
ATOM 5259 O O . THR B 1 63 ? 60.081 77.489 134.704 1.00 53.04 63 THR B O 1
ATOM 5263 N N . LEU B 1 64 ? 59.016 76.382 133.036 1.00 49.45 64 LEU B N 1
ATOM 5264 C CA . LEU B 1 64 ? 58.561 77.576 132.307 1.00 48.65 64 LEU B CA 1
ATOM 5265 C C . LEU B 1 64 ? 57.150 77.395 131.759 1.00 54.11 64 LEU B C 1
ATOM 5266 O O . LEU B 1 64 ? 56.802 76.297 131.328 1.00 53.94 64 LEU B O 1
ATOM 5271 N N . GLU B 1 65 ? 56.357 78.487 131.732 1.00 51.68 65 GLU B N 1
ATOM 5272 C CA . GLU B 1 65 ? 54.988 78.497 131.201 1.00 51.83 65 GLU B CA 1
ATOM 5273 C C . GLU B 1 65 ? 54.973 78.314 129.681 1.00 56.44 65 GLU B C 1
ATOM 5274 O O . GLU B 1 65 ? 55.860 78.818 128.987 1.00 55.58 65 GLU B O 1
ATOM 5280 N N . ASN B 1 66 ? 53.947 77.610 129.174 1.00 53.84 66 ASN B N 1
ATOM 5281 C CA . ASN B 1 66 ? 53.770 77.306 127.754 1.00 53.35 66 ASN B CA 1
ATOM 5282 C C . ASN B 1 66 ? 53.355 78.539 126.914 1.00 56.45 66 ASN B C 1
ATOM 5283 O O . ASN B 1 66 ? 53.605 78.537 125.703 1.00 55.27 66 ASN B O 1
ATOM 5288 N N . GLN B 1 67 ? 52.717 79.571 127.542 1.00 53.17 67 GLN B N 1
ATOM 5289 C CA . GLN B 1 67 ? 52.231 80.815 126.904 1.00 52.52 67 GLN B CA 1
ATOM 5290 C C . GLN B 1 67 ? 51.292 80.519 125.691 1.00 56.56 67 GLN B C 1
ATOM 5291 O O . GLN B 1 67 ? 51.181 81.338 124.759 1.00 55.96 67 GLN B O 1
ATOM 5297 N N . ASN B 1 68 ? 50.618 79.335 125.733 1.00 52.90 68 ASN B N 1
ATOM 5298 C CA . ASN B 1 68 ? 49.704 78.777 124.724 1.00 52.11 68 ASN B CA 1
ATOM 5299 C C . ASN B 1 68 ? 50.378 78.727 123.335 1.00 53.34 68 ASN B C 1
ATOM 5300 O O . ASN B 1 68 ? 49.753 79.035 122.314 1.00 52.21 68 ASN B O 1
ATOM 5305 N N . LEU B 1 69 ? 51.663 78.323 123.319 1.00 48.59 69 LEU B N 1
ATOM 5306 C CA . LEU B 1 69 ? 52.468 78.197 122.107 1.00 47.40 69 LEU B CA 1
ATOM 5307 C C . LEU B 1 69 ? 52.545 76.737 121.704 1.00 50.91 69 LEU B C 1
ATOM 5308 O O . LEU B 1 69 ? 52.865 75.887 122.538 1.00 51.40 69 LEU B O 1
ATOM 5313 N N . TYR B 1 70 ? 52.216 76.439 120.435 1.00 46.86 70 TYR B N 1
ATOM 5314 C CA . TYR B 1 70 ? 52.187 75.070 119.918 1.00 47.12 70 TYR B CA 1
ATOM 5315 C C . TYR B 1 70 ? 52.947 74.934 118.602 1.00 50.45 70 TYR B C 1
ATOM 5316 O O . TYR B 1 70 ? 52.792 75.756 117.697 1.00 49.11 70 TYR B O 1
ATOM 5325 N N . LEU B 1 71 ? 53.776 73.883 118.517 1.00 47.85 71 LEU B N 1
ATOM 5326 C CA . LEU B 1 71 ? 54.615 73.562 117.361 1.00 47.35 71 LEU B CA 1
ATOM 5327 C C . LEU B 1 71 ? 53.944 72.527 116.474 1.00 50.91 71 LEU B C 1
ATOM 5328 O O . LEU B 1 71 ? 53.397 71.538 116.971 1.00 51.10 71 LEU B O 1
ATOM 5333 N N . VAL B 1 72 ? 53.995 72.759 115.153 1.00 46.43 72 VAL B N 1
ATOM 5334 C CA . VAL B 1 72 ? 53.401 71.878 114.152 1.00 46.35 72 VAL B CA 1
ATOM 5335 C C . VAL B 1 72 ? 54.494 71.379 113.185 1.00 51.71 72 VAL B C 1
ATOM 5336 O O . VAL B 1 72 ? 55.357 72.146 112.752 1.00 50.40 72 VAL B O 1
ATOM 5340 N N . GLY B 1 73 ? 54.423 70.088 112.880 1.00 50.59 73 GLY B N 1
ATOM 5341 C CA . GLY B 1 73 ? 55.305 69.384 111.957 1.00 51.30 73 GLY B CA 1
ATOM 5342 C C . GLY B 1 73 ? 54.544 68.293 111.230 1.00 57.07 73 GLY B C 1
ATOM 5343 O O . GLY B 1 73 ? 53.309 68.278 111.256 1.00 56.89 73 GLY B O 1
ATOM 5344 N N . ALA B 1 74 ? 55.270 67.373 110.573 1.00 54.92 74 ALA B N 1
ATOM 5345 C CA . ALA B 1 74 ? 54.678 66.251 109.833 1.00 55.79 74 ALA B CA 1
ATOM 5346 C C . ALA B 1 74 ? 55.707 65.156 109.552 1.00 62.39 74 ALA B C 1
ATOM 5347 O O . ALA B 1 74 ? 56.912 65.369 109.732 1.00 62.14 74 ALA B O 1
ATOM 5349 N N . SER B 1 75 ? 55.223 63.982 109.105 1.00 60.69 75 SER B N 1
ATOM 5350 C CA . SER B 1 75 ? 56.062 62.845 108.726 1.00 61.86 75 SER B CA 1
ATOM 5351 C C . SER B 1 75 ? 56.733 63.130 107.380 1.00 65.59 75 SER B C 1
ATOM 5352 O O . SER B 1 75 ? 56.223 63.953 106.614 1.00 64.52 75 SER B O 1
ATOM 5355 N N . LYS B 1 76 ? 57.865 62.454 107.087 1.00 62.64 76 LYS B N 1
ATOM 5356 C CA . LYS B 1 76 ? 58.596 62.607 105.821 1.00 62.01 76 LYS B CA 1
ATOM 5357 C C . LYS B 1 76 ? 57.688 62.200 104.654 1.00 65.77 76 LYS B C 1
ATOM 5358 O O . LYS B 1 76 ? 57.642 62.909 103.649 1.00 64.99 76 LYS B O 1
ATOM 5362 N N . ILE B 1 77 ? 56.934 61.095 104.823 1.00 62.70 77 ILE B N 1
ATOM 5363 C CA . ILE B 1 77 ? 55.989 60.542 103.844 1.00 62.69 77 ILE B CA 1
ATOM 5364 C C . ILE B 1 77 ? 54.790 61.502 103.699 1.00 65.63 77 ILE B C 1
ATOM 5365 O O . ILE B 1 77 ? 54.362 61.761 102.574 1.00 64.72 77 ILE B O 1
ATOM 5370 N N . ARG B 1 78 ? 54.276 62.040 104.834 1.00 61.87 78 ARG B N 1
ATOM 5371 C CA . ARG B 1 78 ? 53.159 62.993 104.864 1.00 60.76 78 ARG B CA 1
ATOM 5372 C C . ARG B 1 78 ? 53.523 64.276 104.100 1.00 64.10 78 ARG B C 1
ATOM 5373 O O . ARG B 1 78 ? 52.691 64.789 103.347 1.00 63.50 78 ARG B O 1
ATOM 5381 N N . MET B 1 79 ? 54.767 64.772 104.284 1.00 60.17 79 MET B N 1
ATOM 5382 C CA . MET B 1 79 ? 55.278 65.968 103.618 1.00 58.92 79 MET B CA 1
ATOM 5383 C C . MET B 1 79 ? 55.321 65.792 102.102 1.00 63.03 79 MET B C 1
ATOM 5384 O O . MET B 1 79 ? 54.960 66.719 101.372 1.00 62.01 79 MET B O 1
ATOM 5389 N N . LEU B 1 80 ? 55.743 64.600 101.634 1.00 60.33 80 LEU B N 1
ATOM 5390 C CA . LEU B 1 80 ? 55.825 64.272 100.211 1.00 60.27 80 LEU B CA 1
ATOM 5391 C C . LEU B 1 80 ? 54.426 64.200 99.597 1.00 63.89 80 LEU B C 1
ATOM 5392 O O . LEU B 1 80 ? 54.234 64.657 98.468 1.00 62.73 80 LEU B O 1
ATOM 5397 N N . LEU B 1 81 ? 53.443 63.666 100.357 1.00 60.91 81 LEU B N 1
ATOM 5398 C CA . LEU B 1 81 ? 52.045 63.575 99.925 1.00 60.72 81 LEU B CA 1
ATOM 5399 C C . LEU B 1 81 ? 51.412 64.966 99.880 1.00 62.94 81 LEU B C 1
ATOM 5400 O O . LEU B 1 81 ? 50.548 65.222 99.038 1.00 62.12 81 LEU B O 1
ATOM 5405 N N . GLY B 1 82 ? 51.872 65.846 100.771 1.00 58.47 82 GLY B N 1
ATOM 5406 C CA . GLY B 1 82 ? 51.448 67.237 100.839 1.00 57.05 82 GLY B CA 1
ATOM 5407 C C . GLY B 1 82 ? 52.037 68.056 99.706 1.00 60.37 82 GLY B C 1
ATOM 5408 O O . GLY B 1 82 ? 51.398 68.999 99.233 1.00 59.55 82 GLY B O 1
ATOM 5409 N N . ALA B 1 83 ? 53.264 67.686 99.253 1.00 56.83 83 ALA B N 1
ATOM 5410 C CA . ALA B 1 83 ? 53.981 68.321 98.138 1.00 55.71 83 ALA B CA 1
ATOM 5411 C C . ALA B 1 83 ? 53.286 68.028 96.808 1.00 59.35 83 ALA B C 1
ATOM 5412 O O . ALA B 1 83 ? 53.302 68.867 95.912 1.00 58.53 83 ALA B O 1
ATOM 5414 N N . GLU B 1 84 ? 52.680 66.829 96.692 1.00 56.62 84 GLU B N 1
ATOM 5415 C CA . GLU B 1 84 ? 51.906 66.368 95.539 1.00 56.59 84 GLU B CA 1
ATOM 5416 C C . GLU B 1 84 ? 50.587 67.146 95.478 1.00 59.35 84 GLU B C 1
ATOM 5417 O O . GLU B 1 84 ? 50.165 67.548 94.390 1.00 58.60 84 GLU B O 1
ATOM 5423 N N . ALA B 1 85 ? 49.957 67.365 96.663 1.00 55.51 85 ALA B N 1
ATOM 5424 C CA . ALA B 1 85 ? 48.688 68.071 96.872 1.00 54.71 85 ALA B CA 1
ATOM 5425 C C . ALA B 1 85 ? 48.749 69.518 96.386 1.00 56.28 85 ALA B C 1
ATOM 5426 O O . ALA B 1 85 ? 47.823 69.961 95.706 1.00 55.47 85 ALA B O 1
ATOM 5428 N N . VAL B 1 86 ? 49.839 70.242 96.722 1.00 51.75 86 VAL B N 1
ATOM 5429 C CA . VAL B 1 86 ? 50.056 71.638 96.312 1.00 50.52 86 VAL B CA 1
ATOM 5430 C C . VAL B 1 86 ? 50.537 71.701 94.842 1.00 55.19 86 VAL B C 1
ATOM 5431 O O . VAL B 1 86 ? 50.403 72.745 94.196 1.00 54.71 86 VAL B O 1
ATOM 5435 N N . GLY B 1 87 ? 51.073 70.585 94.345 1.00 52.24 87 GLY B N 1
ATOM 5436 C CA . GLY B 1 87 ? 51.563 70.443 92.980 1.00 52.14 87 GLY B CA 1
ATOM 5437 C C . GLY B 1 87 ? 52.908 71.095 92.741 1.00 55.51 87 GLY B C 1
ATOM 5438 O O . GLY B 1 87 ? 53.043 71.897 91.811 1.00 54.92 87 GLY B O 1
ATOM 5439 N N . LEU B 1 88 ? 53.915 70.753 93.576 1.00 51.60 88 LEU B N 1
ATOM 5440 C CA . LEU B 1 88 ? 55.273 71.290 93.451 1.00 50.72 88 LEU B CA 1
ATOM 5441 C C . LEU B 1 88 ? 55.971 70.657 92.266 1.00 54.75 88 LEU B C 1
ATOM 5442 O O . LEU B 1 88 ? 56.015 69.432 92.158 1.00 54.95 88 LEU B O 1
ATOM 5447 N N . VAL B 1 89 ? 56.493 71.494 91.367 1.00 51.15 89 VAL B N 1
ATOM 5448 C CA . VAL B 1 89 ? 57.179 71.051 90.158 1.00 51.31 89 VAL B CA 1
ATOM 5449 C C . VAL B 1 89 ? 58.687 70.978 90.442 1.00 55.48 89 VAL B C 1
ATOM 5450 O O . VAL B 1 89 ? 59.303 71.980 90.821 1.00 54.55 89 VAL B O 1
ATOM 5454 N N . LYS B 1 90 ? 59.258 69.773 90.284 1.00 53.21 90 LYS B N 1
ATOM 5455 C CA . LYS B 1 90 ? 60.680 69.487 90.501 1.00 53.90 90 LYS B CA 1
ATOM 5456 C C . LYS B 1 90 ? 61.300 68.888 89.240 1.00 60.64 90 LYS B C 1
ATOM 5457 O O . LYS B 1 90 ? 60.578 68.308 88.426 1.00 60.98 90 LYS B O 1
ATOM 5463 N N . GLU B 1 91 ? 62.635 69.018 89.080 1.00 58.89 91 GLU B N 1
ATOM 5464 C CA . GLU B 1 91 ? 63.357 68.471 87.928 1.00 60.25 91 GLU B CA 1
ATOM 5465 C C . GLU B 1 91 ? 63.506 66.956 88.051 1.00 67.52 91 GLU B C 1
ATOM 5466 O O . GLU B 1 91 ? 63.863 66.448 89.119 1.00 67.42 91 GLU B O 1
ATOM 5472 N N . CYS B 1 92 ? 63.232 66.246 86.950 1.00 66.80 92 CYS B N 1
ATOM 5473 C CA . CYS B 1 92 ? 63.350 64.793 86.867 1.00 69.13 92 CYS B CA 1
ATOM 5474 C C . CYS B 1 92 ? 64.758 64.408 86.391 1.00 75.46 92 CYS B C 1
ATOM 5475 O O . CYS B 1 92 ? 65.568 65.288 86.081 1.00 74.96 92 CYS B O 1
ATOM 5478 N N . ASN B 1 93 ? 65.044 63.093 86.328 1.00 73.86 93 ASN B N 1
ATOM 5479 C CA . ASN B 1 93 ? 66.334 62.562 85.888 1.00 74.88 93 ASN B CA 1
ATOM 5480 C C . ASN B 1 93 ? 66.558 62.784 84.377 1.00 79.06 93 ASN B C 1
ATOM 5481 O O . ASN B 1 93 ? 67.709 62.813 83.936 1.00 78.99 93 ASN B O 1
ATOM 5486 N N . ASP B 1 94 ? 65.467 62.979 83.601 1.00 75.63 94 ASP B N 1
ATOM 5487 C CA . ASP B 1 94 ? 65.531 63.240 82.159 1.00 75.89 94 ASP B CA 1
ATOM 5488 C C . ASP B 1 94 ? 65.557 64.765 81.881 1.00 78.63 94 ASP B C 1
ATOM 5489 O O . ASP B 1 94 ? 65.288 65.198 80.757 1.00 77.74 94 ASP B O 1
ATOM 5494 N N . ASN B 1 95 ? 65.903 65.563 82.923 1.00 74.89 95 ASN B N 1
ATOM 5495 C CA . ASN B 1 95 ? 66.049 67.029 82.945 1.00 73.69 95 ASN B CA 1
ATOM 5496 C C . ASN B 1 95 ? 64.724 67.795 82.645 1.00 76.46 95 ASN B C 1
ATOM 5497 O O . ASN B 1 95 ? 64.754 69.020 82.467 1.00 75.11 95 ASN B O 1
ATOM 5502 N N . THR B 1 96 ? 63.570 67.090 82.653 1.00 72.75 96 THR B N 1
ATOM 5503 C CA . THR B 1 96 ? 62.250 67.698 82.436 1.00 71.04 96 THR B CA 1
ATOM 5504 C C . THR B 1 96 ? 61.647 68.084 83.782 1.00 72.05 96 THR B C 1
ATOM 5505 O O . THR B 1 96 ? 61.843 67.373 84.769 1.00 71.93 96 THR B O 1
ATOM 5509 N N . MET B 1 97 ? 60.919 69.208 83.818 1.00 66.20 97 MET B N 1
ATOM 5510 C CA . MET B 1 97 ? 60.270 69.712 85.029 1.00 64.59 97 MET B CA 1
ATOM 5511 C C . MET B 1 97 ? 58.836 69.191 85.096 1.00 66.79 97 MET B C 1
ATOM 5512 O O . MET B 1 97 ? 58.015 69.532 84.246 1.00 66.20 97 MET B O 1
ATOM 5517 N N . ARG B 1 98 ? 58.546 68.328 86.077 1.00 62.61 98 ARG B N 1
ATOM 5518 C CA . ARG B 1 98 ? 57.215 67.733 86.244 1.00 62.16 98 ARG B CA 1
ATOM 5519 C C . ARG B 1 98 ? 56.708 67.907 87.675 1.00 63.30 98 ARG B C 1
ATOM 5520 O O . ARG B 1 98 ? 57.511 68.037 88.602 1.00 62.26 98 ARG B O 1
ATOM 5528 N N . ALA B 1 99 ? 55.374 67.899 87.851 1.00 58.56 99 ALA B N 1
ATOM 5529 C CA . ALA B 1 99 ? 54.736 68.010 89.162 1.00 57.66 99 ALA B CA 1
ATOM 5530 C C . ALA B 1 99 ? 54.985 66.734 89.972 1.00 61.69 99 ALA B C 1
ATOM 5531 O O . ALA B 1 99 ? 54.886 65.629 89.427 1.00 62.51 99 ALA B O 1
ATOM 5533 N N . PHE B 1 100 ? 55.345 66.893 91.257 1.00 57.01 100 PHE B N 1
ATOM 5534 C CA . PHE B 1 100 ? 55.663 65.782 92.148 1.00 57.45 100 PHE B CA 1
ATOM 5535 C C . PHE B 1 100 ? 54.457 64.896 92.426 1.00 62.48 100 PHE B C 1
ATOM 5536 O O . PHE B 1 100 ? 53.339 65.385 92.575 1.00 61.75 100 PHE B O 1
ATOM 5544 N N . THR B 1 101 ? 54.716 63.580 92.465 1.00 60.54 101 THR B N 1
ATOM 5545 C CA . THR B 1 101 ? 53.791 62.487 92.758 1.00 61.63 101 THR B CA 1
ATOM 5546 C C . THR B 1 101 ? 54.576 61.465 93.592 1.00 67.18 101 THR B C 1
ATOM 5547 O O . THR B 1 101 ? 55.710 61.135 93.232 1.00 67.14 101 THR B O 1
ATOM 5551 N N . TYR B 1 102 ? 53.990 60.982 94.708 1.00 64.58 102 TYR B N 1
ATOM 5552 C CA . TYR B 1 102 ? 54.640 60.013 95.594 1.00 65.63 102 TYR B CA 1
ATOM 5553 C C . TYR B 1 102 ? 54.902 58.677 94.875 1.00 72.00 102 TYR B C 1
ATOM 5554 O O . TYR B 1 102 ? 55.894 58.019 95.177 1.00 72.64 102 TYR B O 1
ATOM 5563 N N . ARG B 1 103 ? 54.032 58.287 93.925 1.00 69.45 103 ARG B N 1
ATOM 5564 C CA . ARG B 1 103 ? 54.192 57.053 93.154 1.00 70.92 103 ARG B CA 1
ATOM 5565 C C . ARG B 1 103 ? 55.384 57.151 92.183 1.00 75.97 103 ARG B C 1
ATOM 5566 O O . ARG B 1 103 ? 56.016 56.133 91.890 1.00 76.72 103 ARG B O 1
ATOM 5568 N N . THR B 1 104 ? 55.697 58.385 91.716 1.00 71.96 104 THR B N 1
ATOM 5569 C CA . THR B 1 104 ? 56.769 58.682 90.753 1.00 71.79 104 THR B CA 1
ATOM 5570 C C . THR B 1 104 ? 57.961 59.406 91.420 1.00 75.70 104 THR B C 1
ATOM 5571 O O . THR B 1 104 ? 58.757 60.038 90.718 1.00 74.67 104 THR B O 1
ATOM 5575 N N . ARG B 1 105 ? 58.091 59.296 92.759 1.00 73.06 105 ARG B N 1
ATOM 5576 C CA . ARG B 1 105 ? 59.127 59.967 93.555 1.00 72.61 105 ARG B CA 1
ATOM 5577 C C . ARG B 1 105 ? 60.570 59.609 93.136 1.00 78.37 105 ARG B C 1
ATOM 5578 O O . ARG B 1 105 ? 61.449 60.473 93.213 1.00 77.76 105 ARG B O 1
ATOM 5586 N N . GLN B 1 106 ? 60.799 58.364 92.680 1.00 76.46 106 GLN B N 1
ATOM 5587 C CA . GLN B 1 106 ? 62.117 57.852 92.292 1.00 77.35 106 GLN B CA 1
ATOM 5588 C C . GLN B 1 106 ? 62.673 58.525 91.025 1.00 81.75 106 GLN B C 1
ATOM 5589 O O . GLN B 1 106 ? 63.893 58.584 90.858 1.00 81.69 106 GLN B O 1
ATOM 5595 N N . ASN B 1 107 ? 61.785 59.034 90.149 1.00 78.39 107 ASN B N 1
ATOM 5596 C CA . ASN B 1 107 ? 62.146 59.679 88.884 1.00 78.27 107 ASN B CA 1
ATOM 5597 C C . ASN B 1 107 ? 62.648 61.126 89.052 1.00 81.04 107 ASN B C 1
ATOM 5598 O O . ASN B 1 107 ? 63.226 61.665 88.106 1.00 80.14 107 ASN B O 1
ATOM 5603 N N . PHE B 1 108 ? 62.445 61.749 90.231 1.00 77.30 108 PHE B N 1
ATOM 5604 C CA . PHE B 1 108 ? 62.870 63.132 90.477 1.00 75.85 108 PHE B CA 1
ATOM 5605 C C . PHE B 1 108 ? 64.331 63.199 90.907 1.00 81.13 108 PHE B C 1
ATOM 5606 O O . PHE B 1 108 ? 64.764 62.428 91.765 1.00 81.35 108 PHE B O 1
ATOM 5614 N N . LYS B 1 109 ? 65.090 64.120 90.281 1.00 78.28 109 LYS B N 1
ATOM 5615 C CA . LYS B 1 109 ? 66.516 64.346 90.526 1.00 78.73 109 LYS B CA 1
ATOM 5616 C C . LYS B 1 109 ? 66.745 64.856 91.948 1.00 82.68 109 LYS B C 1
ATOM 5617 O O . LYS B 1 109 ? 66.063 65.780 92.395 1.00 81.29 109 LYS B O 1
ATOM 5623 N N . GLY B 1 110 ? 67.688 64.223 92.638 1.00 80.65 110 GLY B N 1
ATOM 5624 C CA . GLY B 1 110 ? 68.051 64.557 94.009 1.00 80.48 110 GLY B CA 1
ATOM 5625 C C . GLY B 1 110 ? 67.228 63.858 95.073 1.00 84.97 110 GLY B C 1
ATOM 5626 O O . GLY B 1 110 ? 67.401 64.141 96.261 1.00 84.41 110 GLY B O 1
ATOM 5627 N N . PHE B 1 111 ? 66.328 62.942 94.668 1.00 82.19 111 PHE B N 1
ATOM 5628 C CA . PHE B 1 111 ? 65.486 62.204 95.605 1.00 82.58 111 PHE B CA 1
ATOM 5629 C C . PHE B 1 111 ? 66.173 60.913 96.053 1.00 90.18 111 PHE B C 1
ATOM 5630 O O . PHE B 1 111 ? 66.775 60.217 95.235 1.00 91.17 111 PHE B O 1
ATOM 5638 N N . ASP B 1 112 ? 66.053 60.591 97.353 1.00 88.29 112 ASP B N 1
ATOM 5639 C CA . ASP B 1 112 ? 66.590 59.384 97.992 1.00 90.11 112 ASP B CA 1
ATOM 5640 C C . ASP B 1 112 ? 65.771 59.071 99.239 1.00 95.17 112 ASP B C 1
ATOM 5641 O O . ASP B 1 112 ? 65.447 59.994 99.992 1.00 93.64 112 ASP B O 1
ATOM 5643 N N . ASP B 1 113 ? 65.418 57.785 99.448 1.00 93.91 113 ASP B N 1
ATOM 5644 C CA . ASP B 1 113 ? 64.637 57.352 100.615 1.00 94.54 113 ASP B CA 1
ATOM 5645 C C . ASP B 1 113 ? 65.471 57.460 101.904 1.00 99.88 113 ASP B C 1
ATOM 5646 O O . ASP B 1 113 ? 64.907 57.655 102.984 1.00 98.88 113 ASP B O 1
ATOM 5648 N N . ASN B 1 114 ? 66.815 57.365 101.773 1.00 98.21 114 ASN B N 1
ATOM 5649 C CA . ASN B 1 114 ? 67.780 57.501 102.867 1.00 98.66 114 ASN B CA 1
ATOM 5650 C C . ASN B 1 114 ? 67.907 58.975 103.291 1.00 101.65 114 ASN B C 1
ATOM 5651 O O . ASN B 1 114 ? 68.333 59.260 104.413 1.00 101.55 114 ASN B O 1
ATOM 5653 N N . ASN B 1 115 ? 67.522 59.903 102.388 1.00 96.75 115 ASN B N 1
ATOM 5654 C CA . ASN B 1 115 ? 67.559 61.351 102.591 1.00 94.87 115 ASN B CA 1
ATOM 5655 C C . ASN B 1 115 ? 66.218 61.905 103.110 1.00 96.60 115 ASN B C 1
ATOM 5656 O O . ASN B 1 115 ? 65.216 61.187 103.176 1.00 96.67 115 ASN B O 1
ATOM 5658 N N . ASP B 1 116 ? 66.224 63.199 103.475 1.00 90.60 116 ASP B N 1
ATOM 5659 C CA . ASP B 1 116 ? 65.075 63.979 103.937 1.00 88.52 116 ASP B CA 1
ATOM 5660 C C . ASP B 1 116 ? 65.213 65.424 103.432 1.00 88.87 116 ASP B C 1
ATOM 5661 O O . ASP B 1 116 ? 64.310 66.241 103.633 1.00 87.76 116 ASP B O 1
ATOM 5663 N N . ASP B 1 117 ? 66.342 65.714 102.744 1.00 83.15 117 ASP B N 1
ATOM 5664 C CA . ASP B 1 117 ? 66.716 67.025 102.207 1.00 80.78 117 ASP B CA 1
ATOM 5665 C C . ASP B 1 117 ? 66.193 67.280 100.764 1.00 81.03 117 ASP B C 1
ATOM 5666 O O . ASP B 1 117 ? 66.732 68.148 100.065 1.00 80.22 117 ASP B O 1
ATOM 5668 N N . PHE B 1 118 ? 65.126 66.570 100.339 1.00 74.81 118 PHE B N 1
ATOM 5669 C CA . PHE B 1 118 ? 64.519 66.743 99.013 1.00 72.54 118 PHE B CA 1
ATOM 5670 C C . PHE B 1 118 ? 63.712 68.042 98.989 1.00 72.12 118 PHE B C 1
ATOM 5671 O O . PHE B 1 118 ? 63.963 68.907 98.148 1.00 71.29 118 PHE B O 1
ATOM 5679 N N . LEU B 1 119 ? 62.772 68.187 99.935 1.00 65.72 119 LEU B N 1
ATOM 5680 C CA . LEU B 1 119 ? 61.953 69.387 100.079 1.00 63.13 119 LEU B CA 1
ATOM 5681 C C . LEU B 1 119 ? 62.646 70.351 101.032 1.00 64.13 119 LEU B C 1
ATOM 5682 O O . LEU B 1 119 ? 63.136 69.916 102.077 1.00 64.44 119 LEU B O 1
ATOM 5687 N N . THR B 1 120 ? 62.697 71.650 100.687 1.00 57.86 120 THR B N 1
ATOM 5688 C CA . THR B 1 120 ? 63.326 72.662 101.549 1.00 56.31 120 THR B CA 1
ATOM 5689 C C . THR B 1 120 ? 62.416 72.954 102.742 1.00 58.00 120 THR B C 1
ATOM 5690 O O . THR B 1 120 ? 61.242 72.571 102.724 1.00 57.35 120 THR B O 1
ATOM 5694 N N . MET B 1 121 ? 62.953 73.627 103.779 1.00 53.24 121 MET B N 1
ATOM 5695 C CA . MET B 1 121 ? 62.184 74.000 104.969 1.00 51.94 121 MET B CA 1
ATOM 5696 C C . MET B 1 121 ? 61.057 74.973 104.585 1.00 52.36 121 MET B C 1
ATOM 5697 O O . MET B 1 121 ? 59.949 74.849 105.105 1.00 51.66 121 MET B O 1
ATOM 5702 N N . ALA B 1 122 ? 61.342 75.904 103.646 1.00 46.63 122 ALA B N 1
ATOM 5703 C CA . ALA B 1 122 ? 60.399 76.891 103.124 1.00 45.10 122 ALA B CA 1
ATOM 5704 C C . ALA B 1 122 ? 59.217 76.204 102.431 1.00 48.25 122 ALA B C 1
ATOM 5705 O O . ALA B 1 122 ? 58.072 76.616 102.627 1.00 47.46 122 ALA B O 1
ATOM 5707 N N . GLU B 1 123 ? 59.498 75.141 101.645 1.00 45.19 123 GLU B N 1
ATOM 5708 C CA . GLU B 1 123 ? 58.494 74.329 100.944 1.00 45.04 123 GLU B CA 1
ATOM 5709 C C . GLU B 1 123 ? 57.633 73.590 101.968 1.00 49.61 123 GLU B C 1
ATOM 5710 O O . GLU B 1 123 ? 56.406 73.638 101.881 1.00 49.52 123 GLU B O 1
ATOM 5716 N N . CYS B 1 124 ? 58.290 72.960 102.969 1.00 46.02 124 CYS B N 1
ATOM 5717 C CA . CYS B 1 124 ? 57.662 72.209 104.049 1.00 46.04 124 CYS B CA 1
ATOM 5718 C C . CYS B 1 124 ? 56.673 73.071 104.831 1.00 48.25 124 CYS B C 1
ATOM 5719 O O . CYS B 1 124 ? 55.536 72.653 105.047 1.00 48.13 124 CYS B O 1
ATOM 5722 N N . GLN B 1 125 ? 57.098 74.282 105.217 1.00 43.64 125 GLN B N 1
ATOM 5723 C CA . GLN B 1 125 ? 56.296 75.236 105.978 1.00 42.83 125 GLN B CA 1
ATOM 5724 C C . GLN B 1 125 ? 55.117 75.763 105.151 1.00 47.43 125 GLN B C 1
ATOM 5725 O O . GLN B 1 125 ? 54.063 76.030 105.728 1.00 47.02 125 GLN B O 1
ATOM 5731 N N . PHE B 1 126 ? 55.277 75.870 103.806 1.00 44.44 126 PHE B N 1
ATOM 5732 C CA . PHE B 1 126 ? 54.213 76.300 102.892 1.00 44.17 126 PHE B CA 1
ATOM 5733 C C . PHE B 1 126 ? 53.109 75.240 102.824 1.00 47.92 126 PHE B C 1
ATOM 5734 O O . PHE B 1 126 ? 51.928 75.594 102.828 1.00 47.40 126 PHE B O 1
ATOM 5742 N N . ILE B 1 127 ? 53.504 73.950 102.750 1.00 44.73 127 ILE B N 1
ATOM 5743 C CA . ILE B 1 127 ? 52.598 72.798 102.687 1.00 45.33 127 ILE B CA 1
ATOM 5744 C C . ILE B 1 127 ? 51.779 72.722 103.992 1.00 50.50 127 ILE B C 1
ATOM 5745 O O . ILE B 1 127 ? 50.562 72.541 103.924 1.00 50.70 127 ILE B O 1
ATOM 5750 N N . ILE B 1 128 ? 52.434 72.903 105.164 1.00 47.09 128 ILE B N 1
ATOM 5751 C CA . ILE B 1 128 ? 51.770 72.885 106.475 1.00 46.91 128 ILE B CA 1
ATOM 5752 C C . ILE B 1 128 ? 50.745 74.038 106.526 1.00 50.45 128 ILE B C 1
ATOM 5753 O O . ILE B 1 128 ? 49.595 73.791 106.895 1.00 50.50 128 ILE B O 1
ATOM 5758 N N . LYS B 1 129 ? 51.137 75.256 106.079 1.00 46.30 129 LYS B N 1
ATOM 5759 C CA . LYS B 1 129 ? 50.261 76.431 106.008 1.00 45.75 129 LYS B CA 1
ATOM 5760 C C . LYS B 1 129 ? 49.043 76.128 105.134 1.00 51.39 129 LYS B C 1
ATOM 5761 O O . LYS B 1 129 ? 47.923 76.422 105.546 1.00 51.91 129 LYS B O 1
ATOM 5767 N N . HIS B 1 130 ? 49.267 75.519 103.950 1.00 48.15 130 HIS B N 1
ATOM 5768 C CA . HIS B 1 130 ? 48.232 75.138 102.987 1.00 48.37 130 HIS B CA 1
ATOM 5769 C C . HIS B 1 130 ? 47.215 74.167 103.609 1.00 51.22 130 HIS B C 1
ATOM 5770 O O . HIS B 1 130 ? 46.015 74.318 103.371 1.00 50.57 130 HIS B O 1
ATOM 5777 N N . GLU B 1 131 ? 47.695 73.181 104.395 1.00 47.43 131 GLU B N 1
ATOM 5778 C CA . GLU B 1 131 ? 46.845 72.177 105.043 1.00 47.63 131 GLU B CA 1
ATOM 5779 C C . GLU B 1 131 ? 46.016 72.798 106.175 1.00 50.27 131 GLU B C 1
ATOM 5780 O O . GLU B 1 131 ? 44.842 72.449 106.317 1.00 50.22 131 GLU B O 1
ATOM 5786 N N . LEU B 1 132 ? 46.614 73.731 106.952 1.00 45.46 132 LEU B N 1
ATOM 5787 C CA . LEU B 1 132 ? 45.946 74.442 108.047 1.00 45.17 132 LEU B CA 1
ATOM 5788 C C . LEU B 1 132 ? 44.879 75.404 107.506 1.00 49.57 132 LEU B C 1
ATOM 5789 O O . LEU B 1 132 ? 43.851 75.597 108.154 1.00 49.26 132 LEU B O 1
ATOM 5794 N N . GLU B 1 133 ? 45.135 76.011 106.327 1.00 46.42 133 GLU B N 1
ATOM 5795 C CA . GLU B 1 133 ? 44.226 76.941 105.647 1.00 46.30 133 GLU B CA 1
ATOM 5796 C C . GLU B 1 133 ? 43.015 76.216 105.072 1.00 50.78 133 GLU B C 1
ATOM 5797 O O . GLU B 1 133 ? 41.943 76.814 104.948 1.00 50.86 133 GLU B O 1
ATOM 5803 N N . ASN B 1 134 ? 43.190 74.938 104.695 1.00 47.22 134 ASN B N 1
ATOM 5804 C CA . ASN B 1 134 ? 42.128 74.132 104.105 1.00 47.34 134 ASN B CA 1
ATOM 5805 C C . ASN B 1 134 ? 41.400 73.267 105.152 1.00 49.69 134 ASN B C 1
ATOM 5806 O O . ASN B 1 134 ? 40.640 72.366 104.787 1.00 49.94 134 ASN B O 1
ATOM 5811 N N . LEU B 1 135 ? 41.584 73.595 106.444 1.00 44.73 135 LEU B N 1
ATOM 5812 C CA . LEU B 1 135 ? 40.902 72.952 107.570 1.00 44.84 135 LEU B CA 1
ATOM 5813 C C . LEU B 1 135 ? 39.506 73.562 107.634 1.00 48.34 135 LEU B C 1
ATOM 5814 O O . LEU B 1 135 ? 39.374 74.749 107.935 1.00 47.63 135 LEU B O 1
ATOM 5819 N N . ARG B 1 136 ? 38.477 72.796 107.247 1.00 44.87 136 ARG B N 1
ATOM 5820 C CA . ARG B 1 136 ? 37.114 73.329 107.181 1.00 44.49 136 ARG B CA 1
ATOM 5821 C C . ARG B 1 136 ? 36.172 72.637 108.165 1.00 48.18 136 ARG B C 1
ATOM 5822 O O . ARG B 1 136 ? 36.304 71.439 108.413 1.00 48.25 136 ARG B O 1
ATOM 5830 N N . ALA B 1 137 ? 35.221 73.416 108.717 1.00 44.32 137 ALA B N 1
ATOM 5831 C CA . ALA B 1 137 ? 34.206 72.971 109.669 1.00 45.37 137 ALA B CA 1
ATOM 5832 C C . ALA B 1 137 ? 33.277 71.934 109.041 1.00 52.05 137 ALA B C 1
ATOM 5833 O O . ALA B 1 137 ? 32.859 72.099 107.892 1.00 51.84 137 ALA B O 1
ATOM 5835 N N . LYS B 1 138 ? 32.976 70.855 109.784 1.00 50.39 138 LYS B N 1
ATOM 5836 C CA . LYS B 1 138 ? 32.099 69.786 109.303 1.00 51.54 138 LYS B CA 1
ATOM 5837 C C . LYS B 1 138 ? 30.681 69.988 109.853 1.00 58.31 138 LYS B C 1
ATOM 5838 O O . LYS B 1 138 ? 29.873 70.660 109.210 1.00 57.82 138 LYS B O 1
ATOM 5842 N N . ASP B 1 139 ? 30.395 69.439 111.048 1.00 57.23 139 ASP B N 1
ATOM 5843 C CA . ASP B 1 139 ? 29.084 69.518 111.692 1.00 58.70 139 ASP B CA 1
ATOM 5844 C C . ASP B 1 139 ? 29.046 70.570 112.815 1.00 62.71 139 ASP B C 1
ATOM 5845 O O . ASP B 1 139 ? 27.960 70.870 113.323 1.00 63.10 139 ASP B O 1
ATOM 5850 N N . GLU B 1 140 ? 30.220 71.134 113.189 1.00 58.42 140 GLU B N 1
ATOM 5851 C CA . GLU B 1 140 ? 30.345 72.145 114.247 1.00 57.88 140 GLU B CA 1
ATOM 5852 C C . GLU B 1 140 ? 29.644 73.451 113.849 1.00 62.98 140 GLU B C 1
ATOM 5853 O O . GLU B 1 140 ? 29.893 73.998 112.772 1.00 61.44 140 GLU B O 1
ATOM 5859 N N . LYS B 1 141 ? 28.728 73.907 114.723 1.00 61.70 141 LYS B N 1
ATOM 5860 C CA . LYS B 1 141 ? 27.907 75.105 114.544 1.00 61.93 141 LYS B CA 1
ATOM 5861 C C . LYS B 1 141 ? 28.570 76.350 115.174 1.00 66.90 141 LYS B C 1
ATOM 5862 O O . LYS B 1 141 ? 28.057 77.463 115.017 1.00 66.53 141 LYS B O 1
ATOM 5865 N N . MET B 1 142 ? 29.719 76.153 115.862 1.00 64.03 142 MET B N 1
ATOM 5866 C CA . MET B 1 142 ? 30.529 77.187 116.522 1.00 63.44 142 MET B CA 1
ATOM 5867 C C . MET B 1 142 ? 31.906 76.620 116.899 1.00 66.80 142 MET B C 1
ATOM 5868 O O . MET B 1 142 ? 32.090 75.401 116.860 1.00 67.16 142 MET B O 1
ATOM 5873 N N . ILE B 1 143 ? 32.860 77.493 117.286 1.00 62.17 143 ILE B N 1
ATOM 5874 C CA . ILE B 1 143 ? 34.166 77.042 117.776 1.00 61.40 143 ILE B CA 1
ATOM 5875 C C . ILE B 1 143 ? 33.919 76.541 119.219 1.00 66.32 143 ILE B C 1
ATOM 5876 O O . ILE B 1 143 ? 33.428 77.328 120.035 1.00 66.45 143 ILE B O 1
ATOM 5881 N N . PRO B 1 144 ? 34.170 75.238 119.530 1.00 63.08 144 PRO B N 1
ATOM 5882 C CA . PRO B 1 144 ? 33.883 74.722 120.885 1.00 63.91 144 PRO B CA 1
ATOM 5883 C C . PRO B 1 144 ? 34.430 75.599 122.012 1.00 68.20 144 PRO B C 1
ATOM 5884 O O . PRO B 1 144 ? 35.611 75.952 122.010 1.00 67.30 144 PRO B O 1
ATOM 5888 N N . GLY B 1 145 ? 33.539 75.982 122.927 1.00 65.52 145 GLY B N 1
ATOM 5889 C CA . GLY B 1 145 ? 33.849 76.841 124.066 1.00 65.09 145 GLY B CA 1
ATOM 5890 C C . GLY B 1 145 ? 33.572 78.316 123.832 1.00 67.50 145 GLY B C 1
ATOM 5891 O O . GLY B 1 145 ? 33.477 79.081 124.795 1.00 67.15 145 GLY B O 1
ATOM 5892 N N . TYR B 1 146 ? 33.449 78.731 122.554 1.00 62.88 146 TYR B N 1
ATOM 5893 C CA . TYR B 1 146 ? 33.193 80.124 122.179 1.00 62.15 146 TYR B CA 1
ATOM 5894 C C . TYR B 1 146 ? 31.956 80.196 121.260 1.00 67.23 146 TYR B C 1
ATOM 5895 O O . TYR B 1 146 ? 32.079 80.098 120.034 1.00 66.00 146 TYR B O 1
ATOM 5904 N N . PRO B 1 147 ? 30.746 80.342 121.864 1.00 65.64 147 PRO B N 1
ATOM 5905 C CA . PRO B 1 147 ? 29.507 80.345 121.062 1.00 66.08 147 PRO B CA 1
ATOM 5906 C C . PRO B 1 147 ? 29.389 81.518 120.094 1.00 69.07 147 PRO B C 1
ATOM 5907 O O . PRO B 1 147 ? 28.718 81.377 119.071 1.00 68.83 147 PRO B O 1
ATOM 5911 N N . GLN B 1 148 ? 30.032 82.665 120.413 1.00 64.71 148 GLN B N 1
ATOM 5912 C CA . GLN B 1 148 ? 30.020 83.871 119.573 1.00 63.67 148 GLN B CA 1
ATOM 5913 C C . GLN B 1 148 ? 30.727 83.623 118.235 1.00 65.07 148 GLN B C 1
ATOM 5914 O O . GLN B 1 148 ? 30.275 84.128 117.200 1.00 64.53 148 GLN B O 1
ATOM 5920 N N . ALA B 1 149 ? 31.818 82.821 118.250 1.00 59.64 149 ALA B N 1
ATOM 5921 C CA . ALA B 1 149 ? 32.586 82.447 117.058 1.00 57.68 149 ALA B CA 1
ATOM 5922 C C . ALA B 1 149 ? 31.889 81.282 116.338 1.00 59.73 149 ALA B C 1
ATOM 5923 O O . ALA B 1 149 ? 32.343 80.135 116.403 1.00 59.33 149 ALA B O 1
ATOM 5925 N N . LYS B 1 150 ? 30.762 81.588 115.673 1.00 55.00 150 LYS B N 1
ATOM 5926 C CA . LYS B 1 150 ? 29.926 80.608 114.979 1.00 55.00 150 LYS B CA 1
ATOM 5927 C C . LYS B 1 150 ? 30.604 80.034 113.730 1.00 57.00 150 LYS B C 1
ATOM 5928 O O . LYS B 1 150 ? 31.414 80.708 113.093 1.00 55.81 150 LYS B O 1
ATOM 5934 N N . LEU B 1 151 ? 30.279 78.771 113.407 1.00 53.23 151 LEU B N 1
ATOM 5935 C CA . LEU B 1 151 ? 30.801 78.039 112.250 1.00 52.38 151 LEU B CA 1
ATOM 5936 C C . LEU B 1 151 ? 29.669 77.416 111.433 1.00 57.03 151 LEU B C 1
ATOM 5937 O O . LEU B 1 151 ? 28.597 77.136 111.968 1.00 58.05 151 LEU B O 1
ATOM 5942 N N . TYR B 1 152 ? 29.926 77.181 110.141 1.00 52.79 152 TYR B N 1
ATOM 5943 C CA . TYR B 1 152 ? 28.995 76.549 109.203 1.00 53.02 152 TYR B CA 1
ATOM 5944 C C . TYR B 1 152 ? 29.770 75.540 108.323 1.00 55.59 152 TYR B C 1
ATOM 5945 O O . TYR B 1 152 ? 30.992 75.685 108.200 1.00 53.59 152 TYR B O 1
ATOM 5954 N N . PRO B 1 153 ? 29.117 74.513 107.717 1.00 53.06 153 PRO B N 1
ATOM 5955 C CA . PRO B 1 153 ? 29.878 73.548 106.902 1.00 52.90 153 PRO B CA 1
ATOM 5956 C C . PRO B 1 153 ? 30.587 74.206 105.715 1.00 56.01 153 PRO B C 1
ATOM 5957 O O . PRO B 1 153 ? 29.968 74.910 104.914 1.00 55.58 153 PRO B O 1
ATOM 5961 N N . GLY B 1 154 ? 31.901 74.007 105.667 1.00 51.81 154 GLY B N 1
ATOM 5962 C CA . GLY B 1 154 ? 32.769 74.550 104.631 1.00 50.54 154 GLY B CA 1
ATOM 5963 C C . GLY B 1 154 ? 33.638 75.713 105.061 1.00 52.93 154 GLY B C 1
ATOM 5964 O O . GLY B 1 154 ? 34.608 76.031 104.371 1.00 51.94 154 GLY B O 1
ATOM 5965 N N . LYS B 1 155 ? 33.298 76.368 106.190 1.00 49.01 155 LYS B N 1
ATOM 5966 C CA . LYS B 1 155 ? 34.032 77.530 106.701 1.00 47.51 155 LYS B CA 1
ATOM 5967 C C . LYS B 1 155 ? 35.432 77.144 107.188 1.00 50.10 155 LYS B C 1
ATOM 5968 O O . LYS B 1 155 ? 35.579 76.191 107.952 1.00 50.09 155 LYS B O 1
ATOM 5974 N N . SER B 1 156 ? 36.451 77.909 106.737 1.00 45.72 156 SER B N 1
ATOM 5975 C CA . SER B 1 156 ? 37.860 77.762 107.109 1.00 44.91 156 SER B CA 1
ATOM 5976 C C . SER B 1 156 ? 38.015 78.008 108.610 1.00 49.53 156 SER B C 1
ATOM 5977 O O . SER B 1 156 ? 37.632 79.075 109.101 1.00 49.56 156 SER B O 1
ATOM 5980 N N . LEU B 1 157 ? 38.531 77.003 109.337 1.00 46.04 157 LEU B N 1
ATOM 5981 C CA . LEU B 1 157 ? 38.723 77.058 110.785 1.00 45.91 157 LEU B CA 1
ATOM 5982 C C . LEU B 1 157 ? 39.779 78.103 111.160 1.00 49.37 157 LEU B C 1
ATOM 5983 O O . LEU B 1 157 ? 39.512 78.937 112.024 1.00 48.70 157 LEU B O 1
ATOM 5988 N N . LEU B 1 158 ? 40.939 78.097 110.468 1.00 45.97 158 LEU B N 1
ATOM 5989 C CA . LEU B 1 158 ? 42.046 79.036 110.684 1.00 45.38 158 LEU B CA 1
ATOM 5990 C C . LEU B 1 158 ? 41.588 80.488 110.549 1.00 50.13 158 LEU B C 1
ATOM 5991 O O . LEU B 1 158 ? 42.020 81.325 111.340 1.00 50.05 158 LEU B O 1
ATOM 5996 N N . ARG B 1 159 ? 40.709 80.780 109.570 1.00 47.18 159 ARG B N 1
ATOM 5997 C CA . ARG B 1 159 ? 40.164 82.117 109.340 1.00 47.10 159 ARG B CA 1
ATOM 5998 C C . ARG B 1 159 ? 39.282 82.541 110.521 1.00 52.02 159 ARG B C 1
ATOM 5999 O O . ARG B 1 159 ? 39.509 83.614 111.081 1.00 51.78 159 ARG B O 1
ATOM 6007 N N . ARG B 1 160 ? 38.313 81.686 110.920 1.00 49.19 160 ARG B N 1
ATOM 6008 C CA . ARG B 1 160 ? 37.399 81.946 112.035 1.00 49.52 160 ARG B CA 1
ATOM 6009 C C . ARG B 1 160 ? 38.165 82.096 113.357 1.00 53.27 160 ARG B C 1
ATOM 6010 O O . ARG B 1 160 ? 37.804 82.953 114.161 1.00 53.40 160 ARG B O 1
ATOM 6018 N N . LEU B 1 161 ? 39.231 81.295 113.561 1.00 49.09 161 LEU B N 1
ATOM 6019 C CA . LEU B 1 161 ? 40.075 81.358 114.757 1.00 48.58 161 LEU B CA 1
ATOM 6020 C C . LEU B 1 161 ? 40.822 82.695 114.819 1.00 51.85 161 LEU B C 1
ATOM 6021 O O . LEU B 1 161 ? 40.909 83.291 115.893 1.00 51.26 161 LEU B O 1
ATOM 6026 N N . LEU B 1 162 ? 41.322 83.176 113.661 1.00 48.50 162 LEU B N 1
ATOM 6027 C CA . LEU B 1 162 ? 42.053 84.442 113.557 1.00 48.07 162 LEU B CA 1
ATOM 6028 C C . LEU B 1 162 ? 41.120 85.652 113.673 1.00 54.39 162 LEU B C 1
ATOM 6029 O O . LEU B 1 162 ? 41.508 86.646 114.292 1.00 54.33 162 LEU B O 1
ATOM 6034 N N . THR B 1 163 ? 39.904 85.570 113.079 1.00 52.10 163 THR B N 1
ATOM 6035 C CA . THR B 1 163 ? 38.892 86.636 113.096 1.00 52.50 163 THR B CA 1
ATOM 6036 C C . THR B 1 163 ? 38.396 86.879 114.533 1.00 57.50 163 THR B C 1
ATOM 6037 O O . THR B 1 163 ? 38.392 88.027 114.983 1.00 57.53 163 THR B O 1
ATOM 6041 N N . SER B 1 164 ? 37.995 85.799 115.241 1.00 54.03 164 SER B N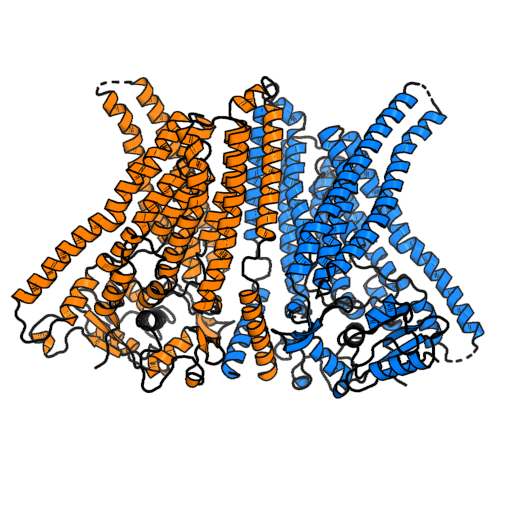 1
ATOM 6042 C CA . SER B 1 164 ? 37.501 85.826 116.622 1.00 53.90 164 SER B CA 1
ATOM 6043 C C . SER B 1 164 ? 38.579 86.282 117.608 1.00 56.83 164 SER B C 1
ATOM 6044 O O . SER B 1 164 ? 38.257 86.928 118.608 1.00 56.96 164 SER B O 1
ATOM 6047 N N . GLY B 1 165 ? 39.832 85.928 117.317 1.00 51.92 165 GLY B N 1
ATOM 6048 C CA . GLY B 1 165 ? 40.986 86.266 118.142 1.00 50.99 165 GLY B CA 1
ATOM 6049 C C . GLY B 1 165 ? 41.464 85.141 119.038 1.00 53.63 165 GLY B C 1
ATOM 6050 O O . GLY B 1 165 ? 42.300 85.378 119.918 1.00 53.30 165 GLY B O 1
ATOM 6051 N N . ILE B 1 166 ? 40.937 83.905 118.827 1.00 49.29 166 ILE B N 1
ATOM 6052 C CA . ILE B 1 166 ? 41.308 82.701 119.589 1.00 48.98 166 ILE B CA 1
ATOM 6053 C C . ILE B 1 166 ? 42.762 82.348 119.228 1.00 53.08 166 ILE B C 1
ATOM 6054 O O . ILE B 1 166 ? 43.566 82.082 120.124 1.00 53.70 166 ILE B O 1
ATOM 6059 N N . VAL B 1 167 ? 43.101 82.412 117.929 1.00 48.49 167 VAL B N 1
ATOM 6060 C CA . VAL B 1 167 ? 44.459 82.207 117.428 1.00 47.69 167 VAL B CA 1
ATOM 6061 C C . VAL B 1 167 ? 45.007 83.601 117.121 1.00 50.66 167 VAL B C 1
ATOM 6062 O O . VAL B 1 167 ? 44.426 84.316 116.298 1.00 50.55 167 VAL B O 1
ATOM 6066 N N . ILE B 1 168 ? 46.081 84.010 117.827 1.00 46.25 168 ILE B N 1
ATOM 6067 C CA . ILE B 1 168 ? 46.705 85.324 117.638 1.00 45.24 168 ILE B CA 1
ATOM 6068 C C . ILE B 1 168 ? 47.451 85.341 116.302 1.00 47.45 168 ILE B C 1
ATOM 6069 O O . ILE B 1 168 ? 47.235 86.258 115.506 1.00 47.28 168 ILE B O 1
ATOM 6074 N N . GLN B 1 169 ? 48.319 84.333 116.059 1.00 42.56 169 GLN B N 1
ATOM 6075 C CA . GLN B 1 169 ? 49.121 84.245 114.835 1.00 41.29 169 GLN B CA 1
ATOM 6076 C C . GLN B 1 169 ? 49.625 82.831 114.526 1.00 44.92 169 GLN B C 1
ATOM 6077 O O . GLN B 1 169 ? 49.742 81.989 115.420 1.00 45.33 169 GLN B O 1
ATOM 6083 N N . VAL B 1 170 ? 49.952 82.601 113.244 1.00 40.57 170 VAL B N 1
ATOM 6084 C CA . VAL B 1 170 ? 50.530 81.366 112.707 1.00 40.85 170 VAL B CA 1
ATOM 6085 C C . VAL B 1 170 ? 51.739 81.803 111.859 1.00 45.15 170 VAL B C 1
ATOM 6086 O O . VAL B 1 170 ? 51.584 82.649 110.973 1.00 44.95 170 VAL B O 1
ATOM 6090 N N . PHE B 1 171 ? 52.947 81.290 112.170 1.00 41.62 171 PHE B N 1
ATOM 6091 C CA . PHE B 1 171 ? 54.151 81.713 111.453 1.00 41.15 171 PHE B CA 1
ATOM 6092 C C . PHE B 1 171 ? 55.201 80.597 111.317 1.00 46.11 171 PHE B C 1
ATOM 6093 O O . PHE B 1 171 ? 55.331 79.779 112.232 1.00 46.85 171 PHE B O 1
ATOM 6101 N N . PRO B 1 172 ? 56.006 80.584 110.223 1.00 42.23 172 PRO B N 1
ATOM 6102 C CA . PRO B 1 172 ? 57.055 79.561 110.101 1.00 42.53 172 PRO B CA 1
ATOM 6103 C C . PRO B 1 172 ? 58.312 79.932 110.895 1.00 46.53 172 PRO B C 1
ATOM 6104 O O . PRO B 1 172 ? 58.614 81.118 111.055 1.00 45.34 172 PRO B O 1
ATOM 6108 N N . LEU B 1 173 ? 59.047 78.917 111.384 1.00 44.30 173 LEU B N 1
ATOM 6109 C CA . LEU B 1 173 ? 60.264 79.104 112.178 1.00 44.75 173 LEU B CA 1
ATOM 6110 C C . LEU B 1 173 ? 61.501 79.295 111.310 1.00 50.73 173 LEU B C 1
ATOM 6111 O O . LEU B 1 173 ? 61.655 78.613 110.296 1.00 50.91 173 LEU B O 1
ATOM 6116 N N . HIS B 1 174 ? 62.401 80.195 111.741 1.00 48.34 174 HIS B N 1
ATOM 6117 C CA . HIS B 1 174 ? 63.673 80.480 111.075 1.00 48.80 174 HIS B CA 1
ATOM 6118 C C . HIS B 1 174 ? 64.687 79.365 111.323 1.00 54.37 174 HIS B C 1
ATOM 6119 O O . HIS B 1 174 ? 64.722 78.803 112.423 1.00 54.71 174 HIS B O 1
ATOM 6126 N N . ASP B 1 175 ? 65.539 79.076 110.323 1.00 51.22 175 ASP B N 1
ATOM 6127 C CA . ASP B 1 175 ? 66.643 78.131 110.474 1.00 52.14 175 ASP B CA 1
ATOM 6128 C C . ASP B 1 175 ? 67.909 78.978 110.580 1.00 57.42 175 ASP B C 1
ATOM 6129 O O . ASP B 1 175 ? 68.517 79.329 109.565 1.00 56.91 175 ASP B O 1
ATOM 6134 N N . SER B 1 176 ? 68.244 79.363 111.829 1.00 55.07 176 SER B N 1
ATOM 6135 C CA . SER B 1 176 ? 69.358 80.223 112.246 1.00 55.21 176 SER B CA 1
ATOM 6136 C C . SER B 1 176 ? 70.650 79.957 111.464 1.00 58.83 176 SER B C 1
ATOM 6137 O O . SER B 1 176 ? 71.203 80.894 110.884 1.00 57.62 176 SER B O 1
ATOM 6140 N N . GLU B 1 177 ? 71.105 78.681 111.430 1.00 56.24 177 GLU B N 1
ATOM 6141 C CA . GLU B 1 177 ? 72.329 78.247 110.748 1.00 56.60 177 GLU B CA 1
ATOM 6142 C C . GLU B 1 177 ? 72.249 78.479 109.232 1.00 59.15 177 GLU B C 1
ATOM 6143 O O . GLU B 1 177 ? 73.217 78.972 108.653 1.00 58.94 177 GLU B O 1
ATOM 6145 N N . ALA B 1 178 ? 71.098 78.146 108.604 1.00 54.04 178 ALA B N 1
ATOM 6146 C CA . ALA B 1 178 ? 70.866 78.324 107.167 1.00 52.65 178 ALA B CA 1
ATOM 6147 C C . ALA B 1 178 ? 70.789 79.805 106.794 1.00 54.54 178 ALA B C 1
ATOM 6148 O O . ALA B 1 178 ? 71.343 80.200 105.766 1.00 53.74 178 ALA B O 1
ATOM 6150 N N . LEU B 1 179 ? 70.115 80.620 107.640 1.00 50.24 179 LEU B N 1
ATOM 6151 C CA . LEU B 1 179 ? 69.943 82.066 107.462 1.00 48.98 179 LEU B CA 1
ATOM 6152 C C . LEU B 1 179 ? 71.293 82.785 107.520 1.00 53.08 179 LEU B C 1
ATOM 6153 O O . LEU B 1 179 ? 71.519 83.697 106.723 1.00 52.58 179 LEU B O 1
ATOM 6158 N N . LYS B 1 180 ? 72.184 82.367 108.448 1.00 49.85 180 LYS B N 1
ATOM 6159 C CA . LYS B 1 180 ? 73.521 82.942 108.618 1.00 50.02 180 LYS B CA 1
ATOM 6160 C C . LYS B 1 180 ? 74.415 82.640 107.413 1.00 53.48 180 LYS B C 1
ATOM 6161 O O . LYS B 1 180 ? 75.217 83.494 107.032 1.00 53.66 180 LYS B O 1
ATOM 6163 N N . LYS B 1 181 ? 74.268 81.437 106.811 1.00 49.17 181 LYS B N 1
ATOM 6164 C CA . LYS B 1 181 ? 75.036 81.007 105.638 1.00 49.09 181 LYS B CA 1
ATOM 6165 C C . LYS B 1 181 ? 74.648 81.834 104.415 1.00 51.90 181 LYS B C 1
ATOM 6166 O O . LYS B 1 181 ? 75.529 82.230 103.649 1.00 51.94 181 LYS B O 1
ATOM 6170 N N . LEU B 1 182 ? 73.334 82.122 104.260 1.00 47.07 182 LEU B N 1
ATOM 6171 C CA . LEU B 1 182 ? 72.771 82.934 103.176 1.00 45.67 182 LEU B CA 1
ATOM 6172 C C . LEU B 1 182 ? 73.185 84.406 103.342 1.00 50.44 182 LEU B C 1
ATOM 6173 O O . LEU B 1 182 ? 73.493 85.063 102.348 1.00 49.78 182 LEU B O 1
ATOM 6178 N N . GLU B 1 183 ? 73.197 84.904 104.594 1.00 47.89 183 GLU B N 1
ATOM 6179 C CA . GLU B 1 183 ? 73.550 86.272 104.973 1.00 48.02 183 GLU B CA 1
ATOM 6180 C C . GLU B 1 183 ? 74.933 86.683 104.478 1.00 53.97 183 GLU B C 1
ATOM 6181 O O . GLU B 1 183 ? 75.088 87.801 103.990 1.00 53.61 183 GLU B O 1
ATOM 6187 N N . ASP B 1 184 ? 75.931 85.788 104.615 1.00 52.18 184 ASP B N 1
ATOM 6188 C CA . ASP B 1 184 ? 77.323 86.033 104.231 1.00 53.17 184 ASP B CA 1
ATOM 6189 C C . ASP B 1 184 ? 77.506 86.043 102.709 1.00 57.24 184 ASP B C 1
ATOM 6190 O O . ASP B 1 184 ? 78.421 86.707 102.218 1.00 57.36 184 ASP B O 1
ATOM 6195 N N . THR B 1 185 ? 76.633 85.333 101.968 1.00 53.42 185 THR B N 1
ATOM 6196 C CA . THR B 1 185 ? 76.684 85.280 100.502 1.00 53.02 185 THR B CA 1
ATOM 6197 C C . THR B 1 185 ? 75.782 86.378 99.897 1.00 55.51 185 THR B C 1
ATOM 6198 O O . THR B 1 185 ? 75.897 86.671 98.708 1.00 55.04 185 THR B O 1
ATOM 6202 N N . TRP B 1 186 ? 74.910 86.989 100.725 1.00 51.21 186 TRP B N 1
ATOM 6203 C CA . TRP B 1 186 ? 73.973 88.052 100.344 1.00 50.05 186 TRP B CA 1
ATOM 6204 C C . TRP B 1 186 ? 74.586 89.440 100.587 1.00 55.33 186 TRP B C 1
ATOM 6205 O O . TRP B 1 186 ? 74.587 90.276 99.682 1.00 54.79 186 TRP B O 1
ATOM 6216 N N . TYR B 1 187 ? 75.092 89.674 101.824 1.00 52.76 187 TYR B N 1
ATOM 6217 C CA . TYR B 1 187 ? 75.717 90.912 102.311 1.00 68.03 187 TYR B CA 1
ATOM 6218 C C . TYR B 1 187 ? 76.659 90.564 103.485 1.00 100.96 187 TYR B C 1
ATOM 6219 O O . TYR B 1 187 ? 77.217 91.430 104.160 1.00 59.76 187 TYR B O 1
ATOM 6228 N N . LEU B 1 192 ? 81.335 94.047 95.058 1.00 65.78 192 LEU B N 1
ATOM 6229 C CA . LEU B 1 192 ? 80.523 93.913 93.850 1.00 65.03 192 LEU B CA 1
ATOM 6230 C C . LEU B 1 192 ? 80.388 92.435 93.465 1.00 68.80 192 LEU B C 1
ATOM 6231 O O . LEU B 1 192 ? 81.393 91.726 93.392 1.00 69.14 192 LEU B O 1
ATOM 6236 N N . LYS B 1 193 ? 79.137 91.978 93.236 1.00 64.54 193 LYS B N 1
ATOM 6237 C CA . LYS B 1 193 ? 78.786 90.590 92.890 1.00 64.35 193 LYS B CA 1
ATOM 6238 C C . LYS B 1 193 ? 77.330 90.459 92.406 1.00 68.13 193 LYS B C 1
ATOM 6239 O O . LYS B 1 193 ? 76.527 91.377 92.597 1.00 67.56 193 LYS B O 1
ATOM 6245 N N . TYR B 1 194 ? 76.994 89.300 91.808 1.00 64.62 194 TYR B N 1
ATOM 6246 C CA . TYR B 1 194 ? 75.631 88.976 91.390 1.00 63.61 194 TYR B CA 1
ATOM 6247 C C . TYR B 1 194 ? 74.900 88.392 92.591 1.00 67.38 194 TYR B C 1
ATOM 6248 O O . TYR B 1 194 ? 75.450 87.518 93.268 1.00 68.26 194 TYR B O 1
ATOM 6257 N N . GLN B 1 195 ? 73.686 88.894 92.882 1.00 62.31 195 GLN B N 1
ATOM 6258 C CA . GLN B 1 195 ? 72.860 88.466 94.018 1.00 61.27 195 GLN B CA 1
ATOM 6259 C C . GLN B 1 195 ? 72.525 86.955 93.979 1.00 63.51 195 GLN B C 1
ATOM 6260 O O . GLN B 1 195 ? 72.264 86.430 92.893 1.00 63.63 195 GLN B O 1
ATOM 6266 N N . PRO B 1 196 ? 72.527 86.242 95.135 1.00 58.01 196 PRO B N 1
ATOM 6267 C CA . PRO B 1 196 ? 72.215 84.801 95.108 1.00 57.44 196 PRO B CA 1
ATOM 6268 C C . PRO B 1 196 ? 70.702 84.541 95.188 1.00 58.65 196 PRO B C 1
ATOM 6269 O O . PRO B 1 196 ? 70.197 84.082 96.218 1.00 58.11 196 PRO B O 1
ATOM 6273 N N . ILE B 1 197 ? 69.989 84.823 94.074 1.00 52.90 197 ILE B N 1
ATOM 6274 C CA . ILE B 1 197 ? 68.529 84.709 93.922 1.00 51.11 197 ILE B CA 1
ATOM 6275 C C . ILE B 1 197 ? 68.044 83.266 94.176 1.00 55.43 197 ILE B C 1
ATOM 6276 O O . ILE B 1 197 ? 67.001 83.087 94.808 1.00 54.65 197 ILE B O 1
ATOM 6281 N N . ASP B 1 198 ? 68.807 82.253 93.729 1.00 53.10 198 ASP B N 1
ATOM 6282 C CA . ASP B 1 198 ? 68.461 80.844 93.943 1.00 53.40 198 ASP B CA 1
ATOM 6283 C C . ASP B 1 198 ? 68.575 80.462 95.428 1.00 56.44 198 ASP B C 1
ATOM 6284 O O . ASP B 1 198 ? 67.808 79.618 95.892 1.00 56.07 198 ASP B O 1
ATOM 6289 N N . SER B 1 199 ? 69.503 81.103 96.171 1.00 52.45 199 SER B N 1
ATOM 6290 C CA . SER B 1 199 ? 69.688 80.888 97.609 1.00 52.10 199 SER B CA 1
ATOM 6291 C C . SER B 1 199 ? 68.560 81.569 98.400 1.00 53.78 199 SER B C 1
ATOM 6292 O O . SER B 1 199 ? 68.074 80.989 99.376 1.00 53.12 199 SER B O 1
ATOM 6295 N N . ILE B 1 200 ? 68.130 82.786 97.962 1.00 48.48 200 ILE B N 1
ATOM 6296 C CA . ILE B 1 200 ? 67.026 83.551 98.566 1.00 46.78 200 ILE B CA 1
ATOM 6297 C C . ILE B 1 200 ? 65.719 82.753 98.380 1.00 51.03 200 ILE B C 1
ATOM 6298 O O . ILE B 1 200 ? 64.908 82.697 99.306 1.00 51.28 200 ILE B O 1
ATOM 6303 N N . ARG B 1 201 ? 65.548 82.105 97.199 1.00 46.79 201 ARG B N 1
ATOM 6304 C CA . ARG B 1 201 ? 64.388 81.274 96.852 1.00 45.98 201 ARG B CA 1
ATOM 6305 C C . ARG B 1 201 ? 64.275 80.057 97.783 1.00 51.01 201 ARG B C 1
ATOM 6306 O O . ARG B 1 201 ? 63.180 79.752 98.257 1.00 50.53 201 ARG B O 1
ATOM 6314 N N . GLY B 1 202 ? 65.404 79.395 98.036 1.00 48.45 202 GLY B N 1
ATOM 6315 C CA . GLY B 1 202 ? 65.484 78.222 98.898 1.00 48.83 202 GLY B CA 1
ATOM 6316 C C . GLY B 1 202 ? 65.095 78.480 100.338 1.00 52.61 202 GLY B C 1
ATOM 6317 O O . GLY B 1 202 ? 64.576 77.578 101.003 1.00 53.54 202 GLY B O 1
ATOM 6318 N N . TYR B 1 203 ? 65.323 79.719 100.827 1.00 47.54 203 TYR B N 1
ATOM 6319 C CA . TYR B 1 203 ? 65.008 80.093 102.205 1.00 46.76 203 TYR B CA 1
ATOM 6320 C C . TYR B 1 203 ? 63.665 80.818 102.343 1.00 49.75 203 TYR B C 1
ATOM 6321 O O . TYR B 1 203 ? 62.873 80.465 103.222 1.00 49.44 203 TYR B O 1
ATOM 6330 N N . PHE B 1 204 ? 63.444 81.869 101.536 1.00 45.13 204 PHE B N 1
ATOM 6331 C CA . PHE B 1 204 ? 62.265 82.719 101.662 1.00 44.00 204 PHE B CA 1
ATOM 6332 C C . PHE B 1 204 ? 61.125 82.387 100.702 1.00 47.61 204 PHE B C 1
ATOM 6333 O O . PHE B 1 204 ? 59.977 82.684 101.032 1.00 47.66 204 PHE B O 1
ATOM 6341 N N . GLY B 1 205 ? 61.428 81.799 99.547 1.00 43.37 205 GLY B N 1
ATOM 6342 C CA . GLY B 1 205 ? 60.402 81.459 98.566 1.00 42.91 205 GLY B CA 1
ATOM 6343 C C . GLY B 1 205 ? 60.490 82.217 97.256 1.00 46.23 205 GLY B C 1
ATOM 6344 O O . GLY B 1 205 ? 61.334 83.101 97.093 1.00 45.62 205 GLY B O 1
ATOM 6345 N N . GLU B 1 206 ? 59.601 81.870 96.315 1.00 42.66 206 GLU B N 1
ATOM 6346 C CA . GLU B 1 206 ? 59.563 82.422 94.963 1.00 42.33 206 GLU B CA 1
ATOM 6347 C C . GLU B 1 206 ? 59.184 83.912 94.924 1.00 45.94 206 GLU B C 1
ATOM 6348 O O . GLU B 1 206 ? 59.751 84.638 94.110 1.00 44.81 206 GLU B O 1
ATOM 6354 N N . THR B 1 207 ? 58.247 84.365 95.788 1.00 42.96 207 THR B N 1
ATOM 6355 C CA . THR B 1 207 ? 57.778 85.759 95.819 1.00 42.56 207 THR B CA 1
ATOM 6356 C C . THR B 1 207 ? 58.875 86.728 96.296 1.00 47.03 207 THR B C 1
ATOM 6357 O O . THR B 1 207 ? 59.094 87.759 95.647 1.00 47.03 207 THR B O 1
ATOM 6361 N N . ILE B 1 208 ? 59.533 86.408 97.426 1.00 43.01 208 ILE B N 1
ATOM 6362 C CA . ILE B 1 208 ? 60.575 87.237 98.030 1.00 42.46 208 ILE B CA 1
ATOM 6363 C C . ILE B 1 208 ? 61.817 87.238 97.113 1.00 45.96 208 ILE B C 1
ATOM 6364 O O . ILE B 1 208 ? 62.357 88.311 96.849 1.00 45.70 208 ILE B O 1
ATOM 6369 N N . ALA B 1 209 ? 62.213 86.067 96.570 1.00 42.22 209 ALA B N 1
ATOM 6370 C CA . ALA B 1 209 ? 63.353 85.968 95.645 1.00 41.98 209 ALA B CA 1
ATOM 6371 C C . ALA B 1 209 ? 63.078 86.684 94.319 1.00 43.38 209 ALA B C 1
ATOM 6372 O O . ALA B 1 209 ? 64.014 87.211 93.713 1.00 43.06 209 ALA B O 1
ATOM 6374 N N . LEU B 1 210 ? 61.800 86.707 93.874 1.00 37.77 210 LEU B N 1
ATOM 6375 C CA . LEU B 1 210 ? 61.408 87.394 92.644 1.00 36.43 210 LEU B CA 1
ATOM 6376 C C . LEU B 1 210 ? 61.590 88.895 92.794 1.00 37.76 210 LEU B C 1
ATOM 6377 O O . LEU B 1 210 ? 61.994 89.540 91.825 1.00 37.57 210 LEU B O 1
ATOM 6382 N N . TYR B 1 211 ? 61.315 89.449 94.006 1.00 31.77 211 TYR B N 1
ATOM 6383 C CA . TYR B 1 211 ? 61.503 90.873 94.265 1.00 30.58 211 TYR B CA 1
ATOM 6384 C C . TYR B 1 211 ? 62.985 91.228 94.163 1.00 35.75 211 TYR B C 1
ATOM 6385 O O . TYR B 1 211 ? 63.320 92.184 93.466 1.00 35.33 211 TYR B O 1
ATOM 6394 N N . PHE B 1 212 ? 63.862 90.467 94.848 1.00 33.71 212 PHE B N 1
ATOM 6395 C CA . PHE B 1 212 ? 65.308 90.695 94.817 1.00 34.59 212 PHE B CA 1
ATOM 6396 C C . PHE B 1 212 ? 65.876 90.449 93.406 1.00 39.88 212 PHE B C 1
ATOM 6397 O O . PHE B 1 212 ? 66.866 91.083 93.028 1.00 39.83 212 PHE B O 1
ATOM 6405 N N . GLY B 1 213 ? 65.208 89.580 92.640 1.00 36.72 213 GLY B N 1
ATOM 6406 C CA . GLY B 1 213 ? 65.550 89.288 91.253 1.00 36.88 213 GLY B CA 1
ATOM 6407 C C . GLY B 1 213 ? 65.231 90.470 90.359 1.00 40.74 213 GLY B C 1
ATOM 6408 O O . GLY B 1 213 ? 66.018 90.809 89.467 1.00 41.01 213 GLY B O 1
ATOM 6409 N N . PHE B 1 214 ? 64.067 91.119 90.612 1.00 36.09 214 PHE B N 1
ATOM 6410 C CA . PHE B 1 214 ? 63.613 92.302 89.882 1.00 35.15 214 PHE B CA 1
ATOM 6411 C C . PHE B 1 214 ? 64.428 93.520 90.294 1.00 39.86 214 PHE B C 1
ATOM 6412 O O . PHE B 1 214 ? 64.737 94.343 89.435 1.00 40.46 214 PHE B O 1
ATOM 6420 N N . LEU B 1 215 ? 64.764 93.641 91.598 1.00 35.24 215 LEU B N 1
ATOM 6421 C CA . LEU B 1 215 ? 65.563 94.740 92.141 1.00 34.62 215 LEU B CA 1
ATOM 6422 C C . LEU B 1 215 ? 66.938 94.758 91.469 1.00 38.53 215 LEU B C 1
ATOM 6423 O O . LEU B 1 215 ? 67.337 95.798 90.950 1.00 38.05 215 LEU B O 1
ATOM 6428 N N . GLU B 1 216 ? 67.621 93.590 91.428 1.00 35.46 216 GLU B N 1
ATOM 6429 C CA . GLU B 1 216 ? 68.935 93.414 90.807 1.00 35.76 216 GLU B CA 1
ATOM 6430 C C . GLU B 1 216 ? 68.880 93.766 89.312 1.00 40.82 216 GLU B C 1
ATOM 6431 O O . GLU B 1 216 ? 69.781 94.447 88.816 1.00 40.88 216 GLU B O 1
ATOM 6437 N N . TYR B 1 217 ? 67.807 93.325 88.613 1.00 37.78 217 TYR B N 1
ATOM 6438 C CA . TYR B 1 217 ? 67.591 93.577 87.187 1.00 37.79 217 TYR B CA 1
ATOM 6439 C C . TYR B 1 217 ? 67.359 95.067 86.907 1.00 42.30 217 TYR B C 1
ATOM 6440 O O . TYR B 1 217 ? 68.018 95.624 86.031 1.00 42.09 217 TYR B O 1
ATOM 6449 N N . PHE B 1 218 ? 66.406 95.690 87.628 1.00 39.10 218 PHE B N 1
ATOM 6450 C CA . PHE B 1 218 ? 66.032 97.096 87.490 1.00 39.08 218 PHE B CA 1
ATOM 6451 C C . PHE B 1 218 ? 67.225 98.025 87.745 1.00 44.35 218 PHE B C 1
ATOM 6452 O O . PHE B 1 218 ? 67.361 99.020 87.034 1.00 44.48 218 PHE B O 1
ATOM 6460 N N . THR B 1 219 ? 68.101 97.683 88.722 1.00 41.34 219 THR B N 1
ATOM 6461 C CA . THR B 1 219 ? 69.306 98.459 89.042 1.00 41.57 219 THR B CA 1
ATOM 6462 C C . THR B 1 219 ? 70.240 98.457 87.825 1.00 46.38 219 THR B C 1
ATOM 6463 O O . THR B 1 219 ? 70.728 99.520 87.440 1.00 46.54 219 THR B O 1
ATOM 6467 N N . PHE B 1 220 ? 70.451 97.272 87.202 1.00 43.32 220 PHE B N 1
ATOM 6468 C CA . PHE B 1 220 ? 71.287 97.121 86.004 1.00 43.66 220 PHE B CA 1
ATOM 6469 C C . PHE B 1 220 ? 70.646 97.827 84.811 1.00 47.60 220 PHE B C 1
ATOM 6470 O O . PHE B 1 220 ? 71.349 98.490 84.047 1.00 47.77 220 PHE B O 1
ATOM 6478 N N . ALA B 1 221 ? 69.306 97.718 84.684 1.00 43.22 221 ALA B N 1
ATOM 6479 C CA . ALA B 1 221 ? 68.511 98.340 83.626 1.00 42.39 221 ALA B CA 1
ATOM 6480 C C . ALA B 1 221 ? 68.620 99.864 83.662 1.00 45.49 221 ALA B C 1
ATOM 6481 O O . ALA B 1 221 ? 68.686 100.482 82.607 1.00 45.05 221 ALA B O 1
ATOM 6483 N N . LEU B 1 222 ? 68.664 100.461 84.869 1.00 41.62 222 LEU B N 1
ATOM 6484 C CA . LEU B 1 222 ? 68.767 101.908 85.053 1.00 41.52 222 LEU B CA 1
ATOM 6485 C C . LEU B 1 222 ? 70.161 102.466 84.712 1.00 46.39 222 LEU B C 1
ATOM 6486 O O . LEU B 1 222 ? 70.263 103.662 84.420 1.00 46.70 222 LEU B O 1
ATOM 6491 N N . ILE B 1 223 ? 71.226 101.617 84.772 1.00 42.68 223 ILE B N 1
ATOM 6492 C CA . ILE B 1 223 ? 72.630 102.001 84.529 1.00 42.79 223 ILE B CA 1
ATOM 6493 C C . ILE B 1 223 ? 72.793 102.733 83.164 1.00 47.56 223 ILE B C 1
ATOM 6494 O O . ILE B 1 223 ? 73.354 103.828 83.207 1.00 47.89 223 ILE B O 1
ATOM 6499 N N . PRO B 1 224 ? 72.296 102.248 81.988 1.00 44.42 224 PRO B N 1
ATOM 6500 C CA . PRO B 1 224 ? 72.460 103.038 80.749 1.00 44.88 224 PRO B CA 1
ATOM 6501 C C . PRO B 1 224 ? 71.901 104.456 80.878 1.00 49.79 224 PRO B C 1
ATOM 6502 O O . PRO B 1 224 ? 72.616 105.402 80.551 1.00 50.08 224 PRO B O 1
ATOM 6506 N N . MET B 1 225 ? 70.666 104.601 81.434 1.00 46.13 225 MET B N 1
ATOM 6507 C CA . MET B 1 225 ? 69.974 105.882 81.663 1.00 45.80 225 MET B CA 1
ATOM 6508 C C . MET B 1 225 ? 70.741 106.798 82.631 1.00 49.07 225 MET B C 1
ATOM 6509 O O . MET B 1 225 ? 70.651 108.020 82.512 1.00 48.94 225 MET B O 1
ATOM 6514 N N . ALA B 1 226 ? 71.486 106.210 83.581 1.00 45.30 226 ALA B N 1
ATOM 6515 C CA . ALA B 1 226 ? 72.308 106.951 84.534 1.00 45.78 226 ALA B CA 1
ATOM 6516 C C . ALA B 1 226 ? 73.560 107.516 83.843 1.00 51.37 226 ALA B C 1
ATOM 6517 O O . ALA B 1 226 ? 73.940 108.661 84.108 1.00 51.52 226 ALA B O 1
ATOM 6519 N N . VAL B 1 227 ? 74.179 106.722 82.938 1.00 48.36 227 VAL B N 1
ATOM 6520 C CA . VAL B 1 227 ? 75.387 107.105 82.199 1.00 48.99 227 VAL B CA 1
ATOM 6521 C C . VAL B 1 227 ? 75.035 108.114 81.091 1.00 52.48 227 VAL B C 1
ATOM 6522 O O . VAL B 1 227 ? 75.778 109.079 80.926 1.00 52.55 227 VAL B O 1
ATOM 6526 N N . ILE B 1 228 ? 73.923 107.897 80.341 1.00 48.48 228 ILE B N 1
ATOM 6527 C CA . ILE B 1 228 ? 73.479 108.799 79.258 1.00 48.50 228 ILE B CA 1
ATOM 6528 C C . ILE B 1 228 ? 73.087 110.173 79.848 1.00 52.72 228 ILE B C 1
ATOM 6529 O O . ILE B 1 228 ? 73.473 111.202 79.294 1.00 52.43 228 ILE B O 1
ATOM 6534 N N . GLY B 1 229 ? 72.355 110.160 80.963 1.00 49.22 229 GLY B N 1
ATOM 6535 C CA . GLY B 1 229 ? 71.884 111.361 81.645 1.00 49.27 229 GLY B CA 1
ATOM 6536 C C . GLY B 1 229 ? 72.934 112.179 82.372 1.00 54.16 229 GLY B C 1
ATOM 6537 O O . GLY B 1 229 ? 72.721 113.370 82.605 1.00 54.55 229 GLY B O 1
ATOM 6538 N N . LEU B 1 230 ? 74.069 111.556 82.745 1.00 50.70 230 LEU B N 1
ATOM 6539 C CA . LEU B 1 230 ? 75.161 112.206 83.476 1.00 51.14 230 LEU B CA 1
ATOM 6540 C C . LEU B 1 230 ? 75.753 113.438 82.724 1.00 55.89 230 LEU B C 1
ATOM 6541 O O . LEU B 1 230 ? 75.760 114.502 83.344 1.00 55.71 230 LEU B O 1
ATOM 6546 N N . PRO B 1 231 ? 76.183 113.382 81.424 1.00 53.46 231 PRO B N 1
ATOM 6547 C CA . PRO B 1 231 ? 76.725 114.597 80.779 1.00 54.57 231 PRO B CA 1
ATOM 6548 C C . PRO B 1 231 ? 75.681 115.694 80.490 1.00 59.43 231 PRO B C 1
ATOM 6549 O O . PRO B 1 231 ? 76.069 116.829 80.210 1.00 59.92 231 PRO B O 1
ATOM 6553 N N . TYR B 1 232 ? 74.373 115.368 80.559 1.00 55.71 232 TYR B N 1
ATOM 6554 C CA . TYR B 1 232 ? 73.282 116.322 80.338 1.00 55.88 232 TYR B CA 1
ATOM 6555 C C . TYR B 1 232 ? 73.206 117.331 81.489 1.00 61.24 232 TYR B C 1
ATOM 6556 O O . TYR B 1 232 ? 72.815 118.482 81.278 1.00 61.65 232 TYR B O 1
ATOM 6565 N N . TYR B 1 233 ? 73.600 116.897 82.698 1.00 58.17 233 TYR B N 1
ATOM 6566 C CA . TYR B 1 233 ? 73.639 117.717 83.903 1.00 58.54 233 TYR B CA 1
ATOM 6567 C C . TYR B 1 233 ? 74.981 118.460 83.984 1.00 63.97 233 TYR B C 1
ATOM 6568 O O . TYR B 1 233 ? 74.996 119.678 84.170 1.00 64.64 233 TYR B O 1
ATOM 6577 N N . LEU B 1 234 ? 76.097 117.709 83.858 1.00 60.55 234 LEU B N 1
ATOM 6578 C CA . LEU B 1 234 ? 77.478 118.189 83.968 1.00 61.43 234 LEU B CA 1
ATOM 6579 C C . LEU B 1 234 ? 77.820 119.317 82.996 1.00 66.43 234 LEU B C 1
ATOM 6580 O O . LEU B 1 234 ? 78.426 120.299 83.418 1.00 67.33 234 LEU B O 1
ATOM 6585 N N . PHE B 1 235 ? 77.448 119.181 81.712 1.00 62.70 235 PHE B N 1
ATOM 6586 C CA . PHE B 1 235 ? 77.764 120.176 80.686 1.00 63.47 235 PHE B CA 1
ATOM 6587 C C . PHE B 1 235 ? 76.571 121.084 80.357 1.00 67.40 235 PHE B C 1
ATOM 6588 O O . PHE B 1 235 ? 76.711 121.984 79.526 1.00 67.94 235 PHE B O 1
ATOM 6596 N N . VAL B 1 236 ? 75.425 120.879 81.046 1.00 63.63 236 VAL B N 1
ATOM 6597 C CA . VAL B 1 236 ? 74.160 121.625 80.903 1.00 63.46 236 VAL B CA 1
ATOM 6598 C C . VAL B 1 236 ? 73.746 121.631 79.406 1.00 68.70 236 VAL B C 1
ATOM 6599 O O . VAL B 1 236 ? 73.867 122.645 78.708 1.00 69.14 236 VAL B O 1
ATOM 6603 N N . TRP B 1 237 ? 73.321 120.453 78.921 1.00 65.40 237 TRP B N 1
ATOM 6604 C CA . TRP B 1 237 ? 72.894 120.239 77.542 1.00 65.77 237 TRP B CA 1
ATOM 6605 C C . TRP B 1 237 ? 71.407 120.568 77.420 1.00 70.07 237 TRP B C 1
ATOM 6606 O O . TRP B 1 237 ? 70.559 119.772 77.838 1.00 68.81 237 TRP B O 1
ATOM 6617 N N . GLU B 1 238 ? 71.096 121.763 76.881 1.00 67.83 238 GLU B N 1
ATOM 6618 C CA . GLU B 1 238 ? 69.718 122.242 76.734 1.00 67.51 238 GLU B CA 1
ATOM 6619 C C . GLU B 1 238 ? 69.383 122.534 75.250 1.00 71.15 238 GLU B C 1
ATOM 6620 O O . GLU B 1 238 ? 68.889 123.617 74.916 1.00 71.70 238 GLU B O 1
ATOM 6626 N N . ASP B 1 239 ? 69.634 121.546 74.370 1.00 66.23 239 ASP B N 1
ATOM 6627 C CA . ASP B 1 239 ? 69.356 121.641 72.934 1.00 65.77 239 ASP B CA 1
ATOM 6628 C C . ASP B 1 239 ? 68.167 120.769 72.547 1.00 67.37 239 ASP B C 1
ATOM 6629 O O . ASP B 1 239 ? 67.887 119.783 73.234 1.00 65.95 239 ASP B O 1
ATOM 6634 N N . TYR B 1 240 ? 67.474 121.128 71.443 1.00 63.46 240 TYR B N 1
ATOM 6635 C CA . TYR B 1 240 ? 66.326 120.377 70.929 1.00 62.21 240 TYR B CA 1
ATOM 6636 C C . TYR B 1 240 ? 66.771 118.972 70.524 1.00 65.03 240 TYR B C 1
ATOM 6637 O O . TYR B 1 240 ? 66.231 117.999 71.047 1.00 63.82 240 TYR B O 1
ATOM 6646 N N . ASP B 1 241 ? 67.781 118.878 69.630 1.00 61.68 241 ASP B N 1
ATOM 6647 C CA . ASP B 1 241 ? 68.348 117.623 69.131 1.00 60.94 241 ASP B CA 1
ATOM 6648 C C . ASP B 1 241 ? 68.822 116.735 70.285 1.00 62.72 241 ASP B C 1
ATOM 6649 O O . ASP B 1 241 ? 68.463 115.558 70.312 1.00 61.83 241 ASP B O 1
ATOM 6654 N N . LYS B 1 242 ? 69.557 117.310 71.263 1.00 58.16 242 LYS B N 1
ATOM 6655 C CA . LYS B 1 242 ? 70.078 116.594 72.432 1.00 56.86 242 LYS B CA 1
ATOM 6656 C C . LYS B 1 242 ? 68.952 116.068 73.333 1.00 60.40 242 LYS B C 1
ATOM 6657 O O . LYS B 1 242 ? 69.070 114.956 73.844 1.00 59.53 242 LYS B O 1
ATOM 6663 N N . TYR B 1 243 ? 67.852 116.828 73.496 1.00 57.09 243 TYR B N 1
ATOM 6664 C CA . TYR B 1 243 ? 66.733 116.373 74.318 1.00 56.10 243 TYR B CA 1
ATOM 6665 C C . TYR B 1 243 ? 65.907 115.302 73.605 1.00 57.67 243 TYR B C 1
ATOM 6666 O O . TYR B 1 243 ? 65.454 114.369 74.268 1.00 56.74 243 TYR B O 1
ATOM 6675 N N . VAL B 1 244 ? 65.745 115.411 72.264 1.00 53.07 244 VAL B N 1
ATOM 6676 C CA . VAL B 1 244 ? 65.011 114.441 71.439 1.00 51.76 244 VAL B CA 1
ATOM 6677 C C . VAL B 1 244 ? 65.757 113.096 71.469 1.00 54.55 244 VAL B C 1
ATOM 6678 O O . VAL B 1 244 ? 65.105 112.075 71.655 1.00 54.23 244 VAL B O 1
ATOM 6682 N N . ILE B 1 245 ? 67.106 113.100 71.341 1.00 50.12 245 ILE B N 1
ATOM 6683 C CA . ILE B 1 245 ? 67.945 111.892 71.373 1.00 49.07 245 ILE B CA 1
ATOM 6684 C C . ILE B 1 245 ? 67.751 111.155 72.717 1.00 52.13 245 ILE B C 1
ATOM 6685 O O . ILE B 1 245 ? 67.479 109.951 72.707 1.00 51.20 245 ILE B O 1
ATOM 6690 N N . PHE B 1 246 ? 67.847 111.886 73.852 1.00 48.68 246 PHE B N 1
ATOM 6691 C CA . PHE B 1 246 ? 67.687 111.347 75.205 1.00 47.88 246 PHE B CA 1
ATOM 6692 C C . PHE B 1 246 ? 66.278 110.779 75.426 1.00 50.49 246 PHE B C 1
ATOM 6693 O O . PHE B 1 246 ? 66.160 109.653 75.915 1.00 49.57 246 PHE B O 1
ATOM 6701 N N . ALA B 1 247 ? 65.227 111.536 75.037 1.00 46.31 247 ALA B N 1
ATOM 6702 C CA . ALA B 1 247 ? 63.829 111.125 75.172 1.00 45.07 247 ALA B CA 1
ATOM 6703 C C . ALA B 1 247 ? 63.499 109.933 74.273 1.00 48.08 247 ALA B C 1
ATOM 6704 O O . ALA B 1 247 ? 62.726 109.074 74.688 1.00 46.93 247 ALA B O 1
ATOM 6706 N N . SER B 1 248 ? 64.087 109.873 73.057 1.00 45.12 248 SER B N 1
ATOM 6707 C CA . SER B 1 248 ? 63.891 108.762 72.118 1.00 44.93 248 SER B CA 1
ATOM 6708 C C . SER B 1 248 ? 64.488 107.496 72.706 1.00 48.86 248 SER B C 1
ATOM 6709 O O . SER B 1 248 ? 63.842 106.449 72.671 1.00 48.25 248 SER B O 1
ATOM 6712 N N . PHE B 1 249 ? 65.702 107.611 73.295 1.00 45.41 249 PHE B N 1
ATOM 6713 C CA . PHE B 1 249 ? 66.401 106.512 73.953 1.00 44.78 249 PHE B CA 1
ATOM 6714 C C . PHE B 1 249 ? 65.598 106.051 75.168 1.00 46.58 249 PHE B C 1
ATOM 6715 O O . PHE B 1 249 ? 65.466 104.847 75.374 1.00 45.70 249 PHE B O 1
ATOM 6723 N N . ASN B 1 250 ? 65.042 107.017 75.942 1.00 41.56 250 ASN B N 1
ATOM 6724 C CA . ASN B 1 250 ? 64.217 106.808 77.137 1.00 39.68 250 ASN B CA 1
ATOM 6725 C C . ASN B 1 250 ? 62.984 105.943 76.813 1.00 41.27 250 ASN B C 1
ATOM 6726 O O . ASN B 1 250 ? 62.728 104.966 77.519 1.00 40.07 250 ASN B O 1
ATOM 6731 N N . LEU B 1 251 ? 62.245 106.293 75.740 1.00 36.79 251 LEU B N 1
ATOM 6732 C CA . LEU B 1 251 ? 61.031 105.596 75.309 1.00 35.77 251 LEU B CA 1
ATOM 6733 C C . LEU B 1 251 ? 61.326 104.189 74.778 1.00 39.95 251 LEU B C 1
ATOM 6734 O O . LEU B 1 251 ? 60.498 103.298 74.975 1.00 39.40 251 LEU B O 1
ATOM 6739 N N . ILE B 1 252 ? 62.489 103.984 74.115 1.00 36.65 252 ILE B N 1
ATOM 6740 C CA . ILE B 1 252 ? 62.910 102.669 73.610 1.00 36.25 252 ILE B CA 1
ATOM 6741 C C . ILE B 1 252 ? 63.317 101.810 74.820 1.00 42.70 252 ILE B C 1
ATOM 6742 O O . ILE B 1 252 ? 62.877 100.665 74.926 1.00 42.65 252 ILE B O 1
ATOM 6747 N N . TRP B 1 253 ? 64.126 102.393 75.741 1.00 40.35 253 TRP B N 1
ATOM 6748 C CA . TRP B 1 253 ? 64.624 101.773 76.974 1.00 40.25 253 TRP B CA 1
ATOM 6749 C C . TRP B 1 253 ? 63.468 101.229 77.826 1.00 43.16 253 TRP B C 1
ATOM 6750 O O . TRP B 1 253 ? 63.506 100.062 78.206 1.00 42.11 253 TRP B O 1
ATOM 6761 N N . SER B 1 254 ? 62.436 102.063 78.076 1.00 39.83 254 SER B N 1
ATOM 6762 C CA . SER B 1 254 ? 61.240 101.733 78.852 1.00 39.54 254 SER B CA 1
ATOM 6763 C C . SER B 1 254 ? 60.569 100.443 78.379 1.00 44.71 254 SER B C 1
ATOM 6764 O O . SER B 1 254 ? 60.253 99.594 79.211 1.00 44.29 254 SER B O 1
ATOM 6767 N N . THR B 1 255 ? 60.377 100.288 77.050 1.00 41.91 255 THR B N 1
ATOM 6768 C CA . THR B 1 255 ? 59.731 99.122 76.437 1.00 41.65 255 THR B CA 1
ATOM 6769 C C . THR B 1 255 ? 60.631 97.883 76.516 1.00 45.26 255 THR B C 1
ATOM 6770 O O . THR B 1 255 ? 60.191 96.850 77.023 1.00 45.16 255 THR B O 1
ATOM 6774 N N . VAL B 1 256 ? 61.877 97.997 76.013 1.00 40.71 256 VAL B N 1
ATOM 6775 C CA . VAL B 1 256 ? 62.869 96.924 75.937 1.00 40.02 256 VAL B CA 1
ATOM 6776 C C . VAL B 1 256 ? 63.193 96.343 77.340 1.00 41.89 256 VAL B C 1
ATOM 6777 O O . VAL B 1 256 ? 63.233 95.120 77.457 1.00 41.06 256 VAL B O 1
ATOM 6781 N N . ILE B 1 257 ? 63.362 97.179 78.390 1.00 37.42 257 ILE B N 1
ATOM 6782 C CA . ILE B 1 257 ? 63.675 96.653 79.729 1.00 37.05 257 ILE B CA 1
ATOM 6783 C C . ILE B 1 257 ? 62.486 95.883 80.338 1.00 41.60 257 ILE B C 1
ATOM 6784 O O . ILE B 1 257 ? 62.708 94.858 80.984 1.00 41.20 257 ILE B O 1
ATOM 6789 N N . LEU B 1 258 ? 61.243 96.348 80.120 1.00 38.59 258 LEU B N 1
ATOM 6790 C CA . LEU B 1 258 ? 60.059 95.675 80.660 1.00 38.31 258 LEU B CA 1
ATOM 6791 C C . LEU B 1 258 ? 59.756 94.387 79.886 1.00 42.19 258 LEU B C 1
ATOM 6792 O O . LEU B 1 258 ? 59.202 93.448 80.462 1.00 41.71 258 LEU B O 1
ATOM 6797 N N . GLU B 1 259 ? 60.154 94.334 78.602 1.00 38.78 259 GLU B N 1
ATOM 6798 C CA . GLU B 1 259 ? 59.996 93.159 77.746 1.00 38.62 259 GLU B CA 1
ATOM 6799 C C . GLU B 1 259 ? 61.083 92.132 78.067 1.00 41.47 259 GLU B C 1
ATOM 6800 O O . GLU B 1 259 ? 60.765 90.951 78.181 1.00 40.75 259 GLU B O 1
ATOM 6806 N N . LEU B 1 260 ? 62.354 92.583 78.248 1.00 37.63 260 LEU B N 1
ATOM 6807 C CA . LEU B 1 260 ? 63.488 91.716 78.600 1.00 37.23 260 LEU B CA 1
ATOM 6808 C C . LEU B 1 260 ? 63.325 91.119 79.999 1.00 41.60 260 LEU B C 1
ATOM 6809 O O . LEU B 1 260 ? 63.853 90.031 80.250 1.00 41.14 260 LEU B O 1
ATOM 6814 N N . TRP B 1 261 ? 62.604 91.827 80.910 1.00 38.42 261 TRP B N 1
ATOM 6815 C CA . TRP B 1 261 ? 62.329 91.330 82.257 1.00 38.36 261 TRP B CA 1
ATOM 6816 C C . TRP B 1 261 ? 61.431 90.101 82.171 1.00 43.03 261 TRP B C 1
ATOM 6817 O O . TRP B 1 261 ? 61.705 89.115 82.854 1.00 43.33 261 TRP B O 1
ATOM 6828 N N . LYS B 1 262 ? 60.361 90.165 81.339 1.00 39.25 262 LYS B N 1
ATOM 6829 C CA . LYS B 1 262 ? 59.408 89.070 81.106 1.00 38.69 262 LYS B CA 1
ATOM 6830 C C . LYS B 1 262 ? 60.146 87.797 80.687 1.00 42.41 262 LYS B C 1
ATOM 6831 O O . LYS B 1 262 ? 59.882 86.729 81.237 1.00 42.11 262 LYS B O 1
ATOM 6837 N N . ARG B 1 263 ? 61.103 87.940 79.743 1.00 38.87 263 ARG B N 1
ATOM 6838 C CA . ARG B 1 263 ? 61.929 86.870 79.181 1.00 39.39 263 ARG B CA 1
ATOM 6839 C C . ARG B 1 263 ? 62.841 86.263 80.250 1.00 44.28 263 ARG B C 1
ATOM 6840 O O . ARG B 1 263 ? 62.925 85.037 80.351 1.00 44.65 263 ARG B O 1
ATOM 6848 N N . GLY B 1 264 ? 63.499 87.125 81.031 1.00 40.69 264 GLY B N 1
ATOM 6849 C CA . GLY B 1 264 ? 64.413 86.746 82.106 1.00 40.76 264 GLY B CA 1
ATOM 6850 C C . GLY B 1 264 ? 63.715 86.038 83.247 1.00 45.27 264 GLY B C 1
ATOM 6851 O O . GLY B 1 264 ? 64.231 85.047 83.774 1.00 45.17 264 GLY B O 1
ATOM 6852 N N . CYS B 1 265 ? 62.519 86.538 83.612 1.00 41.85 265 CYS B N 1
ATOM 6853 C CA . CYS B 1 265 ? 61.658 85.984 84.654 1.00 41.88 265 CYS B CA 1
ATOM 6854 C C . CYS B 1 265 ? 61.163 84.596 84.234 1.00 48.53 265 CYS B C 1
ATOM 6855 O O . CYS B 1 265 ? 61.122 83.698 85.074 1.00 48.92 265 CYS B O 1
ATOM 6858 N N . ALA B 1 266 ? 60.821 84.418 82.932 1.00 46.16 266 ALA B N 1
ATOM 6859 C CA . ALA B 1 266 ? 60.362 83.149 82.358 1.00 46.68 266 ALA B CA 1
ATOM 6860 C C . ALA B 1 266 ? 61.446 82.075 82.471 1.00 52.27 266 ALA B C 1
ATOM 6861 O O . ALA B 1 266 ? 61.120 80.933 82.783 1.00 52.75 266 ALA B O 1
ATOM 6863 N N . ASN B 1 267 ? 62.731 82.452 82.256 1.00 49.30 267 ASN B N 1
ATOM 6864 C CA . ASN B 1 267 ? 63.901 81.571 82.369 1.00 50.05 267 ASN B CA 1
ATOM 6865 C C . ASN B 1 267 ? 64.067 81.077 83.804 1.00 54.68 267 ASN B C 1
ATOM 6866 O O . ASN B 1 267 ? 64.257 79.882 84.044 1.00 55.01 267 ASN B O 1
ATOM 6871 N N . MET B 1 268 ? 63.979 82.025 84.752 1.00 50.57 268 MET B N 1
ATOM 6872 C CA . MET B 1 268 ? 64.140 81.838 86.186 1.00 50.17 268 MET B CA 1
ATOM 6873 C C . MET B 1 268 ? 63.008 80.998 86.785 1.00 55.59 268 MET B C 1
ATOM 6874 O O . MET B 1 268 ? 63.293 80.059 87.530 1.00 56.13 268 MET B O 1
ATOM 6879 N N . THR B 1 269 ? 61.736 81.326 86.466 1.00 52.06 269 THR B N 1
ATOM 6880 C CA . THR B 1 269 ? 60.570 80.614 87.002 1.00 51.77 269 THR B CA 1
ATOM 6881 C C . THR B 1 269 ? 60.441 79.214 86.390 1.00 56.88 269 THR B C 1
ATOM 6882 O O . THR B 1 269 ? 59.825 78.347 87.014 1.00 57.15 269 THR B O 1
ATOM 6886 N N . TYR B 1 270 ? 61.032 78.977 85.202 1.00 53.67 270 TYR B N 1
ATOM 6887 C CA . TYR B 1 270 ? 61.039 77.647 84.589 1.00 54.36 270 TYR B CA 1
ATOM 6888 C C . TYR B 1 270 ? 62.033 76.773 85.357 1.00 57.89 270 TYR B C 1
ATOM 6889 O O . TYR B 1 270 ? 61.700 75.645 85.719 1.00 57.96 270 TYR B O 1
ATOM 6898 N N . ARG B 1 271 ? 63.245 77.320 85.619 1.00 53.64 271 ARG B N 1
ATOM 6899 C CA . ARG B 1 271 ? 64.339 76.684 86.359 1.00 53.53 271 ARG B CA 1
ATOM 6900 C C . ARG B 1 271 ? 63.865 76.300 87.768 1.00 56.59 271 ARG B C 1
ATOM 6901 O O . ARG B 1 271 ? 64.206 75.225 88.261 1.00 56.18 271 ARG B O 1
ATOM 6909 N N . TRP B 1 272 ? 63.042 77.166 88.382 1.00 53.22 272 TRP B N 1
ATOM 6910 C CA . TRP B 1 272 ? 62.455 76.956 89.704 1.00 53.51 272 TRP B CA 1
ATOM 6911 C C . TRP B 1 272 ? 61.339 75.907 89.649 1.00 59.44 272 TRP B C 1
ATOM 6912 O O . TRP B 1 272 ? 61.188 75.121 90.585 1.00 59.65 272 TRP B O 1
ATOM 6923 N N . GLY B 1 273 ? 60.578 75.914 88.553 1.00 57.04 273 GLY B N 1
ATOM 6924 C CA . GLY B 1 273 ? 59.461 75.003 88.323 1.00 57.52 273 GLY B CA 1
ATOM 6925 C C . GLY B 1 273 ? 58.094 75.627 88.541 1.00 60.84 273 GLY B C 1
ATOM 6926 O O . GLY B 1 273 ? 57.081 75.043 88.152 1.00 61.25 273 GLY B O 1
ATOM 6927 N N . THR B 1 274 ? 58.058 76.828 89.145 1.00 55.87 274 THR B N 1
ATOM 6928 C CA . THR B 1 274 ? 56.839 77.579 89.463 1.00 54.79 274 THR B CA 1
ATOM 6929 C C . THR B 1 274 ? 56.107 78.082 88.186 1.00 56.83 274 THR B C 1
ATOM 6930 O O . THR B 1 274 ? 54.915 78.387 88.262 1.00 55.91 274 THR B O 1
ATOM 6934 N N . LEU B 1 275 ? 56.806 78.148 87.030 1.00 53.03 275 LEU B N 1
ATOM 6935 C CA . LEU B 1 275 ? 56.228 78.562 85.740 1.00 52.35 275 LEU B CA 1
ATOM 6936 C C . LEU B 1 275 ? 55.326 77.455 85.175 1.00 56.61 275 LEU B C 1
ATOM 6937 O O . LEU B 1 275 ? 54.330 77.750 84.512 1.00 56.33 275 LEU B O 1
ATOM 6942 N N . LEU B 1 276 ? 55.679 76.187 85.457 1.00 53.42 276 LEU B N 1
ATOM 6943 C CA . LEU B 1 276 ? 54.971 74.983 85.013 1.00 54.16 276 LEU B CA 1
ATOM 6944 C C . LEU B 1 276 ? 53.790 74.636 85.940 1.00 59.12 276 LEU B C 1
ATOM 6945 O O . LEU B 1 276 ? 53.050 73.688 85.669 1.00 59.62 276 LEU B O 1
ATOM 6950 N N . MET B 1 277 ? 53.610 75.414 87.019 1.00 55.96 277 MET B N 1
ATOM 6951 C CA . MET B 1 277 ? 52.533 75.234 87.987 1.00 56.43 277 MET B CA 1
ATOM 6952 C C . MET B 1 277 ? 51.240 75.863 87.498 1.00 61.70 277 MET B C 1
ATOM 6953 O O . MET B 1 277 ? 51.226 77.033 87.105 1.00 61.48 277 MET B O 1
ATOM 6958 N N . LYS B 1 278 ? 50.153 75.084 87.534 1.00 59.12 278 LYS B N 1
ATOM 6959 C CA . LYS B 1 278 ? 48.821 75.536 87.138 1.00 59.06 278 LYS B CA 1
ATOM 6960 C C . LYS B 1 278 ? 48.106 75.962 88.423 1.00 62.63 278 LYS B C 1
ATOM 6961 O O . LYS B 1 278 ? 47.398 75.170 89.056 1.00 62.60 278 LYS B O 1
ATOM 6967 N N . ARG B 1 279 ? 48.380 77.215 88.842 1.00 58.46 279 ARG B N 1
ATOM 6968 C CA . ARG B 1 279 ? 47.899 77.846 90.079 1.00 57.73 279 ARG B CA 1
ATOM 6969 C C . ARG B 1 279 ? 46.383 78.109 90.084 1.00 61.56 279 ARG B C 1
ATOM 6970 O O . ARG B 1 279 ? 45.811 78.295 91.158 1.00 60.81 279 ARG B O 1
ATOM 6978 N N . LYS B 1 280 ? 45.739 78.131 88.901 1.00 58.61 280 LYS B N 1
ATOM 6979 C CA . LYS B 1 280 ? 44.299 78.382 88.756 1.00 58.70 280 LYS B CA 1
ATOM 6980 C C . LYS B 1 280 ? 43.430 77.260 89.382 1.00 63.28 280 LYS B C 1
ATOM 6981 O O . LYS B 1 280 ? 42.312 77.539 89.825 1.00 63.00 280 LYS B O 1
ATOM 6987 N N . PHE B 1 281 ? 43.948 76.014 89.428 1.00 60.05 281 PHE B N 1
ATOM 6988 C CA . PHE B 1 281 ? 43.232 74.858 89.980 1.00 60.40 281 PHE B CA 1
ATOM 6989 C C . PHE B 1 281 ? 43.520 74.656 91.484 1.00 63.90 281 PHE B C 1
ATOM 6990 O O . PHE B 1 281 ? 43.001 73.704 92.079 1.00 63.93 281 PHE B O 1
ATOM 6998 N N . GLU B 1 282 ? 44.316 75.563 92.101 1.00 59.63 282 GLU B N 1
ATOM 6999 C CA . GLU B 1 282 ? 44.667 75.509 93.528 1.00 58.99 282 GLU B CA 1
ATOM 7000 C C . GLU B 1 282 ? 43.455 75.759 94.418 1.00 62.20 282 GLU B C 1
ATOM 7001 O O . GLU B 1 282 ? 42.498 76.414 94.001 1.00 61.59 282 GLU B O 1
ATOM 7007 N N . GLU B 1 283 ? 43.515 75.242 95.650 1.00 58.77 283 GLU B N 1
ATOM 7008 C CA . GLU B 1 283 ? 42.460 75.366 96.653 1.00 58.93 283 GLU B CA 1
ATOM 7009 C C . GLU B 1 283 ? 42.282 76.847 97.095 1.00 61.17 283 GLU B C 1
ATOM 7010 O O . GLU B 1 283 ? 43.248 77.614 97.019 1.00 60.28 283 GLU B O 1
ATOM 7016 N N . PRO B 1 284 ? 41.055 77.283 97.499 1.00 56.66 284 PRO B N 1
ATOM 7017 C CA . PRO B 1 284 ? 40.856 78.705 97.840 1.00 55.32 284 PRO B CA 1
ATOM 7018 C C . PRO B 1 284 ? 41.549 79.177 99.120 1.00 58.35 284 PRO B C 1
ATOM 7019 O O . PRO B 1 284 ? 41.881 78.368 99.990 1.00 58.57 284 PRO B O 1
ATOM 7023 N N . ARG B 1 285 ? 41.753 80.514 99.219 1.00 53.25 285 ARG B N 1
ATOM 7024 C CA . ARG B 1 285 ? 42.354 81.216 100.362 1.00 52.11 285 ARG B CA 1
ATOM 7025 C C . ARG B 1 285 ? 41.444 81.080 101.603 1.00 56.58 285 ARG B C 1
ATOM 7026 O O . ARG B 1 285 ? 40.231 80.944 101.422 1.00 57.45 285 ARG B O 1
ATOM 7034 N N . PRO B 1 286 ? 41.974 81.111 102.859 1.00 52.19 286 PRO B N 1
ATOM 7035 C CA . PRO B 1 286 ? 41.092 80.954 104.038 1.00 52.21 286 PRO B CA 1
ATOM 7036 C C . PRO B 1 286 ? 40.005 82.034 104.169 1.00 54.91 286 PRO B C 1
ATOM 7037 O O . PRO B 1 286 ? 38.953 81.763 104.752 1.00 55.30 286 PRO B O 1
ATOM 7041 N N . GLY B 1 287 ? 40.249 83.215 103.595 1.00 49.38 287 GLY B N 1
ATOM 7042 C CA . GLY B 1 287 ? 39.308 84.330 103.613 1.00 48.76 287 GLY B CA 1
ATOM 7043 C C . GLY B 1 287 ? 38.131 84.203 102.659 1.00 51.85 287 GLY B C 1
ATOM 7044 O O . GLY B 1 287 ? 37.230 85.049 102.675 1.00 51.42 287 GLY B O 1
ATOM 7045 N N . PHE B 1 288 ? 38.130 83.158 101.815 1.00 48.28 288 PHE B N 1
ATOM 7046 C CA . PHE B 1 288 ? 37.064 82.918 100.847 1.00 48.68 288 PHE B CA 1
ATOM 7047 C C . PHE B 1 288 ? 35.908 82.146 101.484 1.00 53.60 288 PHE B C 1
ATOM 7048 O O . PHE B 1 288 ? 36.094 81.036 101.993 1.00 53.27 288 PHE B O 1
ATOM 7056 N N . HIS B 1 289 ? 34.713 82.752 101.436 1.00 51.31 289 HIS B N 1
ATOM 7057 C CA . HIS B 1 289 ? 33.472 82.193 101.969 1.00 52.73 289 HIS B CA 1
ATOM 7058 C C . HIS B 1 289 ? 32.503 81.835 100.827 1.00 56.59 289 HIS B C 1
ATOM 7059 O O . HIS B 1 289 ? 32.594 82.386 99.726 1.00 55.98 289 HIS B O 1
ATOM 7066 N N . GLY B 1 290 ? 31.595 80.910 101.115 1.00 52.94 290 GLY B N 1
ATOM 7067 C CA . GLY B 1 290 ? 30.591 80.432 100.176 1.00 52.77 290 GLY B CA 1
ATOM 7068 C C . GLY B 1 290 ? 29.919 79.165 100.650 1.00 55.82 290 GLY B C 1
ATOM 7069 O O . GLY B 1 290 ? 30.348 78.562 101.639 1.00 55.10 290 GLY B O 1
ATOM 7070 N N . VAL B 1 291 ? 28.853 78.754 99.944 1.00 52.51 291 VAL B N 1
ATOM 7071 C CA . VAL B 1 291 ? 28.091 77.541 100.257 1.00 53.20 291 VAL B CA 1
ATOM 7072 C C . VAL B 1 291 ? 28.942 76.330 99.864 1.00 57.03 291 VAL B C 1
ATOM 7073 O O . VAL B 1 291 ? 29.427 76.267 98.732 1.00 56.20 291 VAL B O 1
ATOM 7077 N N . LEU B 1 292 ? 29.148 75.394 100.810 1.00 54.00 292 LEU B N 1
ATOM 7078 C CA . LEU B 1 292 ? 29.940 74.185 100.577 1.00 53.99 292 LEU B CA 1
ATOM 7079 C C . LEU B 1 292 ? 29.274 73.317 99.513 1.00 58.54 292 LEU B C 1
ATOM 7080 O O . LEU B 1 292 ? 28.090 72.987 99.623 1.00 59.08 292 LEU B O 1
ATOM 7085 N N . GLY B 1 293 ? 30.044 73.002 98.479 1.00 54.67 293 GLY B N 1
ATOM 7086 C CA . GLY B 1 293 ? 29.604 72.187 97.357 1.00 55.45 293 GLY B CA 1
ATOM 7087 C C . GLY B 1 293 ? 30.756 71.571 96.598 1.00 59.23 293 GLY B C 1
ATOM 7088 O O . GLY B 1 293 ? 31.913 71.700 97.006 1.00 57.29 293 GLY B O 1
ATOM 7089 N N . ILE B 1 294 ? 30.443 70.890 95.488 1.00 57.70 294 ILE B N 1
ATOM 7090 C CA . ILE B 1 294 ? 31.451 70.237 94.655 1.00 57.72 294 ILE B CA 1
ATOM 7091 C C . ILE B 1 294 ? 31.851 71.175 93.516 1.00 61.66 294 ILE B C 1
ATOM 7092 O O . ILE B 1 294 ? 30.991 71.675 92.784 1.00 61.69 294 ILE B O 1
ATOM 7097 N N . ASN B 1 295 ? 33.167 71.409 93.385 1.00 57.62 295 ASN B N 1
ATOM 7098 C CA . ASN B 1 295 ? 33.757 72.220 92.328 1.00 56.98 295 ASN B CA 1
ATOM 7099 C C . ASN B 1 295 ? 33.515 71.526 90.983 1.00 63.55 295 ASN B C 1
ATOM 7100 O O . ASN B 1 295 ? 33.631 70.301 90.897 1.00 64.12 295 ASN B O 1
ATOM 7105 N N . SER B 1 296 ? 33.121 72.295 89.956 1.00 60.88 296 SER B N 1
ATOM 7106 C CA . SER B 1 296 ? 32.824 71.761 88.623 1.00 61.52 296 SER B CA 1
ATOM 7107 C C . SER B 1 296 ? 34.088 71.321 87.879 1.00 64.95 296 SER B C 1
ATOM 7108 O O . SER B 1 296 ? 34.033 70.369 87.097 1.00 65.73 296 SER B O 1
ATOM 7111 N N . ILE B 1 297 ? 35.220 72.011 88.128 1.00 59.65 297 ILE B N 1
ATOM 7112 C CA . ILE B 1 297 ? 36.500 71.772 87.459 1.00 58.79 297 ILE B CA 1
ATOM 7113 C C . ILE B 1 297 ? 37.341 70.698 88.185 1.00 62.58 297 ILE B C 1
ATOM 7114 O O . ILE B 1 297 ? 37.662 69.678 87.571 1.00 63.31 297 ILE B O 1
ATOM 7119 N N . THR B 1 298 ? 37.723 70.945 89.460 1.00 57.48 298 THR B N 1
ATOM 7120 C CA . THR B 1 298 ? 38.590 70.059 90.254 1.00 56.92 298 THR B CA 1
ATOM 7121 C C . THR B 1 298 ? 37.836 68.904 90.949 1.00 60.92 298 THR B C 1
ATOM 7122 O O . THR B 1 298 ? 38.446 67.873 91.239 1.00 60.48 298 THR B O 1
ATOM 7126 N N . GLY B 1 299 ? 36.546 69.089 91.221 1.00 57.97 299 GLY B N 1
ATOM 7127 C CA . GLY B 1 299 ? 35.717 68.082 91.878 1.00 59.04 299 GLY B CA 1
ATOM 7128 C C . GLY B 1 299 ? 35.886 68.015 93.383 1.00 63.79 299 GLY B C 1
ATOM 7129 O O . GLY B 1 299 ? 35.385 67.082 94.017 1.00 64.32 299 GLY B O 1
ATOM 7130 N N . LYS B 1 300 ? 36.582 69.012 93.966 1.00 60.21 300 LYS B N 1
ATOM 7131 C CA . LYS B 1 300 ? 36.856 69.114 95.403 1.00 59.90 300 LYS B CA 1
ATOM 7132 C C . LYS B 1 300 ? 35.668 69.719 96.153 1.00 64.06 300 LYS B C 1
ATOM 7133 O O . LYS B 1 300 ? 35.009 70.625 95.634 1.00 62.93 300 LYS B O 1
ATOM 7139 N N . GLU B 1 301 ? 35.408 69.228 97.382 1.00 61.65 301 GLU B N 1
ATOM 7140 C CA . GLU B 1 301 ? 34.346 69.757 98.238 1.00 61.75 301 GLU B CA 1
ATOM 7141 C C . GLU B 1 301 ? 34.889 71.002 98.940 1.00 63.78 301 GLU B C 1
ATOM 7142 O O . GLU B 1 301 ? 35.646 70.900 99.908 1.00 62.83 301 GLU B O 1
ATOM 7148 N N . GLU B 1 302 ? 34.544 72.175 98.396 1.00 59.35 302 GLU B N 1
ATOM 7149 C CA . GLU B 1 302 ? 35.015 73.478 98.866 1.00 57.68 302 GLU B CA 1
ATOM 7150 C C . GLU B 1 302 ? 33.897 74.546 98.784 1.00 61.76 302 GLU B C 1
ATOM 7151 O O . GLU B 1 302 ? 32.885 74.291 98.125 1.00 61.90 302 GLU B O 1
ATOM 7157 N N . PRO B 1 303 ? 34.049 75.747 99.408 1.00 58.03 303 PRO B N 1
ATOM 7158 C CA . PRO B 1 303 ? 32.992 76.768 99.289 1.00 58.07 303 PRO B CA 1
ATOM 7159 C C . PRO B 1 303 ? 32.800 77.241 97.848 1.00 61.65 303 PRO B C 1
ATOM 7160 O O . PRO B 1 303 ? 33.758 77.292 97.073 1.00 60.76 303 PRO B O 1
ATOM 7164 N N . LEU B 1 304 ? 31.551 77.556 97.489 1.00 58.61 304 LEU B N 1
ATOM 7165 C CA . LEU B 1 304 ? 31.191 78.028 96.155 1.00 58.31 304 LEU B CA 1
ATOM 7166 C C . LEU B 1 304 ? 30.543 79.400 96.252 1.00 61.44 304 LEU B C 1
ATOM 7167 O O . LEU B 1 304 ? 29.600 79.585 97.029 1.00 61.52 304 LEU B O 1
ATOM 7172 N N . TYR B 1 305 ? 31.057 80.364 95.476 1.00 56.96 305 TYR B N 1
ATOM 7173 C CA . TYR B 1 305 ? 30.525 81.721 95.463 1.00 56.67 305 TYR B CA 1
ATOM 7174 C C . TYR B 1 305 ? 30.291 82.190 94.022 1.00 61.02 305 TYR B C 1
ATOM 7175 O O . TYR B 1 305 ? 31.182 82.032 93.180 1.00 60.27 305 TYR B O 1
ATOM 7184 N N . PRO B 1 306 ? 29.088 82.741 93.715 1.00 58.31 306 PRO B N 1
ATOM 7185 C CA . PRO B 1 306 ? 28.812 83.181 92.338 1.00 58.25 306 PRO B CA 1
ATOM 7186 C C . PRO B 1 306 ? 29.643 84.395 91.948 1.00 61.51 306 PRO B C 1
ATOM 7187 O O . PRO B 1 306 ? 29.683 85.382 92.689 1.00 61.13 306 PRO B O 1
ATOM 7191 N N . SER B 1 307 ? 30.314 84.309 90.782 1.00 57.37 307 SER B N 1
ATOM 7192 C CA . SER B 1 307 ? 31.182 85.357 90.236 1.00 55.87 307 SER B CA 1
ATOM 7193 C C . SER B 1 307 ? 30.451 86.693 90.066 1.00 58.47 307 SER B C 1
ATOM 7194 O O . SER B 1 307 ? 31.055 87.731 90.335 1.00 56.93 307 SER B O 1
ATOM 7197 N N . TYR B 1 308 ? 29.156 86.669 89.663 1.00 55.52 308 TYR B N 1
ATOM 7198 C CA . TYR B 1 308 ? 28.346 87.871 89.449 1.00 55.48 308 TYR B CA 1
ATOM 7199 C C . TYR B 1 308 ? 28.249 88.735 90.727 1.00 58.68 308 TYR B C 1
ATOM 7200 O O . TYR B 1 308 ? 28.298 89.959 90.616 1.00 58.27 308 TYR B O 1
ATOM 7209 N N . LYS B 1 309 ? 28.133 88.105 91.921 1.00 54.69 309 LYS B N 1
ATOM 7210 C CA . LYS B 1 309 ? 28.052 88.806 93.211 1.00 54.10 309 LYS B CA 1
ATOM 7211 C C . LYS B 1 309 ? 29.358 89.573 93.489 1.00 56.38 309 LYS B C 1
ATOM 7212 O O . LYS B 1 309 ? 29.312 90.715 93.946 1.00 56.23 309 LYS B O 1
ATOM 7218 N N . ARG B 1 310 ? 30.513 88.949 93.172 1.00 51.00 310 ARG B N 1
ATOM 7219 C CA . ARG B 1 310 ? 31.854 89.518 93.315 1.00 48.96 310 ARG B CA 1
ATOM 7220 C C . ARG B 1 310 ? 32.035 90.682 92.326 1.00 51.90 310 ARG B C 1
ATOM 7221 O O . ARG B 1 310 ? 32.559 91.724 92.717 1.00 51.14 310 ARG B O 1
ATOM 7229 N N . GLN B 1 311 ? 31.571 90.511 91.068 1.00 48.38 311 GLN B N 1
ATOM 7230 C CA . GLN B 1 311 ? 31.666 91.512 90.000 1.00 47.89 311 GLN B CA 1
ATOM 7231 C C . GLN B 1 311 ? 30.855 92.774 90.321 1.00 52.64 311 GLN B C 1
ATOM 7232 O O . GLN B 1 311 ? 31.343 93.880 90.074 1.00 51.80 311 GLN B O 1
ATOM 7238 N N . LEU B 1 312 ? 29.635 92.616 90.880 1.00 50.16 312 LEU B N 1
ATOM 7239 C CA . LEU B 1 312 ? 28.773 93.742 91.262 1.00 50.26 312 LEU B CA 1
ATOM 7240 C C . LEU B 1 312 ? 29.441 94.576 92.367 1.00 53.68 312 LEU B C 1
ATOM 7241 O O . LEU B 1 312 ? 29.450 95.801 92.276 1.00 52.85 312 LEU B O 1
ATOM 7246 N N . ARG B 1 313 ? 30.056 93.905 93.366 1.00 50.25 313 ARG B N 1
ATOM 7247 C CA . ARG B 1 313 ? 30.783 94.543 94.471 1.00 49.67 313 ARG B CA 1
ATOM 7248 C C . ARG B 1 313 ? 32.009 95.325 93.949 1.00 53.92 313 ARG B C 1
ATOM 7249 O O . ARG B 1 313 ? 32.345 96.375 94.502 1.00 53.61 313 ARG B O 1
ATOM 7257 N N . ILE B 1 314 ? 32.642 94.827 92.863 1.00 50.30 314 ILE B N 1
ATOM 7258 C CA . ILE B 1 314 ? 33.814 95.433 92.229 1.00 49.46 314 ILE B CA 1
ATOM 7259 C C . ILE B 1 314 ? 33.423 96.725 91.487 1.00 54.62 314 ILE B C 1
ATOM 7260 O O . ILE B 1 314 ? 33.984 97.775 91.788 1.00 54.04 314 ILE B O 1
ATOM 7265 N N . TYR B 1 315 ? 32.477 96.645 90.531 1.00 52.17 315 TYR B N 1
ATOM 7266 C CA . TYR B 1 315 ? 32.094 97.760 89.665 1.00 52.13 315 TYR B CA 1
ATOM 7267 C C . TYR B 1 315 ? 31.073 98.740 90.257 1.00 55.81 315 TYR B C 1
ATOM 7268 O O . TYR B 1 315 ? 31.048 99.886 89.810 1.00 56.12 315 TYR B O 1
ATOM 7277 N N . LEU B 1 316 ? 30.243 98.326 91.232 1.00 51.48 316 LEU B N 1
ATOM 7278 C CA . LEU B 1 316 ? 29.224 99.224 91.788 1.00 51.31 316 LEU B CA 1
ATOM 7279 C C . LEU B 1 316 ? 29.597 99.831 93.145 1.00 53.11 316 LEU B C 1
ATOM 7280 O O . LEU B 1 316 ? 29.067 100.889 93.481 1.00 52.88 316 LEU B O 1
ATOM 7285 N N . VAL B 1 317 ? 30.472 99.180 93.930 1.00 48.39 317 VAL B N 1
ATOM 7286 C CA . VAL B 1 317 ? 30.827 99.695 95.259 1.00 47.79 317 VAL B CA 1
ATOM 7287 C C . VAL B 1 317 ? 32.303 100.110 95.319 1.00 50.55 317 VAL B C 1
ATOM 7288 O O . VAL B 1 317 ? 32.592 101.253 95.675 1.00 50.46 317 VAL B O 1
ATOM 7292 N N . SER B 1 318 ? 33.220 99.188 94.987 1.00 46.18 318 SER B N 1
ATOM 7293 C CA . SER B 1 318 ? 34.662 99.411 95.058 1.00 45.31 318 SER B CA 1
ATOM 7294 C C . SER B 1 318 ? 35.176 100.437 94.041 1.00 48.81 318 SER B C 1
ATOM 7295 O O . SER B 1 318 ? 35.865 101.375 94.443 1.00 48.21 318 SER B O 1
ATOM 7298 N N . LEU B 1 319 ? 34.850 100.269 92.747 1.00 45.64 319 LEU B N 1
ATOM 7299 C CA . LEU B 1 319 ? 35.281 101.171 91.676 1.00 45.48 319 LEU B CA 1
ATOM 7300 C C . LEU B 1 319 ? 34.829 102.631 91.938 1.00 50.15 319 LEU B C 1
ATOM 7301 O O . LEU B 1 319 ? 35.703 103.497 91.877 1.00 49.69 319 LEU B O 1
ATOM 7306 N N . PRO B 1 320 ? 33.545 102.949 92.283 1.00 47.51 320 PRO B N 1
ATOM 7307 C CA . PRO B 1 320 ? 33.192 104.357 92.547 1.00 4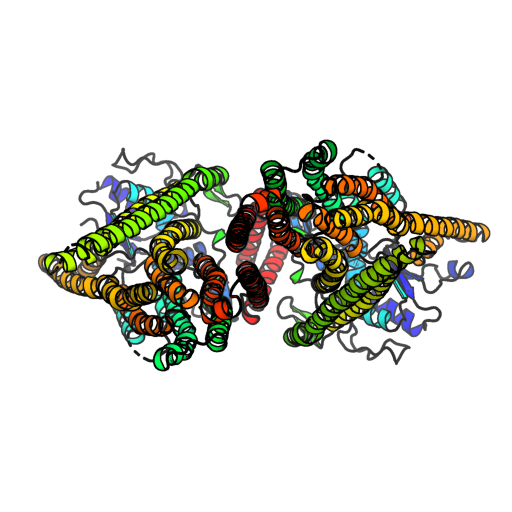7.94 320 PRO B CA 1
ATOM 7308 C C . PRO B 1 320 ? 33.914 104.937 93.767 1.00 51.23 320 PRO B C 1
ATOM 7309 O O . PRO B 1 320 ? 34.231 106.127 93.761 1.00 51.24 320 PRO B O 1
ATOM 7313 N N . PHE B 1 321 ? 34.201 104.100 94.789 1.00 46.60 321 PHE B N 1
ATOM 7314 C CA . PHE B 1 321 ? 34.915 104.518 95.997 1.00 45.94 321 PHE B CA 1
ATOM 7315 C C . PHE B 1 321 ? 36.354 104.942 95.668 1.00 51.10 321 PHE B C 1
ATOM 7316 O O . PHE B 1 321 ? 36.809 105.977 96.167 1.00 51.17 321 PHE B O 1
ATOM 7324 N N . VAL B 1 322 ? 37.065 104.135 94.846 1.00 47.49 322 VAL B N 1
ATOM 7325 C CA . VAL B 1 322 ? 38.445 104.397 94.420 1.00 47.02 322 VAL B CA 1
ATOM 7326 C C . VAL B 1 322 ? 38.477 105.734 93.645 1.00 52.88 322 VAL B C 1
ATOM 7327 O O . VAL B 1 322 ? 39.366 106.553 93.887 1.00 52.55 322 VAL B O 1
ATOM 7331 N N . CYS B 1 323 ? 37.464 105.973 92.784 1.00 50.82 323 CYS B N 1
ATOM 7332 C CA . CYS B 1 323 ? 37.318 107.196 91.991 1.00 51.52 323 CYS B CA 1
ATOM 7333 C C . CYS B 1 323 ? 37.039 108.405 92.875 1.00 55.16 323 CYS B C 1
ATOM 7334 O O . CYS B 1 323 ? 37.480 109.501 92.535 1.00 55.11 323 CYS B O 1
ATOM 7337 N N . LEU B 1 324 ? 36.309 108.218 93.991 1.00 51.60 324 LEU B N 1
ATOM 7338 C CA . LEU B 1 324 ? 36.009 109.303 94.926 1.00 52.16 324 LEU B CA 1
ATOM 7339 C C . LEU B 1 324 ? 37.272 109.728 95.680 1.00 54.79 324 LEU B C 1
ATOM 7340 O O . LEU B 1 324 ? 37.503 110.928 95.836 1.00 54.92 324 LEU B O 1
ATOM 7345 N N . CYS B 1 325 ? 38.096 108.745 96.115 1.00 49.59 325 CYS B N 1
ATOM 7346 C CA . CYS B 1 325 ? 39.355 108.967 96.831 1.00 48.55 325 CYS B CA 1
ATOM 7347 C C . CYS B 1 325 ? 40.382 109.620 95.913 1.00 51.94 325 CYS B C 1
ATOM 7348 O O . CYS B 1 325 ? 41.181 110.436 96.373 1.00 51.89 325 CYS B O 1
ATOM 7351 N N . LEU B 1 326 ? 40.362 109.252 94.619 1.00 48.06 326 LEU B N 1
ATOM 7352 C CA . LEU B 1 326 ? 41.243 109.795 93.588 1.00 47.71 326 LEU B CA 1
ATOM 7353 C C . LEU B 1 326 ? 40.877 111.256 93.301 1.00 53.45 326 LEU B C 1
ATOM 7354 O O . LEU B 1 326 ? 41.775 112.078 93.109 1.00 53.44 326 LEU B O 1
ATOM 7359 N N . TYR B 1 327 ? 39.563 111.585 93.320 1.00 51.11 327 TYR B N 1
ATOM 7360 C CA . TYR B 1 327 ? 39.063 112.948 93.128 1.00 52.07 327 TYR B CA 1
ATOM 7361 C C . TYR B 1 327 ? 39.399 113.802 94.356 1.00 57.61 327 TYR B C 1
ATOM 7362 O O . TYR B 1 327 ? 39.773 114.968 94.206 1.00 58.45 327 TYR B O 1
ATOM 7371 N N . PHE B 1 328 ? 39.257 113.221 95.565 1.00 53.92 328 PHE B N 1
ATOM 7372 C CA . PHE B 1 328 ? 39.557 113.891 96.829 1.00 53.99 328 PHE B CA 1
ATOM 7373 C C . PHE B 1 328 ? 41.054 114.198 96.931 1.00 56.01 328 PHE B C 1
ATOM 7374 O O . PHE B 1 328 ? 41.416 115.241 97.478 1.00 56.44 328 PHE B O 1
ATOM 7382 N N . SER B 1 329 ? 41.913 113.308 96.378 1.00 50.00 329 SER B N 1
ATOM 7383 C CA . SER B 1 329 ? 43.370 113.473 96.339 1.00 48.59 329 SER B CA 1
ATOM 7384 C C . SER B 1 329 ? 43.738 114.723 95.545 1.00 51.38 329 SER B C 1
ATOM 7385 O O . SER B 1 329 ? 44.585 115.502 95.984 1.00 50.99 329 SER B O 1
ATOM 7388 N N . LEU B 1 330 ? 43.062 114.926 94.396 1.00 46.93 330 LEU B N 1
ATOM 738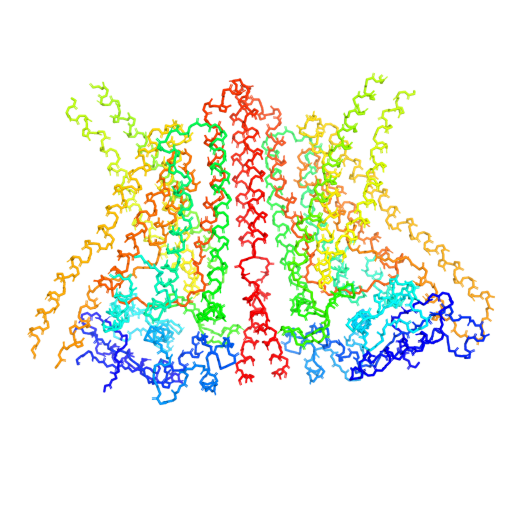9 C CA . LEU B 1 330 ? 43.239 116.082 93.521 1.00 46.53 330 LEU B CA 1
ATOM 7390 C C . LEU B 1 330 ? 42.693 117.343 94.186 1.00 51.05 330 LEU B C 1
ATOM 7391 O O . LEU B 1 330 ? 43.277 118.415 94.025 1.00 51.16 330 LEU B O 1
ATOM 7396 N N . TYR B 1 331 ? 41.589 117.210 94.947 1.00 48.06 331 TYR B N 1
ATOM 7397 C CA . TYR B 1 331 ? 40.950 118.312 95.669 1.00 49.03 331 TYR B CA 1
ATOM 7398 C C . TYR B 1 331 ? 41.869 118.839 96.783 1.00 52.35 331 TYR B C 1
ATOM 7399 O O . TYR B 1 331 ? 42.016 120.054 96.915 1.00 52.86 331 TYR B O 1
ATOM 7408 N N . VAL B 1 332 ? 42.492 117.925 97.558 1.00 47.28 332 VAL B N 1
ATOM 7409 C CA . VAL B 1 332 ? 43.421 118.227 98.655 1.00 46.50 332 VAL B CA 1
ATOM 7410 C C . VAL B 1 332 ? 44.694 118.882 98.077 1.00 50.90 332 VAL B C 1
ATOM 7411 O O . VAL B 1 332 ? 45.201 119.847 98.657 1.00 50.80 332 VAL B O 1
ATOM 7415 N N . MET B 1 333 ? 45.166 118.388 96.914 1.00 47.47 333 MET B N 1
ATOM 7416 C CA . MET B 1 333 ? 46.340 118.905 96.206 1.00 47.27 333 MET B CA 1
ATOM 7417 C C . MET B 1 333 ? 46.132 120.381 95.839 1.00 53.10 333 MET B C 1
ATOM 7418 O O . MET B 1 333 ? 47.029 121.195 96.059 1.00 53.08 333 MET B O 1
ATOM 7423 N N . MET B 1 334 ? 44.933 120.718 95.321 1.00 50.82 334 MET B N 1
ATOM 7424 C CA . MET B 1 334 ? 44.551 122.073 94.922 1.00 52.08 334 MET B CA 1
ATOM 7425 C C . MET B 1 334 ? 44.588 123.047 96.099 1.00 57.63 334 MET B C 1
ATOM 7426 O O . MET B 1 334 ? 45.038 124.180 95.927 1.00 57.99 334 MET B O 1
ATOM 7431 N N . ILE B 1 335 ? 44.151 122.594 97.292 1.00 54.83 335 ILE B N 1
ATOM 7432 C CA . ILE B 1 335 ? 44.168 123.373 98.535 1.00 55.62 335 ILE B CA 1
ATOM 7433 C C . ILE B 1 335 ? 45.634 123.673 98.900 1.00 60.92 335 ILE B C 1
ATOM 7434 O O . ILE B 1 335 ? 45.921 124.784 99.354 1.00 61.95 335 ILE B O 1
ATOM 7439 N N . TYR B 1 336 ? 46.557 122.708 98.647 1.00 56.79 336 TYR B N 1
ATOM 7440 C CA . TYR B 1 336 ? 47.988 122.889 98.904 1.00 56.57 336 TYR B CA 1
ATOM 7441 C C . TYR B 1 336 ? 48.568 123.941 97.945 1.00 62.20 336 TYR B C 1
ATOM 7442 O O . TYR B 1 336 ? 49.358 124.785 98.376 1.00 62.72 336 TYR B O 1
ATOM 7451 N N . PHE B 1 337 ? 48.166 123.899 96.662 1.00 58.95 337 PHE B N 1
ATOM 7452 C CA . PHE B 1 337 ? 48.657 124.846 95.662 1.00 59.46 337 PHE B CA 1
ATOM 7453 C C . PHE B 1 337 ? 47.985 126.222 95.795 1.00 66.21 337 PHE B C 1
ATOM 7454 O O . PHE B 1 337 ? 48.429 127.174 95.152 1.00 66.91 337 PHE B O 1
ATOM 7462 N N . ASP B 1 338 ? 46.946 126.327 96.651 1.00 64.01 338 ASP B N 1
ATOM 7463 C CA . ASP B 1 338 ? 46.262 127.576 96.995 1.00 65.59 338 ASP B CA 1
ATOM 7464 C C . ASP B 1 338 ? 46.894 128.129 98.272 1.00 71.53 338 ASP B C 1
ATOM 7465 O O . ASP B 1 338 ? 46.920 129.341 98.477 1.00 72.59 338 ASP B O 1
ATOM 7470 N N . MET B 1 339 ? 47.421 127.221 99.115 1.00 68.51 339 MET B N 1
ATOM 7471 C CA . MET B 1 339 ? 48.118 127.516 100.365 1.00 69.43 339 MET B CA 1
ATOM 7472 C C . MET B 1 339 ? 49.515 128.075 100.075 1.00 74.08 339 MET B C 1
ATOM 7473 O O . MET B 1 339 ? 49.979 128.951 100.805 1.00 74.66 339 MET B O 1
ATOM 7478 N N . GLU B 1 340 ? 50.180 127.569 99.006 1.00 70.27 340 GLU B N 1
ATOM 7479 C CA . GLU B 1 340 ? 51.513 128.009 98.569 1.00 70.26 340 GLU B CA 1
A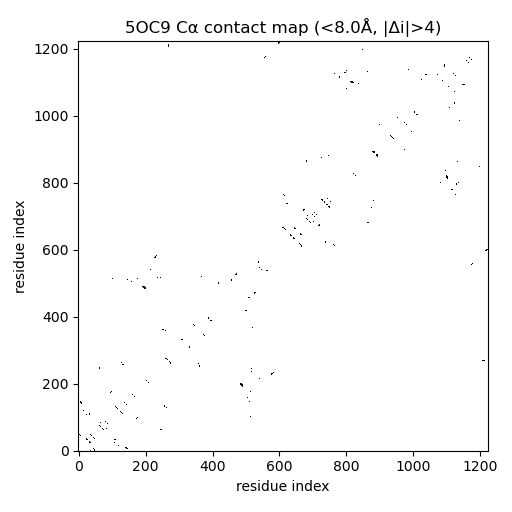TOM 7480 C C . GLU B 1 340 ? 51.450 129.402 97.937 1.00 75.82 340 GLU B C 1
ATOM 7481 O O . GLU B 1 340 ? 52.478 130.071 97.847 1.00 76.08 340 GLU B O 1
ATOM 7487 N N . VAL B 1 341 ? 50.248 129.829 97.501 1.00 73.34 341 VAL B N 1
ATOM 7488 C CA . VAL B 1 341 ? 49.979 131.154 96.939 1.00 74.92 341 VAL B CA 1
ATOM 7489 C C . VAL B 1 341 ? 49.854 132.146 98.122 1.00 82.55 341 VAL B C 1
ATOM 7490 O O . VAL B 1 341 ? 50.449 133.227 98.082 1.00 82.83 341 VAL B O 1
ATOM 7494 N N . TRP B 1 342 ? 49.119 131.741 99.189 1.00 81.32 342 TRP B N 1
ATOM 7495 C CA . TRP B 1 342 ? 48.903 132.513 100.421 1.00 83.28 342 TRP B CA 1
ATOM 7496 C C . TRP B 1 342 ? 50.206 132.675 101.231 1.00 89.56 342 TRP B C 1
ATOM 7497 O O . TRP B 1 342 ? 50.357 133.667 101.948 1.00 90.20 342 TRP B O 1
ATOM 7499 N N . ALA B 1 343 ? 51.136 131.700 101.115 1.00 86.76 343 ALA B N 1
ATOM 7500 C CA . ALA B 1 343 ? 52.442 131.704 101.785 1.00 87.43 343 ALA B CA 1
ATOM 7501 C C . ALA B 1 343 ? 53.452 132.577 101.026 1.00 93.39 343 ALA B C 1
ATOM 7502 O O . ALA B 1 343 ? 54.327 133.180 101.650 1.00 93.57 343 ALA B O 1
ATOM 7504 N N . LEU B 1 344 ? 53.326 132.635 99.680 1.00 91.04 344 LEU B N 1
ATOM 7505 C CA . LEU B 1 344 ? 54.180 133.438 98.799 1.00 92.25 344 LEU B CA 1
ATOM 7506 C C . LEU B 1 344 ? 53.870 134.929 98.949 1.00 99.80 344 LEU B C 1
ATOM 7507 O O . LEU B 1 344 ? 54.761 135.761 98.773 1.00 100.76 344 LEU B O 1
ATOM 7509 N N . GLY B 1 345 ? 52.614 135.240 99.268 1.00 97.63 345 GLY B N 1
ATOM 7510 C CA . GLY B 1 345 ? 52.136 136.602 99.478 1.00 99.37 345 GLY B CA 1
ATOM 7511 C C . GLY B 1 345 ? 52.511 137.158 100.836 1.00 105.05 345 GLY B C 1
ATOM 7512 O O . GLY B 1 345 ? 52.775 138.358 100.959 1.00 106.08 345 GLY B O 1
ATOM 7513 N N . LEU B 1 346 ? 52.535 136.283 101.868 1.00 101.74 346 LEU B N 1
ATOM 7514 C CA . LEU B 1 346 ? 52.883 136.627 103.251 1.00 102.79 346 LEU B CA 1
ATOM 7515 C C . LEU B 1 346 ? 54.373 136.978 103.381 1.00 107.91 346 LEU B C 1
ATOM 7516 O O . LEU B 1 346 ? 54.723 137.867 104.161 1.00 109.07 346 LEU B O 1
ATOM 7518 N N . HIS B 1 347 ? 55.241 136.289 102.611 1.00 103.56 347 HIS B N 1
ATOM 7519 C CA . HIS B 1 347 ? 56.687 136.514 102.598 1.00 140.52 347 HIS B CA 1
ATOM 7520 C C . HIS B 1 347 ? 57.010 137.808 101.852 1.00 169.36 347 HIS B C 1
ATOM 7521 O O . HIS B 1 347 ? 57.948 138.512 102.217 1.00 132.27 347 HIS B O 1
ATOM 7528 N N . TRP B 1 354 ? 60.547 135.257 110.630 1.00 96.31 354 TRP B N 1
ATOM 7529 C CA . TRP B 1 354 ? 59.331 134.488 110.884 1.00 95.14 354 TRP B CA 1
ATOM 7530 C C . TRP B 1 354 ? 58.692 133.971 109.584 1.00 98.20 354 TRP B C 1
ATOM 7531 O O . TRP B 1 354 ? 58.114 132.881 109.584 1.00 96.55 354 TRP B O 1
ATOM 7533 N N . THR B 1 355 ? 58.792 134.756 108.488 1.00 95.27 355 THR B N 1
ATOM 7534 C CA . THR B 1 355 ? 58.216 134.440 107.175 1.00 94.08 355 THR B CA 1
ATOM 7535 C C . THR B 1 355 ? 58.941 133.276 106.483 1.00 96.53 355 THR B C 1
ATOM 7536 O O . THR B 1 355 ? 58.286 132.500 105.786 1.00 95.36 355 THR B O 1
ATOM 7540 N N . SER B 1 356 ? 60.277 133.153 106.671 1.00 92.75 356 SER B N 1
ATOM 7541 C CA . SER B 1 356 ? 61.103 132.088 106.079 1.00 91.12 356 SER B CA 1
ATOM 7542 C C . SER B 1 356 ? 60.718 130.701 106.616 1.00 93.21 356 SER B C 1
ATOM 7543 O O . SER B 1 356 ? 60.918 129.701 105.924 1.00 91.48 356 SER B O 1
ATOM 7545 N N . VAL B 1 357 ? 60.163 130.653 107.843 1.00 89.83 357 VAL B N 1
ATOM 7546 C CA . VAL B 1 357 ? 59.692 129.431 108.503 1.00 88.48 357 VAL B CA 1
ATOM 7547 C C . VAL B 1 357 ? 58.297 129.080 107.947 1.00 90.55 357 VAL B C 1
ATOM 7548 O O . VAL B 1 357 ? 58.030 127.913 107.651 1.00 88.61 357 VAL B O 1
ATOM 7552 N N . LEU B 1 358 ? 57.430 130.112 107.786 1.00 87.26 358 LEU B N 1
ATOM 7553 C CA . LEU B 1 358 ? 56.053 130.023 107.285 1.00 86.20 358 LEU B CA 1
ATOM 7554 C C . LEU B 1 358 ? 55.967 129.489 105.841 1.00 88.42 358 LEU B C 1
ATOM 7555 O O . LEU B 1 358 ? 54.912 128.987 105.451 1.00 87.58 358 LEU B O 1
ATOM 7557 N N . LEU B 1 359 ? 57.060 129.596 105.058 1.00 84.09 359 LEU B N 1
ATOM 7558 C CA . LEU B 1 359 ? 57.120 129.121 103.672 1.00 82.66 359 LEU B CA 1
ATOM 7559 C C . LEU B 1 359 ? 57.156 127.591 103.591 1.00 84.56 359 LEU B C 1
ATOM 7560 O O . LEU B 1 359 ? 56.637 127.020 102.628 1.00 83.59 359 LEU B O 1
ATOM 7565 N N . TYR B 1 360 ? 57.788 126.936 104.587 1.00 80.00 360 TYR B N 1
ATOM 7566 C CA . TYR B 1 360 ? 57.917 125.480 104.661 1.00 78.08 360 TYR B CA 1
ATOM 7567 C C . TYR B 1 360 ? 56.644 124.822 105.197 1.00 79.00 360 TYR B C 1
ATOM 7568 O O . TYR B 1 360 ? 56.363 123.679 104.840 1.00 77.64 360 TYR B O 1
ATOM 7577 N N . VAL B 1 361 ? 55.883 125.549 106.042 1.00 74.37 361 VAL B N 1
ATOM 7578 C CA . VAL B 1 361 ? 54.639 125.141 106.716 1.00 73.14 361 VAL B CA 1
ATOM 7579 C C . VAL B 1 361 ? 53.599 124.474 105.739 1.00 74.38 361 VAL B C 1
ATOM 7580 O O . VAL B 1 361 ? 53.156 123.373 106.082 1.00 73.15 361 VAL B O 1
ATOM 7584 N N . PRO B 1 362 ? 53.202 125.049 104.561 1.00 69.78 362 PRO B N 1
ATOM 7585 C CA . PRO B 1 362 ? 52.209 124.361 103.709 1.00 68.36 362 PRO B CA 1
ATOM 7586 C C . PRO B 1 362 ? 52.689 123.017 103.156 1.00 70.20 362 PRO B C 1
ATOM 7587 O O . PRO B 1 362 ? 51.870 122.110 102.999 1.00 69.29 362 PRO B O 1
ATOM 7591 N N . SER B 1 363 ? 54.003 122.885 102.873 1.00 65.56 363 SER B N 1
ATOM 7592 C CA . SER B 1 363 ? 54.618 121.648 102.373 1.00 63.49 363 SER B CA 1
ATOM 7593 C C . SER B 1 363 ? 54.615 120.571 103.461 1.00 64.79 363 SER B C 1
ATOM 7594 O O . SER B 1 363 ? 54.363 119.403 103.161 1.00 63.63 363 SER B O 1
ATOM 7597 N N . ILE B 1 364 ? 54.873 120.976 104.724 1.00 60.18 364 ILE B N 1
ATOM 7598 C CA . ILE B 1 364 ? 54.890 120.106 105.905 1.00 58.85 364 ILE B CA 1
ATOM 7599 C C . ILE B 1 364 ? 53.463 119.576 106.159 1.00 61.22 364 ILE B C 1
ATOM 7600 O O . ILE B 1 364 ? 53.302 118.370 106.353 1.00 59.80 364 ILE B O 1
ATOM 7605 N N . ILE B 1 365 ? 52.441 120.466 106.114 1.00 57.56 365 ILE B N 1
ATOM 7606 C CA . ILE B 1 365 ? 51.025 120.131 106.334 1.00 56.82 365 ILE B CA 1
ATOM 7607 C C . ILE B 1 365 ? 50.540 119.106 105.286 1.00 59.40 365 ILE B C 1
ATOM 7608 O O . ILE B 1 365 ? 50.009 118.062 105.671 1.00 58.53 365 ILE B O 1
ATOM 7613 N N . TYR B 1 366 ? 50.739 119.400 103.981 1.00 55.54 366 TYR B N 1
ATOM 7614 C CA . TYR B 1 366 ? 50.307 118.551 102.866 1.00 54.56 366 TYR B CA 1
ATOM 7615 C C . TYR B 1 366 ? 50.927 117.151 102.937 1.00 58.07 366 TYR B C 1
ATOM 7616 O O . TYR B 1 366 ? 50.192 116.174 102.781 1.00 57.57 366 TYR B O 1
ATOM 7625 N N . ALA B 1 367 ? 52.251 117.054 103.214 1.00 53.90 367 ALA B N 1
ATOM 7626 C CA . ALA B 1 367 ? 52.976 115.782 103.329 1.00 52.63 367 ALA B CA 1
ATOM 7627 C C . ALA B 1 367 ? 52.447 114.924 104.490 1.00 55.96 367 ALA B C 1
ATOM 7628 O O . ALA B 1 367 ? 52.438 113.696 104.380 1.00 54.82 367 ALA B O 1
ATOM 7630 N N . ILE B 1 368 ? 51.996 115.574 105.585 1.00 52.99 368 ILE B N 1
ATOM 7631 C CA . ILE B 1 368 ? 51.425 114.919 106.763 1.00 52.87 368 ILE B CA 1
ATOM 7632 C C . ILE B 1 368 ? 50.016 114.394 106.402 1.00 56.94 368 ILE B C 1
ATOM 7633 O O . ILE B 1 368 ? 49.716 113.232 106.690 1.00 56.49 368 ILE B O 1
ATOM 7638 N N . VAL B 1 369 ? 49.186 115.232 105.734 1.00 53.48 369 VAL B N 1
ATOM 7639 C CA . VAL B 1 369 ? 47.827 114.891 105.281 1.00 52.90 369 VAL B CA 1
ATOM 7640 C C . VAL B 1 369 ? 47.895 113.668 104.333 1.00 56.55 369 VAL B C 1
ATOM 7641 O O . VAL B 1 369 ? 47.057 112.768 104.450 1.00 56.14 369 VAL B O 1
ATOM 7645 N N . ILE B 1 370 ? 48.929 113.627 103.450 1.00 52.92 370 ILE B N 1
ATOM 7646 C CA . ILE B 1 370 ? 49.216 112.538 102.505 1.00 52.32 370 ILE B CA 1
ATOM 7647 C C . ILE B 1 370 ? 49.371 111.216 103.276 1.00 57.33 370 ILE B C 1
ATOM 7648 O O . ILE B 1 370 ? 48.761 110.218 102.888 1.00 56.66 370 ILE B O 1
ATOM 7653 N N . GLU B 1 371 ? 50.158 111.228 104.379 1.00 55.27 371 GLU B N 1
ATOM 7654 C CA . GLU B 1 371 ? 50.422 110.071 105.242 1.00 55.28 371 GLU B CA 1
ATOM 7655 C C . GLU B 1 371 ? 49.142 109.601 105.952 1.00 59.39 371 GLU B C 1
ATOM 7656 O O . GLU B 1 371 ? 48.924 108.389 106.061 1.00 58.64 371 GLU B O 1
ATOM 7662 N N . ILE B 1 372 ? 48.295 110.555 106.409 1.00 56.38 372 ILE B N 1
ATOM 7663 C CA . ILE B 1 372 ? 47.004 110.280 107.059 1.00 56.43 372 ILE B CA 1
ATOM 7664 C C . ILE B 1 372 ? 46.064 109.624 106.024 1.00 59.86 372 ILE B C 1
ATOM 7665 O O . ILE B 1 372 ? 45.363 108.662 106.346 1.00 59.48 372 ILE B O 1
ATOM 7670 N N . MET B 1 373 ? 46.089 110.132 104.779 1.00 55.72 373 MET B N 1
ATOM 7671 C CA . MET B 1 373 ? 45.281 109.628 103.673 1.00 55.16 373 MET B CA 1
ATOM 7672 C C . MET B 1 373 ? 45.727 108.236 103.220 1.00 58.43 373 MET B C 1
ATOM 7673 O O . MET B 1 373 ? 44.869 107.398 102.946 1.00 58.31 373 MET B O 1
ATOM 7678 N N . ASN B 1 374 ? 47.054 107.990 103.134 1.00 54.19 374 ASN B N 1
ATOM 7679 C CA . ASN B 1 374 ? 47.596 106.703 102.685 1.00 53.36 374 ASN B CA 1
ATOM 7680 C C . ASN B 1 374 ? 47.351 105.583 103.706 1.00 57.11 374 ASN B C 1
ATOM 7681 O O . ASN B 1 374 ? 47.115 104.451 103.288 1.00 56.58 374 ASN B O 1
ATOM 7686 N N . ARG B 1 375 ? 47.371 105.882 105.023 1.00 53.63 375 ARG B N 1
ATOM 7687 C CA . ARG B 1 375 ? 47.098 104.859 106.039 1.00 53.14 375 ARG B CA 1
ATOM 7688 C C . ARG B 1 375 ? 45.582 104.557 106.121 1.00 56.01 375 ARG B C 1
ATOM 7689 O O . ARG B 1 375 ? 45.217 103.403 106.336 1.00 55.64 375 ARG B O 1
ATOM 7697 N N . LEU B 1 376 ? 44.716 105.578 105.912 1.00 51.69 376 LEU B N 1
ATOM 7698 C CA . LEU B 1 376 ? 43.258 105.426 105.949 1.00 51.33 376 LEU B CA 1
ATOM 7699 C C . LEU B 1 376 ? 42.735 104.688 104.718 1.00 53.95 376 LEU B C 1
ATOM 7700 O O . LEU B 1 376 ? 41.878 103.814 104.862 1.00 54.12 376 LEU B O 1
ATOM 7705 N N . TYR B 1 377 ? 43.240 105.039 103.518 1.00 49.04 377 TYR B N 1
ATOM 7706 C CA . TYR B 1 377 ? 42.843 104.417 102.252 1.00 48.05 377 TYR B CA 1
ATOM 7707 C C . TYR B 1 377 ? 43.259 102.947 102.208 1.00 52.67 377 TYR B C 1
ATOM 7708 O O . TYR B 1 377 ? 42.513 102.142 101.653 1.00 52.36 377 TYR B O 1
ATOM 7717 N N . ARG B 1 378 ? 44.439 102.601 102.775 1.00 49.38 378 ARG B N 1
ATOM 7718 C CA . ARG B 1 378 ? 44.934 101.222 102.804 1.00 48.97 378 ARG B CA 1
ATOM 7719 C C . ARG B 1 378 ? 44.028 100.325 103.659 1.00 55.36 378 ARG B C 1
ATOM 7720 O O . ARG B 1 378 ? 43.810 99.173 103.279 1.00 55.21 378 ARG B O 1
ATOM 7728 N N . TYR B 1 379 ? 43.462 100.858 104.771 1.00 53.59 379 TYR B N 1
ATOM 7729 C CA . TYR B 1 379 ? 42.525 100.114 105.622 1.00 54.44 379 TYR B CA 1
ATOM 7730 C C . TYR B 1 379 ? 41.217 99.846 104.869 1.00 55.86 379 TYR B C 1
ATOM 7731 O O . TYR B 1 379 ? 40.687 98.734 104.928 1.00 55.24 379 TYR B O 1
ATOM 7740 N N . ALA B 1 380 ? 40.712 100.875 104.155 1.00 50.94 380 ALA B N 1
ATOM 7741 C CA . ALA B 1 380 ? 39.489 100.828 103.357 1.00 50.47 380 ALA B CA 1
ATOM 7742 C C . ALA B 1 380 ? 39.653 99.899 102.149 1.00 53.00 380 ALA B C 1
ATOM 7743 O O . ALA B 1 380 ? 38.711 99.182 101.810 1.00 52.57 380 ALA B O 1
ATOM 7745 N N . ALA B 1 381 ? 40.851 99.903 101.518 1.00 48.53 381 ALA B N 1
ATOM 7746 C CA . ALA B 1 381 ? 41.187 99.059 100.370 1.00 47.62 381 ALA B CA 1
ATOM 7747 C C . ALA B 1 381 ? 41.288 97.596 100.785 1.00 51.40 381 ALA B C 1
ATOM 7748 O O . ALA B 1 381 ? 40.731 96.743 100.097 1.00 51.66 381 ALA B O 1
ATOM 7750 N N . GLU B 1 382 ? 41.969 97.311 101.926 1.00 47.33 382 GLU B N 1
ATOM 7751 C CA . GLU B 1 382 ? 42.133 95.965 102.490 1.00 47.13 382 GLU B CA 1
ATOM 7752 C C . GLU B 1 382 ? 40.777 95.371 102.862 1.00 51.33 382 GLU B C 1
ATOM 7753 O O . GLU B 1 382 ? 40.578 94.167 102.705 1.00 51.33 382 GLU B O 1
ATOM 7759 N N . PHE B 1 383 ? 39.847 96.223 103.336 1.00 48.21 383 PHE B N 1
ATOM 7760 C CA . PHE B 1 383 ? 38.493 95.832 103.715 1.00 48.72 383 PHE B CA 1
ATOM 7761 C C . PHE B 1 383 ? 37.673 95.453 102.477 1.00 53.05 383 PHE B C 1
ATOM 7762 O O . PHE B 1 383 ? 37.068 94.380 102.461 1.00 53.77 383 PHE B O 1
ATOM 7770 N N . LEU B 1 384 ? 37.640 96.339 101.460 1.00 48.52 384 LEU B N 1
ATOM 7771 C CA . LEU B 1 384 ? 36.871 96.148 100.230 1.00 48.18 384 LEU B CA 1
ATOM 7772 C C . LEU B 1 384 ? 37.355 94.960 99.404 1.00 51.13 384 LEU B C 1
ATOM 7773 O O . LEU B 1 384 ? 36.511 94.259 98.852 1.00 51.34 384 LEU B O 1
ATOM 7778 N N . THR B 1 385 ? 38.684 94.718 99.320 1.00 46.63 385 THR B N 1
ATOM 7779 C CA . THR B 1 385 ? 39.229 93.588 98.551 1.00 46.40 385 THR B CA 1
ATOM 7780 C C . THR B 1 385 ? 38.879 92.267 99.260 1.00 52.19 385 THR B C 1
ATOM 7781 O O . THR B 1 385 ? 38.627 91.261 98.584 1.00 52.47 385 THR B O 1
ATOM 7785 N N . SER B 1 386 ? 38.826 92.282 100.610 1.00 49.04 386 SER B N 1
ATOM 7786 C CA . SER B 1 386 ? 38.425 91.118 101.400 1.00 49.55 386 SER B CA 1
ATOM 7787 C C . SER B 1 386 ? 36.923 90.886 101.239 1.00 54.85 386 SER B C 1
ATOM 7788 O O . SER B 1 386 ? 36.491 89.739 101.081 1.00 55.51 386 SER B O 1
ATOM 7791 N N . TRP B 1 387 ? 36.140 91.987 101.243 1.00 51.30 387 TRP B N 1
ATOM 7792 C CA . TRP B 1 387 ? 34.685 91.974 101.106 1.00 51.58 387 TRP B CA 1
ATOM 7793 C C . TRP B 1 387 ? 34.261 91.517 99.703 1.00 55.02 387 TRP B C 1
ATOM 7794 O O . TRP B 1 387 ? 33.255 90.811 99.594 1.00 55.75 387 TRP B O 1
ATOM 7805 N N . GLU B 1 388 ? 35.046 91.872 98.648 1.00 50.08 388 GLU B N 1
ATOM 7806 C CA . GLU B 1 388 ? 34.826 91.469 97.246 1.00 49.43 388 GLU B CA 1
ATOM 7807 C C . GLU B 1 388 ? 34.722 89.941 97.133 1.00 52.69 388 GLU B C 1
ATOM 7808 O O . GLU B 1 388 ? 34.039 89.432 96.244 1.00 53.10 388 GLU B O 1
ATOM 7814 N N . ASN B 1 389 ? 35.408 89.230 98.062 1.00 47.96 389 ASN B N 1
ATOM 7815 C CA . ASN B 1 389 ? 35.465 87.782 98.252 1.00 47.70 389 ASN B CA 1
ATOM 7816 C C . ASN B 1 389 ? 36.126 87.084 97.054 1.00 51.81 389 ASN B C 1
ATOM 7817 O O . ASN B 1 389 ? 35.457 86.402 96.271 1.00 52.66 389 ASN B O 1
ATOM 7822 N N . HIS B 1 390 ? 37.457 87.243 96.936 1.00 46.81 390 HIS B N 1
ATOM 7823 C CA . HIS B 1 390 ? 38.257 86.608 95.887 1.00 45.89 390 HIS B CA 1
ATOM 7824 C C . HIS B 1 390 ? 38.575 85.167 96.292 1.00 50.06 390 HIS B C 1
ATOM 7825 O O . HIS B 1 390 ? 38.823 84.904 97.472 1.00 49.59 390 HIS B O 1
ATOM 7832 N N . ARG B 1 391 ? 38.535 84.233 95.326 1.00 47.17 391 ARG B N 1
ATOM 7833 C CA . ARG B 1 391 ? 38.768 82.815 95.597 1.00 47.54 391 ARG B CA 1
ATOM 7834 C C . ARG B 1 391 ? 40.246 82.498 95.807 1.00 52.50 391 ARG B C 1
ATOM 7835 O O . ARG B 1 391 ? 40.563 81.765 96.739 1.00 52.60 391 ARG B O 1
ATOM 7843 N N . LEU B 1 392 ? 41.141 83.015 94.950 1.00 49.45 392 LEU B N 1
ATOM 7844 C CA . LEU B 1 392 ? 42.577 82.745 95.073 1.00 49.08 392 LEU B CA 1
ATOM 7845 C C . LEU B 1 392 ? 43.317 83.926 95.693 1.00 52.55 392 LEU B C 1
ATOM 7846 O O . LEU B 1 392 ? 42.911 85.070 95.498 1.00 51.78 392 LEU B O 1
ATOM 7851 N N . GLU B 1 393 ? 44.403 83.644 96.442 1.00 49.59 393 GLU B N 1
ATOM 7852 C CA . GLU B 1 393 ? 45.239 84.651 97.113 1.00 49.10 393 GLU B CA 1
ATOM 7853 C C . GLU B 1 393 ? 45.852 85.620 96.085 1.00 52.78 393 GLU B C 1
ATOM 7854 O O . GLU B 1 393 ? 45.915 86.822 96.353 1.00 52.20 393 GLU B O 1
ATOM 7860 N N . SER B 1 394 ? 46.267 85.093 94.908 1.00 49.49 394 SER B N 1
ATOM 7861 C CA . SER B 1 394 ? 46.847 85.861 93.801 1.00 49.03 394 SER B CA 1
ATOM 7862 C C . SER B 1 394 ? 45.873 86.937 93.311 1.00 52.67 394 SER B C 1
ATOM 7863 O O . SER B 1 394 ? 46.294 88.075 93.106 1.00 52.60 394 SER B O 1
ATOM 7866 N N . ALA B 1 395 ? 44.570 86.587 93.175 1.00 48.54 395 ALA B N 1
ATOM 7867 C CA . ALA B 1 395 ? 43.501 87.503 92.766 1.00 47.97 395 ALA B CA 1
ATOM 7868 C C . ALA B 1 395 ? 43.322 88.616 93.801 1.00 50.65 395 ALA B C 1
ATOM 7869 O O . ALA B 1 395 ? 43.313 89.787 93.424 1.00 50.26 395 ALA B O 1
ATOM 7871 N N . TYR B 1 396 ? 43.242 88.253 95.108 1.00 46.25 396 TYR B N 1
ATOM 7872 C CA . TYR B 1 396 ? 43.118 89.196 96.226 1.00 45.25 396 TYR B CA 1
ATOM 7873 C C . TYR B 1 396 ? 44.271 90.205 96.186 1.00 48.72 396 TYR B C 1
ATOM 7874 O O . TYR B 1 396 ? 44.034 91.405 96.328 1.00 48.77 396 TYR B O 1
ATOM 7883 N N . GLN B 1 397 ? 45.508 89.710 95.981 1.00 44.09 397 GLN B N 1
ATOM 7884 C CA . GLN B 1 397 ? 46.716 90.527 95.936 1.00 42.89 397 GLN B CA 1
ATOM 7885 C C . GLN B 1 397 ? 46.693 91.502 94.760 1.00 45.43 397 GLN B C 1
ATOM 7886 O O . GLN B 1 397 ? 46.867 92.697 94.986 1.00 44.55 397 GLN B O 1
ATOM 7892 N N . ASN B 1 398 ? 46.427 91.013 93.529 1.00 41.51 398 ASN B N 1
ATOM 7893 C CA . ASN B 1 398 ? 46.385 91.829 92.307 1.00 41.00 398 ASN B CA 1
ATOM 7894 C C . ASN B 1 398 ? 45.366 92.972 92.395 1.00 44.51 398 ASN B C 1
ATOM 7895 O O . ASN B 1 398 ? 45.680 94.088 91.971 1.00 44.19 398 ASN B O 1
ATOM 7900 N N . HIS B 1 399 ? 44.168 92.704 92.956 1.00 40.45 399 HIS B N 1
ATOM 7901 C CA . HIS B 1 399 ? 43.116 93.707 93.112 1.00 40.25 399 HIS B CA 1
ATOM 7902 C C . HIS B 1 399 ? 43.483 94.722 94.194 1.00 43.88 399 HIS B C 1
ATOM 7903 O O . HIS B 1 399 ? 43.274 95.916 93.984 1.00 43.39 399 HIS B O 1
ATOM 7910 N N . LEU B 1 400 ? 44.063 94.255 95.327 1.00 40.26 400 LEU B N 1
ATOM 7911 C CA . LEU B 1 400 ? 44.484 95.117 96.437 1.00 39.83 400 LEU B CA 1
ATOM 7912 C C . LEU B 1 400 ? 45.639 96.026 96.005 1.00 43.40 400 LEU B C 1
ATOM 7913 O O . LEU B 1 400 ? 45.595 97.220 96.307 1.00 43.02 400 LEU B O 1
ATOM 7918 N N . ILE B 1 401 ? 46.651 95.471 95.289 1.00 39.54 401 ILE B N 1
ATOM 7919 C CA . ILE B 1 401 ? 47.806 96.227 94.790 1.00 38.60 401 ILE B CA 1
ATOM 7920 C C . ILE B 1 401 ? 47.294 97.348 93.878 1.00 42.93 401 ILE B C 1
ATOM 7921 O O . ILE B 1 401 ? 47.630 98.506 94.113 1.00 42.47 401 ILE B O 1
ATOM 7926 N N . LEU B 1 402 ? 46.425 97.009 92.907 1.00 40.18 402 LEU B N 1
ATOM 7927 C CA . LEU B 1 402 ? 45.844 97.943 91.938 1.00 40.58 402 LEU B CA 1
ATOM 7928 C C . LEU B 1 402 ? 45.115 99.127 92.604 1.00 44.13 402 LEU B C 1
ATOM 7929 O O . LEU B 1 402 ? 45.265 100.254 92.131 1.00 43.74 402 LEU B O 1
ATOM 7934 N N . LYS B 1 403 ? 44.355 98.881 93.693 1.00 40.34 403 LYS B N 1
ATOM 7935 C CA . LYS B 1 403 ? 43.615 99.927 94.410 1.00 40.34 403 LYS B CA 1
ATOM 7936 C C . LYS B 1 403 ? 44.561 100.905 95.112 1.00 44.32 403 LYS B C 1
ATOM 7937 O O . LYS B 1 403 ? 44.467 102.113 94.885 1.00 44.81 403 LYS B O 1
ATOM 7943 N N . VAL B 1 404 ? 45.470 100.377 95.959 1.00 39.46 404 VAL B N 1
ATOM 7944 C CA . VAL B 1 404 ? 46.440 101.143 96.753 1.00 38.26 404 VAL B CA 1
ATOM 7945 C C . VAL B 1 404 ? 47.443 101.880 95.838 1.00 41.04 404 VAL B C 1
ATOM 7946 O O . VAL B 1 404 ? 47.803 103.022 96.126 1.00 40.39 404 VAL B O 1
ATOM 7950 N N . LEU B 1 405 ? 47.864 101.238 94.742 1.00 37.20 405 LEU B N 1
ATOM 7951 C CA . LEU B 1 405 ? 48.840 101.779 93.799 1.00 36.73 405 LEU B CA 1
ATOM 7952 C C . LEU B 1 405 ? 48.347 103.040 93.053 1.00 39.28 405 LEU B C 1
ATOM 7953 O O . LEU B 1 405 ? 49.107 104.006 92.990 1.00 38.25 405 LEU B O 1
ATOM 7958 N N . VAL B 1 406 ? 47.110 103.035 92.491 1.00 35.39 406 VAL B N 1
ATOM 7959 C CA . VAL B 1 406 ? 46.571 104.191 91.754 1.00 35.29 406 VAL B CA 1
ATOM 7960 C C . VAL B 1 406 ? 46.453 105.414 92.685 1.00 41.27 406 VAL B C 1
ATOM 7961 O O . VAL B 1 406 ? 46.685 106.537 92.240 1.00 42.09 406 VAL B O 1
ATOM 7965 N N . PHE B 1 407 ? 46.121 105.191 93.966 1.00 37.98 407 PHE B N 1
ATOM 7966 C CA . PHE B 1 407 ? 46.008 106.248 94.964 1.00 38.27 407 PHE B CA 1
ATOM 7967 C C . PHE B 1 407 ? 47.403 106.799 95.304 1.00 43.72 407 PHE B C 1
ATOM 7968 O O . PHE B 1 407 ? 47.611 108.010 95.210 1.00 43.83 407 PHE B O 1
ATOM 7976 N N . ASN B 1 408 ? 48.363 105.903 95.648 1.00 40.87 408 ASN B N 1
ATOM 7977 C CA . ASN B 1 408 ? 49.752 106.237 95.991 1.00 40.82 408 ASN B CA 1
ATOM 7978 C C . ASN B 1 408 ? 50.478 106.936 94.839 1.00 44.80 408 ASN B C 1
ATOM 7979 O O . ASN B 1 408 ? 51.256 107.853 95.096 1.00 45.00 408 ASN B O 1
ATOM 7984 N N . PHE B 1 409 ? 50.222 106.508 93.582 1.00 40.88 409 PHE B N 1
ATOM 7985 C CA . PHE B 1 409 ? 50.797 107.105 92.376 1.00 40.71 409 PHE B CA 1
ATOM 7986 C C . PHE B 1 409 ? 50.277 108.527 92.207 1.00 44.54 409 PHE B C 1
ATOM 7987 O O . PHE B 1 409 ? 51.084 109.434 92.011 1.00 44.52 409 PHE B O 1
ATOM 7995 N N . LEU B 1 410 ? 48.934 108.713 92.267 1.00 40.89 410 LEU B N 1
ATOM 7996 C CA . LEU B 1 410 ? 48.281 110.013 92.098 1.00 41.11 410 LEU B CA 1
ATOM 7997 C C . LEU B 1 410 ? 48.774 111.022 93.134 1.00 45.93 410 LEU B C 1
ATOM 7998 O O . LEU B 1 410 ? 49.199 112.089 92.733 1.00 45.83 410 LEU B O 1
ATOM 8003 N N . ASN B 1 411 ? 48.773 110.688 94.435 1.00 43.31 411 ASN B N 1
ATOM 8004 C CA . ASN B 1 411 ? 49.249 111.606 95.479 1.00 44.39 411 ASN B CA 1
ATOM 8005 C C . ASN B 1 411 ? 50.715 112.035 95.272 1.00 50.23 411 ASN B C 1
ATOM 8006 O O . ASN B 1 411 ? 51.073 113.188 95.548 1.00 50.80 411 ASN B O 1
ATOM 8011 N N . CYS B 1 412 ? 51.543 111.111 94.757 1.00 46.84 412 CYS B N 1
ATOM 8012 C CA . CYS B 1 412 ? 52.964 111.322 94.525 1.00 46.83 412 CYS B CA 1
ATOM 8013 C C . CYS B 1 412 ? 53.233 112.141 93.259 1.00 48.66 412 CYS B C 1
ATOM 8014 O O . CYS B 1 412 ? 54.066 113.050 93.300 1.00 48.27 412 CYS B O 1
ATOM 8017 N N . PHE B 1 413 ? 52.551 111.810 92.142 1.00 43.65 413 PHE B N 1
ATOM 8018 C CA . PHE B 1 413 ? 52.796 112.419 90.837 1.00 42.88 413 PHE B CA 1
ATOM 8019 C C . PHE B 1 413 ? 51.851 113.580 90.453 1.00 46.97 413 PHE B C 1
ATOM 8020 O O . PHE B 1 413 ? 52.299 114.434 89.694 1.00 46.75 413 PHE B O 1
ATOM 8028 N N . ALA B 1 414 ? 50.596 113.656 90.975 1.00 43.58 414 ALA B N 1
ATOM 8029 C CA . ALA B 1 414 ? 49.663 114.757 90.647 1.00 43.83 414 ALA B CA 1
ATOM 8030 C C . ALA B 1 414 ? 50.273 116.134 90.941 1.00 48.37 414 ALA B C 1
ATOM 8031 O O . ALA B 1 414 ? 50.136 117.037 90.113 1.00 48.99 414 ALA B O 1
ATOM 8033 N N . SER B 1 415 ? 50.959 116.284 92.099 1.00 44.05 415 SER B N 1
ATOM 8034 C CA . SER B 1 415 ? 51.639 117.523 92.489 1.00 44.03 415 SER B CA 1
ATOM 8035 C C . SER B 1 415 ? 52.813 117.816 91.537 1.00 46.48 415 SER B C 1
ATOM 8036 O O . SER B 1 415 ? 53.000 118.969 91.148 1.00 46.96 415 SER B O 1
ATOM 8039 N N . LEU B 1 416 ? 53.553 116.762 91.120 1.00 40.85 416 LEU B N 1
ATOM 8040 C CA . LEU B 1 416 ? 54.685 116.842 90.188 1.00 40.01 416 LEU B CA 1
ATOM 8041 C C . LEU B 1 416 ? 54.218 117.274 88.792 1.00 43.73 416 LEU B C 1
ATOM 8042 O O . LEU B 1 416 ? 54.860 118.126 88.180 1.00 44.34 416 LEU B O 1
ATOM 8047 N N . PHE B 1 417 ? 53.090 116.710 88.309 1.00 39.08 417 PHE B N 1
ATOM 8048 C CA . PHE B 1 417 ? 52.481 117.041 87.019 1.00 38.78 417 PHE B CA 1
ATOM 8049 C C . PHE B 1 417 ? 51.957 118.487 87.025 1.00 43.49 417 PHE B C 1
ATOM 8050 O O . PHE B 1 417 ? 52.050 119.173 86.007 1.00 43.63 417 PHE B O 1
ATOM 8058 N N . TYR B 1 418 ? 51.424 118.947 88.178 1.00 40.35 418 TYR B N 1
ATOM 8059 C CA . TYR B 1 418 ? 50.886 120.299 88.350 1.00 41.10 418 TYR B CA 1
ATOM 8060 C C . TYR B 1 418 ? 51.994 121.350 88.223 1.00 46.38 418 TYR B C 1
ATOM 8061 O O . TYR B 1 418 ? 51.782 122.366 87.566 1.00 46.78 418 TYR B O 1
ATOM 8070 N N . ILE B 1 419 ? 53.160 121.111 88.858 1.00 42.88 419 ILE B N 1
ATOM 8071 C CA . ILE B 1 419 ? 54.317 122.015 88.816 1.00 43.16 419 ILE B CA 1
ATOM 8072 C C . ILE B 1 419 ? 54.863 122.077 87.378 1.00 47.38 419 ILE B C 1
ATOM 8073 O O . ILE B 1 419 ? 55.155 123.165 86.876 1.00 47.94 419 ILE B O 1
ATOM 8078 N N . ALA B 1 420 ? 54.962 120.904 86.723 1.00 42.92 420 ALA B N 1
ATOM 8079 C CA . ALA B 1 420 ? 55.507 120.735 85.380 1.00 42.66 420 ALA B CA 1
ATOM 8080 C C . ALA B 1 420 ? 54.623 121.286 84.257 1.00 46.44 420 ALA B C 1
ATOM 8081 O O . ALA B 1 420 ? 55.159 121.926 83.351 1.00 47.38 420 ALA B O 1
ATOM 8083 N N . PHE B 1 421 ? 53.303 121.011 84.274 1.00 41.14 421 PHE B N 1
ATOM 8084 C CA . PHE B 1 421 ? 52.448 121.392 83.149 1.00 40.57 421 PHE B CA 1
ATOM 8085 C C . PHE B 1 421 ? 51.427 122.511 83.449 1.00 46.12 421 PHE B C 1
ATOM 8086 O O . PHE B 1 421 ? 50.991 123.167 82.501 1.00 46.62 421 PHE B O 1
ATOM 8094 N N . VAL B 1 422 ? 51.062 122.754 84.722 1.00 43.14 422 VAL B N 1
ATOM 8095 C CA . VAL B 1 422 ? 50.130 123.843 85.046 1.00 43.92 422 VAL B CA 1
ATOM 8096 C C . VAL B 1 422 ? 50.961 125.075 85.424 1.00 48.78 422 VAL B C 1
ATOM 8097 O O . VAL B 1 422 ? 50.822 126.117 84.783 1.00 49.70 422 VAL B O 1
ATOM 8101 N N . LEU B 1 423 ? 51.838 124.946 86.439 1.00 44.76 423 LEU B N 1
ATOM 8102 C CA . LEU B 1 423 ? 52.710 126.031 86.896 1.00 45.35 423 LEU B CA 1
ATOM 8103 C C . LEU B 1 423 ? 53.857 126.283 85.911 1.00 51.14 423 LEU B C 1
ATOM 8104 O O . LEU B 1 423 ? 54.356 127.410 85.845 1.00 51.45 423 LEU B O 1
ATOM 8109 N N . LYS B 1 424 ? 54.283 125.224 85.166 1.00 48.47 424 LYS B N 1
ATOM 8110 C CA . LYS B 1 424 ? 55.366 125.213 84.164 1.00 48.77 424 LYS B CA 1
ATOM 8111 C C . LYS B 1 424 ? 56.687 125.765 84.761 1.00 53.82 424 LYS B C 1
ATOM 8112 O O . LYS B 1 424 ? 57.468 126.430 84.071 1.00 54.11 424 LYS B O 1
ATOM 8118 N N . ASP B 1 425 ? 56.926 125.459 86.052 1.00 50.39 425 ASP B N 1
ATOM 8119 C CA . ASP B 1 425 ? 58.091 125.877 86.826 1.00 50.56 425 ASP B CA 1
ATOM 8120 C C . ASP B 1 425 ? 59.084 124.706 86.925 1.00 54.34 425 ASP B C 1
ATOM 8121 O O . ASP B 1 425 ? 58.984 123.880 87.838 1.00 54.23 425 ASP B O 1
ATOM 8126 N N . MET B 1 426 ? 60.040 124.638 85.977 1.00 50.04 426 MET B N 1
ATOM 8127 C CA . MET B 1 426 ? 61.040 123.563 85.904 1.00 48.60 426 MET B CA 1
ATOM 8128 C C . MET B 1 426 ? 62.055 123.629 87.050 1.00 51.90 426 MET B C 1
ATOM 8129 O O . MET B 1 426 ? 62.600 122.587 87.425 1.00 50.84 426 MET B O 1
ATOM 8134 N N . LYS B 1 427 ? 62.287 124.837 87.616 1.00 48.56 427 LYS B N 1
ATOM 8135 C CA . LYS B 1 427 ? 63.184 125.045 88.756 1.00 48.13 427 LYS B CA 1
ATOM 8136 C C . LYS B 1 427 ? 62.595 124.368 90.001 1.00 50.05 427 LYS B C 1
ATOM 8137 O O . LYS B 1 427 ? 63.317 123.666 90.714 1.00 48.84 427 LYS B O 1
ATOM 8139 N N . LEU B 1 428 ? 61.269 124.541 90.219 1.00 45.76 428 LEU B N 1
ATOM 8140 C CA . LEU B 1 428 ? 60.527 123.945 91.332 1.00 44.79 428 LEU B CA 1
ATOM 8141 C C . LEU B 1 428 ? 60.397 122.434 91.139 1.00 48.31 428 LEU B C 1
ATOM 8142 O O . LEU B 1 428 ? 60.495 121.698 92.121 1.00 47.30 428 LEU B O 1
ATOM 8147 N N . LEU B 1 429 ? 60.197 121.976 89.881 1.00 45.06 429 LEU B N 1
ATOM 8148 C CA . LEU B 1 429 ? 60.082 120.554 89.552 1.00 43.90 429 LEU B CA 1
ATOM 8149 C C . LEU B 1 429 ? 61.397 119.833 89.856 1.00 47.55 429 LEU B C 1
ATOM 8150 O O . LEU B 1 429 ? 61.364 118.764 90.467 1.00 46.68 429 LEU B O 1
ATOM 8155 N N . ARG B 1 430 ? 62.547 120.435 89.467 1.00 44.43 430 ARG B N 1
ATOM 8156 C CA . ARG B 1 430 ? 63.883 119.888 89.728 1.00 44.06 430 ARG B CA 1
ATOM 8157 C C . ARG B 1 430 ? 64.110 119.740 91.236 1.00 49.23 430 ARG B C 1
ATOM 8158 O O . ARG B 1 430 ? 64.496 118.657 91.681 1.00 48.33 430 ARG B O 1
ATOM 8166 N N . GLN B 1 431 ? 63.800 120.805 92.019 1.00 47.09 431 GLN B N 1
ATOM 8167 C CA . GLN B 1 431 ? 63.916 120.828 93.482 1.00 47.12 431 GLN B CA 1
ATOM 8168 C C . GLN B 1 431 ? 62.972 119.799 94.129 1.00 50.27 431 GLN B C 1
ATOM 8169 O O . GLN B 1 431 ? 63.340 119.198 95.140 1.00 49.94 431 GLN B O 1
ATOM 8171 N N . SER B 1 432 ? 61.776 119.580 93.533 1.00 46.15 432 SER B N 1
ATOM 8172 C CA . SER B 1 432 ? 60.795 118.603 94.014 1.00 45.29 432 SER B CA 1
ATOM 8173 C C . SER B 1 432 ? 61.327 117.186 93.835 1.00 48.56 432 SER B C 1
ATOM 8174 O O . SER B 1 432 ? 61.258 116.390 94.773 1.00 48.15 432 SER B O 1
ATOM 8177 N N . LEU B 1 433 ? 61.891 116.887 92.645 1.00 44.74 433 LEU B N 1
ATOM 8178 C CA . LEU B 1 433 ? 62.471 115.584 92.308 1.00 43.86 433 LEU B CA 1
ATOM 8179 C C . LEU B 1 433 ? 63.743 115.314 93.122 1.00 48.50 433 LEU B C 1
ATOM 8180 O O . LEU B 1 433 ? 63.964 114.172 93.536 1.00 47.55 433 LEU B O 1
ATOM 8185 N N . ALA B 1 434 ? 64.556 116.372 93.379 1.00 45.68 434 ALA B N 1
ATOM 8186 C CA . ALA B 1 434 ? 65.792 116.291 94.163 1.00 45.53 434 ALA B CA 1
ATOM 8187 C C . ALA B 1 434 ? 65.506 115.857 95.606 1.00 49.04 434 ALA B C 1
ATOM 8188 O O . ALA B 1 434 ? 66.256 115.044 96.153 1.00 48.76 434 ALA B O 1
ATOM 8190 N N . THR B 1 435 ? 64.407 116.365 96.205 1.00 44.69 435 THR B N 1
ATOM 8191 C CA . THR B 1 435 ? 63.998 116.007 97.566 1.00 44.05 435 THR B CA 1
ATOM 8192 C C . THR B 1 435 ? 63.551 114.537 97.578 1.00 46.66 435 THR B C 1
ATOM 8193 O O . THR B 1 435 ? 63.977 113.784 98.454 1.00 46.06 435 THR B O 1
ATOM 8197 N N . LEU B 1 436 ? 62.736 114.133 96.578 1.00 42.16 436 LEU B N 1
ATOM 8198 C CA . LEU B 1 436 ? 62.205 112.778 96.423 1.00 40.81 436 LEU B CA 1
ATOM 8199 C C . LEU B 1 436 ? 63.299 111.734 96.207 1.00 45.12 436 LEU B C 1
ATOM 8200 O O . LEU B 1 436 ? 63.218 110.644 96.777 1.00 44.23 436 LEU B O 1
ATOM 8205 N N . LEU B 1 437 ? 64.305 112.061 95.373 1.00 42.51 437 LEU B N 1
ATOM 8206 C CA . LEU B 1 437 ? 65.382 111.140 95.005 1.00 42.48 437 LEU B CA 1
ATOM 8207 C C . LEU B 1 437 ? 66.574 111.138 95.978 1.00 46.20 437 LEU B C 1
ATOM 8208 O O . LEU B 1 437 ? 67.307 110.147 96.003 1.00 45.76 437 LEU B O 1
ATOM 8213 N N . ILE B 1 438 ? 66.785 112.214 96.764 1.00 42.61 438 ILE B N 1
ATOM 8214 C CA . ILE B 1 438 ? 67.924 112.240 97.687 1.00 42.68 438 ILE B CA 1
ATOM 8215 C C . ILE B 1 438 ? 67.430 112.137 99.154 1.00 47.27 438 ILE B C 1
ATOM 8216 O O . ILE B 1 438 ? 67.450 111.036 99.708 1.00 46.62 438 ILE B O 1
ATOM 8221 N N . THR B 1 439 ? 66.981 113.258 99.759 1.00 44.31 439 THR B N 1
ATOM 8222 C CA . THR B 1 439 ? 66.541 113.359 101.156 1.00 44.44 439 THR B CA 1
ATOM 8223 C C . THR B 1 439 ? 65.452 112.325 101.527 1.00 47.71 439 THR B C 1
ATOM 8224 O O . THR B 1 439 ? 65.588 111.661 102.559 1.00 47.52 439 THR B O 1
ATOM 8228 N N . SER B 1 440 ? 64.394 112.192 100.701 1.00 43.45 440 SER B N 1
ATOM 8229 C CA . SER B 1 440 ? 63.292 111.265 100.960 1.00 42.81 440 SER B CA 1
ATOM 8230 C C . SER B 1 440 ? 63.759 109.800 100.960 1.00 47.27 440 SER B C 1
ATOM 8231 O O . SER B 1 440 ? 63.300 109.031 101.805 1.00 47.02 440 SER B O 1
ATOM 8234 N N . GLN B 1 441 ? 64.682 109.427 100.045 1.00 43.84 441 GLN B N 1
ATOM 8235 C CA . GLN B 1 441 ? 65.210 108.061 99.943 1.00 43.29 441 GLN B CA 1
ATOM 8236 C C . GLN B 1 441 ? 66.161 107.720 101.105 1.00 48.41 441 GLN B C 1
ATOM 8237 O O . GLN B 1 441 ? 66.195 106.559 101.518 1.00 47.97 441 GLN B O 1
ATOM 8243 N N . ILE B 1 442 ? 66.918 108.716 101.633 1.00 46.02 442 ILE B N 1
ATOM 8244 C CA . ILE B 1 442 ? 67.822 108.529 102.781 1.00 46.65 442 ILE B CA 1
ATOM 8245 C C . ILE B 1 442 ? 66.967 108.258 104.029 1.00 51.83 442 ILE B C 1
ATOM 8246 O O . ILE B 1 442 ? 67.224 107.285 104.743 1.00 51.60 442 ILE B O 1
ATOM 8251 N N . LEU B 1 443 ? 65.930 109.098 104.254 1.00 49.09 443 LEU B N 1
ATOM 8252 C CA . LEU B 1 443 ? 64.991 108.980 105.373 1.00 49.13 443 LEU B CA 1
ATOM 8253 C C . LEU B 1 443 ? 64.196 107.685 105.287 1.00 52.73 443 LEU B C 1
ATOM 8254 O O . LEU B 1 443 ? 63.950 107.065 106.322 1.00 52.23 443 LEU B O 1
ATOM 8259 N N . ASN B 1 444 ? 63.820 107.265 104.058 1.00 49.48 444 ASN B N 1
ATOM 8260 C CA . ASN B 1 444 ? 63.085 106.024 103.812 1.00 49.12 444 ASN B CA 1
ATOM 8261 C C . ASN B 1 444 ? 63.886 104.814 104.292 1.00 54.08 444 ASN B C 1
ATOM 8262 O O . ASN B 1 444 ? 63.307 103.958 104.949 1.00 54.23 444 ASN B O 1
ATOM 8267 N N . GLN B 1 445 ? 65.203 104.751 103.981 1.00 50.58 445 GLN B N 1
ATOM 8268 C CA . GLN B 1 445 ? 66.095 103.650 104.368 1.00 50.24 445 GLN B CA 1
ATOM 8269 C C . GLN B 1 445 ? 66.236 103.534 105.886 1.00 53.76 445 GLN B C 1
ATOM 8270 O O . GLN B 1 445 ? 66.320 102.417 106.399 1.00 53.08 445 GLN B O 1
ATOM 8276 N N . ILE B 1 446 ? 66.235 104.680 106.601 1.00 50.40 446 ILE B N 1
ATOM 8277 C CA . ILE B 1 446 ? 66.320 104.735 108.063 1.00 50.48 446 ILE B CA 1
ATOM 8278 C C . ILE B 1 446 ? 65.022 104.148 108.659 1.00 54.94 446 ILE B C 1
ATOM 8279 O O . ILE B 1 446 ? 65.094 103.262 109.507 1.00 54.90 446 ILE B O 1
ATOM 8284 N N . MET B 1 447 ? 63.854 104.598 108.172 1.00 51.55 447 MET B N 1
ATOM 8285 C CA . MET B 1 447 ? 62.546 104.128 108.635 1.00 51.71 447 MET B CA 1
ATOM 8286 C C . MET B 1 447 ? 62.246 102.670 108.240 1.00 54.59 447 MET B C 1
ATOM 8287 O O . MET B 1 447 ? 61.584 101.966 109.005 1.00 54.35 447 MET B O 1
ATOM 8292 N N . GLU B 1 448 ? 62.705 102.235 107.043 1.00 49.79 448 GLU B N 1
ATOM 8293 C CA . GLU B 1 448 ? 62.447 100.910 106.469 1.00 48.42 448 GLU B CA 1
ATOM 8294 C C . GLU B 1 448 ? 63.220 99.788 107.163 1.00 51.55 448 GLU B C 1
ATOM 8295 O O . GLU B 1 448 ? 62.608 98.758 107.458 1.00 50.71 448 GLU B O 1
ATOM 8301 N N . SER B 1 449 ? 64.547 99.942 107.376 1.00 48.03 449 SER B N 1
ATOM 8302 C CA . SER B 1 449 ? 65.322 98.843 107.950 1.00 48.07 449 SER B CA 1
ATOM 8303 C C . SER B 1 449 ? 66.319 99.232 109.048 1.00 53.54 449 SER B C 1
ATOM 8304 O O . SER B 1 449 ? 66.426 98.487 110.021 1.00 53.16 449 SER B O 1
ATOM 8307 N N . PHE B 1 450 ? 67.055 100.352 108.899 1.00 51.26 450 PHE B N 1
ATOM 8308 C CA . PHE B 1 450 ? 68.093 100.761 109.853 1.00 52.00 450 PHE B CA 1
ATOM 8309 C C . PHE B 1 450 ? 67.549 101.019 111.265 1.00 55.49 450 PHE B C 1
ATOM 8310 O O . PHE B 1 450 ? 68.128 100.502 112.222 1.00 55.57 450 PHE B O 1
ATOM 8318 N N . LEU B 1 451 ? 66.447 101.774 111.402 1.00 51.74 451 LEU B N 1
ATOM 8319 C CA . LEU B 1 451 ? 65.831 102.029 112.707 1.00 52.12 451 LEU B CA 1
ATOM 8320 C C . LEU B 1 451 ? 65.138 100.737 113.220 1.00 56.25 451 LEU B C 1
ATOM 8321 O O . LEU B 1 451 ? 65.462 100.338 114.341 1.00 56.20 451 LEU B O 1
ATOM 8326 N N . PRO B 1 452 ? 64.275 100.021 112.432 1.00 52.40 452 PRO B N 1
ATOM 8327 C CA . PRO B 1 452 ? 63.673 98.773 112.946 1.00 52.08 452 PRO B CA 1
ATOM 8328 C C . PRO B 1 452 ? 64.690 97.688 113.328 1.00 56.83 452 PRO B C 1
ATOM 8329 O O . PRO B 1 452 ? 64.400 96.914 114.245 1.00 57.15 452 PRO B O 1
ATOM 8333 N N . TYR B 1 453 ? 65.869 97.631 112.649 1.00 53.06 453 TYR B N 1
ATOM 8334 C CA . TYR B 1 453 ? 66.931 96.670 112.974 1.00 53.12 453 TYR B CA 1
ATOM 8335 C C . TYR B 1 453 ? 67.518 96.998 114.335 1.00 59.19 453 TYR B C 1
ATOM 8336 O O . TYR B 1 453 ? 67.712 96.090 115.142 1.00 59.16 453 TYR B O 1
ATOM 8345 N N . TRP B 1 454 ? 67.827 98.290 114.569 1.00 57.48 454 TRP B N 1
ATOM 8346 C CA . TRP B 1 454 ? 68.378 98.808 115.821 1.00 58.85 454 TRP B CA 1
ATOM 8347 C C . TRP B 1 454 ? 67.454 98.414 116.982 1.00 62.07 454 TRP B C 1
ATOM 8348 O O . TRP B 1 454 ? 67.933 97.875 117.981 1.00 62.38 454 TRP B O 1
ATOM 8359 N N . LEU B 1 455 ? 66.130 98.627 116.809 1.00 57.25 455 LEU B N 1
ATOM 8360 C CA . LEU B 1 455 ? 65.097 98.329 117.801 1.00 56.70 455 LEU B CA 1
ATOM 8361 C C . LEU B 1 455 ? 64.900 96.819 117.991 1.00 60.22 455 LEU B C 1
ATOM 8362 O O . LEU B 1 455 ? 64.627 96.405 119.119 1.00 60.54 455 LEU B O 1
ATOM 8367 N N . GLN B 1 456 ? 65.055 96.001 116.919 1.00 55.88 456 GLN B N 1
ATOM 8368 C CA . GLN B 1 456 ? 64.933 94.540 117.016 1.00 55.58 456 GLN B CA 1
ATOM 8369 C C . GLN B 1 456 ? 66.177 93.941 117.700 1.00 62.07 456 GLN B C 1
ATOM 8370 O O . GLN B 1 456 ? 66.044 92.985 118.472 1.00 62.53 456 GLN B O 1
ATOM 8376 N N . ARG B 1 457 ? 67.378 94.493 117.400 1.00 59.50 457 ARG B N 1
ATOM 8377 C CA . ARG B 1 457 ? 68.644 94.053 117.990 1.00 60.40 457 ARG B CA 1
ATOM 8378 C C . ARG B 1 457 ? 68.621 94.301 119.504 1.00 66.27 457 ARG B C 1
ATOM 8379 O O . ARG B 1 457 ? 68.983 93.400 120.263 1.00 66.78 457 ARG B O 1
ATOM 8387 N N . LYS B 1 458 ? 68.149 95.497 119.936 1.00 63.09 458 LYS B N 1
ATOM 8388 C CA . LYS B 1 458 ? 68.039 95.885 121.347 1.00 63.62 458 LYS B CA 1
ATOM 8389 C C . LYS B 1 458 ? 67.127 94.924 122.115 1.00 67.26 458 LYS B C 1
ATOM 8390 O O . LYS B 1 458 ? 67.460 94.541 123.239 1.00 67.75 458 LYS B O 1
ATOM 8396 N N . HIS B 1 459 ? 66.005 94.508 121.491 1.00 62.51 459 HIS B N 1
ATOM 8397 C CA . HIS B 1 459 ? 65.055 93.559 122.069 1.00 62.11 459 HIS B CA 1
ATOM 8398 C C . HIS B 1 459 ? 65.680 92.154 122.128 1.00 65.15 459 HIS B C 1
ATOM 8399 O O . HIS B 1 459 ? 65.502 91.453 123.124 1.00 65.10 459 HIS B O 1
ATOM 8406 N N . GLY B 1 460 ? 66.418 91.785 121.076 1.00 60.80 460 GLY B N 1
ATOM 8407 C CA . GLY B 1 460 ? 67.101 90.501 120.945 1.00 60.61 460 GLY B CA 1
ATOM 8408 C C . GLY B 1 460 ? 68.116 90.232 122.038 1.00 64.85 460 GLY B C 1
ATOM 8409 O O . GLY B 1 460 ? 68.118 89.145 122.628 1.00 64.60 460 GLY B O 1
ATOM 8410 N N . VAL B 1 461 ? 68.975 91.236 122.323 1.00 61.43 461 VAL B N 1
ATOM 8411 C CA . VAL B 1 461 ? 70.005 91.185 123.369 1.00 61.94 461 VAL B CA 1
ATOM 8412 C C . VAL B 1 461 ? 69.305 91.042 124.732 1.00 65.56 461 VAL B C 1
ATOM 8413 O O . VAL B 1 461 ? 69.721 90.221 125.551 1.00 66.25 461 VAL B O 1
ATOM 8417 N N . ARG B 1 462 ? 68.212 91.805 124.935 1.00 60.61 462 ARG B N 1
ATOM 8418 C CA . ARG B 1 462 ? 67.406 91.803 126.152 1.00 60.38 462 ARG B CA 1
ATOM 8419 C C . ARG B 1 462 ? 66.731 90.449 126.397 1.00 63.16 462 ARG B C 1
ATOM 8420 O O . ARG B 1 462 ? 66.663 90.042 127.553 1.00 63.70 462 ARG B O 1
ATOM 8428 N N . VAL B 1 463 ? 66.247 89.750 125.336 1.00 58.03 463 VAL B N 1
ATOM 8429 C CA . VAL B 1 463 ? 65.573 88.447 125.494 1.00 57.38 463 VAL B CA 1
ATOM 8430 C C . VAL B 1 463 ? 66.595 87.370 125.910 1.00 62.00 463 VAL B C 1
ATOM 8431 O O . VAL B 1 463 ? 66.335 86.647 126.875 1.00 62.48 463 VAL B O 1
ATOM 8435 N N . LYS B 1 464 ? 67.754 87.295 125.215 1.00 58.16 464 LYS B N 1
ATOM 8436 C CA . LYS B 1 464 ? 68.835 86.337 125.490 1.00 58.43 464 LYS B CA 1
ATOM 8437 C C . LYS B 1 464 ? 69.387 86.492 126.918 1.00 62.56 464 LYS B C 1
ATOM 8438 O O . LYS B 1 464 ? 69.661 85.487 127.578 1.00 63.07 464 LYS B O 1
ATOM 8440 N N . ARG B 1 465 ? 69.526 87.744 127.392 1.00 58.40 465 ARG B N 1
ATOM 8441 C CA . ARG B 1 465 ? 70.026 88.051 128.733 1.00 59.21 465 ARG B CA 1
ATOM 8442 C C . ARG B 1 465 ? 69.006 87.678 129.816 1.00 62.61 465 ARG B C 1
ATOM 8443 O O . ARG B 1 465 ? 69.401 87.291 130.921 1.00 63.34 465 ARG B O 1
ATOM 8451 N N . LYS B 1 466 ? 67.702 87.787 129.491 1.00 56.85 466 LYS B N 1
ATOM 8452 C CA . LYS B 1 466 ? 66.600 87.464 130.402 1.00 55.97 466 LYS B CA 1
ATOM 8453 C C . LYS B 1 466 ? 66.541 85.966 130.691 1.00 60.16 466 LYS B C 1
ATOM 8454 O O . LYS B 1 466 ? 66.364 85.577 131.847 1.00 60.44 466 LYS B O 1
ATOM 8460 N N . VAL B 1 467 ? 66.691 85.133 129.636 1.00 56.32 467 VAL B N 1
ATOM 8461 C CA . VAL B 1 467 ? 66.634 83.666 129.693 1.00 56.72 467 VAL B CA 1
ATOM 8462 C C . VAL B 1 467 ? 67.881 83.101 130.419 1.00 63.35 467 VAL B C 1
ATOM 8463 O O . VAL B 1 467 ? 67.740 82.145 131.189 1.00 63.90 467 VAL B O 1
ATOM 8467 N N . GLN B 1 468 ? 69.078 83.704 130.201 1.00 60.78 468 GLN B N 1
ATOM 8468 C CA . GLN B 1 468 ? 70.332 83.285 130.838 1.00 61.90 468 GLN B CA 1
ATOM 8469 C C . GLN B 1 468 ? 70.283 83.483 132.359 1.00 66.55 468 GLN B C 1
ATOM 8470 O O . GLN B 1 468 ? 70.901 82.717 133.100 1.00 67.04 468 GLN B O 1
ATOM 8473 N N . ALA B 1 469 ? 69.532 84.505 132.808 1.00 62.77 469 ALA B N 1
ATOM 8474 C CA . ALA B 1 469 ? 69.340 84.861 134.212 1.00 63.35 469 ALA B CA 1
ATOM 8475 C C . ALA B 1 469 ? 68.486 83.834 134.958 1.00 66.61 469 ALA B C 1
ATOM 8476 O O . ALA B 1 469 ? 68.621 83.709 136.180 1.00 67.64 469 ALA B O 1
ATOM 8478 N N . LEU B 1 470 ? 67.600 83.118 134.230 1.00 61.05 470 LEU B N 1
ATOM 8479 C CA . LEU B 1 470 ? 66.705 82.105 134.796 1.00 60.47 470 LEU B CA 1
ATOM 8480 C C . LEU B 1 470 ? 67.472 80.886 135.298 1.00 65.75 470 LEU B C 1
ATOM 8481 O O . LEU B 1 470 ? 67.200 80.424 136.410 1.00 66.63 470 LEU B O 1
ATOM 8486 N N . LYS B 1 471 ? 68.434 80.379 134.487 1.00 61.99 471 LYS B N 1
ATOM 8487 C CA . LYS B 1 471 ? 69.254 79.193 134.767 1.00 62.62 471 LYS B CA 1
ATOM 8488 C C . LYS B 1 471 ? 68.317 77.990 134.958 1.00 66.48 471 LYS B C 1
ATOM 8489 O O . LYS B 1 471 ? 68.283 77.368 136.021 1.00 67.11 471 LYS B O 1
ATOM 8495 N N . ALA B 1 472 ? 67.510 77.722 133.916 1.00 61.70 472 ALA B N 1
ATOM 8496 C CA . ALA B 1 472 ? 66.518 76.652 133.870 1.00 61.34 472 ALA B CA 1
ATOM 8497 C C . ALA B 1 472 ? 67.175 75.276 133.892 1.00 66.24 472 ALA B C 1
ATOM 8498 O O . ALA B 1 472 ? 68.253 75.100 133.318 1.00 66.16 472 ALA B O 1
ATOM 8500 N N . ASP B 1 473 ? 66.509 74.293 134.540 1.00 63.09 473 ASP B N 1
ATOM 8501 C CA . ASP B 1 473 ? 66.976 72.903 134.623 1.00 63.46 473 ASP B CA 1
ATOM 8502 C C . ASP B 1 473 ? 66.528 72.104 133.369 1.00 65.68 473 ASP B C 1
ATOM 8503 O O . ASP B 1 473 ? 66.644 70.874 133.333 1.00 65.96 473 ASP B O 1
ATOM 8508 N N . ILE B 1 474 ? 66.025 72.829 132.346 1.00 59.98 474 ILE B N 1
ATOM 8509 C CA . ILE B 1 474 ? 65.551 72.310 131.061 1.00 58.70 474 ILE B CA 1
ATOM 8510 C C . ILE B 1 474 ? 66.248 73.064 129.913 1.00 62.41 474 ILE B C 1
ATOM 8511 O O . ILE B 1 474 ? 66.675 74.208 130.104 1.00 61.86 474 ILE B O 1
ATOM 8516 N N . ASP B 1 475 ? 66.362 72.428 128.726 1.00 58.56 475 ASP B N 1
ATOM 8517 C CA . ASP B 1 475 ? 66.974 73.063 127.558 1.00 57.46 475 ASP B CA 1
ATOM 8518 C C . ASP B 1 475 ? 65.958 74.025 126.920 1.00 59.43 475 ASP B C 1
ATOM 8519 O O . ASP B 1 475 ? 65.021 73.587 126.242 1.00 59.06 475 ASP B O 1
ATOM 8524 N N . ALA B 1 476 ? 66.130 75.334 127.173 1.00 54.27 476 ALA B N 1
ATOM 8525 C CA . ALA B 1 476 ? 65.233 76.375 126.666 1.00 52.38 476 ALA B CA 1
ATOM 8526 C C . ALA B 1 476 ? 65.820 77.083 125.422 1.00 53.98 476 ALA B C 1
ATOM 8527 O O . ALA B 1 476 ? 65.645 78.293 125.253 1.00 52.60 476 ALA B O 1
ATOM 8529 N N . THR B 1 477 ? 66.488 76.312 124.539 1.00 49.65 477 THR B N 1
ATOM 8530 C CA . THR B 1 477 ? 67.091 76.833 123.312 1.00 48.49 477 THR B CA 1
ATOM 8531 C C . THR B 1 477 ? 65.978 77.162 122.314 1.00 50.94 477 THR B C 1
ATOM 8532 O O . THR B 1 477 ? 65.934 78.284 121.801 1.00 50.02 477 THR B O 1
ATOM 8536 N N . LEU B 1 478 ? 65.065 76.187 122.070 1.00 46.64 478 LEU B N 1
ATOM 8537 C CA . LEU B 1 478 ? 63.911 76.327 121.173 1.00 44.78 478 LEU B CA 1
ATOM 8538 C C . LEU B 1 478 ? 62.907 77.318 121.759 1.00 46.89 478 LEU B C 1
ATOM 8539 O O . LEU B 1 478 ? 62.286 78.070 121.007 1.00 45.86 478 LEU B O 1
ATOM 8544 N N . TYR B 1 479 ? 62.769 77.326 123.101 1.00 43.04 479 TYR B N 1
ATOM 8545 C CA . TYR B 1 479 ? 61.890 78.235 123.832 1.00 42.44 479 TYR B CA 1
ATOM 8546 C C . TYR B 1 479 ? 62.274 79.681 123.525 1.00 45.90 479 TYR B C 1
ATOM 8547 O O . TYR B 1 479 ? 61.409 80.448 123.111 1.00 45.03 479 TYR B O 1
ATOM 8556 N N . GLU B 1 480 ? 63.578 80.025 123.655 1.00 42.72 480 GLU B N 1
ATOM 8557 C CA . GLU B 1 480 ? 64.120 81.358 123.368 1.00 42.17 480 GLU B CA 1
ATOM 8558 C C . GLU B 1 480 ? 63.918 81.728 121.884 1.00 45.23 480 GLU B C 1
ATOM 8559 O O . GLU B 1 480 ? 63.581 82.877 121.598 1.00 43.97 480 GLU B O 1
ATOM 8565 N N . GLN B 1 481 ? 64.114 80.756 120.957 1.00 41.92 481 GLN B N 1
ATOM 8566 C CA . GLN B 1 481 ? 63.953 80.946 119.513 1.00 41.11 481 GLN B CA 1
ATOM 8567 C C . GLN B 1 481 ? 62.500 81.277 119.148 1.00 44.78 481 GLN B C 1
ATOM 8568 O O . GLN B 1 481 ? 62.274 82.118 118.274 1.00 43.96 481 GLN B O 1
ATOM 8574 N N . VAL B 1 482 ? 61.526 80.625 119.819 1.00 41.83 482 VAL B N 1
ATOM 8575 C CA . VAL B 1 482 ? 60.096 80.840 119.578 1.00 40.89 482 VAL B CA 1
ATOM 8576 C C . VAL B 1 482 ? 59.669 82.191 120.193 1.00 44.33 482 VAL B C 1
ATOM 8577 O O . VAL B 1 482 ? 59.087 82.991 119.469 1.00 43.11 482 VAL B O 1
ATOM 8581 N N . ILE B 1 483 ? 60.002 82.465 121.480 1.00 41.64 483 ILE B N 1
ATOM 8582 C CA . ILE B 1 483 ? 59.677 83.725 122.185 1.00 41.62 483 ILE B CA 1
ATOM 8583 C C . ILE B 1 483 ? 60.198 84.951 121.381 1.00 47.65 483 ILE B C 1
ATOM 8584 O O . ILE B 1 483 ? 59.483 85.954 121.263 1.00 47.50 483 ILE B O 1
ATOM 8589 N N . LEU B 1 484 ? 61.414 84.842 120.810 1.00 45.28 484 LEU B N 1
ATOM 8590 C CA . LEU B 1 484 ? 62.048 85.899 120.019 1.00 45.22 484 LEU B CA 1
ATOM 8591 C C . LEU B 1 484 ? 61.289 86.151 118.702 1.00 47.96 484 LEU B C 1
ATOM 8592 O O . LEU B 1 484 ? 60.855 87.283 118.459 1.00 47.70 484 LEU B O 1
ATOM 8597 N N . GLU B 1 485 ? 61.112 85.094 117.881 1.00 43.16 485 GLU B N 1
ATOM 8598 C CA . GLU B 1 485 ? 60.441 85.151 116.578 1.00 42.15 485 GLU B CA 1
ATOM 8599 C C . GLU B 1 485 ? 58.942 85.471 116.682 1.00 46.32 485 GLU B C 1
ATOM 8600 O O . GLU B 1 485 ? 58.385 86.051 115.749 1.00 45.81 485 GLU B O 1
ATOM 8606 N N . LYS B 1 486 ? 58.296 85.090 117.800 1.00 43.17 486 LYS B N 1
ATOM 8607 C CA . LYS B 1 486 ? 56.881 85.351 118.070 1.00 42.78 486 LYS B CA 1
ATOM 8608 C C . LYS B 1 486 ? 56.652 86.859 118.173 1.00 46.61 486 LYS B C 1
ATOM 8609 O O . LYS B 1 486 ? 55.769 87.389 117.502 1.00 45.29 486 LYS B O 1
ATOM 8615 N N . GLU B 1 487 ? 57.480 87.543 118.984 1.00 44.46 487 GLU B N 1
ATOM 8616 C CA . GLU B 1 487 ? 57.387 88.986 119.223 1.00 44.55 487 GLU B CA 1
ATOM 8617 C C . GLU B 1 487 ? 58.021 89.830 118.090 1.00 47.68 487 GLU B C 1
ATOM 8618 O O . GLU B 1 487 ? 57.857 91.052 118.085 1.00 47.15 487 GLU B O 1
ATOM 8624 N N . MET B 1 488 ? 58.712 89.184 117.128 1.00 43.56 488 MET B N 1
ATOM 8625 C CA . MET B 1 488 ? 59.311 89.845 115.963 1.00 42.69 488 MET B CA 1
ATOM 8626 C C . MET B 1 488 ? 58.225 90.450 115.059 1.00 48.02 488 MET B C 1
ATOM 8627 O O . MET B 1 488 ? 57.070 90.012 115.096 1.00 48.19 488 MET B O 1
ATOM 8632 N N . GLY B 1 489 ? 58.612 91.433 114.249 1.00 44.62 489 GLY B N 1
ATOM 8633 C CA . GLY B 1 489 ? 57.706 92.089 113.314 1.00 44.17 489 GLY B CA 1
ATOM 8634 C C . GLY B 1 489 ? 57.266 91.158 112.206 1.00 48.53 489 GLY B C 1
ATOM 8635 O O . GLY B 1 489 ? 58.013 90.251 111.834 1.00 48.56 489 GLY B O 1
ATOM 8636 N N . THR B 1 490 ? 56.043 91.349 111.692 1.00 45.09 490 THR B N 1
ATOM 8637 C CA . THR B 1 490 ? 55.521 90.520 110.604 1.00 44.69 490 THR B CA 1
ATOM 8638 C C . THR B 1 490 ? 55.725 91.259 109.281 1.00 47.85 490 THR B C 1
ATOM 8639 O O . THR B 1 490 ? 55.368 92.439 109.180 1.00 47.94 490 THR B O 1
ATOM 8643 N N . TYR B 1 491 ? 56.317 90.575 108.279 1.00 42.85 491 TYR B N 1
ATOM 8644 C CA . TYR B 1 491 ? 56.533 91.156 106.954 1.00 41.49 491 TYR B CA 1
ATOM 8645 C C . TYR B 1 491 ? 55.186 91.265 106.254 1.00 43.82 491 TYR B C 1
ATOM 8646 O O . TYR B 1 491 ? 54.527 90.250 106.018 1.00 43.85 491 TYR B O 1
ATOM 8655 N N . LEU B 1 492 ? 54.754 92.508 105.994 1.00 39.05 492 LEU B N 1
ATOM 8656 C CA . LEU B 1 492 ? 53.457 92.848 105.394 1.00 38.24 492 LEU B CA 1
ATOM 8657 C C . LEU B 1 492 ? 53.284 92.361 103.940 1.00 40.83 492 LEU B C 1
ATOM 8658 O O . LEU B 1 492 ? 52.162 92.056 103.537 1.00 39.36 492 LEU B O 1
ATOM 8663 N N . GLY B 1 493 ? 54.376 92.320 103.181 1.00 37.64 493 GLY B N 1
ATOM 8664 C CA . GLY B 1 493 ? 54.369 91.915 101.780 1.00 37.60 493 GLY B CA 1
ATOM 8665 C C . GLY B 1 493 ? 55.298 92.742 100.913 1.00 42.28 493 GLY B C 1
ATOM 8666 O O . GLY B 1 493 ? 55.806 93.780 101.350 1.00 42.66 493 GLY B O 1
ATOM 8667 N N . THR B 1 494 ? 55.503 92.300 99.661 1.00 38.29 494 THR B N 1
ATOM 8668 C CA . THR B 1 494 ? 56.413 92.944 98.709 1.00 37.96 494 THR B CA 1
ATOM 8669 C C . THR B 1 494 ? 55.891 94.291 98.131 1.00 42.57 494 THR B C 1
ATOM 8670 O O . THR B 1 494 ? 56.656 94.952 97.426 1.00 42.32 494 THR B O 1
ATOM 8674 N N . PHE B 1 495 ? 54.636 94.710 98.436 1.00 39.55 495 PHE B N 1
ATOM 8675 C CA . PHE B 1 495 ? 54.048 95.949 97.896 1.00 39.69 495 PHE B CA 1
ATOM 8676 C C . PHE B 1 495 ? 54.924 97.198 98.128 1.00 45.04 495 PHE B C 1
ATOM 8677 O O . PHE B 1 495 ? 55.298 97.847 97.148 1.00 45.25 495 PHE B O 1
ATOM 8685 N N . ASP B 1 496 ? 55.214 97.554 99.398 1.00 42.14 496 ASP B N 1
ATOM 8686 C CA . ASP B 1 496 ? 56.000 98.749 99.754 1.00 42.25 496 ASP B CA 1
ATOM 8687 C C . ASP B 1 496 ? 57.387 98.749 99.089 1.00 46.16 496 ASP B C 1
ATOM 8688 O O . ASP B 1 496 ? 57.889 99.815 98.719 1.00 46.21 496 ASP B O 1
ATOM 8693 N N . ASP B 1 497 ? 57.982 97.545 98.925 1.00 41.75 497 ASP B N 1
ATOM 8694 C CA . ASP B 1 497 ? 59.297 97.320 98.321 1.00 40.81 497 ASP B CA 1
ATOM 8695 C C . ASP B 1 497 ? 59.273 97.590 96.812 1.00 43.23 497 ASP B C 1
ATOM 8696 O O . ASP B 1 497 ? 60.149 98.300 96.314 1.00 42.79 497 ASP B O 1
ATOM 8701 N N . TYR B 1 498 ? 58.269 97.031 96.094 1.00 38.70 498 TYR B N 1
ATOM 8702 C CA . TYR B 1 498 ? 58.086 97.212 94.649 1.00 38.02 498 TYR B CA 1
ATOM 8703 C C . TYR B 1 498 ? 57.687 98.652 94.316 1.00 41.29 498 TYR B C 1
ATOM 8704 O O . TYR B 1 498 ? 58.159 99.187 93.308 1.00 41.44 498 TYR B O 1
ATOM 8713 N N . LEU B 1 499 ? 56.812 99.271 95.158 1.00 36.25 499 LEU B N 1
ATOM 8714 C CA . LEU B 1 499 ? 56.320 100.647 94.999 1.00 35.51 499 LEU B CA 1
ATOM 8715 C C . LEU B 1 499 ? 57.492 101.637 94.934 1.00 39.48 499 LEU B C 1
ATOM 8716 O O . LEU B 1 499 ? 57.455 102.558 94.120 1.00 39.32 499 LEU B O 1
ATOM 8721 N N . GLU B 1 500 ? 58.542 101.414 95.754 1.00 35.97 500 GLU B N 1
ATOM 8722 C CA . GLU B 1 500 ? 59.767 102.222 95.772 1.00 35.86 500 GLU B CA 1
ATOM 8723 C C . GLU B 1 500 ? 60.398 102.271 94.374 1.00 39.57 500 GLU B C 1
ATOM 8724 O O . GLU B 1 500 ? 60.735 103.352 93.887 1.00 39.40 500 GLU B O 1
ATOM 8730 N N . LEU B 1 501 ? 60.514 101.090 93.726 1.00 35.68 501 LEU B N 1
ATOM 8731 C CA . LEU B 1 501 ? 61.083 100.917 92.389 1.00 35.42 501 LEU B CA 1
ATOM 8732 C C . LEU B 1 501 ? 60.130 101.432 91.312 1.00 37.96 501 LEU B C 1
ATOM 8733 O O . LEU B 1 501 ? 60.596 101.914 90.277 1.00 37.85 501 LEU B O 1
ATOM 8738 N N . PHE B 1 502 ? 58.802 101.334 91.552 1.00 33.14 502 PHE B N 1
ATOM 8739 C CA . PHE B 1 502 ? 57.774 101.827 90.631 1.00 32.18 502 PHE B CA 1
ATOM 8740 C C . PHE B 1 502 ? 57.840 103.346 90.548 1.00 35.73 502 PHE B C 1
ATOM 8741 O O . PHE B 1 502 ? 57.820 103.892 89.444 1.00 36.32 502 PHE B O 1
ATOM 8749 N N . LEU B 1 503 ? 57.922 104.021 91.718 1.00 30.94 503 LEU B N 1
ATOM 8750 C CA . LEU B 1 503 ? 58.024 105.475 91.824 1.00 30.57 503 LEU B CA 1
ATOM 8751 C C . LEU B 1 503 ? 59.359 105.940 91.245 1.00 35.10 503 LEU B C 1
ATOM 8752 O O . LEU B 1 503 ? 59.396 106.978 90.585 1.00 35.79 503 LEU B O 1
ATOM 8757 N N . GLN B 1 504 ? 60.438 105.143 91.448 1.00 30.93 504 GLN B N 1
ATOM 8758 C CA . GLN B 1 504 ? 61.770 105.388 90.884 1.00 30.79 504 GLN B CA 1
ATOM 8759 C C . GLN B 1 504 ? 61.668 105.422 89.363 1.00 35.62 504 GLN B C 1
ATOM 8760 O O . GLN B 1 504 ? 62.068 106.410 88.750 1.00 35.63 504 GLN B O 1
ATOM 8766 N N . PHE B 1 505 ? 61.046 104.370 88.768 1.00 32.54 505 PHE B N 1
ATOM 8767 C CA . PHE B 1 505 ? 60.794 104.235 87.332 1.00 32.81 505 PHE B CA 1
ATOM 8768 C C . PHE B 1 505 ? 59.939 105.394 86.826 1.00 39.01 505 PHE B C 1
ATOM 8769 O O . PHE B 1 505 ? 60.082 105.803 85.672 1.00 39.58 505 PHE B O 1
ATOM 8777 N N . GLY B 1 506 ? 59.076 105.911 87.704 1.00 35.88 506 GLY B N 1
ATOM 8778 C CA . GLY B 1 506 ? 58.206 107.043 87.430 1.00 36.22 506 GLY B CA 1
ATOM 8779 C C . GLY B 1 506 ? 58.980 108.324 87.199 1.00 42.02 506 GLY B C 1
ATOM 8780 O O . GLY B 1 506 ? 58.799 108.965 86.162 1.00 42.40 506 GLY B O 1
ATOM 8781 N N . TYR B 1 507 ? 59.881 108.686 88.144 1.00 38.78 507 TYR B N 1
ATOM 8782 C CA . TYR B 1 507 ? 60.717 109.891 88.058 1.00 39.23 507 TYR B CA 1
ATOM 8783 C C . TYR B 1 507 ? 61.706 109.835 86.886 1.00 43.75 507 TYR B C 1
ATOM 8784 O O . TYR B 1 507 ? 61.992 110.872 86.279 1.00 43.42 507 TYR B O 1
ATOM 8793 N N . VAL B 1 508 ? 62.241 108.629 86.591 1.00 40.65 508 VAL B N 1
ATOM 8794 C CA . VAL B 1 508 ? 63.237 108.389 85.542 1.00 40.61 508 VAL B CA 1
ATOM 8795 C C . VAL B 1 508 ? 62.601 108.446 84.139 1.00 44.34 508 VAL B C 1
ATOM 8796 O O . VAL B 1 508 ? 63.038 109.257 83.331 1.00 44.33 508 VAL B O 1
ATOM 8800 N N . SER B 1 509 ? 61.622 107.576 83.832 1.00 40.48 509 SER B N 1
ATOM 8801 C CA . SER B 1 509 ? 61.017 107.519 82.496 1.00 40.68 509 SER B CA 1
ATOM 8802 C C . SER B 1 509 ? 60.272 108.805 82.095 1.00 45.38 509 SER B C 1
ATOM 8803 O O . SER B 1 509 ? 60.275 109.160 80.916 1.00 45.48 509 SER B O 1
ATOM 8806 N N . LEU B 1 510 ? 59.652 109.495 83.069 1.00 41.74 510 LEU B N 1
ATOM 8807 C CA . LEU B 1 510 ? 58.849 110.695 82.832 1.00 41.62 510 LEU B CA 1
ATOM 8808 C C . LEU B 1 510 ? 59.680 111.981 82.743 1.00 46.92 510 LEU B C 1
ATOM 8809 O O . LEU B 1 510 ? 59.691 112.623 81.690 1.00 46.94 510 LEU B O 1
ATOM 8814 N N . PHE B 1 511 ? 60.350 112.366 83.848 1.00 44.27 511 PHE B N 1
ATOM 8815 C CA . PHE B 1 511 ? 61.064 113.637 83.957 1.00 44.90 511 PHE B CA 1
ATOM 8816 C C . PHE B 1 511 ? 62.605 113.523 83.885 1.00 50.88 511 PHE B C 1
ATOM 8817 O O . PHE B 1 511 ? 63.292 114.234 84.620 1.00 51.24 511 PHE B O 1
ATOM 8825 N N . SER B 1 512 ? 63.149 112.703 82.964 1.00 48.29 512 SER B N 1
ATOM 8826 C CA . SER B 1 512 ? 64.606 112.607 82.808 1.00 49.04 512 SER B CA 1
ATOM 8827 C C . SER B 1 512 ? 65.156 113.802 82.023 1.00 55.76 512 SER B C 1
ATOM 8828 O O . SER B 1 512 ? 66.319 114.165 82.209 1.00 56.30 512 SER B O 1
ATOM 8831 N N . CYS B 1 513 ? 64.321 114.426 81.166 1.00 53.11 513 CYS B N 1
ATOM 8832 C CA . CYS B 1 513 ? 64.716 115.603 80.392 1.00 54.05 513 CYS B CA 1
ATOM 8833 C C . CYS B 1 513 ? 64.839 116.834 81.303 1.00 57.12 513 CYS B C 1
ATOM 8834 O O . CYS B 1 513 ? 65.662 117.709 81.030 1.00 57.86 513 CYS B O 1
ATOM 8837 N N . VAL B 1 514 ? 64.045 116.885 82.391 1.00 51.88 514 VAL B N 1
ATOM 8838 C CA . VAL B 1 514 ? 64.072 117.980 83.365 1.00 51.77 514 VAL B CA 1
ATOM 8839 C C . VAL B 1 514 ? 65.180 117.704 84.401 1.00 54.40 514 VAL B C 1
ATOM 8840 O O . VAL B 1 514 ? 66.010 118.579 84.650 1.00 55.12 514 VAL B O 1
ATOM 8844 N N . TYR B 1 515 ? 65.182 116.491 84.995 1.00 48.80 515 TYR B N 1
ATOM 8845 C CA . TYR B 1 515 ? 66.147 116.041 86.002 1.00 48.14 515 TYR B CA 1
ATOM 8846 C C . TYR B 1 515 ? 67.009 114.912 85.406 1.00 51.48 515 TYR B C 1
ATOM 8847 O O . TYR B 1 515 ? 66.623 113.744 85.497 1.00 50.67 515 TYR B O 1
ATOM 8856 N N . PRO B 1 516 ? 68.158 115.230 84.761 1.00 47.92 516 PRO B N 1
ATOM 8857 C CA . PRO B 1 516 ? 68.957 114.175 84.114 1.00 47.34 516 PRO B CA 1
ATOM 8858 C C . PRO B 1 516 ? 69.634 113.191 85.072 1.00 50.54 516 PRO B C 1
ATOM 8859 O O . PRO B 1 516 ? 69.983 112.093 84.639 1.00 49.81 516 PRO B O 1
ATOM 8863 N N . LEU B 1 517 ? 69.810 113.566 86.355 1.00 47.02 517 LEU B N 1
ATOM 8864 C CA . LEU B 1 517 ? 70.445 112.716 87.368 1.00 46.72 517 LEU B CA 1
ATOM 8865 C C . LEU B 1 517 ? 69.441 111.770 88.062 1.00 51.57 517 LEU B C 1
ATOM 8866 O O . LEU B 1 517 ? 69.813 111.092 89.028 1.00 51.28 517 LEU B O 1
ATOM 8871 N N . ALA B 1 518 ? 68.177 111.727 87.572 1.00 48.14 518 ALA B N 1
ATOM 8872 C CA . ALA B 1 518 ? 67.100 110.897 88.116 1.00 47.29 518 ALA B CA 1
ATOM 8873 C C . ALA B 1 518 ? 67.519 109.436 88.218 1.00 51.28 518 ALA B C 1
ATOM 8874 O O . ALA B 1 518 ? 67.405 108.854 89.297 1.00 50.90 518 ALA B O 1
ATOM 8876 N N . ALA B 1 519 ? 68.055 108.867 87.120 1.00 48.08 519 ALA B N 1
ATOM 8877 C CA . ALA B 1 519 ? 68.520 107.480 87.073 1.00 47.78 519 ALA B CA 1
ATOM 8878 C C . ALA B 1 519 ? 69.813 107.281 87.868 1.00 51.96 519 ALA B C 1
ATOM 8879 O O . ALA B 1 519 ? 70.006 106.201 88.420 1.00 51.31 519 ALA B O 1
ATOM 8881 N N . ALA B 1 520 ? 70.681 108.319 87.949 1.00 48.98 520 ALA B N 1
ATOM 8882 C CA . ALA B 1 520 ? 71.940 108.265 88.701 1.00 48.99 520 ALA B CA 1
ATOM 8883 C C . ALA B 1 520 ? 71.679 108.063 90.194 1.00 51.99 520 ALA B C 1
ATOM 8884 O O . ALA B 1 520 ? 72.307 107.193 90.793 1.00 51.58 520 ALA B O 1
ATOM 8886 N N . PHE B 1 521 ? 70.723 108.821 90.777 1.00 48.13 521 PHE B N 1
ATOM 8887 C CA . PHE B 1 521 ? 70.376 108.699 92.197 1.00 47.75 521 PHE B CA 1
ATOM 8888 C C . PHE B 1 521 ? 69.532 107.452 92.464 1.00 51.35 521 PHE B C 1
ATOM 8889 O O . PHE B 1 521 ? 69.574 106.923 93.578 1.00 51.07 521 PHE B O 1
ATOM 8897 N N . ALA B 1 522 ? 68.787 106.974 91.443 1.00 47.01 522 ALA B N 1
ATOM 8898 C CA . ALA B 1 522 ? 67.979 105.761 91.542 1.00 45.73 522 ALA B CA 1
ATOM 8899 C C . ALA B 1 522 ? 68.896 104.542 91.711 1.00 49.51 522 ALA B C 1
ATOM 8900 O O . ALA B 1 522 ? 68.658 103.736 92.610 1.00 49.44 522 ALA B O 1
ATOM 8902 N N . VAL B 1 523 ? 69.981 104.454 90.900 1.00 45.55 523 VAL B N 1
ATOM 8903 C CA . VAL B 1 523 ? 70.979 103.373 90.942 1.00 45.13 523 VAL B CA 1
ATOM 8904 C C . VAL B 1 523 ? 71.745 103.424 92.277 1.00 48.96 523 VAL B C 1
ATOM 8905 O O . VAL B 1 523 ? 71.986 102.372 92.875 1.00 49.38 523 VAL B O 1
ATOM 8909 N N . LEU B 1 524 ? 72.106 104.638 92.746 1.00 44.57 524 LEU B N 1
ATOM 8910 C CA . LEU B 1 524 ? 72.840 104.827 94.002 1.00 44.33 524 LEU B CA 1
ATOM 8911 C C . LEU B 1 524 ? 72.034 104.334 95.200 1.00 46.71 524 LEU B C 1
ATOM 8912 O O . LEU B 1 524 ? 72.602 103.661 96.061 1.00 46.16 524 LEU B O 1
ATOM 8917 N N . ASN B 1 525 ? 70.714 104.628 95.237 1.00 42.54 525 ASN B N 1
ATOM 8918 C CA . ASN B 1 525 ? 69.830 104.170 96.315 1.00 41.96 525 ASN B CA 1
ATOM 8919 C C . ASN B 1 525 ? 69.672 102.658 96.258 1.00 47.20 525 ASN B C 1
ATOM 8920 O O . ASN B 1 525 ? 69.721 102.007 97.298 1.00 47.10 525 ASN B O 1
ATOM 8925 N N . ASN B 1 526 ? 69.488 102.110 95.038 1.00 44.26 526 ASN B N 1
ATOM 8926 C CA . ASN B 1 526 ? 69.313 100.684 94.783 1.00 44.01 526 ASN B CA 1
ATOM 8927 C C . ASN B 1 526 ? 70.571 99.876 95.132 1.00 49.49 526 ASN B C 1
ATOM 8928 O O . ASN B 1 526 ? 70.454 98.684 95.428 1.00 49.13 526 ASN B O 1
ATOM 8933 N N . PHE B 1 527 ? 71.756 100.525 95.140 1.00 47.50 527 PHE B N 1
ATOM 8934 C CA . PHE B 1 527 ? 73.028 99.896 95.508 1.00 48.38 527 PHE B CA 1
ATOM 8935 C C . PHE B 1 527 ? 73.056 99.546 96.996 1.00 52.42 527 PHE B C 1
ATOM 8936 O O . PHE B 1 527 ? 73.723 98.586 97.388 1.00 51.62 527 PHE B O 1
ATOM 8944 N N . THR B 1 528 ? 72.335 100.337 97.815 1.00 49.72 528 THR B N 1
ATOM 8945 C CA . THR B 1 528 ? 72.211 100.136 99.260 1.00 49.80 528 THR B CA 1
ATOM 8946 C C . THR B 1 528 ? 70.866 99.461 99.589 1.00 52.74 528 THR B C 1
ATOM 8947 O O . THR B 1 528 ? 70.766 98.807 100.626 1.00 52.95 528 THR B O 1
ATOM 8951 N N . GLU B 1 529 ? 69.849 99.599 98.699 1.00 47.48 529 GLU B N 1
ATOM 8952 C CA . GLU B 1 529 ? 68.506 99.022 98.861 1.00 45.81 529 GLU B CA 1
ATOM 8953 C C . GLU B 1 529 ? 68.573 97.499 98.975 1.00 48.17 529 GLU B C 1
ATOM 8954 O O . GLU B 1 529 ? 67.864 96.931 99.798 1.00 47.34 529 GLU B O 1
ATOM 8960 N N . VAL B 1 530 ? 69.424 96.851 98.159 1.00 44.04 530 VAL B N 1
ATOM 8961 C CA . VAL B 1 530 ? 69.649 95.403 98.146 1.00 43.48 530 VAL B CA 1
ATOM 8962 C C . VAL B 1 530 ? 70.118 94.921 99.542 1.00 47.43 530 VAL B C 1
ATOM 8963 O O . VAL B 1 530 ? 69.563 93.950 100.056 1.00 47.30 530 VAL B O 1
ATOM 8967 N N . ASN B 1 531 ? 71.096 95.625 100.156 1.00 43.24 531 ASN B N 1
ATOM 8968 C CA . ASN B 1 531 ? 71.652 95.303 101.474 1.00 42.67 531 ASN B CA 1
ATOM 8969 C C . ASN B 1 531 ? 70.690 95.689 102.599 1.00 44.72 531 ASN B C 1
ATOM 8970 O O . ASN B 1 531 ? 70.604 94.964 103.594 1.00 44.42 531 ASN B O 1
ATOM 8975 N N . SER B 1 532 ? 69.980 96.831 102.444 1.00 39.74 532 SER B N 1
ATOM 8976 C CA . SER B 1 532 ? 69.001 97.341 103.405 1.00 38.91 532 SER B CA 1
ATOM 8977 C C . SER B 1 532 ? 67.789 96.399 103.498 1.00 41.84 532 SER B C 1
ATOM 8978 O O . SER B 1 532 ? 67.356 96.094 104.607 1.00 41.37 532 SER B O 1
ATOM 8981 N N . ASP B 1 533 ? 67.262 95.932 102.341 1.00 37.36 533 ASP B N 1
ATOM 8982 C CA . ASP B 1 533 ? 66.133 95.003 102.279 1.00 36.10 533 ASP B CA 1
ATOM 8983 C C . ASP B 1 533 ? 66.557 93.590 102.672 1.00 40.45 533 ASP B C 1
ATOM 8984 O O . ASP B 1 533 ? 65.707 92.822 103.123 1.00 40.54 533 ASP B O 1
ATOM 8989 N N . ALA B 1 534 ? 67.854 93.242 102.513 1.00 36.91 534 ALA B N 1
ATOM 8990 C CA . ALA B 1 534 ? 68.362 91.927 102.913 1.00 37.08 534 ALA B CA 1
ATOM 8991 C C . ALA B 1 534 ? 68.436 91.840 104.447 1.00 42.08 534 ALA B C 1
ATOM 8992 O O . ALA B 1 534 ? 67.982 90.849 105.014 1.00 41.91 534 ALA B O 1
ATOM 8994 N N . LEU B 1 535 ? 68.942 92.909 105.112 1.00 39.14 535 LEU B N 1
ATOM 8995 C CA . LEU B 1 535 ? 69.036 93.048 106.575 1.00 39.26 535 LEU B CA 1
ATOM 8996 C C . LEU B 1 535 ? 67.628 93.031 107.200 1.00 43.34 535 LEU B C 1
ATOM 8997 O O . LEU B 1 535 ? 67.431 92.464 108.273 1.00 43.67 535 LEU B O 1
ATOM 9002 N N . LYS B 1 536 ? 66.667 93.663 106.507 1.00 39.40 536 LYS B N 1
ATOM 9003 C CA . LYS B 1 536 ? 65.245 93.789 106.828 1.00 38.59 536 LYS B CA 1
ATOM 9004 C C . LYS B 1 536 ? 64.584 92.392 106.870 1.00 44.19 536 LYS B C 1
ATOM 9005 O O . LYS B 1 536 ? 63.847 92.087 107.808 1.00 43.86 536 LYS B O 1
ATOM 9011 N N . MET B 1 537 ? 64.886 91.541 105.869 1.00 41.68 537 MET B N 1
ATOM 9012 C CA . MET B 1 537 ? 64.335 90.188 105.747 1.00 41.77 537 MET B CA 1
ATOM 9013 C C . MET B 1 537 ? 65.045 89.168 106.642 1.00 45.86 537 MET B C 1
ATOM 9014 O O . MET B 1 537 ? 64.458 88.135 106.964 1.00 45.42 537 MET B O 1
ATOM 9019 N N . CYS B 1 538 ? 66.304 89.434 107.014 1.00 42.76 538 CYS B N 1
ATOM 9020 C CA . CYS B 1 538 ? 67.103 88.508 107.809 1.00 43.38 538 CYS B CA 1
ATOM 9021 C C . CYS B 1 538 ? 67.060 88.802 109.307 1.00 48.81 538 CYS B C 1
ATOM 9022 O O . CYS B 1 538 ? 66.965 87.863 110.101 1.00 49.34 538 CYS B O 1
ATOM 9025 N N . ARG B 1 539 ? 67.209 90.074 109.700 1.00 45.37 539 ARG B N 1
ATOM 9026 C CA . ARG B 1 539 ? 67.335 90.413 111.110 1.00 46.12 539 ARG B CA 1
ATOM 9027 C C . ARG B 1 539 ? 66.229 91.364 111.657 1.00 50.58 539 ARG B C 1
ATOM 9028 O O . ARG B 1 539 ? 66.343 91.811 112.804 1.00 50.93 539 ARG B O 1
ATOM 9036 N N . VAL B 1 540 ? 65.148 91.629 110.893 1.00 46.36 540 VAL B N 1
ATOM 9037 C CA . VAL B 1 540 ? 64.076 92.502 111.401 1.00 45.60 540 VAL B CA 1
ATOM 9038 C C . VAL B 1 540 ? 62.776 91.702 111.542 1.00 47.96 540 VAL B C 1
ATOM 9039 O O . VAL B 1 540 ? 62.264 91.570 112.653 1.00 47.79 540 VAL B O 1
ATOM 9043 N N . PHE B 1 541 ? 62.240 91.195 110.424 1.00 43.18 541 PHE B N 1
ATOM 9044 C CA . PHE B 1 541 ? 60.991 90.446 110.424 1.00 42.65 541 PHE B CA 1
ATOM 9045 C C . PHE B 1 541 ? 61.193 88.962 110.664 1.00 47.96 541 PHE B C 1
ATOM 9046 O O . PHE B 1 541 ? 62.237 88.411 110.309 1.00 47.89 541 PHE B O 1
ATOM 9054 N N . LYS B 1 542 ? 60.158 88.306 111.225 1.00 45.45 542 LYS B N 1
ATOM 9055 C CA . LYS B 1 542 ? 60.121 86.856 111.413 1.00 46.17 542 LYS B CA 1
ATOM 9056 C C . LYS B 1 542 ? 59.899 86.217 110.033 1.00 51.84 542 LYS B C 1
ATOM 9057 O O . LYS B 1 542 ? 59.352 86.884 109.143 1.00 51.34 542 LYS B O 1
ATOM 9063 N N . ARG B 1 543 ? 60.340 84.950 109.845 1.00 49.54 543 ARG B N 1
ATOM 9064 C CA . ARG B 1 543 ? 60.259 84.230 108.565 1.00 49.25 543 ARG B CA 1
ATOM 9065 C C . ARG B 1 543 ? 58.865 84.343 107.911 1.00 54.03 543 ARG B C 1
ATOM 9066 O O . ARG B 1 543 ? 57.872 83.942 108.517 1.00 53.61 543 ARG B O 1
ATOM 9074 N N . PRO B 1 544 ? 58.766 84.951 106.705 1.00 51.24 544 PRO B N 1
ATOM 9075 C CA . PRO B 1 544 ? 57.455 85.039 106.043 1.00 51.14 544 PRO B CA 1
ATOM 9076 C C . PRO B 1 544 ? 57.136 83.752 105.265 1.00 55.47 544 PRO B C 1
ATOM 9077 O O . PRO B 1 544 ? 58.045 83.147 104.685 1.00 55.53 544 PRO B O 1
ATOM 9081 N N . PHE B 1 545 ? 55.853 83.326 105.253 1.00 51.83 545 PHE B N 1
ATOM 9082 C CA . PHE B 1 545 ? 55.428 82.125 104.524 1.00 51.76 545 PHE B CA 1
ATOM 9083 C C . PHE B 1 545 ? 55.667 82.300 103.022 1.00 56.21 545 PHE B C 1
ATOM 9084 O O . PHE B 1 545 ? 55.319 83.342 102.457 1.00 55.61 545 PHE B O 1
ATOM 9092 N N . SER B 1 546 ? 56.313 81.302 102.395 1.00 53.25 546 SER B N 1
ATOM 9093 C CA . SER B 1 546 ? 56.647 81.331 100.972 1.00 52.73 546 SER B CA 1
ATOM 9094 C C . SER B 1 546 ? 55.407 81.198 100.098 1.00 56.34 546 SER B C 1
ATOM 9095 O O . SER B 1 546 ? 54.467 80.488 100.458 1.00 56.16 546 SER B O 1
ATOM 9098 N N . GLU B 1 547 ? 55.406 81.895 98.957 1.00 52.62 547 GLU B N 1
ATOM 9099 C CA . GLU B 1 547 ? 54.311 81.847 97.994 1.00 52.54 547 GLU B CA 1
ATOM 9100 C C . GLU B 1 547 ? 54.901 81.540 96.612 1.00 56.59 547 GLU B C 1
ATOM 9101 O O . GLU B 1 547 ? 55.758 82.294 96.146 1.00 55.73 547 GLU B O 1
ATOM 9107 N N . PRO B 1 548 ? 54.516 80.407 95.971 1.00 53.85 548 PRO B N 1
ATOM 9108 C CA . PRO B 1 548 ? 55.108 80.061 94.668 1.00 53.79 548 PRO B CA 1
ATOM 9109 C C . PRO B 1 548 ? 54.612 80.972 93.539 1.00 57.11 548 PRO B C 1
ATOM 9110 O O . PRO B 1 548 ? 53.653 80.644 92.840 1.00 57.40 548 PRO B O 1
ATOM 9114 N N . SER B 1 549 ? 55.279 82.129 93.374 1.00 52.55 549 SER B N 1
ATOM 9115 C CA . SER B 1 549 ? 54.979 83.116 92.338 1.00 51.83 549 SER B CA 1
ATOM 9116 C C . SER B 1 549 ? 55.729 82.784 91.058 1.00 55.26 549 SER B C 1
ATOM 9117 O O . SER B 1 549 ? 56.886 82.368 91.117 1.00 54.26 549 SER B O 1
ATOM 9120 N N . ALA B 1 550 ? 55.068 82.981 89.904 1.00 52.55 550 ALA B N 1
ATOM 9121 C CA . ALA B 1 550 ? 55.632 82.718 88.578 1.00 52.95 550 ALA B CA 1
ATOM 9122 C C . ALA B 1 550 ? 55.954 84.023 87.805 1.00 56.40 550 ALA B C 1
ATOM 9123 O O . ALA B 1 550 ? 56.449 83.952 86.674 1.00 56.50 550 ALA B O 1
ATOM 9125 N N . ASN B 1 551 ? 55.693 85.203 88.427 1.00 52.00 551 ASN B N 1
ATOM 9126 C CA . ASN B 1 551 ? 55.908 86.553 87.871 1.00 51.33 551 ASN B CA 1
ATOM 9127 C C . ASN B 1 551 ? 55.758 87.651 88.949 1.00 55.27 551 ASN B C 1
ATOM 9128 O O . ASN B 1 551 ? 55.495 87.338 90.119 1.00 55.19 551 ASN B O 1
ATOM 9133 N N . ILE B 1 552 ? 55.893 88.942 88.538 1.00 50.95 552 ILE B N 1
ATOM 9134 C CA . ILE B 1 552 ? 55.749 90.112 89.425 1.00 50.01 552 ILE B CA 1
ATOM 9135 C C . ILE B 1 552 ? 54.255 90.521 89.560 1.00 53.66 552 ILE B C 1
ATOM 9136 O O . ILE B 1 552 ? 53.943 91.509 90.235 1.00 53.04 552 ILE B O 1
ATOM 9141 N N . GLY B 1 553 ? 53.363 89.742 88.945 1.00 49.91 553 GLY B N 1
ATOM 9142 C CA . GLY B 1 553 ? 51.923 89.956 89.007 1.00 49.29 553 GLY B CA 1
ATOM 9143 C C . GLY B 1 553 ? 51.425 91.170 88.257 1.00 51.75 553 GLY B C 1
ATOM 9144 O O . GLY B 1 553 ? 51.833 91.412 87.115 1.00 52.19 553 GLY B O 1
ATOM 9145 N N . VAL B 1 554 ? 50.541 91.947 88.912 1.00 46.00 554 VAL B N 1
ATOM 9146 C CA . VAL B 1 554 ? 49.909 93.140 88.344 1.00 45.18 554 VAL B CA 1
ATOM 9147 C C . VAL B 1 554 ? 50.926 94.307 88.193 1.00 47.56 554 VAL B C 1
ATOM 9148 O O . VAL B 1 554 ? 50.621 95.291 87.515 1.00 47.63 554 VAL B O 1
ATOM 9152 N N . TRP B 1 555 ? 52.134 94.173 88.780 1.00 42.49 555 TRP B N 1
ATOM 9153 C CA . TRP B 1 555 ? 53.194 95.179 88.693 1.00 41.66 555 TRP B CA 1
ATOM 9154 C C . TRP B 1 555 ? 53.673 95.378 87.261 1.00 46.04 555 TRP B C 1
ATOM 9155 O O . TRP B 1 555 ? 54.101 96.482 86.926 1.00 45.61 555 TRP B O 1
ATOM 9166 N N . GLN B 1 556 ? 53.574 94.325 86.412 1.00 43.14 556 GLN B N 1
ATOM 9167 C CA . GLN B 1 556 ? 53.951 94.371 84.995 1.00 42.97 556 GLN B CA 1
ATOM 9168 C C . GLN B 1 556 ? 53.080 95.395 84.256 1.00 46.17 556 GLN B C 1
ATOM 9169 O O . GLN B 1 556 ? 53.617 96.210 83.509 1.00 45.22 556 GLN B O 1
ATOM 9175 N N . LEU B 1 557 ? 51.753 95.379 84.508 1.00 42.96 557 LEU B N 1
ATOM 9176 C CA . LEU B 1 557 ? 50.779 96.309 83.927 1.00 43.01 557 LEU B CA 1
ATOM 9177 C C . LEU B 1 557 ? 51.043 97.729 84.425 1.00 47.28 557 LEU B C 1
ATOM 9178 O O . LEU B 1 557 ? 50.994 98.672 83.634 1.00 47.95 557 LEU B O 1
ATOM 9183 N N . ALA B 1 558 ? 51.330 97.869 85.733 1.00 42.73 558 ALA B N 1
ATOM 9184 C CA . ALA B 1 558 ? 51.621 99.137 86.401 1.00 41.76 558 ALA B CA 1
ATOM 9185 C C . ALA B 1 558 ? 52.834 99.827 85.777 1.00 43.53 558 ALA B C 1
ATOM 9186 O O . ALA B 1 558 ? 52.745 101.001 85.417 1.00 42.96 558 ALA B O 1
ATOM 9188 N N . PHE B 1 559 ? 53.951 99.084 85.626 1.00 38.88 559 PHE B N 1
ATOM 9189 C CA . PHE B 1 559 ? 55.203 99.562 85.041 1.00 38.28 559 PHE B CA 1
ATOM 9190 C C . PHE B 1 559 ? 55.037 99.882 83.548 1.00 41.61 559 PHE B C 1
ATOM 9191 O O . PHE B 1 559 ? 55.625 100.856 83.075 1.00 41.07 559 PHE B O 1
ATOM 9199 N N . GLU B 1 560 ? 54.227 99.080 82.819 1.00 37.81 560 GLU B N 1
ATOM 9200 C CA . GLU B 1 560 ? 53.959 99.283 81.391 1.00 37.90 560 GLU B CA 1
ATOM 9201 C C . GLU B 1 560 ? 53.081 100.520 81.164 1.00 41.90 560 GLU B C 1
ATOM 9202 O O . GLU B 1 560 ? 53.268 101.210 80.162 1.00 42.29 560 GLU B O 1
ATOM 9208 N N . THR B 1 561 ? 52.153 100.814 82.096 1.00 37.44 561 THR B N 1
ATOM 9209 C CA . THR B 1 561 ? 51.285 101.994 82.032 1.00 37.48 561 THR B CA 1
ATOM 9210 C C . THR B 1 561 ? 52.149 103.253 82.256 1.00 41.82 561 THR B C 1
ATOM 9211 O O . THR B 1 561 ? 51.940 104.264 81.581 1.00 42.49 561 THR B O 1
ATOM 9215 N N . MET B 1 562 ? 53.146 103.163 83.166 1.00 37.40 562 MET B N 1
ATOM 9216 C CA . MET B 1 562 ? 54.102 104.232 83.468 1.00 36.97 562 MET B CA 1
ATOM 9217 C C . MET B 1 562 ? 54.940 104.563 82.219 1.00 42.61 562 MET B C 1
ATOM 9218 O O . MET B 1 562 ? 55.194 105.741 81.954 1.00 43.03 562 MET B O 1
ATOM 9223 N N . SER B 1 563 ? 55.332 103.527 81.438 1.00 39.03 563 SER B N 1
ATOM 9224 C CA . SER B 1 563 ? 56.098 103.695 80.202 1.00 38.99 563 SER B CA 1
ATOM 9225 C C . SER B 1 563 ? 55.214 104.278 79.074 1.00 42.31 563 SER B C 1
ATOM 9226 O O . SER B 1 563 ? 55.745 104.870 78.133 1.00 42.80 563 SER B O 1
ATOM 9229 N N . VAL B 1 564 ? 53.875 104.120 79.176 1.00 37.05 564 VAL B N 1
ATOM 9230 C CA . VAL B 1 564 ? 52.918 104.668 78.208 1.00 36.18 564 VAL B CA 1
ATOM 9231 C C . VAL B 1 564 ? 52.725 106.164 78.536 1.00 39.56 564 VAL B C 1
ATOM 9232 O O . VAL B 1 564 ? 52.736 106.992 77.620 1.00 39.74 564 VAL B O 1
ATOM 9236 N N . ILE B 1 565 ? 52.612 106.504 79.842 1.00 34.83 565 ILE B N 1
ATOM 9237 C CA . ILE B 1 565 ? 52.466 107.879 80.332 1.00 34.73 565 ILE B CA 1
ATOM 9238 C C . ILE B 1 565 ? 53.734 108.685 79.980 1.00 40.70 565 ILE B C 1
ATOM 9239 O O . ILE B 1 565 ? 53.616 109.862 79.627 1.00 41.46 565 ILE B O 1
ATOM 9244 N N . SER B 1 566 ? 54.926 108.037 80.010 1.00 37.43 566 SER B N 1
ATOM 9245 C CA . SER B 1 566 ? 56.215 108.676 79.706 1.00 37.63 566 SER B CA 1
ATOM 9246 C C . SER B 1 566 ? 56.297 109.227 78.259 1.00 40.36 566 SER B C 1
ATOM 9247 O O . SER B 1 566 ? 57.072 110.154 78.022 1.00 40.11 566 SER B O 1
ATOM 9250 N N . VAL B 1 567 ? 55.478 108.696 77.319 1.00 35.75 567 VAL B N 1
ATOM 9251 C CA . VAL B 1 567 ? 55.414 109.174 75.925 1.00 35.49 567 VAL B CA 1
ATOM 9252 C C . VAL B 1 567 ? 54.750 110.552 75.922 1.00 38.71 567 VAL B C 1
ATOM 9253 O O . VAL B 1 567 ? 55.255 111.477 75.287 1.00 38.90 567 VAL B O 1
ATOM 9257 N N . VAL B 1 568 ? 53.631 110.678 76.661 1.00 33.79 568 VAL B N 1
ATOM 9258 C CA . VAL B 1 568 ? 52.846 111.905 76.805 1.00 33.39 568 VAL B CA 1
ATOM 9259 C C . VAL B 1 568 ? 53.713 112.983 77.475 1.00 37.15 568 VAL B C 1
ATOM 9260 O O . VAL B 1 568 ? 53.797 114.100 76.963 1.00 37.12 568 VAL B O 1
ATOM 9264 N N . THR B 1 569 ? 54.390 112.619 78.589 1.00 33.10 569 THR B N 1
ATOM 9265 C CA . THR B 1 569 ? 55.242 113.490 79.402 1.00 32.92 569 THR B CA 1
ATOM 9266 C C . THR B 1 569 ? 56.414 114.061 78.587 1.00 37.76 569 THR B C 1
ATOM 9267 O O . THR B 1 569 ? 56.544 115.282 78.509 1.00 37.70 569 THR B O 1
ATOM 9271 N N . ASN B 1 570 ? 57.254 113.185 77.987 1.00 34.53 570 ASN B N 1
ATOM 9272 C CA . ASN B 1 570 ? 58.433 113.578 77.209 1.00 34.74 570 ASN B CA 1
ATOM 9273 C C . ASN B 1 570 ? 58.072 114.435 75.989 1.00 39.42 570 ASN B C 1
ATOM 9274 O O . ASN B 1 570 ? 58.807 115.377 75.688 1.00 39.43 570 ASN B O 1
ATOM 9279 N N . CYS B 1 571 ? 56.943 114.128 75.309 1.00 36.05 571 CYS B N 1
ATOM 9280 C CA . CYS B 1 571 ? 56.481 114.887 74.140 1.00 36.45 571 CYS B CA 1
ATOM 9281 C C . CYS B 1 571 ? 56.013 116.282 74.551 1.00 39.46 571 CYS B C 1
ATOM 9282 O O . CYS B 1 571 ? 56.268 117.245 73.826 1.00 39.38 571 CYS B O 1
ATOM 9285 N N . ALA B 1 572 ? 55.341 116.387 75.715 1.00 35.28 572 ALA B N 1
ATOM 9286 C CA . ALA B 1 572 ? 54.834 117.650 76.242 1.00 35.53 572 ALA B CA 1
ATOM 9287 C C . ALA B 1 572 ? 55.978 118.563 76.686 1.00 40.62 572 ALA B C 1
ATOM 9288 O O . ALA B 1 572 ? 56.010 119.715 76.267 1.00 41.17 572 ALA B O 1
ATOM 9290 N N . LEU B 1 573 ? 56.936 118.040 77.481 1.00 37.37 573 LEU B N 1
ATOM 9291 C CA . LEU B 1 573 ? 58.095 118.788 77.987 1.00 37.86 573 LEU B CA 1
ATOM 9292 C C . LEU B 1 573 ? 58.987 119.320 76.853 1.00 44.01 573 LEU B C 1
ATOM 9293 O O . LEU B 1 573 ? 59.524 120.420 76.987 1.00 45.16 573 LEU B O 1
ATOM 9298 N N . ILE B 1 574 ? 59.136 118.559 75.745 1.00 40.45 574 ILE B N 1
ATOM 9299 C CA . ILE B 1 574 ? 59.930 118.995 74.593 1.00 41.10 574 ILE B CA 1
ATOM 9300 C C . ILE B 1 574 ? 59.133 120.082 73.842 1.00 47.64 574 ILE B C 1
ATOM 9301 O O . ILE B 1 574 ? 59.693 121.136 73.544 1.00 48.38 574 ILE B O 1
ATOM 9306 N N . GLY B 1 575 ? 57.839 119.843 73.614 1.00 44.96 575 GLY B N 1
ATOM 9307 C CA . GLY B 1 575 ? 56.941 120.791 72.956 1.00 46.03 575 GLY B CA 1
ATOM 9308 C C . GLY B 1 575 ? 56.818 122.112 73.696 1.00 52.39 575 GLY B C 1
ATOM 9309 O O . GLY B 1 575 ? 56.599 123.156 73.078 1.00 53.00 575 GLY B O 1
ATOM 9310 N N . MET B 1 576 ? 56.990 122.069 75.028 1.00 50.07 576 MET B N 1
ATOM 9311 C CA . MET B 1 576 ? 56.936 123.215 75.936 1.00 51.18 576 MET B CA 1
ATOM 9312 C C . MET B 1 576 ? 58.212 124.046 75.920 1.00 55.81 576 MET B C 1
ATOM 9313 O O . MET B 1 576 ? 58.145 125.235 76.240 1.00 56.69 576 MET B O 1
ATOM 9318 N N . SER B 1 577 ? 59.372 123.421 75.604 1.00 51.75 577 SER B N 1
ATOM 9319 C CA . SER B 1 577 ? 60.686 124.077 75.603 1.00 52.22 577 SER B CA 1
ATOM 9320 C C . SER B 1 577 ? 60.710 125.330 74.702 1.00 57.14 577 SER B C 1
ATOM 9321 O O . SER B 1 577 ? 60.115 125.305 73.620 1.00 56.89 577 SER B O 1
ATOM 9324 N N . PRO B 1 578 ? 61.369 126.435 75.147 1.00 54.29 578 PRO B N 1
ATOM 9325 C CA . PRO B 1 578 ? 61.377 127.669 74.339 1.00 55.19 578 PRO B CA 1
ATOM 9326 C C . PRO B 1 578 ? 62.099 127.539 72.997 1.00 59.18 578 PRO B C 1
ATOM 9327 O O . PRO B 1 578 ? 61.867 128.374 72.121 1.00 60.21 578 PRO B O 1
ATOM 9331 N N . GLN B 1 579 ? 62.950 126.506 72.825 1.00 54.23 579 GLN B N 1
ATOM 9332 C CA . GLN B 1 579 ? 63.671 126.261 71.575 1.00 54.02 579 GLN B CA 1
ATOM 9333 C C . GLN B 1 579 ? 62.685 125.855 70.472 1.00 56.15 579 GLN B C 1
ATOM 9334 O O . GLN B 1 579 ? 62.801 126.331 69.341 1.00 56.49 579 GLN B O 1
ATOM 9340 N N . VAL B 1 580 ? 61.693 125.015 70.825 1.00 50.86 580 VAL B N 1
ATOM 9341 C CA . VAL B 1 580 ? 60.645 124.534 69.918 1.00 50.25 580 VAL B CA 1
ATOM 9342 C C . VAL B 1 580 ? 59.620 125.659 69.688 1.00 55.45 580 VAL B C 1
ATOM 9343 O O . VAL B 1 580 ? 59.178 125.865 68.556 1.00 55.48 580 VAL B O 1
ATOM 9347 N N . ASN B 1 581 ? 59.275 126.403 70.756 1.00 52.80 581 ASN B N 1
ATOM 9348 C CA . ASN B 1 581 ? 58.327 127.520 70.709 1.00 53.51 581 ASN B CA 1
ATOM 9349 C C . ASN B 1 581 ? 58.882 128.716 69.921 1.00 59.56 581 ASN B C 1
ATOM 9350 O O . ASN B 1 581 ? 58.107 129.588 69.525 1.00 60.71 581 ASN B O 1
ATOM 9355 N N . ALA B 1 582 ? 60.206 128.749 69.679 1.00 56.26 582 ALA B N 1
ATOM 9356 C CA . ALA B 1 582 ? 60.858 129.801 68.895 1.00 57.24 582 ALA B CA 1
ATOM 9357 C C . ALA B 1 582 ? 60.513 129.647 67.412 1.00 59.91 582 ALA B C 1
ATOM 9358 O O . ALA B 1 582 ? 60.427 130.644 66.691 1.00 60.25 582 ALA B O 1
ATOM 9360 N N . VAL B 1 583 ? 60.305 128.388 66.975 1.00 54.75 583 VAL B N 1
ATOM 9361 C CA . VAL B 1 583 ? 59.956 127.994 65.606 1.00 54.40 583 VAL B CA 1
ATOM 9362 C C . VAL B 1 583 ? 58.466 128.313 65.344 1.00 59.11 583 VAL B C 1
ATOM 9363 O O . VAL B 1 583 ? 58.098 128.647 64.215 1.00 59.45 583 VAL B O 1
ATOM 9367 N N . PHE B 1 584 ? 57.631 128.238 66.398 1.00 55.30 584 PHE B N 1
ATOM 9368 C CA . PHE B 1 584 ? 56.194 128.509 66.334 1.00 55.09 584 PHE B CA 1
ATOM 9369 C C . PHE B 1 584 ? 55.856 129.731 67.215 1.00 59.00 584 PHE B C 1
ATOM 9370 O O . PHE B 1 584 ? 55.427 129.563 68.359 1.00 57.69 584 PHE B O 1
ATOM 9378 N N . PRO B 1 585 ? 56.061 130.974 66.716 1.00 56.89 585 PRO B N 1
ATOM 9379 C CA . PRO B 1 585 ? 55.800 132.153 67.561 1.00 57.56 585 PRO B CA 1
ATOM 9380 C C . PRO B 1 585 ? 54.312 132.463 67.725 1.00 61.91 585 PRO B C 1
ATOM 9381 O O . PRO B 1 585 ? 53.883 132.748 68.846 1.00 61.58 585 PRO B O 1
ATOM 9385 N N . GLU B 1 586 ? 53.530 132.410 66.623 1.00 58.67 586 GLU B N 1
ATOM 9386 C CA . GLU B 1 586 ? 52.094 132.690 66.637 1.00 58.55 586 GLU B CA 1
ATOM 9387 C C . GLU B 1 586 ? 51.267 131.403 66.535 1.00 61.58 586 GLU B C 1
ATOM 9388 O O . GLU B 1 586 ? 50.342 131.216 67.331 1.00 60.62 586 GLU B O 1
ATOM 9394 N N . SER B 1 587 ? 51.596 130.523 65.562 1.00 57.84 587 SER B N 1
ATOM 9395 C CA . SER B 1 587 ? 50.884 129.266 65.331 1.00 56.62 587 SER B CA 1
ATOM 9396 C C . SER B 1 587 ? 51.222 128.226 66.417 1.00 58.39 587 SER B C 1
ATOM 9397 O O . SER B 1 587 ? 52.045 127.333 66.201 1.00 57.16 587 SER B O 1
ATOM 9399 N N . LYS B 1 588 ? 50.582 128.360 67.593 1.00 54.12 588 LYS B N 1
ATOM 9400 C CA . LYS B 1 588 ? 50.775 127.433 68.712 1.00 52.64 588 LYS B CA 1
ATOM 9401 C C . LYS B 1 588 ? 49.908 126.194 68.506 1.00 56.96 588 LYS B C 1
ATOM 9402 O O . LYS B 1 588 ? 50.219 125.127 69.038 1.00 55.60 588 LYS B O 1
ATOM 9408 N N . ALA B 1 589 ? 48.824 126.342 67.722 1.00 54.81 589 ALA B N 1
ATOM 9409 C CA . ALA B 1 589 ? 47.894 125.274 67.362 1.00 54.29 589 ALA B CA 1
ATOM 9410 C C . ALA B 1 589 ? 48.604 124.228 66.501 1.00 57.45 589 ALA B C 1
ATOM 9411 O O . ALA B 1 589 ? 48.449 123.030 66.747 1.00 56.18 589 ALA B O 1
ATOM 9413 N N . ASP B 1 590 ? 49.414 124.694 65.518 1.00 54.53 590 ASP B N 1
ATOM 9414 C CA . ASP B 1 590 ? 50.205 123.868 64.601 1.00 53.85 590 ASP B CA 1
ATOM 9415 C C . ASP B 1 590 ? 51.221 123.040 65.371 1.00 55.27 590 ASP B C 1
ATOM 9416 O O . ASP B 1 590 ? 51.295 121.831 65.168 1.00 54.33 590 ASP B O 1
ATOM 9421 N N . LEU B 1 591 ? 51.953 123.692 66.294 1.00 50.84 591 LEU B N 1
ATOM 9422 C CA . LEU B 1 591 ? 52.963 123.116 67.185 1.00 49.38 591 LEU B CA 1
ATOM 9423 C C . LEU B 1 591 ? 52.393 121.910 67.955 1.00 50.81 591 LEU B C 1
ATOM 9424 O O . LEU B 1 591 ? 53.005 120.840 67.927 1.00 49.32 591 LEU B O 1
ATOM 9429 N N . ILE B 1 592 ? 51.213 122.079 68.595 1.00 46.38 592 ILE B N 1
ATOM 9430 C CA . ILE B 1 592 ? 50.531 121.035 69.362 1.00 45.02 592 ILE B CA 1
ATOM 9431 C C . ILE B 1 592 ? 50.157 119.886 68.423 1.00 48.71 592 ILE B C 1
ATOM 9432 O O . ILE B 1 592 ? 50.429 118.735 68.759 1.00 48.52 592 ILE B O 1
ATOM 9437 N N . LEU B 1 593 ? 49.608 120.194 67.231 1.00 44.99 593 LEU B N 1
ATOM 9438 C CA . LEU B 1 593 ? 49.235 119.174 66.247 1.00 44.62 593 LEU B CA 1
ATOM 9439 C C . LEU B 1 593 ? 50.442 118.326 65.818 1.00 47.72 593 LEU B C 1
ATOM 9440 O O . LEU B 1 593 ? 50.283 117.116 65.663 1.00 46.58 593 LEU B O 1
ATOM 9445 N N . ILE B 1 594 ? 51.644 118.946 65.679 1.00 44.42 594 ILE B N 1
ATOM 9446 C CA . ILE B 1 594 ? 52.896 118.247 65.338 1.00 43.72 594 ILE B CA 1
ATOM 9447 C C . ILE B 1 594 ? 53.287 117.312 66.512 1.00 46.53 594 ILE B C 1
ATOM 9448 O O . ILE B 1 594 ? 53.550 116.128 66.291 1.00 45.49 594 ILE B O 1
ATOM 9453 N N . VAL B 1 595 ? 53.306 117.859 67.753 1.00 42.15 595 VAL B N 1
ATOM 9454 C CA . VAL B 1 595 ? 53.649 117.153 68.993 1.00 40.55 595 VAL B CA 1
ATOM 9455 C C . VAL B 1 595 ? 52.730 115.925 69.166 1.00 43.47 595 VAL B C 1
ATOM 9456 O O . VAL B 1 595 ? 53.237 114.817 69.359 1.00 43.00 595 VAL B O 1
ATOM 9460 N N . VAL B 1 596 ? 51.398 116.124 69.052 1.00 39.41 596 VAL B N 1
ATOM 9461 C CA . VAL B 1 596 ? 50.368 115.084 69.197 1.00 38.54 596 VAL B CA 1
ATOM 9462 C C . VAL B 1 596 ? 50.555 114.003 68.110 1.00 41.84 596 VAL B C 1
ATOM 9463 O O . VAL B 1 596 ? 50.449 112.817 68.421 1.00 40.68 596 VAL B O 1
ATOM 9467 N N . ALA B 1 597 ? 50.893 114.410 66.868 1.00 38.92 597 ALA B N 1
ATOM 9468 C CA . ALA B 1 597 ? 51.144 113.477 65.765 1.00 38.64 597 ALA B CA 1
ATOM 9469 C C . ALA B 1 597 ? 52.347 112.589 66.079 1.00 41.45 597 ALA B C 1
ATOM 9470 O O . ALA B 1 597 ? 52.249 111.370 65.932 1.00 40.67 597 ALA B O 1
ATOM 9472 N N . VAL B 1 598 ? 53.455 113.201 66.568 1.00 37.67 598 VAL B N 1
ATOM 9473 C CA . VAL B 1 598 ? 54.699 112.521 66.953 1.00 36.65 598 VAL B CA 1
ATOM 9474 C C . VAL B 1 598 ? 54.393 111.550 68.104 1.00 39.97 598 VAL B C 1
ATOM 9475 O O . VAL B 1 598 ? 54.806 110.393 68.046 1.00 39.09 598 VAL B O 1
ATOM 9479 N N . GLU B 1 599 ? 53.619 112.008 69.102 1.00 36.95 599 GLU B N 1
ATOM 9480 C CA . GLU B 1 599 ? 53.201 111.224 70.269 1.00 36.57 599 GLU B CA 1
ATOM 9481 C C . GLU B 1 599 ? 52.405 109.971 69.852 1.00 41.06 599 GLU B C 1
ATOM 9482 O O . GLU B 1 599 ? 52.634 108.895 70.406 1.00 39.73 599 GLU B O 1
ATOM 9488 N N . HIS B 1 600 ? 51.488 110.118 68.875 1.00 38.99 600 HIS B N 1
ATOM 9489 C CA . HIS B 1 600 ? 50.654 109.035 68.354 1.00 38.73 600 HIS B CA 1
ATOM 9490 C C . HIS B 1 600 ? 51.495 108.017 67.589 1.00 42.51 600 HIS B C 1
ATOM 9491 O O . HIS B 1 600 ? 51.271 106.814 67.737 1.00 41.75 600 HIS B O 1
ATOM 9498 N N . ALA B 1 601 ? 52.477 108.500 66.799 1.00 39.43 601 ALA B N 1
ATOM 9499 C CA . ALA B 1 601 ? 53.396 107.662 66.025 1.00 39.40 601 ALA B CA 1
ATOM 9500 C C . ALA B 1 601 ? 54.296 106.848 66.963 1.00 43.42 601 ALA B C 1
ATOM 9501 O O . ALA B 1 601 ? 54.501 105.656 66.727 1.00 42.88 601 ALA B O 1
ATOM 9503 N N . LEU B 1 602 ? 54.791 107.485 68.046 1.00 39.96 602 LEU B N 1
ATOM 9504 C CA . LEU B 1 602 ? 55.647 106.847 69.044 1.00 39.39 602 LEU B CA 1
ATOM 9505 C C . LEU B 1 602 ? 54.872 105.791 69.825 1.00 44.63 602 LEU B C 1
ATOM 9506 O O . LEU B 1 602 ? 55.413 104.710 70.046 1.00 44.81 602 LEU B O 1
ATOM 9511 N N . LEU B 1 603 ? 53.603 106.083 70.213 1.00 41.53 603 LEU B N 1
ATOM 9512 C CA . LEU B 1 603 ? 52.741 105.146 70.950 1.00 40.82 603 LEU B CA 1
ATOM 9513 C C . LEU B 1 603 ? 52.439 103.898 70.121 1.00 44.96 603 LEU B C 1
ATOM 9514 O O . LEU B 1 603 ? 52.338 102.809 70.687 1.00 44.38 603 LEU B O 1
ATOM 9519 N N . ALA B 1 604 ? 52.317 104.057 68.785 1.00 41.83 604 ALA B N 1
ATOM 9520 C CA . ALA B 1 604 ? 52.090 102.953 67.853 1.00 41.65 604 ALA B CA 1
ATOM 9521 C C . ALA B 1 604 ? 53.355 102.104 67.745 1.00 44.74 604 ALA B C 1
ATOM 9522 O O . ALA B 1 604 ? 53.267 100.881 67.841 1.00 44.57 604 ALA B O 1
ATOM 9524 N N . LEU B 1 605 ? 54.533 102.756 67.611 1.00 40.57 605 LEU B N 1
ATOM 9525 C CA . LEU B 1 605 ? 55.837 102.098 67.522 1.00 40.34 605 LEU B CA 1
ATOM 9526 C C . LEU B 1 605 ? 56.186 101.383 68.816 1.00 44.18 605 LEU B C 1
ATOM 9527 O O . LEU B 1 605 ? 56.799 100.319 68.769 1.00 43.95 605 LEU B O 1
ATOM 9532 N N . LYS B 1 606 ? 55.778 101.952 69.966 1.00 41.00 606 LYS B N 1
ATOM 9533 C CA . LYS B 1 606 ? 55.993 101.390 71.303 1.00 40.66 606 LYS B CA 1
ATOM 9534 C C . LYS B 1 606 ? 55.191 100.085 71.457 1.00 45.73 606 LYS B C 1
ATOM 9535 O O . LYS B 1 606 ? 55.702 99.124 72.036 1.00 45.05 606 LYS B O 1
ATOM 9541 N N . PHE B 1 607 ? 53.951 100.055 70.916 1.00 43.56 607 PHE B N 1
ATOM 9542 C CA . PHE B 1 607 ? 53.064 98.889 70.931 1.00 44.07 607 PHE B CA 1
ATOM 9543 C C . PHE B 1 607 ? 53.650 97.784 70.039 1.00 47.36 607 PHE B C 1
ATOM 9544 O O . PHE B 1 607 ? 53.701 96.628 70.466 1.00 47.43 607 PHE B O 1
ATOM 9552 N N . ILE B 1 608 ? 54.079 98.148 68.805 1.00 42.47 608 ILE B N 1
ATOM 9553 C CA . ILE B 1 608 ? 54.662 97.244 67.806 1.00 42.00 608 ILE B CA 1
ATOM 9554 C C . ILE B 1 608 ? 55.925 96.574 68.379 1.00 45.56 608 ILE B C 1
ATOM 9555 O O . ILE B 1 608 ? 56.042 95.356 68.276 1.00 45.75 608 ILE B O 1
ATOM 9560 N N . LEU B 1 609 ? 56.835 97.359 69.004 1.00 41.24 609 LEU B N 1
ATOM 9561 C CA . LEU B 1 609 ? 58.082 96.875 69.613 1.00 40.59 609 LEU B CA 1
ATOM 9562 C C . LEU B 1 609 ? 57.793 95.858 70.731 1.00 44.57 609 LEU B C 1
ATOM 9563 O O . LEU B 1 609 ? 58.463 94.830 70.792 1.00 44.27 609 LEU B O 1
ATOM 9568 N N . ALA B 1 610 ? 56.781 96.132 71.580 1.00 41.15 610 ALA B N 1
ATOM 9569 C CA . ALA B 1 610 ? 56.365 95.247 72.667 1.00 41.10 610 ALA B CA 1
ATOM 9570 C C . ALA B 1 610 ? 55.737 93.968 72.119 1.00 47.38 610 ALA B C 1
ATOM 9571 O O . ALA B 1 610 ? 55.925 92.900 72.699 1.00 47.21 610 ALA B O 1
ATOM 9573 N N . PHE B 1 611 ? 55.003 94.078 70.998 1.00 46.11 611 PHE B N 1
ATOM 9574 C CA . PHE B 1 611 ? 54.356 92.954 70.319 1.00 47.20 611 PHE B CA 1
ATOM 9575 C C . PHE B 1 611 ? 55.400 92.075 69.624 1.00 51.65 611 PHE B C 1
ATOM 9576 O O . PHE B 1 611 ? 55.254 90.855 69.620 1.00 52.15 611 PHE B O 1
ATOM 9584 N N . ALA B 1 612 ? 56.428 92.700 69.015 1.00 47.99 612 ALA B N 1
ATOM 9585 C CA . ALA B 1 612 ? 57.504 92.026 68.290 1.00 48.09 612 ALA B CA 1
ATOM 9586 C C . ALA B 1 612 ? 58.406 91.234 69.227 1.00 51.79 612 ALA B C 1
ATOM 9587 O O . ALA B 1 612 ? 58.833 90.146 68.852 1.00 52.53 612 ALA B O 1
ATOM 9589 N N . ILE B 1 613 ? 58.689 91.760 70.436 1.00 47.40 613 ILE B N 1
ATOM 9590 C CA . ILE B 1 613 ? 59.528 91.060 71.413 1.00 47.01 613 ILE B CA 1
ATOM 9591 C C . ILE B 1 613 ? 58.676 89.977 72.112 1.00 50.18 613 ILE B C 1
ATOM 9592 O O . ILE B 1 613 ? 57.705 90.324 72.792 1.00 49.51 613 ILE B O 1
ATOM 9597 N N . PRO B 1 614 ? 59.020 88.671 71.955 1.00 46.23 614 PRO B N 1
ATOM 9598 C CA . PRO B 1 614 ? 58.239 87.617 72.628 1.00 45.88 614 PRO B CA 1
ATOM 9599 C C . PRO B 1 614 ? 58.492 87.607 74.136 1.00 49.31 614 PRO B C 1
ATOM 9600 O O . PRO B 1 614 ? 59.643 87.688 74.569 1.00 48.97 614 PRO B O 1
ATOM 9604 N N . ASP B 1 615 ? 57.410 87.511 74.932 1.00 45.15 615 ASP B N 1
ATOM 9605 C CA . ASP B 1 615 ? 57.438 87.531 76.399 1.00 44.22 615 ASP B CA 1
ATOM 9606 C C . ASP B 1 615 ? 58.201 86.335 77.017 1.00 48.93 615 ASP B C 1
ATOM 9607 O O . ASP B 1 615 ? 58.563 86.391 78.193 1.00 47.93 615 ASP B O 1
ATOM 9612 N N . LYS B 1 616 ? 58.450 85.273 76.230 1.00 46.85 616 LYS B N 1
ATOM 9613 C CA . LYS B 1 616 ? 59.178 84.079 76.666 1.00 47.05 616 LYS B CA 1
ATOM 9614 C C . LYS B 1 616 ? 60.286 83.724 75.658 1.00 52.35 616 LYS B C 1
ATOM 9615 O O . LYS B 1 616 ? 60.050 83.848 74.451 1.00 52.43 616 LYS B O 1
ATOM 9621 N N . PRO B 1 617 ? 61.483 83.263 76.115 1.00 49.24 617 PRO B N 1
ATOM 9622 C CA . PRO B 1 617 ? 62.545 82.883 75.161 1.00 49.88 617 PRO B CA 1
ATOM 9623 C C . PRO B 1 617 ? 62.181 81.631 74.353 1.00 54.91 617 PRO B C 1
ATOM 9624 O O . PRO B 1 617 ? 61.305 80.870 74.768 1.00 54.28 617 PRO B O 1
ATOM 9628 N N . ARG B 1 618 ? 62.841 81.429 73.193 1.00 52.99 618 ARG B N 1
ATOM 9629 C CA . ARG B 1 618 ? 62.584 80.318 72.268 1.00 54.15 618 ARG B CA 1
ATOM 9630 C C . ARG B 1 618 ? 62.689 78.947 72.935 1.00 59.84 618 ARG B C 1
ATOM 9631 O O . ARG B 1 618 ? 61.779 78.139 72.770 1.00 60.00 618 ARG B O 1
ATOM 9633 N N . HIS B 1 619 ? 63.773 78.696 73.701 1.00 57.16 619 HIS B N 1
ATOM 9634 C CA . HIS B 1 619 ? 64.018 77.416 74.379 1.00 57.84 619 HIS B CA 1
ATOM 9635 C C . HIS B 1 619 ? 62.968 77.105 75.462 1.00 58.65 619 HIS B C 1
ATOM 9636 O O . HIS B 1 619 ? 62.589 75.944 75.600 1.00 58.83 619 HIS B O 1
ATOM 9643 N N . ILE B 1 620 ? 62.476 78.130 76.191 1.00 52.69 620 ILE B N 1
ATOM 9644 C CA . ILE B 1 620 ? 61.441 77.973 77.222 1.00 51.11 620 ILE B CA 1
ATOM 9645 C C . ILE B 1 620 ? 60.103 77.657 76.539 1.00 55.55 620 ILE B C 1
ATOM 9646 O O . ILE B 1 620 ? 59.377 76.788 77.019 1.00 55.70 620 ILE B O 1
ATOM 9651 N N . GLN B 1 621 ? 59.804 78.330 75.404 1.00 52.15 621 GLN B N 1
ATOM 9652 C CA . GLN B 1 621 ? 58.584 78.129 74.617 1.00 52.36 621 GLN B CA 1
ATOM 9653 C C . GLN B 1 621 ? 58.497 76.693 74.092 1.00 58.24 621 GLN B C 1
ATOM 9654 O O . GLN B 1 621 ? 57.415 76.110 74.140 1.00 58.06 621 GLN B O 1
ATOM 9660 N N . MET B 1 622 ? 59.638 76.116 73.643 1.00 56.34 622 MET B N 1
ATOM 9661 C CA . MET B 1 622 ? 59.730 74.737 73.135 1.00 57.87 622 MET B CA 1
ATOM 9662 C C . MET B 1 622 ? 59.558 73.725 74.275 1.00 61.09 622 MET B C 1
ATOM 9663 O O . MET B 1 622 ? 58.865 72.720 74.098 1.00 61.28 622 MET B O 1
ATOM 9668 N N . LYS B 1 623 ? 60.188 73.998 75.440 1.00 56.48 623 LYS B N 1
ATOM 9669 C CA . LYS B 1 623 ? 60.118 73.160 76.642 1.00 56.33 623 LYS B CA 1
ATOM 9670 C C . LYS B 1 623 ? 58.679 73.121 77.188 1.00 59.01 623 LYS B C 1
ATOM 9671 O O . LYS B 1 623 ? 58.219 72.065 77.627 1.00 58.94 623 LYS B O 1
ATOM 9677 N N . LEU B 1 624 ? 57.964 74.259 77.112 1.00 53.96 624 LEU B N 1
ATOM 9678 C CA . LEU B 1 624 ? 56.564 74.394 77.522 1.00 53.02 624 LEU B CA 1
ATOM 9679 C C . LEU B 1 624 ? 55.627 73.732 76.501 1.00 57.61 624 LEU B C 1
ATOM 9680 O O . LEU B 1 624 ? 54.563 73.236 76.880 1.00 57.31 624 LEU B O 1
ATOM 9685 N N . ALA B 1 625 ? 56.027 73.723 75.211 1.00 54.86 625 ALA B N 1
ATOM 9686 C CA . ALA B 1 625 ? 55.263 73.128 74.114 1.00 55.58 625 ALA B CA 1
ATOM 9687 C C . ALA B 1 625 ? 55.290 71.605 74.168 1.00 61.61 625 ALA B C 1
ATOM 9688 O O . ALA B 1 625 ? 54.228 70.997 74.050 1.00 61.87 625 ALA B O 1
ATOM 9690 N N . ARG B 1 626 ? 56.486 70.982 74.350 1.00 59.59 626 ARG B N 1
ATOM 9691 C CA . ARG B 1 626 ? 56.621 69.517 74.404 1.00 61.15 626 ARG B CA 1
ATOM 9692 C C . ARG B 1 626 ? 55.881 68.932 75.611 1.00 65.04 626 ARG B C 1
ATOM 9693 O O . ARG B 1 626 ? 55.371 67.817 75.520 1.00 65.54 626 ARG B O 1
ATOM 9701 N N . LEU B 1 627 ? 55.777 69.706 76.705 1.00 61.23 627 LEU B N 1
ATOM 9702 C CA . LEU B 1 627 ? 55.053 69.304 77.905 1.00 61.35 627 LEU B CA 1
ATOM 9703 C C . LEU B 1 627 ? 53.549 69.449 77.684 1.00 64.88 627 LEU B C 1
ATOM 9704 O O . LEU B 1 627 ? 52.780 68.662 78.239 1.00 65.45 627 LEU B O 1
ATOM 9709 N N . GLU B 1 628 ? 53.134 70.426 76.847 1.00 60.02 628 GLU B N 1
ATOM 9710 C CA . GLU B 1 628 ? 51.732 70.641 76.480 1.00 59.46 628 GLU B CA 1
ATOM 9711 C C . GLU B 1 628 ? 51.268 69.485 75.587 1.00 64.21 628 GLU B C 1
ATOM 9712 O O . GLU B 1 628 ? 50.161 68.979 75.770 1.00 64.70 628 GLU B O 1
ATOM 9718 N N . PHE B 1 629 ? 52.142 69.057 74.646 1.00 60.31 629 PHE B N 1
ATOM 9719 C CA . PHE B 1 629 ? 51.908 67.955 73.712 1.00 60.85 629 PHE B CA 1
ATOM 9720 C C . PHE B 1 629 ? 51.792 66.630 74.458 1.00 65.13 629 PHE B C 1
ATOM 9721 O O . PHE B 1 629 ? 50.931 65.819 74.116 1.00 65.62 629 PHE B O 1
ATOM 9729 N N . GLU B 1 630 ? 52.657 66.419 75.473 1.00 61.52 630 GLU B N 1
ATOM 9730 C CA . GLU B 1 630 ? 52.694 65.215 76.309 1.00 62.19 630 GLU B CA 1
ATOM 9731 C C . GLU B 1 630 ? 51.387 65.028 77.083 1.00 66.10 630 GLU B C 1
ATOM 9732 O O . GLU B 1 630 ? 50.907 63.899 77.183 1.00 66.58 630 GLU B O 1
ATOM 9738 N N . SER B 1 631 ? 50.804 66.135 77.596 1.00 61.85 631 SER B N 1
ATOM 9739 C CA . SER B 1 631 ? 49.541 66.151 78.342 1.00 61.74 631 SER B CA 1
ATOM 9740 C C . SER B 1 631 ? 48.362 65.707 77.465 1.00 67.68 631 SER B C 1
ATOM 9741 O O . SER B 1 631 ? 47.465 65.015 77.952 1.00 67.99 631 SER B O 1
ATOM 9744 N N . LEU B 1 632 ? 48.376 66.094 76.176 1.00 64.98 632 LEU B N 1
ATOM 9745 C CA . LEU B 1 632 ? 47.340 65.731 75.206 1.00 66.13 632 LEU B CA 1
ATOM 9746 C C . LEU B 1 632 ? 47.456 64.258 74.830 1.00 72.04 632 LEU B C 1
ATOM 9747 O O . LEU B 1 632 ? 46.432 63.584 74.705 1.00 72.74 632 LEU B O 1
ATOM 9752 N N . GLU B 1 633 ? 48.709 63.760 74.675 1.00 69.02 633 GLU B N 1
ATOM 9753 C CA . GLU B 1 633 ? 49.020 62.360 74.361 1.00 70.51 633 GLU B CA 1
ATOM 9754 C C . GLU B 1 633 ? 48.641 61.460 75.534 1.00 74.29 633 GLU B C 1
ATOM 9755 O O . GLU B 1 633 ? 48.244 60.312 75.327 1.00 75.43 633 GLU B O 1
ATOM 9761 N N . ALA B 1 634 ? 48.756 61.999 76.762 1.00 68.84 634 ALA B N 1
ATOM 9762 C CA . ALA B 1 634 ? 48.401 61.325 78.007 1.00 68.35 634 ALA B CA 1
ATOM 9763 C C . ALA B 1 634 ? 46.885 61.171 78.113 1.00 72.02 634 ALA B C 1
ATOM 9764 O O . ALA B 1 634 ? 46.415 60.101 78.499 1.00 72.43 634 ALA B O 1
ATOM 9766 N N . LEU B 1 635 ? 46.125 62.233 77.744 1.00 67.73 635 LEU B N 1
ATOM 9767 C CA . LEU B 1 635 ? 44.659 62.263 77.775 1.00 67.84 635 LEU B CA 1
ATOM 9768 C C . LEU B 1 635 ? 44.061 61.281 76.760 1.00 73.25 635 LEU B C 1
ATOM 9769 O O . LEU B 1 635 ? 43.021 60.687 77.043 1.00 73.68 635 LEU B O 1
ATOM 9774 N N . LYS B 1 636 ? 44.722 61.106 75.598 1.00 70.35 636 LYS B N 1
ATOM 9775 C CA . LYS B 1 636 ? 44.297 60.180 74.544 1.00 71.75 636 LYS B CA 1
ATOM 9776 C C . LYS B 1 636 ? 44.495 58.731 75.004 1.00 77.57 636 LYS B C 1
ATOM 9777 O O . LYS B 1 636 ? 43.639 57.885 74.738 1.00 78.88 636 LYS B O 1
ATOM 9783 N N . GLN B 1 637 ? 45.612 58.461 75.715 1.00 73.77 637 GLN B N 1
ATOM 9784 C CA . GLN B 1 637 ? 45.956 57.141 76.256 1.00 74.77 637 GLN B CA 1
ATOM 9785 C C . GLN B 1 637 ? 45.022 56.755 77.413 1.00 78.13 637 GLN B C 1
ATOM 9786 O O . GLN B 1 637 ? 44.601 55.600 77.492 1.00 79.06 637 GLN B O 1
ATOM 9792 N N . GLN B 1 638 ? 44.700 57.725 78.296 1.00 73.06 638 GLN B N 1
ATOM 9793 C CA . GLN B 1 638 ? 43.836 57.539 79.466 1.00 72.60 638 GLN B CA 1
ATOM 9794 C C . GLN B 1 638 ? 42.368 57.298 79.076 1.00 77.70 638 GLN B C 1
ATOM 9795 O O . GLN B 1 638 ? 41.719 56.456 79.700 1.00 78.79 638 GLN B O 1
ATOM 9798 N N . GLN B 1 639 ? 41.847 58.025 78.060 1.00 73.58 639 GLN B N 1
ATOM 9799 C CA . GLN B 1 639 ? 40.459 57.879 77.609 1.00 97.56 639 GLN B CA 1
ATOM 9800 C C . GLN B 1 639 ? 40.294 56.588 76.796 1.00 103.77 639 GLN B C 1
ATOM 9801 O O . GLN B 1 639 ? 40.146 55.510 77.366 1.00 57.61 639 GLN B O 1
#

B-factor: mean 57.98, std 16.68, range [10.9, 187.87]

InterPro domains:
  IPR007632 Anoctamin [PTHR12308] (31-643)
  IPR049452 Anoctamin, transmembrane domain [PF04547] (200-626)

Foldseek 3Di:
DDDFWKKWAFDPDFDPQLVVVLQCQCCDDCVVAHQNWHWDAPVNRMITIGHDLLSLQCLQLQQFFWAAFPVRFTGTGDPVCQNRGPPDDPVDSPPAFSLSRNLSSVQRLLQRFDCPAQARPPDNVLGHDGQARPVLSCCVVRRTVDMFTFADQVLLVVQLVQQVVDDHPLVSCCRHFHDQVSQLLVVLSLLLVLLVVLQVLLVVCVVVVDDDLVSLCVSLVCLLLSLLVSLLVSLAVLLVVLVNSSLQVDPQVLHFFGSLAAADFDADPPNRDGHHDDDLVLLVCLVPPPVVVVLVVLLVVLLVLLVVLVVLLVVLVVVPVVDDVSVVSNCVSVVVLVVVLVVSLVVQLVVLLVSLSVSRDGHPLSSCLSSLVSSLSNVCSNLCVNLCCCCPVVVPLVVSQVSLCCVLPVVLVVCLCVQFVVLLVVLVVVLVVLVVVQVVVPVCPVVSSCSSQVPFDADPRCSVVLSSSLVLLLCSLQCCSSVVNSSVSSSVSSVCSSVSVSNCQSRGHHRHNYDSDSHNRNVSVSSVVSSLVSLVRSLVSSLPDVNVCVVVVPPNVVSVVVSVVVSVVSSVVSVVSSVPSDSHDPVSVVSSVVVVVVVVVVVVVVD/DDDFWKKWQFDQDFDVQLVVVLQCQCCDDCVVAHQNKHKDQLAHPVRCVQPPSNRMMTIAHDLLSLLCLQLQQFFWAQFPVRFTGTGDSVCQVRGPPDDPVDSPPAFSLSRNLSSVQRLLQRFDCPFQARPPDRVLGHDGQARPVVSCCVVRRTVDMFTFADVVLLVVQLVQQVVPDHPLVSCCRHFHDQRSQLLVVLSLLLVLLVVLQVLLVVCVVVVDDDLVSLCVSLVCLLLSLLVSLLVSLAVLLVVLVNSSLQVDPQVLHFFGSLAAADFDADPPNRDGHHDDDLVLLVCLVPPPVVVVLVVLLVVLLVLLVVLVVLCVVLVVVQVSVCSNCVSVVVLVVVLVVSLVVQLVVLLVSLSVSRDGHPLSSCLSSLVSSLSNNCSNLCVNLVCVCPVVVPLVVSQVSLCCVLPVVLVVCLCVQFVVLLVVLVVVLVVLVVVVVVSVTPDPCPSVSSCVSQVPFDADPRCSVVLSSSLVLLLCSLQVCSSVVNSSVSVSVSSVCSSVSVSNCQSRGHHRHNYDSDSHNRNVSVSSVVSSLVSLVRSLVSSLPRVNVCVVVVPPNVVSVVVSVVVSVVSSVVSVVSSVPSDSHDPVSVVSSVVVVVVVVVVVVVVD

GO terms:
  GO:0005254 chloride channel activity (F, TAS)
  GO:0034220 monoatomic ion transmembrane transport (P, TAS)
  GO:0005886 plasma membrane (C, TAS)
  GO:0005886 plasma membrane (C, IDA)
  GO:0005227 calcium-activated cation channel activity (F, IDA)
  GO:0005229 intracellularly calcium-gated chloride channel activity (F, IDA)
  GO:1902476 chloride transmembrane transport (P, IDA)
  GO:0016020 membrane (C, HDA)